Protein 8W1Z (pdb70)

Secondary structure (DSSP, 8-state):
-HHHHHHHHT-SSEEEEE-TTTSSEEEEEESSS-SS--SS--SS-SEEEEES----EE-TTSGGG-S---EEEEES-TT--EEEHHHHHT-TT--EEEEES-SS--EEES-TTTT-TT--EEEEESS---S-------TT-SS-EEEEE-TTS---EE-TT-EES-EEEEEE-TTS---EE-TTSEES-EEEEEE--SBTT--EE-TTTTTT-S-EEEEE--SB--SS---SS-TT-SEEE-TT-TT--SPPPGGG--S--EEE-SSTHHHHHHHGGGGTGGG--SHHHHHHHHHHHHHHTT---------TTTHHHHHHHT-EESS---SSS-SS-SS-SHHHHHHHHHHHHHHHHHHHHHHHHHHHH--SS--HHHHHHHHHHHHHHHHHHHHHHHHHHHHHHTT-HHHHHHHHHHSHHHHHHHHHHHHHHHHHHHHHHHHHHHHHHHHHHHHHT----HHHHHHHHHHHHHHHHHHHHGGGTTTS-STTSTT------SSSHHHHHHHHHHHHHHHHHHHHHHHHHHHHHHHHH----STTHHHHHHHHHHHHHHHHHHHHHHHHHHHTTT--TTTHHHHHHHHHHHHHHHHHHHHHHHH-/-HHHHHHHTT--S-EEE--TTTSS-EEEEESTT--SS-SS--S---EEEEES----B--THHHHT-TT--EEEEE--TT--EEEHHHHHH-TT--EEEEE--S---EEES-TTTT-S---EEEEES---SS----B--TT--S---EEEE-S----B--TT--B----SEEE--S----BB-TTTTTT-B-SEEE--S-TT---B-TTTTTT-SB-SEEE-TT---S---SSSGGG--EEE-TT-SS---PPPGGG-S--SEEE-SSHHHHHHHHGGGGTSTT--SHHHHHHHHHHHHHHHH--HHHHHHHHHHTS-BSS---TTS-SS-SS-SHHHHHHHHHHHHHHHHHHHHHHHHHHHH--SS--HHHHHHHHHHHHHHHHHHHHHHHHHHHHHTTTTTTSSHHIIIIISHHHHHHHHHHHHHHHHHHHHHHHHHHHHHHHHHHHHT----HHHHHHHHHHHHHHHHHHHHGGGTTTS-STT-TT-------SHHHHHHHHHHHHHHHHHHHHHHHHHHHHHHHHHHS---HHHHHHHHHHHHHHHHHHHHHTHHHHHHHH--HHHHHHHHHHHHHHHHHHHHH-

Foldseek 3Di:
DQVVVCVVVVPQAKDKDADPVVGAIAMEGEDAPAQAHDPPDDQLHAHYEYHQYNPQEADLQRQVSRQNYAEYEYELNQNHQEYEQNNVQSNQNHAEEYYANHARHADYDDAHCVNHLRYAEYYYALYAHAADYQHEDDPPRPHAHAYYEDYNYAYAEQDAARHEQHEYAEYEDAPYQYQEQEANSYANYEYNEYYQENHQNHAEYYLRSQPNYPYYAEYENYNYQYQEDHQHNQQHYQEYYAAHHLNPLDYPDPLSHDHHQEYEHHDALVQVVLLVCLPVNCPPPPVSVVVLVVNQCVCQVPQVDHDHRDDSSHSVSVVSNSRDYDSHDDPQRDPLFLQPDVVSLVVLVVVLVLLVVLLVLLVVVCVVLPDPDDDLCSVLLNLLLVLSNLLSVLSVLSNVCRVVCGRPCSNCQSCCLQHPNLLVSQLSLQLSLQSLLLSLLLVLVQLLQQLVVVVVPDHDDSVVSVVSNVVSNVVSNCLSVVCVDVLFDQSPGSSRHRPGDDPCSVVVSVVVVVVSLVVSLVSLQVSLVSVVVSCVVDPDDDSCCLVVVLSNVCNVVLNVLSVVVVVLVVVCPVVDPPVSVVVVVCSSSPRSVVSSSCSSVSSD/DVQVVCVVVVQQAKDWAQDPVVRFIAIEGEHAVQQDAHDPDDQRHAHYYYELYNDAEEDLVRCVSRLNYQEDEYYNNANYAEEEQVSVLSSQNYAYAYDEDHQHHAAYHDAHPENHLRHQEHHYENNQYLADHLYEYDPPHDHERAYYEDYQYAHQELDALRHYAARYAEYYPENYQHQEQDANSQAQHHYAEYEHEHHANDAYYDLRRQANYPAYQEYEHENYQYQEDHLHRQQQHAEYEHHPHPRHPPYPQPLSHQHYQEYEDHDQLNVVSLLVCLVVNVVPPDVVVVVLVVSLVVQVVVPVSSVSVNVVSVNRDYPSHDDPQADAQFQLPDVVLLVQLVVLLVLLVVLLVVLVVVCVVPPDPDDDVLVVLVVQLSVLLVLLSVLSVLLSVVRVVCRRNCSPPVQCCLQPPPLLVSQLSLQLSVQLNLVSLLLSLVQVLQCLVVVVVPDHDDPVVSVVVNVVSNVVSNVLSNVCNDVLFGLRRGSSSHGDDQPDPSVVVSVVVVVVVSVVSVVVSVVSVVVVVVCCVVDPDDPVVVVVSVLVSQLSVLLCVQAPCLVVDCPVHSVNSSSSSRSNSVSSSVSVVSVD

Nearest PDB structures (foldseek):
  7xw7-assembly1_R  TM=8.073E-01  e=2.225E-31  Homo sapiens
  7fij-assembly1_R  TM=8.145E-01  e=8.561E-27  Homo sapiens
  7xw6-assembly1_R  TM=5.813E-01  e=1.129E-30  Homo sapiens
  7t9n-assembly1_R  TM=5.956E-01  e=8.397E-30  Homo sapiens
  7t9i-assembly1_R  TM=5.155E-01  e=6.068E-31  Homo sapiens

Sequence (1192 aa):
HSCMALKAEDGEGCTCKQTKRYGQPECCCMGLIVSQLPTNLTADVGYLYLHNTSISVITPNFFDKFPSIRELEIDNSAHLEHIDGSSLSVLSKLRKLSVVKCPNLREISGKLLVNNTRIQNVILKNNGLATMPSLRMTDAHHVLLDRIDLSGNKIKFISDSKVRNVKARTVVLSENKLIEISGYAFTESQFLKLKLNNNPDLRSLSVDAFKNMAGLQTLDLSHTSIDTLPINGLKKLKTLILNDVPTLKSLPSVLSFTDLETAHFTYPHHCCLFKYVDDVTMNDNGKYQRNAKEIHKRICDKRIGAEPCQSIGEEVQKYYSNITCYPQPDALNPCENIVGYPFLRIAVWVVCLAAIVGNIIVWALLGIVYEKRMRMHYLYMINMSVADMVTGIYLAVLAIADAKMSDEYYRHAVWWQTGWGCRAAGFLAVFASELGIISMFLIAFEMSYNTRQSFRGRRLSPKVGVLLMIGGWLFAIIMAILPWFDVSSYSESSVCLPLRAATIFDKSYLIFGLSFNFLAFAAMALSYGFIVKMLKENETREEDRALITKMTVLVVTDLICWFPTLFFGFTATIGFPLLSLSSAKFVLVFFFPINAFANPFLYVHSCMALKAEDGEGCTCKQTKRYGQPECCCMGLIVSQLPTNLTADVGYLYLHNTSISVITPNFFDKFPSIRELEIDNSAHLEHIDGSSLSVLSKLRKLSVVKCPNLREISGKLLVNNTRIQNVILKNNGLATMPSLRMTDAHHVLLDRIDLSGNKIKFISDSKVRNVKARTVVLSENKLIEISGYAFTESQFLKLKLNNNPDLRSLSVDAFKNMAGLQTLDLSHTSIDTLPINGLKKLKTLILNDVPTLKSLPSVLSFTDLETAHFTYPHHCCLFKYVDDVTMNDNGKYQRNAKEIHKRICDKRSIGEEVQKYYSNITCYPQPDALNPCENIVGYPFLRIAVWVVCLAAIVGNIIVWALLGIVYEKRMRMHYLYMINMSVADMVTGIYLAVLAIADAKMSDEYYRHAVWWQTGWGCRAAGFLAVFASELGIISMFLIAFEMSYNTRQSFRGRRLSPKVGVLLMIGGWLFAIIMAILPWFDVSSYSESSVCLPLRAATIFDKSYLIFGLSFNFLAFAAMALSYGFIVKMLKENETREEDRALITKMTVLVVTDLICWFPTLFFGFTASSAKFVLVFFFPINAFANPFLYV

B-factor: mean 95.29, std 29.76, range [43.72, 162.35]

Organism: Caenorhabditis elegans (NCBI:txid6239)

Structure (mmCIF, N/CA/C/O backbone):
data_8W1Z
#
_entry.id   8W1Z
#
_cell.length_a   1.00
_cell.length_b   1.00
_cell.length_c   1.00
_cell.angle_alpha   90.00
_cell.angle_beta   90.00
_cell.angle_gamma   90.00
#
_symmetry.space_group_name_H-M   'P 1'
#
loop_
_entity.id
_entity.type
_entity.pdbx_description
1 polymer 'G-protein coupled receptors family 1 profile domain-containing protein'
2 non-polymer 2-acetamido-2-deoxy-beta-D-glucopyranose
3 non-polymer CHOLESTEROL
#
loop_
_atom_site.group_PDB
_atom_site.id
_atom_site.type_symbol
_atom_site.label_atom_id
_atom_site.label_alt_id
_atom_site.label_comp_id
_atom_site.label_asym_id
_atom_site.label_entity_id
_atom_site.label_seq_id
_atom_site.pdbx_PDB_ins_code
_atom_site.Cartn_x
_atom_site.Cartn_y
_atom_site.Cartn_z
_atom_site.occupancy
_atom_site.B_iso_or_equiv
_atom_site.auth_seq_id
_atom_site.auth_comp_id
_atom_site.auth_asym_id
_atom_site.auth_atom_id
_atom_site.pdbx_PDB_model_num
ATOM 1 N N . HIS A 1 19 ? 112.322 166.674 189.157 1.00 153.28 41 HIS A N 1
ATOM 2 C CA . HIS A 1 19 ? 111.153 167.425 188.706 1.00 125.14 41 HIS A CA 1
ATOM 3 C C . HIS A 1 19 ? 111.186 168.845 189.273 1.00 125.14 41 HIS A C 1
ATOM 4 O O . HIS A 1 19 ? 110.445 169.724 188.818 1.00 125.14 41 HIS A O 1
ATOM 11 N N . SER A 1 20 ? 112.051 169.059 190.272 1.00 126.15 42 SER A N 1
ATOM 12 C CA . SER A 1 20 ? 112.242 170.399 190.818 1.00 126.15 42 SER A CA 1
ATOM 13 C C . SER A 1 20 ? 112.755 171.362 189.758 1.00 126.15 42 SER A C 1
ATOM 14 O O . SER A 1 20 ? 112.322 172.521 189.707 1.00 126.15 42 SER A O 1
ATOM 17 N N . CYS A 1 21 ? 113.673 170.903 188.903 1.00 128.53 43 CYS A N 1
ATOM 18 C CA . CYS A 1 21 ? 114.138 171.743 187.805 1.00 128.53 43 CYS A CA 1
ATOM 19 C C . CYS A 1 21 ? 112.992 172.080 186.862 1.00 128.53 43 CYS A C 1
ATOM 20 O O . CYS A 1 21 ? 112.899 173.205 186.362 1.00 128.53 43 CYS A O 1
ATOM 23 N N . MET A 1 22 ? 112.113 171.110 186.606 1.00 127.59 44 MET A N 1
ATOM 24 C CA . MET A 1 22 ? 110.967 171.358 185.740 1.00 127.59 44 MET A CA 1
ATOM 25 C C . MET A 1 22 ? 110.048 172.410 186.339 1.00 127.59 44 MET A C 1
ATOM 26 O O . MET A 1 22 ? 109.562 173.298 185.629 1.00 127.59 44 MET A O 1
ATOM 31 N N . ALA A 1 23 ? 109.798 172.328 187.649 1.00 130.87 45 ALA A N 1
ATOM 32 C CA . ALA A 1 23 ? 108.954 173.324 188.301 1.00 130.87 45 ALA A CA 1
ATOM 33 C C . ALA A 1 23 ? 109.599 174.706 188.271 1.00 130.87 45 ALA A C 1
ATOM 34 O O . ALA A 1 23 ? 108.909 175.715 188.080 1.00 130.87 45 ALA A O 1
ATOM 36 N N . LEU A 1 24 ? 110.918 174.774 188.467 1.00 127.57 46 LEU A N 1
ATOM 37 C CA . LEU A 1 24 ? 111.617 176.055 188.382 1.00 127.57 46 LEU A CA 1
ATOM 38 C C . LEU A 1 24 ? 111.531 176.642 186.978 1.00 127.57 46 LEU A C 1
ATOM 39 O O . LEU A 1 24 ? 111.312 177.846 186.808 1.00 127.57 46 LEU A O 1
ATOM 44 N N . LYS A 1 25 ? 111.718 175.802 185.958 1.00 127.62 47 LYS A N 1
ATOM 45 C CA . LYS A 1 25 ? 111.655 176.275 184.579 1.00 127.62 47 LYS A CA 1
ATOM 46 C C . LYS A 1 25 ? 110.241 176.710 184.211 1.00 127.62 47 LYS A C 1
ATOM 47 O O . LYS A 1 25 ? 110.058 177.658 183.439 1.00 127.62 47 LYS A O 1
ATOM 53 N N . ALA A 1 26 ? 109.228 176.023 184.748 1.00 130.98 48 ALA A N 1
ATOM 54 C CA . ALA A 1 26 ? 107.851 176.475 184.574 1.00 130.98 48 ALA A CA 1
ATOM 55 C C . ALA A 1 26 ? 107.630 177.819 185.254 1.00 130.98 48 ALA A C 1
ATOM 56 O O . ALA A 1 26 ? 106.941 178.693 184.715 1.00 130.98 48 ALA A O 1
ATOM 58 N N . GLU A 1 27 ? 108.197 177.996 186.450 1.00 132.15 49 GLU A N 1
ATOM 59 C CA . GLU A 1 27 ? 108.212 179.309 187.082 1.00 132.15 49 GLU A CA 1
ATOM 60 C C . GLU A 1 27 ? 109.189 180.248 186.383 1.00 132.15 49 GLU A C 1
ATOM 61 O O . GLU A 1 27 ? 109.012 181.472 186.431 1.00 132.15 49 GLU A O 1
ATOM 67 N N . ASP A 1 28 ? 110.209 179.695 185.724 1.00 127.63 50 ASP A N 1
ATOM 68 C CA . ASP A 1 28 ? 111.262 180.457 185.054 1.00 127.63 50 ASP A CA 1
ATOM 69 C C . ASP A 1 28 ? 112.046 181.321 186.034 1.00 127.63 50 ASP A C 1
ATOM 70 O O . ASP A 1 28 ? 112.619 182.345 185.649 1.00 127.63 50 ASP A O 1
ATOM 75 N N . GLY A 1 29 ? 112.072 180.924 187.303 1.00 124.89 51 GLY A N 1
ATOM 76 C CA . GLY A 1 29 ? 112.789 181.660 188.324 1.00 124.89 51 GLY A CA 1
ATOM 77 C C . GLY A 1 29 ? 114.179 181.117 188.581 1.00 124.89 51 GLY A C 1
ATOM 78 O O . GLY A 1 29 ? 114.335 179.968 189.005 1.00 124.89 51 GLY A O 1
ATOM 79 N N . GLU A 1 30 ? 115.199 181.942 188.349 1.00 121.93 52 GLU A N 1
ATOM 80 C CA . GLU A 1 30 ? 116.590 181.516 188.489 1.00 121.93 52 GLU A CA 1
ATOM 81 C C . GLU A 1 30 ? 116.914 181.405 189.976 1.00 121.93 52 GLU A C 1
ATOM 82 O O . GLU A 1 30 ? 117.468 182.310 190.606 1.00 121.93 52 GLU A O 1
ATOM 88 N N . GLY A 1 31 ? 116.562 180.254 190.545 1.00 117.70 53 GLY A N 1
ATOM 89 C CA . GLY A 1 31 ? 116.738 180.009 191.964 1.00 117.70 53 GLY A CA 1
ATOM 90 C C . GLY A 1 31 ? 116.713 178.524 192.247 1.00 117.70 53 GLY A C 1
ATOM 91 O O . GLY A 1 31 ? 116.561 177.696 191.347 1.00 117.70 53 GLY A O 1
ATOM 92 N N . CYS A 1 32 ? 116.882 178.195 193.524 1.00 120.84 54 CYS A N 1
ATOM 93 C CA . CYS A 1 32 ? 116.878 176.815 193.987 1.00 120.84 54 CYS A CA 1
ATOM 94 C C . CYS A 1 32 ? 115.536 176.476 194.623 1.00 120.84 54 CYS A C 1
ATOM 95 O O . CYS A 1 32 ? 114.983 177.267 195.391 1.00 120.84 54 CYS A O 1
ATOM 98 N N . THR A 1 33 ? 115.020 175.292 194.300 1.00 120.49 55 THR A N 1
ATOM 99 C CA . THR A 1 33 ? 113.760 174.810 194.848 1.00 120.49 55 THR A CA 1
ATOM 100 C C . THR A 1 33 ? 113.917 173.344 195.227 1.00 120.49 55 THR A C 1
ATOM 101 O O . THR A 1 33 ? 114.629 172.590 194.559 1.00 120.49 55 THR A O 1
ATOM 105 N N . CYS A 1 34 ? 113.246 172.945 196.307 1.00 127.43 56 CYS A N 1
ATOM 106 C CA . CYS A 1 34 ? 113.374 171.599 196.844 1.00 127.43 56 CYS A CA 1
ATOM 107 C C . CYS A 1 34 ? 111.997 171.031 197.159 1.00 127.43 56 CYS A C 1
ATOM 108 O O . CYS A 1 34 ? 111.040 171.766 197.413 1.00 127.43 56 CYS A O 1
ATOM 111 N N . LYS A 1 35 ? 111.913 169.703 197.137 1.00 123.82 57 LYS A N 1
ATOM 112 C CA . LYS A 1 35 ? 110.720 168.992 197.571 1.00 123.82 57 LYS A CA 1
ATOM 113 C C . LYS A 1 35 ? 111.123 167.597 198.024 1.00 123.82 57 LYS A C 1
ATOM 114 O O . LYS A 1 35 ? 112.137 167.054 197.578 1.00 123.82 57 LYS A O 1
ATOM 120 N N . GLN A 1 36 ? 110.317 167.022 198.911 1.00 128.97 58 GLN A N 1
ATOM 121 C CA . GLN A 1 36 ? 110.587 165.707 199.475 1.00 128.97 58 GLN A CA 1
ATOM 122 C C . GLN A 1 36 ? 109.701 164.660 198.812 1.00 128.97 58 GLN A C 1
ATOM 123 O O . GLN A 1 36 ? 108.497 164.869 198.637 1.00 128.97 58 GLN A O 1
ATOM 129 N N . THR A 1 37 ? 110.306 163.534 198.444 1.00 127.04 59 THR A N 1
ATOM 130 C CA . THR A 1 37 ? 109.617 162.451 197.756 1.00 127.04 59 THR A CA 1
ATOM 131 C C . THR A 1 37 ? 109.481 161.259 198.693 1.00 127.04 59 THR A C 1
ATOM 132 O O . THR A 1 37 ? 110.460 160.841 199.320 1.00 127.04 59 THR A O 1
ATOM 136 N N . LYS A 1 38 ? 108.267 160.715 198.784 1.00 128.67 60 LYS A N 1
ATOM 137 C CA . LYS A 1 38 ? 108.022 159.561 199.638 1.00 128.67 60 LYS A CA 1
ATOM 138 C C . LYS A 1 38 ? 108.571 158.267 199.051 1.00 128.67 60 LYS A C 1
ATOM 139 O O . LYS A 1 38 ? 108.775 157.303 199.798 1.00 128.67 60 LYS A O 1
ATOM 145 N N . ARG A 1 39 ? 108.807 158.221 197.737 1.00 129.90 61 ARG A N 1
ATOM 146 C CA . ARG A 1 39 ? 109.337 157.009 197.120 1.00 129.90 61 ARG A CA 1
ATOM 147 C C . ARG A 1 39 ? 110.748 156.705 197.611 1.00 129.90 61 ARG A C 1
ATOM 148 O O . ARG A 1 39 ? 111.089 155.544 197.864 1.00 129.90 61 ARG A O 1
ATOM 156 N N . TYR A 1 40 ? 111.583 157.736 197.752 1.00 126.82 62 TYR A N 1
ATOM 157 C CA . TYR A 1 40 ? 112.960 157.562 198.188 1.00 126.82 62 TYR A CA 1
ATOM 158 C C . TYR A 1 40 ? 113.239 158.143 199.567 1.00 126.82 62 TYR A C 1
ATOM 159 O O . TYR A 1 40 ? 114.335 157.930 200.097 1.00 126.82 62 TYR A O 1
ATOM 168 N N . GLY A 1 41 ? 112.293 158.862 200.156 1.00 128.13 63 GLY A N 1
ATOM 169 C CA . GLY A 1 41 ? 112.505 159.464 201.472 1.00 128.13 63 GLY A CA 1
ATOM 170 C C . GLY A 1 41 ? 113.258 160.774 201.490 1.00 128.13 63 GLY A C 1
ATOM 171 O O . GLY A 1 41 ? 112.759 161.767 202.028 1.00 128.13 63 GLY A O 1
ATOM 172 N N . GLN A 1 42 ? 114.457 160.805 200.911 1.00 123.86 64 GLN A N 1
ATOM 173 C CA . GLN A 1 42 ? 115.240 162.025 200.882 1.00 123.86 64 GLN A CA 1
ATOM 174 C C . GLN A 1 42 ? 114.623 163.032 199.914 1.00 123.86 64 GLN A C 1
ATOM 175 O O . GLN A 1 42 ? 113.923 162.655 198.971 1.00 123.86 64 GLN A O 1
ATOM 181 N N . PRO A 1 43 ? 114.866 164.322 200.131 1.00 123.50 65 PRO A N 1
ATOM 182 C CA . PRO A 1 43 ? 114.335 165.346 199.228 1.00 123.50 65 PRO A CA 1
ATOM 183 C C . PRO A 1 43 ? 115.247 165.615 198.041 1.00 123.50 65 PRO A C 1
ATOM 184 O O . PRO A 1 43 ? 116.448 165.341 198.059 1.00 123.50 65 PRO A O 1
ATOM 188 N N . GLU A 1 44 ? 114.641 166.161 196.991 1.00 122.63 66 GLU A N 1
ATOM 189 C CA . GLU A 1 44 ? 115.336 166.511 195.759 1.00 122.63 66 GLU A CA 1
ATOM 190 C C . GLU A 1 44 ? 115.429 168.026 195.641 1.00 122.63 66 GLU A C 1
ATOM 191 O O . GLU A 1 44 ? 114.420 168.724 195.784 1.00 122.63 66 GLU A O 1
ATOM 197 N N . CYS A 1 45 ? 116.632 168.528 195.378 1.00 121.66 67 CYS A N 1
ATOM 198 C CA . CYS A 1 45 ? 116.875 169.955 195.219 1.00 121.66 67 CYS A CA 1
ATOM 199 C C . CYS A 1 45 ? 117.493 170.230 193.858 1.00 121.66 67 CYS A C 1
ATOM 200 O O . CYS A 1 45 ? 118.363 169.483 193.398 1.00 121.66 67 CYS A O 1
ATOM 203 N N . CYS A 1 46 ? 117.046 171.308 193.219 1.00 120.91 68 CYS A N 1
ATOM 204 C CA . CYS A 1 46 ? 117.585 171.733 191.936 1.00 120.91 68 CYS A CA 1
ATOM 205 C C . CYS A 1 46 ? 117.838 173.230 191.957 1.00 120.91 68 CYS A C 1
ATOM 206 O O . CYS A 1 46 ? 117.010 174.002 192.448 1.00 120.91 68 CYS A O 1
ATOM 209 N N . CYS A 1 47 ? 118.985 173.633 191.419 1.00 112.56 69 CYS A N 1
ATOM 210 C CA . CYS A 1 47 ? 119.360 175.033 191.293 1.00 112.56 69 CYS A CA 1
ATOM 211 C C . CYS A 1 47 ? 119.536 175.369 189.820 1.00 112.56 69 CYS A C 1
ATOM 212 O O . CYS A 1 47 ? 120.096 174.577 189.057 1.00 112.56 69 CYS A O 1
ATOM 215 N N . MET A 1 48 ? 119.060 176.547 189.423 1.00 118.62 70 MET A N 1
ATOM 216 C CA . MET A 1 48 ? 118.979 176.900 188.014 1.00 118.62 70 MET A CA 1
ATOM 217 C C . MET A 1 48 ? 119.236 178.389 187.830 1.00 118.62 70 MET A C 1
ATOM 218 O O . MET A 1 48 ? 119.033 179.189 188.747 1.00 118.62 70 MET A O 1
ATOM 223 N N . GLY A 1 49 ? 119.692 178.752 186.634 1.00 112.67 71 GLY A N 1
ATOM 224 C CA . GLY A 1 49 ? 119.802 180.138 186.233 1.00 112.67 71 GLY A CA 1
ATOM 225 C C . GLY A 1 49 ? 121.157 180.758 186.526 1.00 112.67 71 GLY A C 1
ATOM 226 O O . GLY A 1 49 ? 121.994 180.217 187.253 1.00 112.67 71 GLY A O 1
ATOM 227 N N . LEU A 1 50 ? 121.365 181.936 185.932 1.00 112.21 72 LEU A N 1
ATOM 228 C CA . LEU A 1 50 ? 122.624 182.658 186.072 1.00 112.21 72 LEU A CA 1
ATOM 229 C C . LEU A 1 50 ? 122.749 183.388 187.402 1.00 112.21 72 LEU A C 1
ATOM 230 O O . LEU A 1 50 ? 123.859 183.791 187.767 1.00 112.21 72 LEU A O 1
ATOM 235 N N . ILE A 1 51 ? 121.642 183.579 188.123 1.00 113.96 73 ILE A N 1
ATOM 236 C CA . ILE A 1 51 ? 121.679 184.348 189.363 1.00 113.96 73 ILE A CA 1
ATOM 237 C C . ILE A 1 51 ? 122.556 183.660 190.401 1.00 113.96 73 ILE A C 1
ATOM 238 O O . ILE A 1 51 ? 123.350 184.309 191.091 1.00 113.96 73 ILE A O 1
ATOM 243 N N . VAL A 1 52 ? 122.440 182.341 190.521 1.00 109.73 74 VAL A N 1
ATOM 244 C CA . VAL A 1 52 ? 123.116 181.598 191.579 1.00 109.73 74 VAL A CA 1
ATOM 245 C C . VAL A 1 52 ? 124.586 181.423 191.202 1.00 109.73 74 VAL A C 1
ATOM 246 O O . VAL A 1 52 ? 124.919 180.686 190.271 1.00 109.73 74 VAL A O 1
ATOM 250 N N . SER A 1 53 ? 125.469 182.128 191.914 1.00 97.84 75 SER A N 1
ATOM 251 C CA . SER A 1 53 ? 126.903 181.901 191.767 1.00 97.84 75 SER A CA 1
ATOM 252 C C . SER A 1 53 ? 127.387 180.772 192.666 1.00 97.84 75 SER A C 1
ATOM 253 O O . SER A 1 53 ? 128.292 180.022 192.283 1.00 97.84 75 SER A O 1
ATOM 256 N N . GLN A 1 54 ? 126.808 180.646 193.856 1.00 94.89 76 GLN A N 1
ATOM 257 C CA . GLN A 1 54 ? 127.038 179.513 194.738 1.00 94.89 76 GLN A CA 1
ATOM 258 C C . GLN A 1 54 ? 125.706 179.113 195.350 1.00 94.89 76 GLN A C 1
ATOM 259 O O . GLN A 1 54 ? 124.800 179.939 195.487 1.00 94.89 76 GLN A O 1
ATOM 265 N N . LEU A 1 55 ? 125.589 177.840 195.709 1.00 102.18 77 LEU A N 1
ATOM 266 C CA . LEU A 1 55 ? 124.345 177.356 196.285 1.00 102.18 77 LEU A CA 1
ATOM 267 C C . LEU A 1 55 ? 124.059 178.091 197.593 1.00 102.18 77 LEU A C 1
ATOM 268 O O . LEU A 1 55 ? 124.974 178.308 198.398 1.00 102.18 77 LEU A O 1
ATOM 273 N N . PRO A 1 56 ? 122.816 178.511 197.825 1.00 109.52 78 PRO A N 1
ATOM 274 C CA . PRO A 1 56 ? 122.514 179.297 199.026 1.00 109.52 78 PRO A CA 1
ATOM 275 C C . PRO A 1 56 ? 122.737 178.497 200.300 1.00 109.52 78 PRO A C 1
ATOM 276 O O . PRO A 1 56 ? 122.615 177.271 200.323 1.00 109.52 78 PRO A O 1
ATOM 280 N N . THR A 1 57 ? 123.079 179.219 201.370 1.00 115.43 79 THR A N 1
ATOM 281 C CA . THR A 1 57 ? 123.318 178.576 202.658 1.00 115.43 79 THR A CA 1
ATOM 282 C C . THR A 1 57 ? 122.042 177.956 203.214 1.00 115.43 79 THR A C 1
ATOM 283 O O . THR A 1 57 ? 122.077 176.869 203.802 1.00 115.43 79 THR A O 1
ATOM 287 N N . ASN A 1 58 ? 120.903 178.625 203.031 1.00 115.01 80 ASN A N 1
ATOM 288 C CA . ASN A 1 58 ? 119.625 178.129 203.540 1.00 115.01 80 ASN A CA 1
ATOM 289 C C . ASN A 1 58 ? 119.106 176.992 202.656 1.00 115.01 80 ASN A C 1
ATOM 290 O O . ASN A 1 58 ? 118.039 177.059 202.048 1.00 115.01 80 ASN A O 1
ATOM 295 N N . LEU A 1 59 ? 119.900 175.924 202.602 1.00 116.07 81 LEU A N 1
ATOM 296 C CA . LEU A 1 59 ? 119.595 174.746 201.807 1.00 116.07 81 LEU A CA 1
ATOM 297 C C . LEU A 1 59 ? 119.704 173.510 202.687 1.00 116.07 81 LEU A C 1
ATOM 298 O O . LEU A 1 59 ? 120.622 173.400 203.505 1.00 116.07 81 LEU A O 1
ATOM 303 N N . THR A 1 60 ? 118.762 172.585 202.517 1.00 114.34 82 THR A N 1
ATOM 304 C CA . THR A 1 60 ? 118.733 171.381 203.336 1.00 114.34 82 THR A CA 1
ATOM 305 C C . THR A 1 60 ? 119.992 170.548 203.125 1.00 114.34 82 THR A C 1
ATOM 306 O O . THR A 1 60 ? 120.562 170.515 202.032 1.00 114.34 82 THR A O 1
ATOM 310 N N . ALA A 1 61 ? 120.443 169.895 204.196 1.00 110.23 83 ALA A N 1
ATOM 311 C CA . ALA A 1 61 ? 121.649 169.080 204.146 1.00 110.23 83 ALA A CA 1
ATOM 312 C C . ALA A 1 61 ? 121.375 167.616 203.833 1.00 110.23 83 ALA A C 1
ATOM 313 O O . ALA A 1 61 ? 122.266 166.932 203.316 1.00 110.23 83 ALA A O 1
ATOM 315 N N . ASP A 1 62 ? 120.176 167.121 204.129 1.00 113.62 84 ASP A N 1
ATOM 316 C CA . ASP A 1 62 ? 119.825 165.724 203.897 1.00 113.62 84 ASP A CA 1
ATOM 317 C C . ASP A 1 62 ? 119.480 165.427 202.442 1.00 113.62 84 ASP A C 1
ATOM 318 O O . ASP A 1 62 ? 118.913 164.365 202.161 1.00 113.62 84 ASP A O 1
ATOM 323 N N . VAL A 1 63 ? 119.803 166.338 201.520 1.00 116.03 85 VAL A N 1
ATOM 324 C CA . VAL A 1 63 ? 119.455 166.145 200.119 1.00 116.03 85 VAL A CA 1
ATOM 325 C C . VAL A 1 63 ? 120.153 164.913 199.563 1.00 116.03 85 VAL A C 1
ATOM 326 O O . VAL A 1 63 ? 121.351 164.694 199.784 1.00 116.03 85 VAL A O 1
ATOM 330 N N . GLY A 1 64 ? 119.396 164.098 198.834 1.00 109.92 86 GLY A N 1
ATOM 331 C CA . GLY A 1 64 ? 119.957 162.958 198.137 1.00 109.92 86 GLY A CA 1
ATOM 332 C C . GLY A 1 64 ? 120.264 163.265 196.687 1.00 109.92 86 GLY A C 1
ATOM 333 O O . GLY A 1 64 ? 121.312 162.874 196.167 1.00 109.92 86 GLY A O 1
ATOM 334 N N . TYR A 1 65 ? 119.353 163.971 196.025 1.00 110.41 87 TYR A N 1
ATOM 335 C CA . TYR A 1 65 ? 119.467 164.286 194.607 1.00 110.41 87 TYR A CA 1
ATOM 336 C C . TYR A 1 65 ? 119.712 165.779 194.449 1.00 110.41 87 TYR A C 1
ATOM 337 O O . TYR A 1 65 ? 118.858 166.593 194.816 1.00 110.41 87 TYR A O 1
ATOM 346 N N . LEU A 1 66 ? 120.865 166.134 193.891 1.00 103.88 88 LEU A N 1
ATOM 347 C CA . LEU A 1 66 ? 121.235 167.522 193.656 1.00 103.88 88 LEU A CA 1
ATOM 348 C C . LEU A 1 66 ? 121.426 167.741 192.164 1.00 103.88 88 LEU A C 1
ATOM 349 O O . LEU A 1 66 ? 122.180 167.007 191.516 1.00 103.88 88 LEU A O 1
ATOM 354 N N . TYR A 1 67 ? 120.755 168.755 191.628 1.00 106.09 89 TYR A N 1
ATOM 355 C CA . TYR A 1 67 ? 120.790 169.059 190.206 1.00 106.09 89 TYR A CA 1
ATOM 356 C C . TYR A 1 67 ? 121.132 170.527 190.014 1.00 106.09 89 TYR A C 1
ATOM 357 O O . TYR A 1 67 ? 120.726 171.376 190.813 1.00 106.09 89 TYR A O 1
ATOM 366 N N . LEU A 1 68 ? 121.879 170.823 188.954 1.00 96.09 90 LEU A N 1
ATOM 367 C CA . LEU A 1 68 ? 122.308 172.186 188.663 1.00 96.09 90 LEU A CA 1
ATOM 368 C C . LEU A 1 68 ? 122.141 172.450 187.176 1.00 96.09 90 LEU A C 1
ATOM 369 O O . LEU A 1 68 ? 122.779 171.787 186.354 1.00 96.09 90 LEU A O 1
ATOM 374 N N . HIS A 1 69 ? 121.288 173.414 186.835 1.00 102.97 91 HIS A N 1
ATOM 375 C CA . HIS A 1 69 ? 121.066 173.824 185.452 1.00 102.97 91 HIS A CA 1
ATOM 376 C C . HIS A 1 69 ? 121.761 175.164 185.243 1.00 102.97 91 HIS A C 1
ATOM 377 O O . HIS A 1 69 ? 121.292 176.193 185.739 1.00 102.97 91 HIS A O 1
ATOM 384 N N . ASN A 1 70 ? 122.901 175.123 184.551 1.00 98.84 92 ASN A N 1
ATOM 385 C CA . ASN A 1 70 ? 123.772 176.248 184.203 1.00 98.84 92 ASN A CA 1
ATOM 386 C C . ASN A 1 70 ? 123.811 177.344 185.264 1.00 98.84 92 ASN A C 1
ATOM 387 O O . ASN A 1 70 ? 123.575 178.521 184.973 1.00 98.84 92 ASN A O 1
ATOM 392 N N . THR A 1 71 ? 124.130 176.955 186.496 1.00 95.82 93 THR A N 1
ATOM 393 C CA . THR A 1 71 ? 124.465 177.920 187.530 1.00 95.82 93 THR A CA 1
ATOM 394 C C . THR A 1 71 ? 125.769 178.635 187.180 1.00 95.82 93 THR A C 1
ATOM 395 O O . THR A 1 71 ? 126.494 178.252 186.259 1.00 95.82 93 THR A O 1
ATOM 399 N N . SER A 1 72 ? 126.064 179.695 187.934 1.00 87.57 94 SER A N 1
ATOM 400 C CA . SER A 1 72 ? 127.216 180.548 187.667 1.00 87.57 94 SER A CA 1
ATOM 401 C C . SER A 1 72 ? 128.472 180.098 188.405 1.00 87.57 94 SER A C 1
ATOM 402 O O . SER A 1 72 ? 129.342 180.927 188.702 1.00 87.57 94 SER A O 1
ATOM 405 N N . ILE A 1 73 ? 128.589 178.809 188.715 1.00 85.83 95 ILE A N 1
ATOM 406 C CA . ILE A 1 73 ? 129.765 178.295 189.411 1.00 85.83 95 ILE A CA 1
ATOM 407 C C . ILE A 1 73 ? 130.946 178.326 188.445 1.00 85.83 95 ILE A C 1
ATOM 408 O O . ILE A 1 73 ? 130.977 177.579 187.464 1.00 85.83 95 ILE A O 1
ATOM 413 N N . SER A 1 74 ? 131.920 179.194 188.718 1.00 84.53 96 SER A N 1
ATOM 414 C CA . SER A 1 74 ? 133.092 179.292 187.856 1.00 84.53 96 SER A CA 1
ATOM 415 C C . SER A 1 74 ? 134.044 178.120 188.062 1.00 84.53 96 SER A C 1
ATOM 416 O O . SER A 1 74 ? 134.617 177.607 187.094 1.00 84.53 96 SER A O 1
ATOM 419 N N . VAL A 1 75 ? 134.227 177.686 189.307 1.00 82.97 97 VAL A N 1
ATOM 420 C CA . VAL A 1 75 ? 135.159 176.607 189.617 1.00 82.97 97 VAL A CA 1
ATOM 421 C C . VAL A 1 75 ? 134.759 175.951 190.932 1.00 82.97 97 VAL A C 1
ATOM 422 O O . VAL A 1 75 ? 134.458 176.636 191.916 1.00 82.97 97 VAL A O 1
ATOM 426 N N . ILE A 1 76 ? 134.744 174.622 190.956 1.00 88.76 98 ILE A N 1
ATOM 427 C CA . ILE A 1 76 ? 134.400 173.877 192.162 1.00 88.76 98 ILE A CA 1
ATOM 428 C C . ILE A 1 76 ? 135.616 173.843 193.079 1.00 88.76 98 ILE A C 1
ATOM 429 O O . ILE A 1 76 ? 136.675 173.328 192.707 1.00 88.76 98 ILE A O 1
ATOM 434 N N . THR A 1 77 ? 135.466 174.398 194.279 1.00 95.38 99 THR A N 1
ATOM 435 C CA . THR A 1 77 ? 136.551 174.410 195.243 1.00 95.38 99 THR A CA 1
ATOM 436 C C . THR A 1 77 ? 136.768 173.011 195.817 1.00 95.38 99 THR A C 1
ATOM 437 O O . THR A 1 77 ? 135.854 172.183 195.824 1.00 95.38 99 THR A O 1
ATOM 441 N N . PRO A 1 78 ? 137.979 172.722 196.306 1.00 93.67 100 PRO A N 1
ATOM 442 C CA . PRO A 1 78 ? 138.234 171.408 196.921 1.00 93.67 100 PRO A CA 1
ATOM 443 C C . PRO A 1 78 ? 137.325 171.082 198.097 1.00 93.67 100 PRO A C 1
ATOM 444 O O . PRO A 1 78 ? 137.344 169.937 198.566 1.00 93.67 100 PRO A O 1
ATOM 448 N N . ASN A 1 79 ? 136.544 172.042 198.595 1.00 97.07 101 ASN A N 1
ATOM 449 C CA . ASN A 1 79 ? 135.643 171.817 199.719 1.00 97.07 101 ASN A CA 1
ATOM 450 C C . ASN A 1 79 ? 134.205 172.201 199.387 1.00 97.07 101 ASN A C 1
ATOM 451 O O . ASN A 1 79 ? 133.409 172.454 200.296 1.00 97.07 101 ASN A O 1
ATOM 456 N N . PHE A 1 80 ? 133.860 172.254 198.098 1.00 98.88 102 PHE A N 1
ATOM 457 C CA . PHE A 1 80 ? 132.564 172.788 197.688 1.00 98.88 102 PHE A CA 1
ATOM 458 C C . PHE A 1 80 ? 131.414 171.905 198.162 1.00 98.88 102 PHE A C 1
ATOM 459 O O . PHE A 1 80 ? 130.451 172.393 198.763 1.00 98.88 102 PHE A O 1
ATOM 467 N N . PHE A 1 81 ? 131.492 170.602 197.894 1.00 103.51 103 PHE A N 1
ATOM 468 C CA . PHE A 1 81 ? 130.387 169.700 198.191 1.00 103.51 103 PHE A CA 1
ATOM 469 C C . PHE A 1 81 ? 130.412 169.161 199.615 1.00 103.51 103 PHE A C 1
ATOM 470 O O . PHE A 1 81 ? 129.483 168.441 199.999 1.00 103.51 103 PHE A O 1
ATOM 478 N N . ASP A 1 82 ? 131.443 169.484 200.399 1.00 103.29 104 ASP A N 1
ATOM 479 C CA . ASP A 1 82 ? 131.585 168.910 201.732 1.00 103.29 104 ASP A CA 1
ATOM 480 C C . ASP A 1 82 ? 130.441 169.286 202.667 1.00 103.29 104 ASP A C 1
ATOM 481 O O . ASP A 1 82 ? 130.260 168.629 203.697 1.00 103.29 104 ASP A O 1
ATOM 486 N N . LYS A 1 83 ? 129.676 170.331 202.342 1.00 106.07 105 LYS A N 1
ATOM 487 C CA . LYS A 1 83 ? 128.596 170.760 203.225 1.00 106.07 105 LYS A CA 1
ATOM 488 C C . LYS A 1 83 ? 127.520 169.689 203.364 1.00 106.07 105 LYS A C 1
ATOM 489 O O . LYS A 1 83 ? 127.005 169.457 204.464 1.00 106.07 105 LYS A O 1
ATOM 495 N N . PHE A 1 84 ? 127.170 169.022 202.266 1.00 108.93 106 PHE A N 1
ATOM 496 C CA . PHE A 1 84 ? 126.087 168.044 202.285 1.00 108.93 106 PHE A CA 1
ATOM 497 C C . PHE A 1 84 ? 126.661 166.636 202.225 1.00 108.93 106 PHE A C 1
ATOM 498 O O . PHE A 1 84 ? 127.215 166.243 201.186 1.00 108.93 106 PHE A O 1
ATOM 506 N N . PRO A 1 85 ? 126.559 165.843 203.294 1.00 108.45 107 PRO A N 1
ATOM 507 C CA . PRO A 1 85 ? 127.130 164.490 203.267 1.00 108.45 107 PRO A CA 1
ATOM 508 C C . PRO A 1 85 ? 126.194 163.438 202.690 1.00 108.45 107 PRO A C 1
ATOM 509 O O . PRO A 1 85 ? 126.652 162.417 202.170 1.00 108.45 107 PRO A O 1
ATOM 513 N N . SER A 1 86 ? 124.884 163.672 202.769 1.00 111.74 108 SER A N 1
ATOM 514 C CA . SER A 1 86 ? 123.887 162.667 202.422 1.00 111.74 108 SER A CA 1
ATOM 515 C C . SER A 1 86 ? 123.554 162.643 200.932 1.00 111.74 108 SER A C 1
ATOM 516 O O . SER A 1 86 ? 122.515 162.091 200.549 1.00 111.74 108 SER A O 1
ATOM 519 N N . ILE A 1 87 ? 124.406 163.226 200.087 1.00 106.54 109 ILE A N 1
ATOM 520 C CA . ILE A 1 87 ? 124.138 163.265 198.655 1.00 106.54 109 ILE A CA 1
ATOM 521 C C . ILE A 1 87 ? 124.256 161.866 198.065 1.00 106.54 109 ILE A C 1
ATOM 522 O O . ILE A 1 87 ? 125.136 161.081 198.442 1.00 106.54 109 ILE A O 1
ATOM 527 N N . ARG A 1 88 ? 123.360 161.547 197.130 1.00 106.12 110 ARG A N 1
ATOM 528 C CA . ARG A 1 88 ? 123.360 160.252 196.463 1.00 106.12 110 ARG A CA 1
ATOM 529 C C . ARG A 1 88 ? 123.337 160.327 194.943 1.00 106.12 110 ARG A C 1
ATOM 530 O O . ARG A 1 88 ? 123.609 159.307 194.298 1.00 106.12 110 ARG A O 1
ATOM 538 N N . GLU A 1 89 ? 123.024 161.476 194.346 1.00 95.18 111 GLU A N 1
ATOM 539 C CA . GLU A 1 89 ? 122.997 161.605 192.896 1.00 95.18 111 GLU A CA 1
ATOM 540 C C . GLU A 1 89 ? 123.276 163.052 192.515 1.00 95.18 111 GLU A C 1
ATOM 541 O O . GLU A 1 89 ? 122.787 163.976 193.169 1.00 95.18 111 GLU A O 1
ATOM 547 N N . LEU A 1 90 ? 124.064 163.239 191.458 1.00 86.96 112 LEU A N 1
ATOM 548 C CA . LEU A 1 90 ? 124.463 164.562 191.005 1.00 86.96 112 LEU A CA 1
ATOM 549 C C . LEU A 1 90 ? 124.256 164.688 189.504 1.00 86.96 112 LEU A C 1
ATOM 550 O O . LEU A 1 90 ? 124.351 163.704 188.764 1.00 86.96 112 LEU A O 1
ATOM 555 N N . GLU A 1 91 ? 123.976 165.913 189.059 1.00 90.74 113 GLU A N 1
ATOM 556 C CA . GLU A 1 91 ? 123.874 166.209 187.636 1.00 90.74 113 GLU A CA 1
ATOM 557 C C . GLU A 1 91 ? 124.096 167.696 187.415 1.00 90.74 113 GLU A C 1
ATOM 558 O O . GLU A 1 91 ? 123.474 168.525 188.085 1.00 90.74 113 GLU A O 1
ATOM 564 N N . ILE A 1 92 ? 124.982 168.025 186.478 1.00 90.10 114 ILE A N 1
ATOM 565 C CA . ILE A 1 92 ? 125.291 169.402 186.112 1.00 90.10 114 ILE A CA 1
ATOM 566 C C . ILE A 1 92 ? 125.138 169.528 184.604 1.00 90.10 114 ILE A C 1
ATOM 567 O O . ILE A 1 92 ? 125.647 168.685 183.856 1.00 90.10 114 ILE A O 1
ATOM 572 N N . ASP A 1 93 ? 124.445 170.572 184.153 1.00 96.37 115 ASP A N 1
ATOM 573 C CA . ASP A 1 93 ? 124.138 170.704 182.737 1.00 96.37 115 ASP A CA 1
ATOM 574 C C . ASP A 1 93 ? 124.199 172.161 182.306 1.00 96.37 115 ASP A C 1
ATOM 575 O O . ASP A 1 93 ? 123.873 173.072 183.072 1.00 96.37 115 ASP A O 1
ATOM 580 N N . ASN A 1 94 ? 124.650 172.364 181.066 1.00 94.80 116 ASN A N 1
ATOM 581 C CA . ASN A 1 94 ? 124.601 173.647 180.371 1.00 94.80 116 ASN A CA 1
ATOM 582 C C . ASN A 1 94 ? 125.454 174.730 181.024 1.00 94.80 116 ASN A C 1
ATOM 583 O O . ASN A 1 94 ? 125.455 175.875 180.562 1.00 94.80 116 ASN A O 1
ATOM 588 N N . SER A 1 95 ? 126.193 174.389 182.075 1.00 88.02 117 SER A N 1
ATOM 589 C CA . SER A 1 95 ? 126.989 175.382 182.789 1.00 88.02 117 SER A CA 1
ATOM 590 C C . SER A 1 95 ? 128.133 175.854 181.901 1.00 88.02 117 SER A C 1
ATOM 591 O O . SER A 1 95 ? 129.149 175.165 181.762 1.00 88.02 117 SER A O 1
ATOM 594 N N . ALA A 1 96 ? 127.972 177.032 181.299 1.00 82.74 118 ALA A N 1
ATOM 595 C CA . ALA A 1 96 ? 128.990 177.588 180.418 1.00 82.74 118 ALA A CA 1
ATOM 596 C C . ALA A 1 96 ? 130.148 178.225 181.172 1.00 82.74 118 ALA A C 1
ATOM 597 O O . ALA A 1 96 ? 131.173 178.531 180.554 1.00 82.74 118 ALA A O 1
ATOM 599 N N . HIS A 1 97 ? 130.010 178.434 182.480 1.00 88.01 119 HIS A N 1
ATOM 600 C CA . HIS A 1 97 ? 131.047 179.085 183.269 1.00 88.01 119 HIS A CA 1
ATOM 601 C C . HIS A 1 97 ? 132.010 178.103 183.922 1.00 88.01 119 HIS A C 1
ATOM 602 O O . HIS A 1 97 ? 133.022 178.535 184.486 1.00 88.01 119 HIS A O 1
ATOM 609 N N . LEU A 1 98 ? 131.722 176.804 183.866 1.00 83.34 120 LEU A N 1
ATOM 610 C CA . LEU A 1 98 ? 132.578 175.804 184.492 1.00 83.34 120 LEU A CA 1
ATOM 611 C C . LEU A 1 98 ? 133.935 175.720 183.807 1.00 83.34 120 LEU A C 1
ATOM 612 O O . LEU A 1 98 ? 134.039 175.244 182.673 1.00 83.34 120 LEU A O 1
ATOM 617 N N . GLU A 1 99 ? 134.978 176.186 184.491 1.00 81.33 121 GLU A N 1
ATOM 618 C CA . GLU A 1 99 ? 136.337 176.118 183.973 1.00 81.33 121 GLU A CA 1
ATOM 619 C C . GLU A 1 99 ? 137.104 174.920 184.517 1.00 81.33 121 GLU A C 1
ATOM 620 O O . GLU A 1 99 ? 137.771 174.213 183.753 1.00 81.33 121 GLU A O 1
ATOM 626 N N . HIS A 1 100 ? 137.018 174.675 185.822 1.00 82.11 122 HIS A N 1
ATOM 627 C CA . HIS A 1 100 ? 137.771 173.604 186.456 1.00 82.11 122 HIS A CA 1
ATOM 628 C C . HIS A 1 100 ? 136.987 173.083 187.650 1.00 82.11 122 HIS A C 1
ATOM 629 O O . HIS A 1 100 ? 136.251 173.828 188.301 1.00 82.11 122 HIS A O 1
ATOM 636 N N . ILE A 1 101 ? 137.145 171.791 187.927 1.00 80.54 123 ILE A N 1
ATOM 637 C CA . ILE A 1 101 ? 136.499 171.141 189.061 1.00 80.54 123 ILE A CA 1
ATOM 638 C C . ILE A 1 101 ? 137.519 170.246 189.752 1.00 80.54 123 ILE A C 1
ATOM 639 O O . ILE A 1 101 ? 138.270 169.519 189.094 1.00 80.54 123 ILE A O 1
ATOM 644 N N . ASP A 1 102 ? 137.550 170.305 191.082 1.00 87.11 124 ASP A N 1
ATOM 645 C CA . ASP A 1 102 ? 138.413 169.442 191.881 1.00 87.11 124 ASP A CA 1
ATOM 646 C C . ASP A 1 102 ? 137.617 168.207 192.281 1.00 87.11 124 ASP A C 1
ATOM 647 O O . ASP A 1 102 ? 136.712 168.284 193.118 1.00 87.11 124 ASP A O 1
ATOM 652 N N . GLY A 1 103 ? 137.966 167.064 191.687 1.00 86.37 125 GLY A N 1
ATOM 653 C CA . GLY A 1 103 ? 137.171 165.862 191.869 1.00 86.37 125 GLY A CA 1
ATOM 654 C C . GLY A 1 103 ? 137.105 165.377 193.304 1.00 86.37 125 GLY A C 1
ATOM 655 O O . GLY A 1 103 ? 136.192 164.633 193.664 1.00 86.37 125 GLY A O 1
ATOM 656 N N . SER A 1 104 ? 138.071 165.776 194.135 1.00 90.45 126 SER A N 1
ATOM 657 C CA . SER A 1 104 ? 138.133 165.255 195.498 1.00 90.45 126 SER A CA 1
ATOM 658 C C . SER A 1 104 ? 136.881 165.609 196.293 1.00 90.45 126 SER A C 1
ATOM 659 O O . SER A 1 104 ? 136.318 164.755 196.989 1.00 90.45 126 SER A O 1
ATOM 662 N N . SER A 1 105 ? 136.426 166.862 196.196 1.00 98.49 127 SER A N 1
ATOM 663 C CA . SER A 1 105 ? 135.251 167.281 196.955 1.00 98.49 127 SER A CA 1
ATOM 664 C C . SER A 1 105 ? 134.019 166.491 196.540 1.00 98.49 127 SER A C 1
ATOM 665 O O . SER A 1 105 ? 133.203 166.104 197.386 1.00 98.49 127 SER A O 1
ATOM 668 N N . LEU A 1 106 ? 133.865 166.249 195.237 1.00 96.30 128 LEU A N 1
ATOM 669 C CA . LEU A 1 106 ? 132.780 165.403 194.758 1.00 96.30 128 LEU A CA 1
ATOM 670 C C . LEU A 1 106 ? 132.925 163.982 195.283 1.00 96.30 128 LEU A C 1
ATOM 671 O O . LEU A 1 106 ? 131.934 163.348 195.665 1.00 96.30 128 LEU A O 1
ATOM 676 N N . SER A 1 107 ? 134.155 163.469 195.312 1.00 96.94 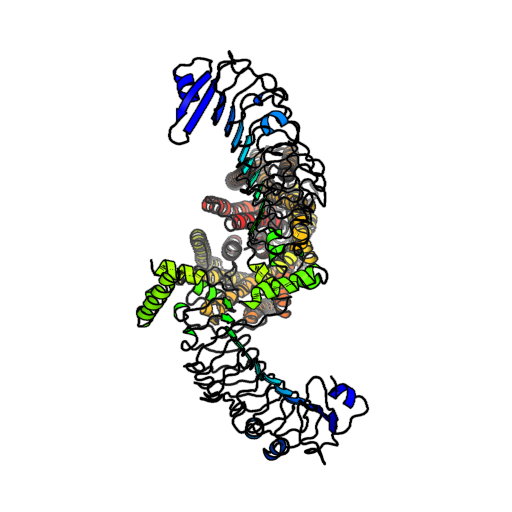129 SER A N 1
ATOM 677 C CA . SER A 1 107 ? 134.411 162.114 195.781 1.00 96.94 129 SER A CA 1
ATOM 678 C C . SER A 1 107 ? 134.146 161.951 197.272 1.00 96.94 129 SER A C 1
ATOM 679 O O . SER A 1 107 ? 133.920 160.824 197.725 1.00 96.94 129 SER A O 1
ATOM 682 N N . VAL A 1 108 ? 134.176 163.043 198.044 1.00 98.69 130 VAL A N 1
ATOM 683 C CA . VAL A 1 108 ? 133.853 162.959 199.467 1.00 98.69 130 VAL A CA 1
ATOM 684 C C . VAL A 1 108 ? 132.429 162.452 199.684 1.00 98.69 130 VAL A C 1
ATOM 685 O O . VAL A 1 108 ? 132.116 161.910 200.750 1.00 98.69 130 VAL A O 1
ATOM 689 N N . LEU A 1 109 ? 131.568 162.568 198.673 1.00 99.64 131 LEU A N 1
ATOM 690 C CA . LEU A 1 109 ? 130.191 162.101 198.772 1.00 99.64 131 LEU A CA 1
ATOM 691 C C . LEU A 1 109 ? 130.136 160.579 198.781 1.00 99.64 131 LEU A C 1
ATOM 692 O O . LEU A 1 109 ? 130.155 159.945 197.720 1.00 99.64 131 LEU A O 1
ATOM 697 N N . SER A 1 110 ? 130.073 159.990 199.978 1.00 97.08 132 SER A N 1
ATOM 698 C CA . SER A 1 110 ? 130.221 158.543 200.114 1.00 97.08 132 SER A CA 1
ATOM 699 C C . SER A 1 110 ? 129.124 157.783 199.377 1.00 97.08 132 SER A C 1
ATOM 700 O O . SER A 1 110 ? 129.396 156.765 198.729 1.00 97.08 132 SER A O 1
ATOM 703 N N . LYS A 1 111 ? 127.883 158.260 199.453 1.00 95.71 133 LYS A N 1
ATOM 704 C CA . LYS A 1 111 ? 126.736 157.517 198.947 1.00 95.71 133 LYS A CA 1
ATOM 705 C C . LYS A 1 111 ? 126.322 157.950 197.544 1.00 95.71 133 LYS A C 1
ATOM 706 O O . LYS A 1 111 ? 125.175 157.723 197.147 1.00 95.71 133 LYS A O 1
ATOM 712 N N . LEU A 1 112 ? 127.231 158.560 196.785 1.00 95.26 134 LEU A N 1
ATOM 713 C CA . LEU A 1 112 ? 126.918 159.038 195.441 1.00 95.26 134 LEU A CA 1
ATOM 714 C C . LEU A 1 112 ? 126.689 157.851 194.513 1.00 95.26 134 LEU A C 1
ATOM 715 O O . LEU A 1 112 ? 127.617 157.086 194.229 1.00 95.26 134 LEU A O 1
ATOM 720 N N . ARG A 1 113 ? 125.451 157.694 194.039 1.00 95.98 135 ARG A N 1
ATOM 721 C CA . ARG A 1 113 ? 125.113 156.572 193.168 1.00 95.98 135 ARG A CA 1
ATOM 722 C C . ARG A 1 113 ? 125.444 156.870 191.710 1.00 95.98 135 ARG A C 1
ATOM 723 O O . ARG A 1 113 ? 126.095 156.063 191.036 1.00 95.98 135 ARG A O 1
ATOM 731 N N . LYS A 1 114 ? 125.000 158.019 191.203 1.00 88.77 136 LYS A N 1
ATOM 732 C CA . LYS A 1 114 ? 125.160 158.374 189.801 1.00 88.77 136 LYS A CA 1
ATOM 733 C C . LYS A 1 114 ? 125.721 159.783 189.684 1.00 88.77 136 LYS A C 1
ATOM 734 O O . LYS A 1 114 ? 125.347 160.676 190.449 1.00 88.77 136 LYS A O 1
ATOM 740 N N . LEU A 1 115 ? 126.619 159.974 188.721 1.00 77.85 137 LEU A N 1
ATOM 741 C CA . LEU A 1 115 ? 127.222 161.270 188.448 1.00 77.85 137 LEU A CA 1
ATOM 742 C C . LEU A 1 115 ? 127.080 161.580 186.966 1.00 77.85 137 LEU A C 1
ATOM 743 O O . LEU A 1 115 ? 127.412 160.743 186.121 1.00 77.85 137 LEU A O 1
ATOM 748 N N . SER A 1 116 ? 126.588 162.778 186.652 1.00 81.45 138 SER A N 1
ATOM 749 C CA . SER A 1 116 ? 126.394 163.187 185.268 1.00 81.45 138 SER A CA 1
ATOM 750 C C . SER A 1 116 ? 126.789 164.645 185.096 1.00 81.45 138 SER A C 1
ATOM 751 O O . SER A 1 116 ? 126.421 165.496 185.909 1.00 81.45 138 SER A O 1
ATOM 754 N N . VAL A 1 117 ? 127.542 164.926 184.035 1.00 77.94 139 VAL A N 1
ATOM 755 C CA . VAL A 1 117 ? 127.930 166.283 183.664 1.00 77.94 139 VAL A CA 1
ATOM 756 C C . VAL A 1 117 ? 127.861 166.388 182.148 1.00 77.94 139 VAL A C 1
ATOM 757 O O . VAL A 1 117 ? 128.473 165.581 181.441 1.00 77.94 139 VAL A O 1
ATOM 761 N N . VAL A 1 118 ? 127.124 167.379 181.642 1.00 81.30 140 VAL A N 1
ATOM 762 C CA . VAL A 1 118 ? 126.909 167.522 180.208 1.00 81.30 140 VAL A CA 1
ATOM 763 C C . VAL A 1 118 ? 126.948 168.990 179.808 1.00 81.30 140 VAL A C 1
ATOM 764 O O . VAL A 1 118 ? 126.712 169.891 180.615 1.00 81.30 140 VAL A O 1
ATOM 768 N N . LYS A 1 119 ? 127.260 169.214 178.534 1.00 86.42 141 LYS A N 1
ATOM 769 C CA . LYS A 1 119 ? 127.170 170.501 177.851 1.00 86.42 141 LYS A CA 1
ATOM 770 C C . LYS A 1 119 ? 128.060 171.578 178.461 1.00 86.42 141 LYS A C 1
ATOM 771 O O . LYS A 1 119 ? 127.832 172.768 178.223 1.00 86.42 141 LYS A O 1
ATOM 777 N N . CYS A 1 120 ? 129.071 171.198 179.237 1.00 80.44 142 CYS A N 1
ATOM 778 C CA . CYS A 1 120 ? 130.032 172.157 179.767 1.00 80.44 142 CYS A CA 1
ATOM 779 C C . CYS A 1 120 ? 131.152 172.378 178.758 1.00 80.44 142 CYS A C 1
ATOM 780 O O . CYS A 1 120 ? 132.009 171.503 178.584 1.00 80.44 142 CYS A O 1
ATOM 783 N N . PRO A 1 121 ? 131.193 173.526 178.086 1.00 80.11 143 PRO A N 1
ATOM 784 C CA . PRO A 1 121 ? 132.167 173.704 177.002 1.00 80.11 143 PRO A CA 1
ATOM 785 C C . PRO A 1 121 ? 133.581 173.986 177.488 1.00 80.11 143 PRO A C 1
ATOM 786 O O . PRO A 1 121 ? 134.553 173.546 176.864 1.00 80.11 143 PRO A O 1
ATOM 790 N N . ASN A 1 122 ? 133.715 174.711 178.596 1.00 78.84 144 ASN A N 1
ATOM 791 C CA . ASN A 1 122 ? 135.012 175.160 179.081 1.00 78.84 144 ASN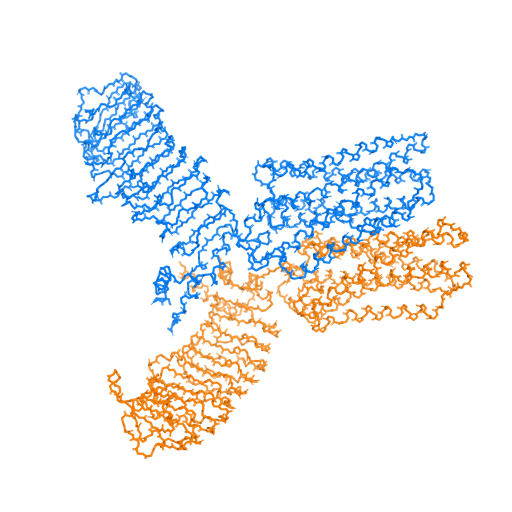 A CA 1
ATOM 792 C C . ASN A 1 122 ? 135.562 174.297 180.212 1.00 78.84 144 ASN A C 1
ATOM 793 O O . ASN A 1 122 ? 136.558 174.675 180.834 1.00 78.84 144 ASN A O 1
ATOM 798 N N . LEU A 1 123 ? 134.942 173.151 180.495 1.00 74.77 145 LEU A N 1
ATOM 799 C CA . LEU A 1 123 ? 135.386 172.273 181.579 1.00 74.77 145 LEU A CA 1
ATOM 800 C C . LEU A 1 123 ? 136.655 171.553 181.128 1.00 74.77 145 LEU A C 1
ATOM 801 O O . LEU A 1 123 ? 136.654 170.377 180.757 1.00 74.77 145 LEU A O 1
ATOM 806 N N . ARG A 1 124 ? 137.770 172.284 181.174 1.00 71.33 146 ARG A N 1
ATOM 807 C CA . ARG A 1 124 ? 138.996 171.829 180.530 1.00 71.33 146 ARG A CA 1
ATOM 808 C C . ARG A 1 124 ? 139.700 170.715 181.293 1.00 71.33 146 ARG A C 1
ATOM 809 O O . ARG A 1 124 ? 140.493 169.984 180.690 1.00 71.33 146 ARG A O 1
ATOM 817 N N . GLU A 1 125 ? 139.443 170.560 182.590 1.00 74.25 147 GLU A N 1
ATOM 818 C CA . GLU A 1 125 ? 140.178 169.575 183.370 1.00 74.25 147 GLU A CA 1
ATOM 819 C C . GLU A 1 125 ? 139.362 169.133 184.574 1.00 74.25 147 GLU A C 1
ATOM 820 O O . GLU A 1 125 ? 138.653 169.938 185.183 1.00 74.25 147 GLU A O 1
ATOM 826 N N . ILE A 1 126 ? 139.465 167.846 184.899 1.00 71.06 148 ILE A N 1
ATOM 827 C CA . ILE A 1 126 ? 138.975 167.286 186.152 1.00 71.06 148 ILE A CA 1
ATOM 828 C C . ILE A 1 126 ? 140.152 166.602 186.832 1.00 71.06 148 ILE A C 1
ATOM 829 O O . ILE A 1 126 ? 140.797 165.732 186.236 1.00 71.06 148 ILE A O 1
ATOM 834 N N . SER A 1 127 ? 140.431 166.993 188.071 1.00 75.40 149 SER A N 1
ATOM 835 C CA . SER A 1 127 ? 141.647 166.594 188.762 1.00 75.40 149 SER A CA 1
ATOM 836 C C . SER A 1 127 ? 141.349 165.592 189.870 1.00 75.40 149 SER A C 1
ATOM 837 O O . SER A 1 127 ? 140.222 165.499 190.364 1.00 75.40 149 SER A O 1
ATOM 840 N N . GLY A 1 128 ? 142.384 164.848 190.260 1.00 76.61 150 GLY A N 1
ATOM 841 C CA . GLY A 1 128 ? 142.290 163.924 191.370 1.00 76.61 150 GLY A CA 1
ATOM 842 C C . GLY A 1 128 ? 141.863 162.528 190.961 1.00 76.61 150 GLY A C 1
ATOM 843 O O . GLY A 1 128 ? 141.529 162.243 189.811 1.00 76.61 150 GLY A O 1
ATOM 844 N N . LYS A 1 129 ? 141.883 161.634 191.949 1.00 78.19 151 LYS A N 1
ATOM 845 C CA . LYS A 1 129 ? 141.504 160.234 191.758 1.00 78.19 151 LYS A CA 1
ATOM 846 C C . LYS A 1 129 ? 140.017 160.095 192.061 1.00 78.19 151 LYS A C 1
ATOM 847 O O . LYS A 1 129 ? 139.609 159.888 193.204 1.00 78.19 151 LYS A O 1
ATOM 853 N N . LEU A 1 130 ? 139.198 160.203 191.020 1.00 81.49 152 LEU A N 1
ATOM 854 C CA . LEU A 1 130 ? 137.754 160.184 191.195 1.00 81.49 152 LEU A CA 1
ATOM 855 C C . LEU A 1 130 ? 137.263 158.786 191.560 1.00 81.49 152 LEU A C 1
ATOM 856 O O . LEU A 1 130 ? 137.909 157.778 191.263 1.00 81.49 152 LEU A O 1
ATOM 861 N N . LEU A 1 131 ? 136.118 158.748 192.248 1.00 85.59 153 LEU A N 1
ATOM 862 C CA . LEU A 1 131 ? 135.415 157.529 192.644 1.00 85.59 153 LEU A CA 1
ATOM 863 C C . LEU A 1 131 ? 136.167 156.744 193.714 1.00 85.59 153 LEU A C 1
ATOM 864 O O . LEU A 1 131 ? 135.660 155.737 194.219 1.00 85.59 153 LEU A O 1
ATOM 869 N N . VAL A 1 132 ? 137.369 157.195 194.075 1.00 88.62 154 VAL A N 1
ATOM 870 C CA . VAL A 1 132 ? 138.046 156.649 195.244 1.00 88.62 154 VAL A CA 1
ATOM 871 C C . VAL A 1 132 ? 137.355 157.170 196.495 1.00 88.62 154 VAL A C 1
ATOM 872 O O . VAL A 1 132 ? 136.854 158.303 196.521 1.00 88.62 154 VAL A O 1
ATOM 876 N N . ASN A 1 133 ? 137.300 156.335 197.531 1.00 97.08 155 ASN A N 1
ATOM 877 C CA . ASN A 1 133 ? 136.562 156.594 198.765 1.00 97.08 155 ASN A CA 1
ATOM 878 C C . ASN A 1 133 ? 135.060 156.691 198.532 1.00 97.08 155 ASN A C 1
ATOM 879 O O . ASN A 1 133 ? 134.324 157.122 199.427 1.00 97.08 155 ASN A O 1
ATOM 884 N N . ASN A 1 134 ? 134.583 156.296 197.352 1.00 93.17 156 ASN A N 1
ATOM 885 C CA . ASN A 1 134 ? 133.164 156.335 196.999 1.00 93.17 156 ASN A CA 1
ATOM 886 C C . ASN A 1 134 ? 132.796 154.947 196.485 1.00 93.17 156 ASN A C 1
ATOM 887 O O . ASN A 1 134 ? 132.825 154.693 195.278 1.00 93.17 156 ASN A O 1
ATOM 892 N N . THR A 1 135 ? 132.447 154.053 197.405 1.00 93.29 157 THR A N 1
ATOM 893 C CA . THR A 1 135 ? 132.179 152.657 197.083 1.00 93.29 157 THR A CA 1
ATOM 894 C C . THR A 1 135 ? 130.749 152.410 196.618 1.00 93.29 157 THR A C 1
ATOM 895 O O . THR A 1 135 ? 130.348 151.246 196.508 1.00 93.29 157 THR A O 1
ATOM 899 N N . ARG A 1 136 ? 129.970 153.456 196.350 1.00 91.51 158 ARG A N 1
ATOM 900 C CA . ARG A 1 136 ? 128.574 153.291 195.975 1.00 91.51 158 ARG A CA 1
ATOM 901 C C . ARG A 1 136 ? 128.260 153.777 194.567 1.00 91.51 158 ARG A C 1
ATOM 902 O O . ARG A 1 136 ? 127.085 153.780 194.181 1.00 91.51 158 ARG A O 1
ATOM 910 N N . ILE A 1 137 ? 129.265 154.194 193.794 1.00 87.82 159 ILE A N 1
ATOM 911 C CA . ILE A 1 137 ? 129.008 154.691 192.448 1.00 87.82 159 ILE A CA 1
ATOM 912 C C . ILE A 1 137 ? 128.470 153.563 191.576 1.00 87.82 159 ILE A C 1
ATOM 913 O O . ILE A 1 137 ? 128.945 152.421 191.632 1.00 87.82 159 ILE A O 1
ATOM 918 N N . GLN A 1 138 ? 127.449 153.875 190.782 1.00 85.29 160 GLN A N 1
ATOM 919 C CA . GLN A 1 138 ? 126.817 152.900 189.899 1.00 85.29 160 GLN A CA 1
ATOM 920 C C . GLN A 1 138 ? 127.078 153.162 188.425 1.00 85.29 160 GLN A C 1
ATOM 921 O O . GLN A 1 138 ? 127.302 152.216 187.668 1.00 85.29 160 GLN A O 1
ATOM 927 N N . ASN A 1 139 ? 127.053 154.421 187.994 1.00 77.25 161 ASN A N 1
ATOM 928 C CA . ASN A 1 139 ? 127.375 154.757 186.615 1.00 77.25 161 ASN A CA 1
ATOM 929 C C . ASN A 1 139 ? 127.802 156.214 186.555 1.00 77.25 161 ASN A C 1
ATOM 930 O O . ASN A 1 139 ? 127.361 157.037 187.361 1.00 77.25 161 ASN A O 1
ATOM 935 N N . VAL A 1 140 ? 128.663 156.520 185.590 1.00 70.48 162 VAL A N 1
ATOM 936 C CA . VAL A 1 140 ? 129.194 157.863 185.394 1.00 70.48 162 VAL A CA 1
ATOM 937 C C . VAL A 1 140 ? 128.949 158.262 183.948 1.00 70.48 162 VAL A C 1
ATOM 938 O O . VAL A 1 140 ? 129.249 157.492 183.028 1.00 70.48 162 VAL A O 1
ATOM 942 N N . ILE A 1 141 ? 128.404 159.458 183.745 1.00 69.50 163 ILE A N 1
ATOM 943 C CA . ILE A 1 141 ? 128.173 159.998 182.412 1.00 69.50 163 ILE A CA 1
ATOM 944 C C . ILE A 1 141 ? 128.853 161.354 182.332 1.00 69.50 163 ILE A C 1
ATOM 945 O O . ILE A 1 141 ? 128.490 162.278 183.066 1.00 69.50 163 ILE A O 1
ATOM 950 N N . LEU A 1 142 ? 129.832 161.473 181.441 1.00 68.63 164 LEU A N 1
ATOM 951 C CA . LEU A 1 142 ? 130.561 162.724 181.224 1.00 68.63 164 LEU A CA 1
ATOM 952 C C . LEU A 1 142 ? 130.706 162.879 179.712 1.00 68.63 164 LEU A C 1
ATOM 953 O O . LEU A 1 142 ? 131.684 162.413 179.123 1.00 68.63 164 LEU A O 1
ATOM 958 N N . LYS A 1 143 ? 129.734 163.541 179.089 1.00 71.62 165 LYS A N 1
ATOM 959 C CA . LYS A 1 143 ? 129.685 163.647 177.639 1.00 71.62 165 LYS A CA 1
ATOM 960 C C . LYS A 1 143 ? 129.460 165.091 177.211 1.00 71.62 165 LYS A C 1
ATOM 961 O O . LYS A 1 143 ? 128.914 165.909 177.957 1.00 71.62 165 LYS A O 1
ATOM 967 N N . ASN A 1 144 ? 129.907 165.389 175.990 1.00 75.98 166 ASN A N 1
ATOM 968 C CA . ASN A 1 144 ? 129.741 166.703 175.369 1.00 75.98 166 ASN A CA 1
ATOM 969 C C . ASN A 1 144 ? 130.379 167.816 176.198 1.00 75.98 166 ASN A C 1
ATOM 970 O O . ASN A 1 144 ? 129.886 168.945 176.225 1.00 75.98 166 ASN A O 1
ATOM 975 N N . ASN A 1 145 ? 131.476 167.507 176.880 1.00 71.56 167 ASN A N 1
ATOM 976 C CA . ASN A 1 145 ? 132.212 168.477 177.673 1.00 71.56 167 ASN A CA 1
ATOM 977 C C . ASN A 1 145 ? 133.570 168.757 177.044 1.00 71.56 167 ASN A C 1
ATOM 978 O O . ASN A 1 145 ? 134.082 167.975 176.238 1.00 71.56 167 ASN A O 1
ATOM 983 N N . GLY A 1 146 ? 134.152 169.891 177.425 1.00 71.04 168 GLY A N 1
ATOM 984 C CA . GLY A 1 146 ? 135.448 170.287 176.911 1.00 71.04 168 GLY A CA 1
ATOM 985 C C . GLY A 1 146 ? 136.623 169.670 177.643 1.00 71.04 168 GLY A C 1
ATOM 986 O O . GLY A 1 146 ? 137.683 170.295 177.753 1.00 71.04 168 GLY A O 1
ATOM 987 N N . LEU A 1 147 ? 136.442 168.455 178.160 1.00 61.81 169 LEU A N 1
ATOM 988 C CA . LEU A 1 147 ? 137.498 167.774 178.900 1.00 61.81 169 LEU A CA 1
ATOM 989 C C . LEU A 1 147 ? 138.751 167.634 178.048 1.00 61.81 169 LEU A C 1
ATOM 990 O O . LEU A 1 147 ? 138.742 166.945 177.024 1.00 61.81 169 LEU A O 1
ATOM 995 N N . ALA A 1 148 ? 139.833 168.283 178.478 1.00 57.48 170 ALA A N 1
ATOM 996 C CA . ALA A 1 148 ? 141.084 168.293 177.733 1.00 57.48 170 ALA A CA 1
ATOM 997 C C . ALA A 1 148 ? 142.119 167.322 178.280 1.00 57.48 170 ALA A C 1
ATOM 998 O O . ALA A 1 148 ? 143.239 167.278 177.761 1.00 57.48 170 ALA A O 1
ATOM 1000 N N . THR A 1 149 ? 141.783 166.547 179.308 1.00 57.25 171 THR A N 1
ATOM 1001 C CA . THR A 1 149 ? 142.674 165.508 179.800 1.00 57.25 171 THR A CA 1
ATOM 1002 C C . THR A 1 149 ? 141.841 164.395 180.417 1.00 57.25 171 THR A C 1
ATOM 1003 O O . THR A 1 149 ? 140.710 164.609 180.861 1.00 57.25 171 THR A O 1
ATOM 1007 N N . MET A 1 150 ? 142.410 163.199 180.426 1.00 58.71 172 MET A N 1
ATOM 1008 C CA . MET A 1 150 ? 141.703 162.035 180.945 1.00 58.71 172 MET A CA 1
ATOM 1009 C C . MET A 1 150 ? 141.585 162.121 182.463 1.00 58.71 172 MET A C 1
ATOM 1010 O O . MET A 1 150 ? 142.588 162.363 183.143 1.00 58.71 172 MET A O 1
ATOM 1015 N N . PRO A 1 151 ? 140.391 161.942 183.026 1.00 66.06 173 PRO A N 1
ATOM 1016 C CA . PRO A 1 151 ? 140.276 161.853 184.487 1.00 66.06 173 PRO A CA 1
ATOM 1017 C C . PRO A 1 151 ? 141.039 160.652 185.028 1.00 66.06 173 PRO A C 1
ATOM 1018 O O . PRO A 1 151 ? 141.065 159.582 184.417 1.00 66.06 173 PRO A O 1
ATOM 1022 N N . SER A 1 152 ? 141.660 160.838 186.192 1.00 75.21 174 SER A N 1
ATOM 1023 C CA . SER A 1 152 ? 142.517 159.811 186.790 1.00 75.21 174 SER A CA 1
ATOM 1024 C C . SER A 1 152 ? 141.668 158.850 187.625 1.00 75.21 174 SER A C 1
ATOM 1025 O O . SER A 1 152 ? 141.706 158.827 188.856 1.00 75.21 174 SER A O 1
ATOM 1028 N N . LEU A 1 153 ? 140.890 158.037 186.917 1.00 71.42 175 LEU A N 1
ATOM 1029 C CA . LEU A 1 153 ? 139.997 157.086 187.566 1.00 71.42 175 LEU A CA 1
ATOM 1030 C C . LEU A 1 153 ? 140.794 155.959 188.215 1.00 71.42 175 LEU A C 1
ATOM 1031 O O . LEU A 1 153 ? 141.517 155.227 187.532 1.00 71.42 175 LEU A O 1
ATOM 1036 N N . ARG A 1 154 ? 140.650 155.813 189.526 1.00 80.00 176 ARG A N 1
ATOM 1037 C CA . ARG A 1 154 ? 141.171 154.676 190.276 1.00 80.00 176 ARG A CA 1
ATOM 1038 C C . ARG A 1 154 ? 139.993 153.917 190.885 1.00 80.00 176 ARG A C 1
ATOM 1039 O O . ARG A 1 154 ? 138.841 154.346 190.796 1.00 80.00 176 ARG A O 1
ATOM 1047 N N . MET A 1 155 ? 140.281 152.779 191.508 1.00 77.07 177 MET A N 1
ATOM 1048 C CA . MET A 1 155 ? 139.227 151.974 192.109 1.00 77.07 177 MET A CA 1
ATOM 1049 C C . MET A 1 155 ? 139.849 151.016 193.114 1.00 77.07 177 MET A C 1
ATOM 1050 O O . MET A 1 155 ? 141.068 150.835 193.162 1.00 77.07 177 MET A O 1
ATOM 1055 N N . THR A 1 156 ? 138.987 150.409 193.926 1.00 79.91 178 THR A N 1
ATOM 1056 C CA . THR A 1 156 ? 139.381 149.368 194.861 1.00 79.91 178 THR A CA 1
ATOM 1057 C C . THR A 1 156 ? 138.317 148.280 194.847 1.00 79.91 178 THR A C 1
ATOM 1058 O O . THR A 1 156 ? 137.173 148.510 194.449 1.00 79.91 178 THR A O 1
ATOM 1062 N N . ASP A 1 157 ? 138.710 147.082 195.281 1.00 85.85 179 ASP A N 1
ATOM 1063 C CA . ASP A 1 157 ? 137.867 145.886 195.191 1.00 85.85 179 ASP A CA 1
ATOM 1064 C C . ASP A 1 157 ? 136.675 145.893 196.151 1.00 85.85 179 ASP A C 1
ATOM 1065 O O . ASP A 1 157 ? 135.953 144.886 196.184 1.00 85.85 179 ASP A O 1
ATOM 1070 N N . ALA A 1 158 ? 136.431 146.953 196.924 1.00 87.75 180 ALA A N 1
ATOM 1071 C CA . ALA A 1 158 ? 135.343 146.921 197.895 1.00 87.75 180 ALA A CA 1
ATOM 1072 C C . ALA A 1 158 ? 133.975 147.010 197.230 1.00 87.75 180 ALA A C 1
ATOM 1073 O O . ALA A 1 158 ? 132.992 146.496 197.775 1.00 87.75 180 ALA A O 1
ATOM 1075 N N . HIS A 1 159 ? 133.892 147.655 196.065 1.00 91.66 181 HIS A N 1
ATOM 1076 C CA . HIS A 1 159 ? 132.619 147.969 195.422 1.00 91.66 181 HIS A CA 1
ATOM 1077 C C . HIS A 1 159 ? 131.745 146.738 195.218 1.00 91.66 181 HIS A C 1
ATOM 1078 O O . HIS A 1 159 ? 132.113 145.818 194.482 1.00 91.66 181 HIS A O 1
ATOM 1085 N N . HIS A 1 160 ? 130.580 146.720 195.871 1.00 97.34 182 HIS A N 1
ATOM 1086 C CA . HIS A 1 160 ? 129.689 145.569 195.781 1.00 97.34 182 HIS A CA 1
ATOM 1087 C C . HIS A 1 160 ? 129.010 145.478 194.421 1.00 97.34 182 HIS A C 1
ATOM 1088 O O . HIS A 1 160 ? 128.676 144.376 193.971 1.00 97.34 182 HIS A O 1
ATOM 1095 N N . VAL A 1 161 ? 128.798 146.609 193.756 1.00 94.26 183 VAL A N 1
ATOM 1096 C CA . VAL A 1 161 ? 128.118 146.651 192.467 1.00 94.26 183 VAL A CA 1
ATOM 1097 C C . VAL A 1 161 ? 129.055 147.285 191.450 1.00 94.26 183 VAL A C 1
ATOM 1098 O O . VAL A 1 161 ? 129.632 148.349 191.705 1.00 94.26 183 VAL A O 1
ATOM 1102 N N . LEU A 1 162 ? 129.211 146.627 190.305 1.00 83.86 184 LEU A N 1
ATOM 1103 C CA . LEU A 1 162 ? 130.078 147.135 189.256 1.00 83.86 184 LEU A CA 1
ATOM 1104 C C . LEU A 1 162 ? 129.424 148.315 188.544 1.00 83.86 184 LEU A C 1
ATOM 1105 O O . LEU A 1 162 ? 128.199 148.466 188.525 1.00 83.86 184 LEU A O 1
ATOM 1110 N N . LEU A 1 163 ? 130.267 149.162 187.959 1.00 76.49 185 LEU A N 1
ATOM 1111 C CA . LEU A 1 163 ? 129.776 150.315 187.220 1.00 76.49 185 LEU A CA 1
ATOM 1112 C C . LEU A 1 163 ? 128.970 149.862 186.010 1.00 76.49 185 LEU A C 1
ATOM 1113 O O . LEU A 1 163 ? 129.453 149.083 185.184 1.00 76.49 185 LEU A O 1
ATOM 1118 N N . ASP A 1 164 ? 127.730 150.344 185.914 1.00 78.81 186 ASP A N 1
ATOM 1119 C CA . ASP A 1 164 ? 126.898 149.998 184.765 1.00 78.81 186 ASP A CA 1
ATOM 1120 C C . ASP A 1 164 ? 127.445 150.610 183.481 1.00 78.81 186 ASP A C 1
ATOM 1121 O O . ASP A 1 164 ? 127.464 149.953 182.434 1.00 78.81 186 ASP A O 1
ATOM 1126 N N . ARG A 1 165 ? 127.894 151.861 183.541 1.00 69.23 187 ARG A N 1
ATOM 1127 C CA . ARG A 1 165 ? 128.439 152.532 182.371 1.00 69.23 187 ARG A CA 1
ATOM 1128 C C . ARG A 1 165 ? 129.270 153.722 182.826 1.00 69.23 187 ARG A C 1
ATOM 1129 O O . ARG A 1 165 ? 128.852 154.474 183.710 1.00 69.23 187 ARG A O 1
ATOM 1137 N N . ILE A 1 166 ? 130.440 153.887 182.215 1.00 61.72 188 ILE A N 1
ATOM 1138 C CA . ILE A 1 166 ? 131.295 155.049 182.437 1.00 61.72 188 ILE A CA 1
ATOM 1139 C C . ILE A 1 166 ? 131.639 155.603 181.062 1.00 61.72 188 ILE A C 1
ATOM 1140 O O . ILE A 1 166 ? 132.263 154.911 180.249 1.00 61.72 188 ILE A O 1
ATOM 1145 N N . ASP A 1 167 ? 131.223 156.836 180.794 1.00 64.40 189 ASP A N 1
ATOM 1146 C CA . ASP A 1 167 ? 131.255 157.405 179.455 1.00 64.40 189 ASP A CA 1
ATOM 1147 C C . ASP A 1 167 ? 132.057 158.695 179.453 1.00 64.40 189 ASP A C 1
ATOM 1148 O O . ASP A 1 167 ? 131.847 159.566 180.304 1.00 64.40 189 ASP A O 1
ATOM 1153 N N . LEU A 1 168 ? 132.976 158.811 178.495 1.00 59.29 190 LEU A N 1
ATOM 1154 C CA . LEU A 1 168 ? 133.721 160.040 178.259 1.00 59.29 190 LEU A CA 1
ATOM 1155 C C . LEU A 1 168 ? 133.616 160.484 176.806 1.00 59.29 190 LEU A C 1
ATOM 1156 O O . LEU A 1 168 ? 134.471 161.235 176.326 1.00 59.29 190 LEU A O 1
ATOM 1161 N N . SER A 1 169 ? 132.585 160.034 176.098 1.00 62.83 191 SER A N 1
ATOM 1162 C CA . SER A 1 169 ? 132.431 160.374 174.692 1.00 62.83 191 SER A CA 1
ATOM 1163 C C . SER A 1 169 ? 132.088 161.848 174.529 1.00 62.83 191 SER A C 1
ATOM 1164 O O . SER A 1 169 ? 131.428 162.454 175.374 1.00 62.83 191 SER A O 1
ATOM 1167 N N . GLY A 1 170 ? 132.543 162.424 173.420 1.00 63.36 192 GLY A N 1
ATOM 1168 C CA . GLY A 1 170 ? 132.316 163.824 173.144 1.00 63.36 192 GLY A CA 1
ATOM 1169 C C . GLY A 1 170 ? 133.276 164.779 173.815 1.00 63.36 192 GLY A C 1
ATOM 1170 O O . GLY A 1 170 ? 133.156 165.993 173.609 1.00 63.36 192 GLY A O 1
ATOM 1171 N N . ASN A 1 171 ? 134.225 164.281 174.600 1.00 61.41 193 ASN A N 1
ATOM 1172 C CA . ASN A 1 171 ? 135.226 165.131 175.227 1.00 61.41 193 ASN A CA 1
ATOM 1173 C C . ASN A 1 171 ? 136.346 165.416 174.228 1.00 61.41 193 ASN A C 1
ATOM 1174 O O . ASN A 1 171 ? 136.243 165.113 173.036 1.00 61.41 193 ASN A O 1
ATOM 1179 N N . LYS A 1 172 ? 137.439 166.012 174.705 1.00 63.52 194 LYS A N 1
ATOM 1180 C CA . LYS A 1 172 ? 138.565 166.378 173.852 1.00 63.52 194 LYS A CA 1
ATOM 1181 C C . LYS A 1 172 ? 139.873 165.746 174.320 1.00 63.52 194 LYS A C 1
ATOM 1182 O O . LYS A 1 172 ? 140.946 166.293 174.049 1.00 63.52 194 LYS A O 1
ATOM 1188 N N . ILE A 1 173 ? 139.809 164.610 175.021 1.00 56.91 195 ILE A N 1
ATOM 1189 C CA . ILE A 1 173 ? 141.023 164.000 175.548 1.00 56.91 195 ILE A CA 1
ATOM 1190 C C . ILE A 1 173 ? 141.938 163.590 174.399 1.00 56.91 195 ILE A C 1
ATOM 1191 O O . ILE A 1 173 ? 141.492 163.341 173.272 1.00 56.91 195 ILE A O 1
ATOM 1196 N N . LYS A 1 174 ? 143.237 163.539 174.682 1.00 54.29 196 LYS A N 1
ATOM 1197 C CA . LYS A 1 174 ? 144.205 163.259 173.630 1.00 54.29 196 LYS A CA 1
ATOM 1198 C C . LYS A 1 174 ? 145.222 162.206 174.051 1.00 54.29 196 LYS A C 1
ATOM 1199 O O . LYS A 1 174 ? 145.774 161.499 173.202 1.00 54.29 196 LYS A O 1
ATOM 1205 N N . PHE A 1 175 ? 145.474 162.084 175.350 1.00 56.15 197 PHE A N 1
ATOM 1206 C CA . PHE A 1 175 ? 146.436 161.120 175.858 1.00 56.15 197 PHE A CA 1
ATOM 1207 C C . PHE A 1 175 ? 145.811 160.295 176.973 1.00 56.15 197 PHE A C 1
ATOM 1208 O O . PHE A 1 175 ? 144.892 160.737 177.665 1.00 56.15 197 PHE A O 1
ATOM 1216 N N . ILE A 1 176 ? 146.327 159.080 177.131 1.00 62.06 198 ILE A N 1
ATOM 1217 C CA . ILE A 1 176 ? 146.015 158.223 178.274 1.00 62.06 198 ILE A CA 1
ATOM 1218 C C . ILE A 1 176 ? 147.358 157.705 178.786 1.00 62.06 198 ILE A C 1
ATOM 1219 O O . ILE A 1 176 ? 147.904 156.729 178.264 1.00 62.06 198 ILE A O 1
ATOM 1224 N N . SER A 1 177 ? 147.895 158.359 179.813 1.00 67.72 199 SER A N 1
ATOM 1225 C CA . SER A 1 177 ? 149.226 158.046 180.311 1.00 67.72 199 SER A CA 1
ATOM 1226 C C . SER A 1 177 ? 149.237 156.685 181.005 1.00 67.72 199 SER A C 1
ATOM 1227 O O . SER A 1 177 ? 148.229 155.975 181.073 1.00 67.72 199 SER A O 1
ATOM 1230 N N . ASP A 1 178 ? 150.409 156.316 181.515 1.00 71.94 200 ASP A N 1
ATOM 1231 C CA . ASP A 1 178 ? 150.579 155.029 182.177 1.00 71.94 200 ASP A CA 1
ATOM 1232 C C . ASP A 1 178 ? 149.656 154.908 183.384 1.00 71.94 200 ASP A C 1
ATOM 1233 O O . ASP A 1 178 ? 149.605 155.802 184.234 1.00 71.94 200 ASP A O 1
ATOM 1238 N N . SER A 1 179 ? 148.931 153.791 183.453 1.00 71.08 201 SER A N 1
ATOM 1239 C CA . SER A 1 179 ? 148.120 153.420 184.616 1.00 71.08 201 SER A CA 1
ATOM 1240 C C . SER A 1 179 ? 147.121 154.514 184.996 1.00 71.08 201 SER A C 1
ATOM 1241 O O . SER A 1 179 ? 146.961 154.864 186.167 1.00 71.08 201 SER A O 1
ATOM 1244 N N . LYS A 1 180 ? 146.437 155.058 183.988 1.00 69.00 202 LYS A N 1
ATOM 1245 C CA . LYS A 1 180 ? 145.441 156.091 184.260 1.00 69.00 202 LYS A CA 1
ATOM 1246 C C . LYS A 1 180 ? 144.172 155.505 184.867 1.00 69.00 202 LYS A C 1
ATOM 1247 O O . LYS A 1 180 ? 143.600 156.084 185.798 1.00 69.00 202 LYS A O 1
ATOM 1253 N N . VAL A 1 181 ? 143.711 154.369 184.355 1.00 65.00 203 VAL A N 1
ATOM 1254 C CA . VAL A 1 181 ? 142.430 153.787 184.743 1.00 65.00 203 VAL A CA 1
ATOM 1255 C C . VAL A 1 181 ? 142.727 152.420 185.347 1.00 65.00 203 VAL A C 1
ATOM 1256 O O . VAL A 1 181 ? 142.965 151.448 184.620 1.00 65.00 203 VAL A O 1
ATOM 1260 N N . ARG A 1 182 ? 142.722 152.338 186.676 1.00 70.76 204 ARG A N 1
ATOM 1261 C CA . ARG A 1 182 ? 143.125 151.137 187.395 1.00 70.76 204 ARG A CA 1
ATOM 1262 C C . ARG A 1 182 ? 141.958 150.558 188.185 1.00 70.76 204 ARG A C 1
ATOM 1263 O O . ARG A 1 182 ? 141.235 151.294 188.864 1.00 70.76 204 ARG A O 1
ATOM 1271 N N . ASN A 1 183 ? 141.776 149.242 188.077 1.00 70.93 205 ASN A N 1
ATOM 1272 C CA . ASN A 1 183 ? 140.903 148.427 188.920 1.00 70.93 205 ASN A CA 1
ATOM 1273 C C . ASN A 1 183 ? 139.420 148.738 188.762 1.00 70.93 205 ASN A C 1
ATOM 1274 O O . ASN A 1 183 ? 138.613 148.286 189.583 1.00 70.93 205 ASN A O 1
ATOM 1279 N N . VAL A 1 184 ? 139.027 149.489 187.734 1.00 68.07 206 VAL A N 1
ATOM 1280 C CA . VAL A 1 184 ? 137.612 149.758 187.511 1.00 68.07 206 VAL A CA 1
ATOM 1281 C C . VAL A 1 184 ? 136.923 148.493 187.015 1.00 68.07 206 VAL A C 1
ATOM 1282 O O . VAL A 1 184 ? 137.407 147.819 186.097 1.00 68.07 206 VAL A O 1
ATOM 1286 N N . LYS A 1 185 ? 135.793 148.156 187.630 1.00 70.69 207 LYS A N 1
ATOM 1287 C CA . LYS A 1 185 ? 134.977 147.016 187.225 1.00 70.69 207 LYS A CA 1
ATOM 1288 C C . LYS A 1 185 ? 133.683 147.553 186.626 1.00 70.69 207 LYS A C 1
ATOM 1289 O O . LYS A 1 185 ? 132.847 148.112 187.344 1.00 70.69 207 LYS A O 1
ATOM 1295 N N . ALA A 1 186 ? 133.515 147.379 185.318 1.00 68.03 208 ALA A N 1
ATOM 1296 C CA . ALA A 1 186 ? 132.397 147.988 184.616 1.00 68.03 208 ALA A CA 1
ATOM 1297 C C . ALA A 1 186 ? 132.056 147.171 183.380 1.00 68.03 208 ALA A C 1
ATOM 1298 O O . ALA A 1 186 ? 132.868 146.388 182.882 1.00 68.03 208 ALA A O 1
ATOM 1300 N N . ARG A 1 187 ? 130.830 147.362 182.892 1.00 69.18 209 ARG A N 1
ATOM 1301 C CA . ARG A 1 187 ? 130.408 146.714 181.655 1.00 69.18 209 ARG A CA 1
ATOM 1302 C C . ARG A 1 187 ? 130.844 147.519 180.436 1.00 69.18 209 ARG A C 1
ATOM 1303 O O . ARG A 1 187 ? 131.611 147.035 179.598 1.00 69.18 209 ARG A O 1
ATOM 1311 N N . THR A 1 188 ? 130.369 148.756 180.327 1.00 61.65 210 THR A N 1
ATOM 1312 C CA . THR A 1 188 ? 130.611 149.593 179.161 1.00 61.65 210 THR A CA 1
ATOM 1313 C C . THR A 1 188 ? 131.541 150.737 179.533 1.00 61.65 210 THR A C 1
ATOM 1314 O O . THR A 1 188 ? 131.287 151.460 180.501 1.00 61.65 210 THR A O 1
ATOM 1318 N N . VAL A 1 189 ? 132.614 150.894 178.765 1.00 52.29 211 VAL A N 1
ATOM 1319 C CA . VAL A 1 189 ? 133.496 152.051 178.849 1.00 52.29 211 VAL A CA 1
ATOM 1320 C C . VAL A 1 189 ? 133.624 152.623 177.446 1.00 52.29 211 VAL A C 1
ATOM 1321 O O . VAL A 1 189 ? 133.876 151.881 176.491 1.00 52.29 211 VAL A O 1
ATOM 1325 N N . VAL A 1 190 ? 133.441 153.935 177.318 1.00 51.02 212 VAL A N 1
ATOM 1326 C CA . VAL A 1 190 ? 133.361 154.591 176.019 1.00 51.02 212 VAL A CA 1
ATOM 1327 C C . VAL A 1 190 ? 134.353 155.742 175.984 1.00 51.02 212 VAL A C 1
ATOM 1328 O O . VAL A 1 190 ? 134.366 156.584 176.888 1.00 51.02 212 VAL A O 1
ATOM 1332 N N . LEU A 1 191 ? 135.176 155.781 174.935 1.00 50.31 213 LEU A N 1
ATOM 1333 C CA . LEU A 1 191 ? 136.092 156.890 174.698 1.00 50.31 213 LEU A CA 1
ATOM 1334 C C . LEU A 1 191 ? 135.964 157.416 173.274 1.00 50.31 213 LEU A C 1
ATOM 1335 O O . LEU A 1 191 ? 136.912 158.006 172.747 1.00 50.31 213 LEU A O 1
ATOM 1340 N N . SER A 1 192 ? 134.808 157.221 172.650 1.00 54.28 214 SER A N 1
ATOM 1341 C CA . SER A 1 192 ? 134.599 157.621 171.269 1.00 54.28 214 SER A CA 1
ATOM 1342 C C . SER A 1 192 ? 134.545 159.141 171.137 1.00 54.28 214 SER A C 1
ATOM 1343 O O . SER A 1 192 ? 134.373 159.876 172.112 1.00 54.28 214 SER A O 1
ATOM 1346 N N . GLU A 1 193 ? 134.722 159.604 169.900 1.00 57.80 215 GLU A N 1
ATOM 1347 C CA . GLU A 1 193 ? 134.649 160.997 169.463 1.00 57.80 215 GLU A CA 1
ATOM 1348 C C . GLU A 1 193 ? 135.784 161.859 169.998 1.00 57.80 215 GLU A C 1
ATOM 1349 O O . GLU A 1 193 ? 135.890 163.026 169.609 1.00 57.80 215 GLU A O 1
ATOM 1355 N N . ASN A 1 194 ? 136.640 161.329 170.860 1.00 58.06 216 ASN A N 1
ATOM 1356 C CA . ASN A 1 194 ? 137.752 162.105 171.377 1.00 58.06 216 ASN A CA 1
ATOM 1357 C C . ASN A 1 194 ? 138.875 162.181 170.349 1.00 58.06 216 ASN A C 1
ATOM 1358 O O . ASN A 1 194 ? 138.941 161.399 169.397 1.00 58.06 216 ASN A O 1
ATOM 1363 N N . LYS A 1 195 ? 139.760 163.151 170.546 1.00 59.00 217 LYS A N 1
ATOM 1364 C CA . LYS A 1 195 ? 140.906 163.353 169.659 1.00 59.00 217 LYS A CA 1
ATOM 1365 C C . LYS A 1 195 ? 142.156 162.675 170.219 1.00 59.00 217 LYS A C 1
ATOM 1366 O O . LYS A 1 195 ? 143.168 163.315 170.511 1.00 59.00 217 LYS A O 1
ATOM 1372 N N . LEU A 1 196 ? 142.079 161.355 170.368 1.00 47.06 218 LEU A N 1
ATOM 1373 C CA . LEU A 1 196 ? 143.222 160.597 170.856 1.00 47.06 218 LEU A CA 1
ATOM 1374 C C . LEU A 1 196 ? 144.359 160.633 169.845 1.00 47.06 218 LEU A C 1
ATOM 1375 O O . LEU A 1 196 ? 144.135 160.620 168.633 1.00 47.06 218 LEU A O 1
ATOM 1380 N N . ILE A 1 197 ? 145.590 160.688 170.353 1.00 50.82 219 ILE A N 1
ATOM 1381 C CA . ILE A 1 197 ? 146.769 160.690 169.496 1.00 50.82 219 ILE A CA 1
ATOM 1382 C C . ILE A 1 197 ? 147.683 159.538 169.894 1.00 50.82 219 ILE A C 1
ATOM 1383 O O . ILE A 1 197 ? 148.452 159.027 169.071 1.00 50.82 219 ILE A O 1
ATOM 1388 N N . GLU A 1 198 ? 147.592 159.104 171.149 1.00 54.79 220 GLU A N 1
ATOM 1389 C CA . GLU A 1 198 ? 148.403 157.993 171.622 1.00 54.79 220 GLU A CA 1
ATOM 1390 C C . GLU A 1 198 ? 147.771 157.406 172.873 1.00 54.79 220 GLU A C 1
ATOM 1391 O O . GLU A 1 198 ? 147.259 158.141 173.720 1.00 54.79 220 GLU A O 1
ATOM 1397 N N . ILE A 1 199 ? 147.806 156.081 172.976 1.00 56.48 221 ILE A N 1
ATOM 1398 C CA . ILE A 1 199 ? 147.496 155.369 174.208 1.00 56.48 221 ILE A CA 1
ATOM 1399 C C . ILE A 1 199 ? 148.766 154.652 174.643 1.00 56.48 221 ILE A C 1
ATOM 1400 O O . ILE A 1 199 ? 149.274 153.782 173.923 1.00 56.48 221 ILE A O 1
ATOM 1405 N N . SER A 1 200 ? 149.283 155.019 175.812 1.00 60.16 222 SER A N 1
ATOM 1406 C CA . SER A 1 200 ? 150.577 154.530 176.260 1.00 60.16 222 SER A CA 1
ATOM 1407 C C . SER A 1 200 ? 150.444 153.137 176.872 1.00 60.16 222 SER A C 1
ATOM 1408 O O . SER A 1 200 ? 149.346 152.602 177.043 1.00 60.16 222 SER A O 1
ATOM 1411 N N . GLY A 1 201 ? 151.587 152.542 177.201 1.00 64.41 223 GLY A N 1
ATOM 1412 C CA . GLY A 1 201 ? 151.577 151.214 177.785 1.00 64.41 223 GLY A CA 1
ATOM 1413 C C . GLY A 1 201 ? 150.929 151.202 179.154 1.00 64.41 223 GLY A C 1
ATOM 1414 O O . GLY A 1 201 ? 151.008 152.168 179.916 1.00 64.41 223 GLY A O 1
ATOM 1415 N N . TYR A 1 202 ? 150.275 150.081 179.464 1.00 65.42 224 TYR A N 1
ATOM 1416 C CA . TYR A 1 202 ? 149.581 149.889 180.737 1.00 65.42 224 TYR A CA 1
ATOM 1417 C C . TYR A 1 202 ? 148.545 150.979 180.992 1.00 65.42 224 TYR A C 1
ATOM 1418 O O . TYR A 1 202 ? 148.341 151.392 182.135 1.00 65.42 224 TYR A O 1
ATOM 1427 N N . ALA A 1 203 ? 147.890 151.462 179.933 1.00 61.07 225 ALA A N 1
ATOM 1428 C CA . ALA A 1 203 ? 146.894 152.516 180.105 1.00 61.07 225 ALA A CA 1
ATOM 1429 C C . ALA A 1 203 ? 145.782 152.068 181.042 1.00 61.07 225 ALA A C 1
ATOM 1430 O O . ALA A 1 203 ? 145.357 152.824 181.923 1.00 61.07 225 ALA A O 1
ATOM 1432 N N . PHE A 1 204 ? 145.303 150.846 180.869 1.00 59.00 226 PHE A N 1
ATOM 1433 C CA . PHE A 1 204 ? 144.417 150.211 181.827 1.00 59.00 226 PHE A CA 1
ATOM 1434 C C . PHE A 1 204 ? 145.207 149.200 182.649 1.00 59.00 226 PHE A C 1
ATOM 1435 O O . PHE A 1 204 ? 146.324 148.814 182.298 1.00 59.00 226 PHE A O 1
ATOM 1443 N N . THR A 1 205 ? 144.619 148.783 183.768 1.00 68.05 227 THR A N 1
ATOM 1444 C CA . THR A 1 205 ? 145.253 147.820 184.658 1.00 68.05 227 THR A CA 1
ATOM 1445 C C . THR A 1 205 ? 144.203 147.280 185.614 1.00 68.05 227 THR A C 1
ATOM 1446 O O . THR A 1 205 ? 143.399 148.046 186.150 1.00 68.05 227 THR A O 1
ATOM 1450 N N . GLU A 1 206 ? 144.198 145.957 185.794 1.00 74.60 228 GLU A N 1
ATOM 1451 C CA . GLU A 1 206 ? 143.364 145.279 186.783 1.00 74.60 228 GLU A CA 1
ATOM 1452 C C . GLU A 1 206 ? 141.872 145.429 186.503 1.00 74.60 228 GLU A C 1
ATOM 1453 O O . GLU A 1 206 ? 141.042 144.951 187.282 1.00 74.60 228 GLU A O 1
ATOM 1459 N N . SER A 1 207 ? 141.520 146.082 185.403 1.00 63.59 229 SER A N 1
ATOM 1460 C CA . SER A 1 207 ? 140.129 146.361 185.090 1.00 63.59 229 SER A CA 1
ATOM 1461 C C . SER A 1 207 ? 139.496 145.211 184.314 1.00 63.59 229 SER A C 1
ATOM 1462 O O . SER A 1 207 ? 140.177 144.415 183.664 1.00 63.59 229 SER A O 1
ATOM 1465 N N . GLN A 1 208 ? 138.170 145.137 184.390 1.00 63.92 230 GLN A N 1
ATOM 1466 C CA . GLN A 1 208 ? 137.386 144.199 183.597 1.00 63.92 230 GLN A CA 1
ATOM 1467 C C . GLN A 1 208 ? 136.298 144.970 182.868 1.00 63.92 230 GLN A C 1
ATOM 1468 O O . GLN A 1 208 ? 135.507 145.676 183.500 1.00 63.92 230 GLN A O 1
ATOM 1474 N N . PHE A 1 209 ? 136.255 144.828 181.545 1.00 57.88 231 PHE A N 1
ATOM 1475 C CA . PHE A 1 209 ? 135.294 145.534 180.713 1.00 57.88 231 PHE A CA 1
ATOM 1476 C C . PHE A 1 209 ? 134.517 144.543 179.861 1.00 57.88 231 PHE A C 1
ATOM 1477 O O . PHE A 1 209 ? 135.101 143.636 179.260 1.00 57.88 231 PHE A O 1
ATOM 1485 N N . LEU A 1 210 ? 133.195 144.719 179.809 1.00 58.71 232 LEU A N 1
ATOM 1486 C CA . LEU A 1 210 ? 132.390 143.957 178.861 1.00 58.71 232 LEU A CA 1
ATOM 1487 C C . LEU A 1 210 ? 132.526 144.508 177.446 1.00 58.71 232 LEU A C 1
ATOM 1488 O O . LEU A 1 210 ? 132.546 143.740 176.478 1.00 58.71 232 LEU A O 1
ATOM 1493 N N . LYS A 1 211 ? 132.614 145.831 177.306 1.00 57.64 233 LYS A N 1
ATOM 1494 C CA . LYS A 1 211 ? 132.701 146.459 175.990 1.00 57.64 233 LYS A CA 1
ATOM 1495 C C . LYS A 1 211 ? 133.460 147.771 176.123 1.00 57.64 233 LYS A C 1
ATOM 1496 O O . LYS A 1 211 ? 132.970 148.714 176.750 1.00 57.64 233 LYS A O 1
ATOM 1502 N N . LEU A 1 212 ? 134.650 147.828 175.539 1.00 48.31 234 LEU A N 1
ATOM 1503 C CA . LEU A 1 212 ? 135.460 149.037 175.514 1.00 48.31 234 LEU A CA 1
ATOM 1504 C C . LEU A 1 212 ? 135.349 149.662 174.131 1.00 48.31 234 LEU A C 1
ATOM 1505 O O . LEU A 1 212 ? 135.624 149.001 173.124 1.00 48.31 234 LEU A O 1
ATOM 1510 N N . LYS A 1 213 ? 134.948 150.928 174.081 1.00 46.73 235 LYS A N 1
ATOM 1511 C CA . LYS A 1 213 ? 134.694 151.626 172.828 1.00 46.73 235 LYS A CA 1
ATOM 1512 C C . LYS A 1 213 ? 135.830 152.597 172.544 1.00 46.73 235 LYS A C 1
ATOM 1513 O O . LYS A 1 213 ? 136.195 153.403 173.405 1.00 46.73 235 LYS A O 1
ATOM 1519 N N . LEU A 1 214 ? 136.387 152.510 171.343 1.00 48.38 236 LEU A N 1
ATOM 1520 C CA . LEU A 1 214 ? 137.437 153.412 170.887 1.00 48.38 236 LEU A CA 1
ATOM 1521 C C . LEU A 1 214 ? 137.187 153.786 169.431 1.00 48.38 236 LEU A C 1
ATOM 1522 O O . LEU A 1 214 ? 138.078 153.715 168.583 1.00 48.38 236 LEU A O 1
ATOM 1527 N N . ASN A 1 215 ? 135.958 154.189 169.125 1.00 48.25 237 ASN A N 1
ATOM 1528 C CA . ASN A 1 215 ? 135.539 154.424 167.753 1.00 48.25 237 ASN A CA 1
ATOM 1529 C C . ASN A 1 215 ? 135.421 155.914 167.462 1.00 48.25 237 ASN A C 1
ATOM 1530 O O . ASN A 1 215 ? 135.388 156.748 168.368 1.00 48.25 237 ASN A O 1
ATOM 1535 N N . ASN A 1 216 ? 135.361 156.234 166.169 1.00 53.74 238 ASN A N 1
ATOM 1536 C CA . ASN A 1 216 ? 135.289 157.613 165.688 1.00 53.74 238 ASN A CA 1
ATOM 1537 C C . ASN A 1 216 ? 136.410 158.462 166.282 1.00 53.74 238 ASN A C 1
ATOM 1538 O O . ASN A 1 216 ? 136.181 159.515 166.881 1.00 53.74 238 ASN A O 1
ATOM 1543 N N . ASN A 1 217 ? 137.641 157.986 166.115 1.00 46.92 239 ASN A N 1
ATOM 1544 C CA . ASN A 1 217 ? 138.835 158.664 166.615 1.00 46.92 239 ASN A CA 1
ATOM 1545 C C . ASN A 1 217 ? 139.833 158.781 165.472 1.00 46.92 239 ASN A C 1
ATOM 1546 O O . ASN A 1 217 ? 140.780 157.990 165.375 1.00 46.92 239 ASN A O 1
ATOM 1551 N N . PRO A 1 218 ? 139.647 159.762 164.585 1.00 49.91 240 PRO A N 1
ATOM 1552 C CA . PRO A 1 218 ? 140.479 159.819 163.371 1.00 49.91 240 PRO A CA 1
ATOM 1553 C C . PRO A 1 218 ? 141.969 159.936 163.638 1.00 49.91 240 PRO A C 1
ATOM 1554 O O . PRO A 1 218 ? 142.771 159.372 162.884 1.00 49.91 240 PRO A O 1
ATOM 1558 N N . ASP A 1 219 ? 142.369 160.643 164.692 1.00 52.65 241 ASP A N 1
ATOM 1559 C CA . ASP A 1 219 ? 143.771 160.983 164.901 1.00 52.65 241 ASP A CA 1
ATOM 1560 C C . ASP A 1 219 ? 144.551 159.927 165.676 1.00 52.65 241 ASP A C 1
ATOM 1561 O O . ASP A 1 219 ? 145.736 160.138 165.950 1.00 52.65 241 ASP A O 1
ATOM 1566 N N . LEU A 1 220 ? 143.930 158.808 166.038 1.00 47.77 242 LEU A N 1
ATOM 1567 C CA . LEU A 1 220 ? 144.617 157.765 166.794 1.00 47.77 242 LEU A CA 1
ATOM 1568 C C . LEU A 1 220 ? 145.510 156.971 165.849 1.00 47.77 242 LEU A C 1
ATOM 1569 O O . LEU A 1 220 ? 145.021 156.146 165.071 1.00 47.77 242 LEU A O 1
ATOM 1574 N N . ARG A 1 221 ? 146.820 157.214 165.911 1.00 52.11 243 ARG A N 1
ATOM 1575 C CA . ARG A 1 221 ? 147.776 156.541 165.037 1.00 52.11 243 ARG A CA 1
ATOM 1576 C C . ARG A 1 221 ? 148.512 155.402 165.738 1.00 52.11 243 ARG A C 1
ATOM 1577 O O . ARG A 1 221 ? 148.481 154.260 165.270 1.00 52.11 243 ARG A O 1
ATOM 1585 N N . SER A 1 222 ? 149.177 155.691 166.853 1.00 55.64 244 SER A N 1
ATOM 1586 C CA . SER A 1 222 ? 150.093 154.750 167.487 1.00 55.64 244 SER A CA 1
ATOM 1587 C C . SER A 1 222 ? 149.527 154.269 168.816 1.00 55.64 244 SER A C 1
ATOM 1588 O O . SER A 1 222 ? 149.212 155.080 169.693 1.00 55.64 244 SER A O 1
ATOM 1591 N N . LEU A 1 223 ? 149.402 152.952 168.956 1.00 53.99 245 LEU A N 1
ATOM 1592 C CA . LEU A 1 223 ? 149.080 152.306 170.221 1.00 53.99 245 LEU A CA 1
ATOM 1593 C C . LEU A 1 223 ? 150.314 151.572 170.725 1.00 53.99 245 LEU A C 1
ATOM 1594 O O . LEU A 1 223 ? 151.004 150.906 169.946 1.00 53.99 245 LEU A O 1
ATOM 1599 N N . SER A 1 224 ? 150.597 151.705 172.018 1.00 58.58 246 SER A N 1
ATOM 1600 C CA . SER A 1 224 ? 151.715 150.980 172.605 1.00 58.58 246 SER A CA 1
ATOM 1601 C C . SER A 1 224 ? 151.477 149.479 172.506 1.00 58.58 246 SER A C 1
ATOM 1602 O O . SER A 1 224 ? 150.343 149.005 172.612 1.00 58.58 246 SER A O 1
ATOM 1605 N N . VAL A 1 225 ? 152.561 148.730 172.288 1.00 57.25 247 VAL A N 1
ATOM 1606 C CA . VAL A 1 225 ? 152.459 147.294 172.058 1.00 57.25 247 VAL A CA 1
ATOM 1607 C C . VAL A 1 225 ? 151.825 146.574 173.238 1.00 57.25 247 VAL A C 1
ATOM 1608 O O . VAL A 1 225 ? 151.208 145.518 173.061 1.00 57.25 247 VAL A O 1
ATOM 1612 N N . ASP A 1 226 ? 151.951 147.123 174.443 1.00 59.10 248 ASP A N 1
ATOM 1613 C CA . ASP A 1 226 ? 151.367 146.533 175.640 1.00 59.10 248 ASP A CA 1
ATOM 1614 C C . ASP A 1 226 ? 150.326 147.456 176.263 1.00 59.10 248 ASP A C 1
ATOM 1615 O O . ASP A 1 226 ? 150.157 147.479 177.483 1.00 59.10 248 ASP A O 1
ATOM 1620 N N . ALA A 1 227 ? 149.622 148.225 175.426 1.00 60.10 249 ALA A N 1
ATOM 1621 C CA . ALA A 1 227 ? 148.643 149.180 175.936 1.00 60.10 249 ALA A CA 1
ATOM 1622 C C . ALA A 1 227 ? 147.523 148.491 176.702 1.00 60.10 249 ALA A C 1
ATOM 1623 O O . ALA A 1 227 ? 147.053 149.015 177.718 1.00 60.10 249 ALA A O 1
ATOM 1625 N N . PHE A 1 228 ? 147.085 147.321 176.242 1.00 62.24 250 PHE A N 1
ATOM 1626 C CA . PHE A 1 228 ? 146.033 146.570 176.909 1.00 62.24 250 PHE A CA 1
ATOM 1627 C C . PHE A 1 228 ? 146.578 145.404 177.721 1.00 62.24 250 PHE A C 1
ATOM 1628 O O . PHE A 1 228 ? 145.804 144.539 178.144 1.00 62.24 250 PHE A O 1
ATOM 1636 N N . LYS A 1 229 ? 147.888 145.352 177.940 1.00 66.23 251 LYS A N 1
ATOM 1637 C CA . LYS A 1 229 ? 148.456 144.300 178.765 1.00 66.23 251 LYS A CA 1
ATOM 1638 C C . LYS A 1 229 ? 148.073 144.516 180.226 1.00 66.23 251 LYS A C 1
ATOM 1639 O O . LYS A 1 229 ? 147.664 145.606 180.636 1.00 66.23 251 LYS A O 1
ATOM 1645 N N . ASN A 1 230 ? 148.185 143.443 181.008 1.00 62.91 252 ASN A N 1
ATOM 1646 C CA . ASN A 1 230 ? 147.878 143.412 182.435 1.00 62.91 252 ASN A CA 1
ATOM 1647 C C . ASN A 1 230 ? 146.404 143.665 182.725 1.00 62.91 252 ASN A C 1
ATOM 1648 O O . ASN A 1 230 ? 146.039 143.892 183.885 1.00 62.91 252 ASN A O 1
ATOM 1653 N N . MET A 1 231 ? 145.543 143.635 181.712 1.00 61.05 253 MET A N 1
ATOM 1654 C CA . MET A 1 231 ? 144.116 143.772 181.956 1.00 61.05 253 MET A CA 1
ATOM 1655 C C . MET A 1 231 ? 143.556 142.494 182.567 1.00 61.05 253 MET A C 1
ATOM 1656 O O . MET A 1 231 ? 144.104 141.403 182.393 1.00 61.05 253 MET A O 1
ATOM 1661 N N . ALA A 1 232 ? 142.453 142.639 183.295 1.00 59.93 254 ALA A N 1
ATOM 1662 C CA . ALA A 1 232 ? 141.817 141.520 183.974 1.00 59.93 254 ALA A CA 1
ATOM 1663 C C . ALA A 1 232 ? 140.641 140.951 183.194 1.00 59.93 254 ALA A C 1
ATOM 1664 O O . ALA A 1 232 ? 139.937 140.076 183.706 1.00 59.93 254 ALA A O 1
ATOM 1666 N N . GLY A 1 233 ? 140.412 141.422 181.972 1.00 61.03 255 GLY A N 1
ATOM 1667 C CA . GLY A 1 233 ? 139.322 140.914 181.163 1.00 61.03 255 GLY A CA 1
ATOM 1668 C C . GLY A 1 233 ? 138.756 141.939 180.202 1.00 61.03 255 GLY A C 1
ATOM 1669 O O . GLY A 1 233 ? 138.539 143.097 180.572 1.00 61.03 255 GLY A O 1
ATOM 1670 N N . LEU A 1 234 ? 138.515 141.522 178.959 1.00 52.75 256 LEU A N 1
ATOM 1671 C CA . LEU A 1 234 ? 137.973 142.416 177.936 1.00 52.75 256 LEU A CA 1
ATOM 1672 C C . LEU A 1 234 ? 137.142 141.556 176.988 1.00 52.75 256 LEU A C 1
ATOM 1673 O O . LEU A 1 234 ? 137.699 140.804 176.183 1.00 52.75 256 LEU A O 1
ATOM 1678 N N . GLN A 1 235 ? 135.817 141.660 177.097 1.00 52.87 257 GLN A N 1
ATOM 1679 C CA . GLN A 1 235 ? 134.943 140.768 176.343 1.00 52.87 257 GLN A CA 1
ATOM 1680 C C . GLN A 1 235 ? 134.812 141.200 174.886 1.00 52.87 257 GLN A C 1
ATOM 1681 O O . GLN A 1 235 ? 134.977 140.382 173.974 1.00 52.87 257 GLN A O 1
ATOM 1687 N N . THR A 1 236 ? 134.516 142.476 174.642 1.00 52.68 258 THR A N 1
ATOM 1688 C CA . THR A 1 236 ? 134.317 142.978 173.290 1.00 52.68 258 THR A CA 1
ATOM 1689 C C . THR A 1 236 ? 135.046 144.303 173.125 1.00 52.68 258 THR A C 1
ATOM 1690 O O . THR A 1 236 ? 135.123 145.107 174.058 1.00 52.68 258 THR A O 1
ATOM 1694 N N . LEU A 1 237 ? 135.574 144.528 171.923 1.00 45.92 259 LEU A N 1
ATOM 1695 C CA . LEU A 1 237 ? 136.399 145.693 171.649 1.00 45.92 259 LEU A CA 1
ATOM 1696 C C . LEU A 1 237 ? 136.176 146.145 170.214 1.00 45.92 259 LEU A C 1
ATOM 1697 O O . LEU A 1 237 ? 136.114 145.317 169.302 1.00 45.92 259 LEU A O 1
ATOM 1702 N N . ASP A 1 238 ? 136.051 147.457 170.019 1.00 47.55 260 ASP A N 1
ATOM 1703 C CA . ASP A 1 238 ? 135.855 148.017 168.690 1.00 47.55 260 ASP A CA 1
ATOM 1704 C C . ASP A 1 238 ? 136.744 149.234 168.497 1.00 47.55 260 ASP A C 1
ATOM 1705 O O . ASP A 1 238 ? 136.832 150.097 169.373 1.00 47.55 260 ASP A O 1
ATOM 1710 N N . LEU A 1 239 ? 137.399 149.291 167.337 1.00 46.82 261 LEU A N 1
ATOM 1711 C CA . LEU A 1 239 ? 138.309 150.372 166.979 1.00 46.82 261 LEU A CA 1
ATOM 1712 C C . LEU A 1 239 ? 137.909 151.044 165.671 1.00 46.82 261 LEU A C 1
ATOM 1713 O O . LEU A 1 239 ? 138.774 151.565 164.962 1.00 46.82 261 LEU A O 1
ATOM 1718 N N . SER A 1 240 ? 136.624 151.026 165.327 1.00 48.89 262 SER A N 1
ATOM 1719 C CA . SER A 1 240 ? 136.191 151.536 164.033 1.00 48.89 262 SER A CA 1
ATOM 1720 C C . SER A 1 240 ? 136.543 153.010 163.883 1.00 48.89 262 SER A C 1
ATOM 1721 O O . SER A 1 240 ? 136.562 153.764 164.857 1.00 48.89 262 SER A O 1
ATOM 1724 N N . HIS A 1 241 ? 136.848 153.410 162.648 1.00 52.94 263 HIS A N 1
ATOM 1725 C CA . HIS A 1 241 ? 137.239 154.779 162.322 1.00 52.94 263 HIS A CA 1
ATOM 1726 C C . HIS A 1 241 ? 138.476 155.198 163.119 1.00 52.94 263 HIS A C 1
ATOM 1727 O O . HIS A 1 241 ? 138.445 156.110 163.947 1.00 52.94 263 HIS A O 1
ATOM 1734 N N . THR A 1 242 ? 139.576 154.501 162.848 1.00 46.82 264 THR A N 1
ATOM 1735 C CA . THR A 1 242 ? 140.841 154.721 163.527 1.00 46.82 264 THR A CA 1
ATOM 1736 C C . THR A 1 242 ? 141.978 154.523 162.535 1.00 46.82 264 THR A C 1
ATOM 1737 O O . THR A 1 242 ? 141.829 153.821 161.533 1.00 46.82 264 THR A O 1
ATOM 1741 N N . SER A 1 243 ? 143.116 155.156 162.817 1.00 48.16 265 SER A N 1
ATOM 1742 C CA . SER A 1 243 ? 144.332 154.977 162.036 1.00 48.16 265 SER A CA 1
ATOM 1743 C C . SER A 1 243 ? 145.325 154.043 162.723 1.00 48.16 265 SER A C 1
ATOM 1744 O O . SER A 1 243 ? 146.539 154.250 162.625 1.00 48.16 265 SER A O 1
ATOM 1747 N N . ILE A 1 244 ? 144.828 153.022 163.425 1.00 49.59 266 ILE A N 1
ATOM 1748 C CA . ILE A 1 244 ? 145.709 152.105 164.137 1.00 49.59 266 ILE A CA 1
ATOM 1749 C C . ILE A 1 244 ? 146.552 151.323 163.140 1.00 49.59 266 ILE A C 1
ATOM 1750 O O . ILE A 1 244 ? 146.031 150.724 162.191 1.00 49.59 266 ILE A O 1
ATOM 1755 N N . ASP A 1 245 ? 147.869 151.331 163.351 1.00 55.48 267 ASP A N 1
ATOM 1756 C CA . ASP A 1 245 ? 148.783 150.676 162.421 1.00 55.48 267 ASP A CA 1
ATOM 1757 C C . ASP A 1 245 ? 148.819 149.168 162.646 1.00 55.48 267 ASP A C 1
ATOM 1758 O O . ASP A 1 245 ? 148.571 148.385 161.722 1.00 55.48 267 ASP A O 1
ATOM 1763 N N . THR A 1 246 ? 149.138 148.742 163.867 1.00 52.64 268 THR A N 1
ATOM 1764 C CA . THR A 1 246 ? 149.188 147.326 164.207 1.00 52.64 268 THR A CA 1
ATOM 1765 C C . THR A 1 246 ? 148.486 147.108 165.537 1.00 52.64 268 THR A C 1
ATOM 1766 O O . THR A 1 246 ? 148.807 147.772 166.526 1.00 52.64 268 THR A O 1
ATOM 1770 N N . LEU A 1 247 ? 147.540 146.178 165.555 1.00 51.17 269 LEU A N 1
ATOM 1771 C CA . LEU A 1 247 ? 146.802 145.888 166.773 1.00 51.17 269 LEU A CA 1
ATOM 1772 C C . LEU A 1 247 ? 147.729 145.260 167.814 1.00 51.17 269 LEU A C 1
ATOM 1773 O O . LEU A 1 247 ? 148.566 144.419 167.473 1.00 51.17 269 LEU A O 1
ATOM 1778 N N . PRO A 1 248 ? 147.613 145.655 169.084 1.00 57.59 270 PRO A N 1
ATOM 1779 C CA . PRO A 1 248 ? 148.448 145.042 170.125 1.00 57.59 270 PRO A CA 1
ATOM 1780 C C . PRO A 1 248 ? 148.189 143.549 170.243 1.00 57.59 270 PRO A C 1
ATOM 1781 O O . PRO A 1 248 ? 147.073 143.069 170.035 1.00 57.59 270 PRO A O 1
ATOM 1785 N N . ILE A 1 249 ? 149.242 142.813 170.583 1.00 56.23 271 ILE A N 1
ATOM 1786 C CA . ILE A 1 249 ? 149.164 141.357 170.613 1.00 56.23 271 ILE A CA 1
ATOM 1787 C C . ILE A 1 249 ? 148.675 140.843 171.963 1.00 56.23 271 ILE A C 1
ATOM 1788 O O . ILE A 1 249 ? 147.878 139.903 172.020 1.00 56.23 271 ILE A O 1
ATOM 1793 N N . ASN A 1 250 ? 149.117 141.450 173.062 1.00 61.17 272 ASN A N 1
ATOM 1794 C CA . ASN A 1 250 ? 148.841 140.937 174.396 1.00 61.17 272 ASN A CA 1
ATOM 1795 C C . ASN A 1 250 ? 147.550 141.523 174.961 1.00 61.17 272 ASN A C 1
ATOM 1796 O O . ASN A 1 250 ? 147.061 142.566 174.520 1.00 61.17 272 ASN A O 1
ATOM 1801 N N . GLY A 1 251 ? 147.005 140.831 175.960 1.00 53.62 273 GLY A N 1
ATOM 1802 C CA . GLY A 1 251 ? 145.817 141.283 176.655 1.00 53.62 273 GLY A CA 1
ATOM 1803 C C . GLY A 1 251 ? 144.519 140.985 175.934 1.00 53.62 273 GLY A C 1
ATOM 1804 O O . GLY A 1 251 ? 143.491 140.744 176.572 1.00 53.62 273 GLY A O 1
ATOM 1805 N N . LEU A 1 252 ? 144.552 140.999 174.606 1.00 57.13 274 LEU A N 1
ATOM 1806 C CA . LEU A 1 252 ? 143.367 140.755 173.795 1.00 57.13 274 LEU A CA 1
ATOM 1807 C C . LEU A 1 252 ? 143.111 139.273 173.553 1.00 57.13 274 LEU A C 1
ATOM 1808 O O . LEU A 1 252 ? 142.375 138.928 172.623 1.00 57.13 274 LEU A O 1
ATOM 1813 N N . LYS A 1 253 ? 143.702 138.397 174.364 1.00 52.50 275 LYS A N 1
ATOM 1814 C CA . LYS A 1 253 ? 143.639 136.953 174.175 1.00 52.50 275 LYS A CA 1
ATOM 1815 C C . LYS A 1 253 ? 142.327 136.339 174.646 1.00 52.50 275 LYS A C 1
ATOM 1816 O O . LYS A 1 253 ? 142.228 135.110 174.713 1.00 52.50 275 LYS A O 1
ATOM 1822 N N . LYS A 1 254 ? 141.323 137.149 174.975 1.00 52.27 276 LYS A N 1
ATOM 1823 C CA . LYS A 1 254 ? 140.066 136.635 175.494 1.00 52.27 276 LYS A CA 1
ATOM 1824 C C . LYS A 1 254 ? 138.836 137.240 174.834 1.00 52.27 276 LYS A C 1
ATOM 1825 O O . LYS A 1 254 ? 137.717 136.893 175.227 1.00 52.27 276 LYS A O 1
ATOM 1831 N N . LEU A 1 255 ? 139.006 138.133 173.862 1.00 51.84 277 LEU A N 1
ATOM 1832 C CA . LEU A 1 255 ? 137.875 138.843 173.279 1.00 51.84 277 LEU A CA 1
ATOM 1833 C C . LEU A 1 255 ? 136.851 137.871 172.711 1.00 51.84 277 LEU A C 1
ATOM 1834 O O . LEU A 1 255 ? 137.198 136.914 172.017 1.00 51.84 277 LEU A O 1
ATOM 1839 N N . LYS A 1 256 ? 135.579 138.114 173.025 1.00 56.03 278 LYS A N 1
ATOM 1840 C CA . LYS A 1 256 ? 134.506 137.366 172.384 1.00 56.03 278 LYS A CA 1
ATOM 1841 C C . LYS A 1 256 ? 134.226 137.875 170.977 1.00 56.03 278 LYS A C 1
ATOM 1842 O O . LYS A 1 256 ? 133.889 137.083 170.091 1.00 56.03 278 LYS A O 1
ATOM 1848 N N . THR A 1 257 ? 134.347 139.185 170.758 1.00 53.25 279 THR A N 1
ATOM 1849 C CA . THR A 1 257 ? 134.187 139.783 169.440 1.00 53.25 279 THR A CA 1
ATOM 1850 C C . THR A 1 257 ? 135.266 140.835 169.236 1.00 53.25 279 THR A C 1
ATOM 1851 O O . THR A 1 257 ? 135.713 141.478 170.189 1.00 53.25 279 THR A O 1
ATOM 1855 N N . LEU A 1 258 ? 135.677 141.006 167.984 1.00 45.18 280 LEU A N 1
ATOM 1856 C CA . LEU A 1 258 ? 136.629 142.036 167.600 1.00 45.18 280 LEU A CA 1
ATOM 1857 C C . LEU A 1 258 ? 136.062 142.811 166.423 1.00 45.18 280 LEU A C 1
ATOM 1858 O O . LEU A 1 258 ? 135.479 142.224 165.508 1.00 45.18 280 LEU A O 1
ATOM 1863 N N . ILE A 1 259 ? 136.223 144.132 166.455 1.00 43.73 281 ILE A N 1
ATOM 1864 C CA . ILE A 1 259 ? 135.643 145.018 165.451 1.00 43.73 281 ILE A CA 1
ATOM 1865 C C . ILE A 1 259 ? 136.736 145.962 164.974 1.00 43.73 281 ILE A C 1
ATOM 1866 O O . ILE A 1 259 ? 137.214 146.803 165.743 1.00 43.73 281 ILE A O 1
ATOM 1871 N N . LEU A 1 260 ? 137.131 145.824 163.715 1.00 44.05 282 LEU A N 1
ATOM 1872 C CA . LEU A 1 260 ? 138.163 146.637 163.082 1.00 44.05 282 LEU A CA 1
ATOM 1873 C C . LEU A 1 260 ? 137.626 147.235 161.791 1.00 44.05 282 LEU A C 1
ATOM 1874 O O . LEU A 1 260 ? 138.229 147.138 160.721 1.00 44.05 282 LEU A O 1
ATOM 1879 N N . ASN A 1 261 ? 136.444 147.834 161.881 1.00 44.48 283 ASN A N 1
ATOM 1880 C CA . ASN A 1 261 ? 135.750 148.347 160.710 1.00 44.48 283 ASN A CA 1
ATOM 1881 C C . ASN A 1 261 ? 136.364 149.667 160.262 1.00 44.48 283 ASN A C 1
ATOM 1882 O O . ASN A 1 261 ? 136.627 150.550 161.084 1.00 44.48 283 ASN A O 1
ATOM 1887 N N . ASP A 1 262 ? 136.595 149.794 158.956 1.00 48.49 284 ASP A N 1
ATOM 1888 C CA . ASP A 1 262 ? 137.019 151.053 158.343 1.00 48.49 284 ASP A CA 1
ATOM 1889 C C . ASP A 1 262 ? 138.318 151.572 158.961 1.00 48.49 284 ASP A C 1
ATOM 1890 O O . ASP A 1 262 ? 138.411 152.720 159.400 1.00 48.49 284 ASP A O 1
ATOM 1895 N N . VAL A 1 263 ? 139.328 150.711 158.998 1.00 44.12 285 VAL A N 1
ATOM 1896 C CA . VAL A 1 263 ? 140.656 151.108 159.458 1.00 44.12 285 VAL A CA 1
ATOM 1897 C C . VAL A 1 263 ? 141.672 150.757 158.376 1.00 44.12 285 VAL A C 1
ATOM 1898 O O . VAL A 1 263 ? 142.450 149.805 158.534 1.00 44.12 285 VAL A O 1
ATOM 1902 N N . PRO A 1 264 ? 141.717 151.504 157.271 1.00 44.76 286 PRO A N 1
ATOM 1903 C CA . PRO A 1 264 ? 142.583 151.103 156.151 1.00 44.76 286 PRO A CA 1
ATOM 1904 C C . PRO A 1 264 ? 144.060 151.036 156.499 1.00 44.76 286 PRO A C 1
ATOM 1905 O O . PRO A 1 264 ? 144.809 150.346 155.798 1.00 44.76 286 PRO A O 1
ATOM 1909 N N . THR A 1 265 ? 144.507 151.718 157.556 1.00 46.75 287 THR A N 1
ATOM 1910 C CA . THR A 1 265 ? 145.910 151.630 157.946 1.00 46.75 287 THR A CA 1
ATOM 1911 C C . THR A 1 265 ? 146.264 150.257 158.509 1.00 46.75 287 THR A C 1
ATOM 1912 O O . THR A 1 265 ? 147.440 149.880 158.503 1.00 46.75 287 THR A O 1
ATOM 1916 N N . LEU A 1 266 ? 145.273 149.495 158.975 1.00 43.72 288 LEU A N 1
ATOM 1917 C CA . LEU A 1 266 ? 145.502 148.171 159.555 1.00 43.72 288 LEU A CA 1
ATOM 1918 C C . LEU A 1 266 ? 145.741 147.158 158.434 1.00 43.72 288 LEU A C 1
ATOM 1919 O O . LEU A 1 266 ? 144.931 146.271 158.155 1.00 43.72 288 LEU A O 1
ATOM 1924 N N . LYS A 1 267 ? 146.895 147.306 157.780 1.00 45.95 289 LYS A N 1
ATOM 1925 C CA . LYS A 1 267 ? 147.218 146.458 156.637 1.00 45.95 289 LYS A CA 1
ATOM 1926 C C . LYS A 1 267 ? 147.401 145.005 157.060 1.00 45.95 289 LYS A C 1
ATOM 1927 O O . LYS A 1 267 ? 146.672 144.116 156.607 1.00 45.95 289 LYS A O 1
ATOM 1933 N N . SER A 1 268 ? 148.369 144.745 157.933 1.00 49.86 290 SER A N 1
ATOM 1934 C CA . SER A 1 268 ? 148.712 143.391 158.348 1.00 49.86 290 SER A CA 1
ATOM 1935 C C . SER A 1 268 ? 148.298 143.194 159.799 1.00 49.86 290 SER A C 1
ATOM 1936 O O . SER A 1 268 ? 148.769 143.911 160.687 1.00 49.86 290 SER A O 1
ATOM 1939 N N . LEU A 1 269 ? 147.427 142.227 160.030 1.00 52.45 291 LEU A N 1
ATOM 1940 C CA . LEU A 1 269 ? 146.934 141.906 161.355 1.00 52.45 291 LEU A CA 1
ATOM 1941 C C . LEU A 1 269 ? 147.976 141.102 162.131 1.00 52.45 291 LEU A C 1
ATOM 1942 O O . LEU A 1 269 ? 148.794 140.397 161.535 1.00 52.45 291 LEU A O 1
ATOM 1947 N N . PRO A 1 270 ? 147.981 141.203 163.460 1.00 58.52 292 PRO A N 1
ATOM 1948 C CA . PRO A 1 270 ? 148.760 140.257 164.266 1.00 58.52 292 PRO A CA 1
ATOM 1949 C C . PRO A 1 270 ? 148.239 138.839 164.097 1.00 58.52 292 PRO A C 1
ATOM 1950 O O . PRO A 1 270 ? 147.138 138.605 163.594 1.00 58.52 292 PRO A O 1
ATOM 1954 N N . SER A 1 271 ? 149.064 137.884 164.527 1.00 59.06 293 SER A N 1
ATOM 1955 C CA . SER A 1 271 ? 148.819 136.473 164.246 1.00 59.06 293 SER A CA 1
ATOM 1956 C C . SER A 1 271 ? 147.439 136.036 164.719 1.00 59.06 293 SER A C 1
ATOM 1957 O O . SER A 1 271 ? 147.038 136.307 165.854 1.00 59.06 293 SER A O 1
ATOM 1960 N N . VAL A 1 272 ? 146.716 135.350 163.831 1.00 57.77 294 VAL A N 1
ATOM 1961 C CA . VAL A 1 272 ? 145.395 134.828 164.153 1.00 57.77 294 VAL A CA 1
ATOM 1962 C C . VAL A 1 272 ? 145.472 133.787 165.256 1.00 57.77 294 VAL A C 1
ATOM 1963 O O . VAL A 1 272 ? 144.478 133.536 165.945 1.00 57.77 294 VAL A O 1
ATOM 1967 N N . LEU A 1 273 ? 146.645 133.179 165.443 1.00 68.39 295 LEU A N 1
ATOM 1968 C CA . LEU A 1 273 ? 146.806 132.135 166.449 1.00 68.39 295 LEU A CA 1
ATOM 1969 C C . LEU A 1 273 ? 146.478 132.641 167.848 1.00 68.39 295 LEU A C 1
ATOM 1970 O O . LEU A 1 273 ? 145.940 131.896 168.671 1.00 68.39 295 LEU A O 1
ATOM 1975 N N . SER A 1 274 ? 146.789 133.907 168.137 1.00 59.82 296 SER A N 1
ATOM 1976 C CA . SER A 1 274 ? 146.747 134.381 169.518 1.00 59.82 296 SER A CA 1
ATOM 1977 C C . SER A 1 274 ? 145.339 134.319 170.103 1.00 59.82 296 SER A C 1
ATOM 1978 O O . SER A 1 274 ? 145.165 133.964 171.273 1.00 59.82 296 SER A O 1
ATOM 1981 N N . PHE A 1 275 ? 144.325 134.656 169.314 1.00 62.02 297 PHE A N 1
ATOM 1982 C CA . PHE A 1 275 ? 142.965 134.670 169.831 1.00 62.02 297 PHE A CA 1
ATOM 1983 C C . PHE A 1 275 ? 142.502 133.255 170.173 1.00 62.02 297 PHE A C 1
ATOM 1984 O O . PHE A 1 275 ? 142.948 132.266 169.586 1.00 62.02 297 PHE A O 1
ATOM 1992 N N . THR A 1 276 ? 141.603 133.164 171.146 1.00 62.12 298 THR A N 1
ATOM 1993 C CA . THR A 1 276 ? 141.217 131.849 171.650 1.00 62.12 298 THR A CA 1
ATOM 1994 C C . THR A 1 276 ? 139.714 131.609 171.678 1.00 62.12 298 THR A C 1
ATOM 1995 O O . THR A 1 276 ? 139.270 130.510 171.335 1.00 62.12 298 THR A O 1
ATOM 1999 N N . ASP A 1 277 ? 138.916 132.605 172.052 1.00 65.85 299 ASP A N 1
ATOM 2000 C CA . ASP A 1 277 ? 137.489 132.389 172.241 1.00 65.85 299 ASP A CA 1
ATOM 2001 C C . ASP A 1 277 ? 136.613 133.321 171.418 1.00 65.85 299 ASP A C 1
ATOM 2002 O O . ASP A 1 277 ? 135.398 133.360 171.644 1.00 65.85 299 ASP A O 1
ATOM 2007 N N . LEU A 1 278 ? 137.181 134.072 170.479 1.00 57.82 300 LEU A N 1
ATOM 2008 C CA . LEU A 1 278 ? 136.385 135.000 169.689 1.00 57.82 300 LEU A CA 1
ATOM 2009 C C . LEU A 1 278 ? 135.411 134.247 168.793 1.00 57.82 300 LEU A C 1
ATOM 2010 O O . LEU A 1 278 ? 135.719 133.171 168.274 1.00 57.82 300 LEU A O 1
ATOM 2015 N N . GLU A 1 279 ? 134.217 134.812 168.632 1.00 59.56 301 GLU A N 1
ATOM 2016 C CA . GLU A 1 279 ? 133.174 134.218 167.809 1.00 59.56 301 GLU A CA 1
ATOM 2017 C C . GLU A 1 279 ? 132.775 135.072 166.618 1.00 59.56 301 GLU A C 1
ATOM 2018 O O . GLU A 1 279 ? 132.371 134.524 165.591 1.00 59.56 301 GLU A O 1
ATOM 2024 N N . THR A 1 280 ? 132.877 136.394 166.730 1.00 58.61 302 THR A N 1
ATOM 2025 C CA . THR A 1 280 ? 132.495 137.300 165.659 1.00 58.61 302 THR A CA 1
ATOM 2026 C C . THR A 1 280 ? 133.604 138.319 165.456 1.00 58.61 302 THR A C 1
ATOM 2027 O O . THR A 1 280 ? 134.166 138.834 166.425 1.00 58.61 302 THR A O 1
ATOM 2031 N N . ALA A 1 281 ? 133.919 138.603 164.197 1.00 49.31 303 ALA A N 1
ATOM 2032 C CA . ALA A 1 281 ? 134.982 139.547 163.879 1.00 49.31 303 ALA A CA 1
ATOM 2033 C C . ALA A 1 281 ? 134.615 140.297 162.612 1.00 49.31 303 ALA A C 1
ATOM 2034 O O . ALA A 1 281 ? 134.359 139.677 161.578 1.00 49.31 303 ALA A O 1
ATOM 2036 N N . HIS A 1 282 ? 134.585 141.622 162.692 1.00 49.97 304 HIS A N 1
ATOM 2037 C CA . HIS A 1 282 ? 134.374 142.471 161.527 1.00 49.97 304 HIS A CA 1
ATOM 2038 C C . HIS A 1 282 ? 135.701 143.118 161.159 1.00 49.97 304 HIS A C 1
ATOM 2039 O O . HIS A 1 282 ? 136.293 143.835 161.973 1.00 49.97 304 HIS A O 1
ATOM 2046 N N . PHE A 1 283 ? 136.167 142.864 159.944 1.00 48.00 305 PHE A N 1
ATOM 2047 C CA . PHE A 1 283 ? 137.380 143.475 159.427 1.00 48.00 305 PHE A CA 1
ATOM 2048 C C . PHE A 1 283 ? 137.030 144.458 158.320 1.00 48.00 305 PHE A C 1
ATOM 2049 O O . PHE A 1 283 ? 135.908 144.487 157.809 1.00 48.00 305 PHE A O 1
ATOM 2057 N N . THR A 1 284 ? 138.013 145.278 157.956 1.00 47.26 306 THR A N 1
ATOM 2058 C CA . THR A 1 284 ? 137.818 146.235 156.874 1.00 47.26 306 THR A CA 1
ATOM 2059 C C . THR A 1 284 ? 138.031 145.573 155.518 1.00 47.26 306 THR A C 1
ATOM 2060 O O . THR A 1 284 ? 137.121 145.532 154.683 1.00 47.26 306 THR A O 1
ATOM 2064 N N . TYR A 1 285 ? 139.228 145.052 155.284 1.00 49.62 307 TYR A N 1
ATOM 2065 C CA . TYR A 1 285 ? 139.496 144.329 154.055 1.00 49.62 307 TYR A CA 1
ATOM 2066 C C . TYR A 1 285 ? 138.914 142.918 154.132 1.00 49.62 307 TYR A C 1
ATOM 2067 O O . TYR A 1 285 ? 138.880 142.310 155.205 1.00 49.62 307 TYR A O 1
ATOM 2076 N N . PRO A 1 286 ? 138.445 142.377 153.006 1.00 52.25 308 PRO A N 1
ATOM 2077 C CA . PRO A 1 286 ? 137.743 141.086 153.061 1.00 52.25 308 PRO A CA 1
ATOM 2078 C C . PRO A 1 286 ? 138.657 139.900 153.299 1.00 52.25 308 PRO A C 1
ATOM 2079 O O . PRO A 1 286 ? 138.211 138.900 153.874 1.00 52.25 308 PRO A O 1
ATOM 2083 N N . HIS A 1 287 ? 139.918 139.974 152.874 1.00 52.02 309 HIS A N 1
ATOM 2084 C CA . HIS A 1 287 ? 140.782 138.801 152.891 1.00 52.02 309 HIS A CA 1
ATOM 2085 C C . HIS A 1 287 ? 141.120 138.326 154.297 1.00 52.02 309 HIS A C 1
ATOM 2086 O O . HIS A 1 287 ? 141.530 137.173 154.463 1.00 52.02 309 HIS A O 1
ATOM 2093 N N . HIS A 1 288 ? 140.977 139.179 155.312 1.00 49.36 310 HIS A N 1
ATOM 2094 C CA . HIS A 1 288 ? 141.206 138.726 156.680 1.00 49.36 310 HIS A CA 1
ATOM 2095 C C . HIS A 1 288 ? 140.192 137.667 157.096 1.00 49.36 310 HIS A C 1
ATOM 2096 O O . HIS A 1 288 ? 140.505 136.788 157.911 1.00 49.36 310 HIS A O 1
ATOM 2103 N N . CYS A 1 289 ? 138.979 137.725 156.545 1.00 56.64 311 CYS A N 1
ATOM 2104 C CA . CYS A 1 289 ? 137.995 136.679 156.798 1.00 56.64 311 CYS A CA 1
ATOM 2105 C C . CYS A 1 289 ? 138.525 135.317 156.363 1.00 56.64 311 CYS A C 1
ATOM 2106 O O . CYS A 1 289 ? 138.453 134.336 157.114 1.00 56.64 311 CYS A O 1
ATOM 2109 N N . CYS A 1 290 ? 139.081 135.241 155.151 1.00 61.22 312 CYS A N 1
ATOM 2110 C CA . CYS A 1 290 ? 139.672 133.989 154.693 1.00 61.22 312 CYS A CA 1
ATOM 2111 C C . CYS A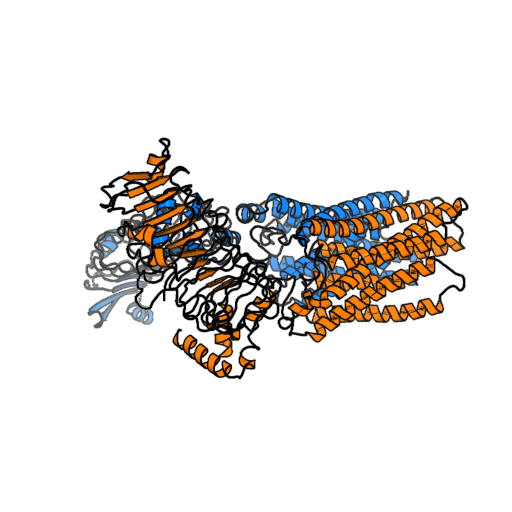 1 290 ? 140.930 133.644 155.477 1.00 61.22 312 CYS A C 1
ATOM 2112 O O . CYS A 1 290 ? 141.197 132.463 155.724 1.00 61.22 312 CYS A O 1
ATOM 2115 N N . LEU A 1 291 ? 141.712 134.653 155.869 1.00 53.71 313 LEU A N 1
ATOM 2116 C CA . LEU A 1 291 ? 142.879 134.404 156.710 1.00 53.71 313 LEU A CA 1
ATOM 2117 C C . LEU A 1 291 ? 142.478 133.691 157.991 1.00 53.71 313 LEU A C 1
ATOM 2118 O O . LEU A 1 291 ? 143.211 132.834 158.496 1.00 53.71 313 LEU A O 1
ATOM 2123 N N . PHE A 1 292 ? 141.314 134.041 158.533 1.00 58.13 314 PHE A N 1
ATOM 2124 C CA . PHE A 1 292 ? 140.777 133.301 159.668 1.00 58.13 314 PHE A CA 1
ATOM 2125 C C . PHE A 1 292 ? 140.295 131.919 159.244 1.00 58.13 314 PHE A C 1
ATOM 2126 O O . PHE A 1 292 ? 140.537 130.930 159.943 1.00 58.13 314 PHE A O 1
ATOM 2134 N N . LYS A 1 293 ? 139.604 131.833 158.106 1.00 67.73 315 LYS A N 1
ATOM 2135 C CA . LYS A 1 293 ? 139.006 130.565 157.696 1.00 67.73 315 LYS A CA 1
ATOM 2136 C C . LYS A 1 293 ? 140.056 129.582 157.186 1.00 67.73 315 LYS A C 1
ATOM 2137 O O . LYS A 1 293 ? 140.026 128.395 157.530 1.00 67.73 315 LYS A O 1
ATOM 2143 N N . TYR A 1 294 ? 140.991 130.053 156.360 1.00 70.04 316 TYR A N 1
ATOM 2144 C CA . TYR A 1 294 ? 142.004 129.189 155.760 1.00 70.04 316 TYR A CA 1
ATOM 2145 C C . TYR A 1 294 ? 143.120 128.809 156.724 1.00 70.04 316 TYR A C 1
ATOM 2146 O O . TYR A 1 294 ? 144.129 128.249 156.284 1.00 70.04 316 TYR A O 1
ATOM 2155 N N . VAL A 1 295 ? 142.965 129.099 158.016 1.00 80.43 317 VAL A N 1
ATOM 2156 C CA . VAL A 1 295 ? 143.951 128.750 159.029 1.00 80.43 317 VAL A CA 1
ATOM 2157 C C . VAL A 1 295 ? 144.135 127.244 159.188 1.00 80.43 317 VAL A C 1
ATOM 2158 O O . VAL A 1 295 ? 145.026 126.814 159.927 1.00 80.43 317 VAL A O 1
ATOM 2162 N N . ASP A 1 296 ? 143.324 126.438 158.497 1.00 89.02 318 ASP A N 1
ATOM 2163 C CA . ASP A 1 296 ? 143.284 124.981 158.620 1.00 89.02 318 ASP A CA 1
ATOM 2164 C C . ASP A 1 296 ? 144.661 124.332 158.733 1.00 89.02 318 ASP A C 1
ATOM 2165 O O . ASP A 1 296 ? 144.844 123.384 159.503 1.00 89.02 318 ASP A O 1
ATOM 2170 N N . ASP A 1 297 ? 145.635 124.820 157.970 1.00 90.07 319 ASP A N 1
ATOM 2171 C CA . ASP A 1 297 ? 146.988 124.280 158.019 1.00 90.07 319 ASP A CA 1
ATOM 2172 C C . ASP A 1 297 ? 147.949 125.122 158.853 1.00 90.07 319 ASP A C 1
ATOM 2173 O O . ASP A 1 297 ? 149.094 124.705 159.054 1.00 90.07 319 ASP A O 1
ATOM 2178 N N . VAL A 1 298 ? 147.519 126.287 159.341 1.00 85.97 320 VAL A N 1
ATOM 2179 C CA . VAL A 1 298 ? 148.445 127.191 160.017 1.00 85.97 320 VAL A CA 1
ATOM 2180 C C . VAL A 1 298 ? 148.467 126.944 161.525 1.00 85.97 320 VAL A C 1
ATOM 2181 O O . VAL A 1 298 ? 149.500 127.129 162.178 1.00 85.97 320 VAL A O 1
ATOM 2185 N N . THR A 1 299 ? 147.339 126.519 162.102 1.00 89.46 321 THR A N 1
ATOM 2186 C CA . THR A 1 299 ? 147.200 126.520 163.557 1.00 89.46 321 THR A CA 1
ATOM 2187 C C . THR A 1 299 ? 148.158 125.550 164.240 1.00 89.46 321 THR A C 1
ATOM 2188 O O . THR A 1 299 ? 148.676 125.856 165.322 1.00 89.46 321 THR A O 1
ATOM 2192 N N . MET A 1 300 ? 148.401 124.382 163.643 1.00 90.50 322 MET A N 1
ATOM 2193 C CA . MET A 1 300 ? 149.264 123.402 164.293 1.00 90.50 322 MET A CA 1
ATOM 2194 C C . MET A 1 300 ? 150.736 123.800 164.285 1.00 90.50 322 MET A C 1
ATOM 2195 O O . MET A 1 300 ? 151.539 123.143 164.956 1.00 90.50 322 MET A O 1
ATOM 2200 N N . ASN A 1 301 ? 151.105 124.855 163.556 1.00 89.89 323 ASN A N 1
ATOM 2201 C CA . ASN A 1 301 ? 152.509 125.187 163.339 1.00 89.89 323 ASN A CA 1
ATOM 2202 C C . ASN A 1 301 ? 153.120 126.032 164.452 1.00 89.89 323 ASN A C 1
ATOM 2203 O O . ASN A 1 301 ? 154.343 126.211 164.463 1.00 89.89 323 ASN A O 1
ATOM 2208 N N . ASP A 1 302 ? 152.310 126.573 165.368 1.00 88.19 324 ASP A N 1
ATOM 2209 C CA . ASP A 1 302 ? 152.853 127.426 166.425 1.00 88.19 324 ASP A CA 1
ATOM 2210 C C . ASP A 1 302 ? 153.857 126.671 167.290 1.00 88.19 324 ASP A C 1
ATOM 2211 O O . ASP A 1 302 ? 154.997 127.117 167.470 1.00 88.19 324 ASP A O 1
ATOM 2216 N N . ASN A 1 303 ? 153.452 125.519 167.828 1.00 88.70 325 ASN A N 1
ATOM 2217 C CA . ASN A 1 303 ? 154.312 124.654 168.643 1.00 88.70 325 ASN A CA 1
ATOM 2218 C C . ASN A 1 303 ? 154.960 125.398 169.815 1.00 88.70 325 ASN A C 1
ATOM 2219 O O . ASN A 1 303 ? 156.057 125.038 170.252 1.00 88.70 325 ASN A O 1
ATOM 2224 N N . GLY A 1 304 ? 154.304 126.436 170.335 1.00 91.66 326 GLY A N 1
ATOM 2225 C CA . GLY A 1 304 ? 154.846 127.197 171.447 1.00 91.66 326 GLY A CA 1
ATOM 2226 C C . GLY A 1 304 ? 153.948 127.226 172.669 1.00 91.66 326 GLY A C 1
ATOM 2227 O O . GLY A 1 304 ? 153.430 126.188 173.090 1.00 91.66 326 GLY A O 1
ATOM 2228 N N . LYS A 1 305 ? 153.772 128.412 173.261 1.00 94.42 327 LYS A N 1
ATOM 2229 C CA . LYS A 1 305 ? 152.826 128.554 174.366 1.00 94.42 327 LYS A CA 1
ATOM 2230 C C . LYS A 1 305 ? 151.391 128.370 173.885 1.00 94.42 327 LYS A C 1
ATOM 2231 O O . LYS A 1 305 ? 150.578 127.726 174.563 1.00 94.42 327 LYS A O 1
ATOM 2237 N N . TYR A 1 306 ? 151.056 128.922 172.717 1.00 87.05 328 TYR A N 1
ATOM 2238 C CA . TYR A 1 306 ? 149.730 128.658 172.180 1.00 87.05 328 TYR A CA 1
ATOM 2239 C C . TYR A 1 306 ? 149.580 127.223 171.697 1.00 87.05 328 TYR A C 1
ATOM 2240 O O . TYR A 1 306 ? 148.455 126.792 171.463 1.00 87.05 328 TYR A O 1
ATOM 2249 N N . GLN A 1 307 ? 150.663 126.454 171.579 1.00 92.60 329 GLN A N 1
ATOM 2250 C CA . GLN A 1 307 ? 150.485 125.016 171.419 1.00 92.60 329 GLN A CA 1
ATOM 2251 C C . GLN A 1 307 ? 149.836 124.422 172.663 1.00 92.60 329 GLN A C 1
ATOM 2252 O O . GLN A 1 307 ? 148.903 123.620 172.560 1.00 92.60 329 GLN A O 1
ATOM 2258 N N . ARG A 1 308 ? 150.289 124.839 173.848 1.00 101.71 330 ARG A N 1
ATOM 2259 C CA . ARG A 1 308 ? 149.627 124.436 175.085 1.00 101.71 330 ARG A CA 1
ATOM 2260 C C . ARG A 1 308 ? 148.211 124.996 175.161 1.00 101.71 330 ARG A C 1
ATOM 2261 O O . ARG A 1 308 ? 147.283 124.301 175.592 1.00 101.71 330 ARG A O 1
ATOM 2269 N N . ASN A 1 309 ? 148.026 126.250 174.744 1.00 96.98 331 ASN A N 1
ATOM 2270 C CA . ASN A 1 309 ? 146.690 126.838 174.753 1.00 96.98 331 ASN A CA 1
ATOM 2271 C C . ASN A 1 309 ? 145.738 126.059 173.847 1.00 96.98 331 ASN A C 1
ATOM 2272 O O . ASN A 1 309 ? 144.581 125.826 174.204 1.00 96.98 331 ASN A O 1
ATOM 2277 N N . ALA A 1 310 ? 146.210 125.644 172.671 1.00 92.05 332 ALA A N 1
ATOM 2278 C CA . ALA A 1 310 ? 145.411 124.814 171.775 1.00 92.05 332 ALA A CA 1
ATOM 2279 C C . ALA A 1 310 ? 145.129 123.450 172.389 1.00 92.05 332 ALA A C 1
ATOM 2280 O O . ALA A 1 310 ? 144.017 122.923 172.282 1.00 92.05 332 ALA A O 1
ATOM 2282 N N . LYS A 1 311 ? 146.148 122.838 172.996 1.00 97.12 333 LYS A N 1
ATOM 2283 C CA . LYS A 1 311 ? 145.950 121.568 173.683 1.00 97.12 333 LYS A CA 1
ATOM 2284 C C . LYS A 1 311 ? 144.841 121.683 174.717 1.00 97.12 333 LYS A C 1
ATOM 2285 O O . LYS A 1 311 ? 144.032 120.763 174.884 1.00 97.12 333 LYS A O 1
ATOM 2291 N N . GLU A 1 312 ? 144.779 122.822 175.407 1.00 101.62 334 GLU A N 1
ATOM 2292 C CA . GLU A 1 312 ? 143.740 123.039 176.406 1.00 101.62 334 GLU A CA 1
ATOM 2293 C C . GLU A 1 312 ? 142.380 123.313 175.776 1.00 101.62 334 GLU A C 1
ATOM 2294 O O . GLU A 1 312 ? 141.360 122.833 176.284 1.00 101.62 334 GLU A O 1
ATOM 2300 N N . ILE A 1 313 ? 142.339 124.083 174.686 1.00 97.82 335 ILE A N 1
ATOM 2301 C CA . ILE A 1 313 ? 141.047 124.437 174.107 1.00 97.82 335 ILE A CA 1
ATOM 2302 C C . ILE A 1 313 ? 140.406 123.240 173.422 1.00 97.82 335 ILE A C 1
ATOM 2303 O O . ILE A 1 313 ? 139.175 123.116 173.408 1.00 97.82 335 ILE A O 1
ATOM 2308 N N . HIS A 1 314 ? 141.209 122.339 172.851 1.00 99.70 336 HIS A N 1
ATOM 2309 C CA . HIS A 1 314 ? 140.633 121.196 172.150 1.00 99.70 336 HIS A CA 1
ATOM 2310 C C . HIS A 1 314 ? 139.835 120.316 173.104 1.00 99.70 336 HIS A C 1
ATOM 2311 O O . HIS A 1 314 ? 138.737 119.858 172.761 1.00 99.70 336 HIS A O 1
ATOM 2318 N N . LYS A 1 315 ? 140.368 120.077 174.307 1.00 98.83 337 LYS A N 1
ATOM 2319 C CA . LYS A 1 315 ? 139.626 119.303 175.294 1.00 98.83 337 LYS A CA 1
ATOM 2320 C C . LYS A 1 315 ? 138.361 120.037 175.711 1.00 98.83 337 LYS A C 1
ATOM 2321 O O . LYS A 1 315 ? 137.305 119.417 175.854 1.00 98.83 337 LYS A O 1
ATOM 2327 N N . ARG A 1 316 ? 138.440 121.367 175.840 1.00 99.12 338 ARG A N 1
ATOM 2328 C CA . ARG A 1 316 ? 137.293 122.162 176.270 1.00 99.12 338 ARG A CA 1
ATOM 2329 C C . ARG A 1 316 ? 136.060 121.907 175.410 1.00 99.12 338 ARG A C 1
ATOM 2330 O O . ARG A 1 316 ? 134.930 121.956 175.911 1.00 99.12 338 ARG A O 1
ATOM 2338 N N . ILE A 1 317 ? 136.249 121.613 174.127 1.00 102.19 339 ILE A N 1
ATOM 2339 C CA . ILE A 1 317 ? 135.128 121.287 173.254 1.00 102.19 339 ILE A CA 1
ATOM 2340 C C . ILE A 1 317 ? 134.901 119.782 173.231 1.00 102.19 339 ILE A C 1
ATOM 2341 O O . ILE A 1 317 ? 133.778 119.308 173.438 1.00 102.19 339 ILE A O 1
ATOM 2346 N N . CYS A 1 318 ? 135.967 119.018 172.983 1.00 107.86 340 CYS A N 1
ATOM 2347 C CA . CYS A 1 318 ? 135.825 117.603 172.668 1.00 107.86 340 CYS A CA 1
ATOM 2348 C C . CYS A 1 318 ? 135.450 116.743 173.870 1.00 107.86 340 CYS A C 1
ATOM 2349 O O . CYS A 1 318 ? 135.035 115.596 173.675 1.00 107.86 340 CYS A O 1
ATOM 2352 N N . ASP A 1 319 ? 135.570 117.256 175.096 1.00 105.72 341 ASP A N 1
ATOM 2353 C CA . ASP A 1 319 ? 135.193 116.481 176.272 1.00 105.72 341 ASP A CA 1
ATOM 2354 C C . ASP A 1 319 ? 133.688 116.316 176.408 1.00 105.72 341 ASP A C 1
ATOM 2355 O O . ASP A 1 319 ? 133.241 115.420 177.132 1.00 105.72 341 ASP A O 1
ATOM 2360 N N . LYS A 1 320 ? 132.903 117.156 175.734 1.00 104.79 342 LYS A N 1
ATOM 2361 C CA . LYS A 1 320 ? 131.452 117.104 175.811 1.00 104.79 342 LYS A CA 1
ATOM 2362 C C . LYS A 1 320 ? 130.766 117.032 174.456 1.00 104.79 342 LYS A C 1
ATOM 2363 O O . LYS A 1 320 ? 129.540 116.880 174.419 1.00 104.79 342 LYS A O 1
ATOM 2369 N N . ARG A 1 321 ? 131.498 117.154 173.353 1.00 109.32 343 ARG A N 1
ATOM 2370 C CA . ARG A 1 321 ? 130.901 117.063 172.028 1.00 109.32 343 ARG A CA 1
ATOM 2371 C C . ARG A 1 321 ? 130.660 115.609 171.649 1.00 109.32 343 ARG A C 1
ATOM 2372 O O . ARG A 1 321 ? 129.545 115.232 171.297 1.00 109.32 343 ARG A O 1
ATOM 2380 N N . ILE A 1 370 ? 123.417 106.984 171.859 1.00 120.72 392 ILE A N 1
ATOM 2381 C CA . ILE A 1 370 ? 123.824 106.253 170.670 1.00 120.72 392 ILE A CA 1
ATOM 2382 C C . ILE A 1 370 ? 125.347 106.272 170.552 1.00 120.72 392 ILE A C 1
ATOM 2383 O O . ILE A 1 370 ? 125.960 105.272 170.185 1.00 120.72 392 ILE A O 1
ATOM 2388 N N . GLY A 1 371 ? 125.960 107.407 170.883 1.00 118.93 393 GLY A N 1
ATOM 2389 C CA . GLY A 1 371 ? 127.406 107.514 170.829 1.00 118.93 393 GLY A CA 1
ATOM 2390 C C . GLY A 1 371 ? 127.900 108.884 170.411 1.00 118.93 393 GLY A C 1
ATOM 2391 O O . GLY A 1 371 ? 127.105 109.733 169.995 1.00 118.93 393 GLY A O 1
ATOM 2392 N N . ALA A 1 372 ? 129.208 109.115 170.514 1.00 116.31 394 ALA A N 1
ATOM 2393 C CA . ALA A 1 372 ? 129.782 110.410 170.180 1.00 116.31 394 ALA A CA 1
ATOM 2394 C C . ALA A 1 372 ? 131.188 110.211 169.633 1.00 116.31 394 ALA A C 1
ATOM 2395 O O . ALA A 1 372 ? 131.882 109.258 169.996 1.00 116.31 394 ALA A O 1
ATOM 2397 N N . GLU A 1 373 ? 131.600 111.127 168.757 1.00 115.50 395 GLU A N 1
ATOM 2398 C CA . GLU A 1 373 ? 132.908 111.027 168.132 1.00 115.50 395 GLU A CA 1
ATOM 2399 C C . GLU A 1 373 ? 134.018 111.242 169.157 1.00 115.50 395 GLU A C 1
ATOM 2400 O O . GLU A 1 373 ? 133.866 112.026 170.098 1.00 115.50 395 GLU A O 1
ATOM 2406 N N . PRO A 1 374 ? 135.148 110.560 168.995 1.00 115.26 396 PRO A N 1
ATOM 2407 C CA . PRO A 1 374 ? 136.291 110.819 169.869 1.00 115.26 396 PRO A CA 1
ATOM 2408 C C . PRO A 1 374 ? 136.987 112.112 169.482 1.00 115.26 396 PRO A C 1
ATOM 2409 O O . PRO A 1 374 ? 136.732 112.709 168.432 1.00 115.26 396 PRO A O 1
ATOM 2413 N N . CYS A 1 375 ? 137.873 112.549 170.372 1.00 113.92 397 CYS A N 1
ATOM 2414 C CA . CYS A 1 375 ? 138.596 113.796 170.186 1.00 113.92 397 CYS A CA 1
ATOM 2415 C C . CYS A 1 375 ? 139.585 113.682 169.034 1.00 113.92 397 CYS A C 1
ATOM 2416 O O . CYS A 1 375 ? 140.620 113.024 169.170 1.00 113.92 397 CYS A O 1
ATOM 2419 N N . GLN A 1 376 ? 139.272 114.293 167.892 1.00 106.85 398 GLN A N 1
ATOM 2420 C CA . GLN A 1 376 ? 140.248 114.375 166.815 1.00 106.85 398 GLN A CA 1
ATOM 2421 C C . GLN A 1 376 ? 141.405 115.271 167.246 1.00 106.85 398 GLN A C 1
ATOM 2422 O O . GLN A 1 376 ? 141.283 116.082 168.167 1.00 106.85 398 GLN A O 1
ATOM 2428 N N . SER A 1 377 ? 142.540 115.118 166.567 1.00 97.41 399 SER A N 1
ATOM 2429 C CA . SER A 1 377 ? 143.783 115.693 167.063 1.00 97.41 399 SER A CA 1
ATOM 2430 C C . SER A 1 377 ? 143.705 117.218 167.113 1.00 97.41 399 SER A C 1
ATOM 2431 O O . SER A 1 377 ? 142.863 117.858 166.474 1.00 97.41 399 SER A O 1
ATOM 2434 N N . ILE A 1 378 ? 144.617 117.799 167.894 1.00 90.81 400 ILE A N 1
ATOM 2435 C CA . ILE A 1 378 ? 144.619 119.230 168.147 1.00 90.81 400 ILE A CA 1
ATOM 2436 C C . ILE A 1 378 ? 144.814 120.058 166.886 1.00 90.81 400 ILE A C 1
ATOM 2437 O O . ILE A 1 378 ? 144.672 121.281 166.937 1.00 90.81 400 ILE A O 1
ATOM 2442 N N . GLY A 1 379 ? 145.150 119.427 165.759 1.00 89.46 401 GLY A N 1
ATOM 2443 C CA . GLY A 1 379 ? 145.286 120.122 164.495 1.00 89.46 401 GLY A CA 1
ATOM 2444 C C . GLY A 1 379 ? 144.056 120.142 163.615 1.00 89.46 401 GLY A C 1
ATOM 2445 O O . GLY A 1 379 ? 144.027 120.886 162.632 1.00 89.46 401 GLY A O 1
ATOM 2446 N N . GLU A 1 380 ? 143.044 119.331 163.924 1.00 92.84 402 GLU A N 1
ATOM 2447 C CA . GLU A 1 380 ? 141.790 119.323 163.182 1.00 92.84 402 GLU A CA 1
ATOM 2448 C C . GLU A 1 380 ? 140.630 119.894 163.981 1.00 92.84 402 GLU A C 1
ATOM 2449 O O . GLU A 1 380 ? 139.831 120.665 163.438 1.00 92.84 402 GLU A O 1
ATOM 2455 N N . GLU A 1 381 ? 140.506 119.517 165.257 1.00 93.83 403 GLU A N 1
ATOM 2456 C CA . GLU A 1 381 ? 139.428 120.064 166.072 1.00 93.83 403 GLU A CA 1
ATOM 2457 C C . GLU A 1 381 ? 139.583 121.567 166.259 1.00 93.83 403 GLU A C 1
ATOM 2458 O O . GLU A 1 381 ? 138.583 122.288 166.360 1.00 93.83 403 GLU A O 1
ATOM 2464 N N . VAL A 1 382 ? 140.820 122.064 166.285 1.00 83.44 404 VAL A N 1
ATOM 2465 C CA . VAL A 1 382 ? 141.031 123.502 166.415 1.00 83.44 404 VAL A CA 1
ATOM 2466 C C . VAL A 1 382 ? 140.515 124.239 165.181 1.00 83.44 404 VAL A C 1
ATOM 2467 O O . VAL A 1 382 ? 139.893 125.297 165.302 1.00 83.44 404 VAL A O 1
ATOM 2471 N N . GLN A 1 383 ? 140.715 123.684 163.984 1.00 81.09 405 GLN A N 1
ATOM 2472 C CA . GLN A 1 383 ? 140.185 124.321 162.782 1.00 81.09 405 GLN A CA 1
ATOM 2473 C C . GLN A 1 383 ? 138.678 124.138 162.693 1.00 81.09 405 GLN A C 1
ATOM 2474 O O . GLN A 1 383 ? 137.970 125.015 162.186 1.00 81.09 405 GLN A O 1
ATOM 2480 N N . LYS A 1 384 ? 138.177 123.003 163.186 1.00 79.38 406 LYS A N 1
ATOM 2481 C CA . LYS A 1 384 ? 136.737 122.798 163.257 1.00 79.38 406 LYS A CA 1
ATOM 2482 C C . LYS A 1 384 ? 136.075 123.864 164.121 1.00 79.38 406 LYS A C 1
ATOM 2483 O O . LYS A 1 384 ? 135.006 124.382 163.775 1.00 79.38 406 LYS A O 1
ATOM 2489 N N . TYR A 1 385 ? 136.701 124.207 165.250 1.00 75.59 407 TYR A N 1
ATOM 2490 C CA . TYR A 1 385 ? 136.194 125.286 166.095 1.00 75.59 407 TYR A CA 1
ATOM 2491 C C . TYR A 1 385 ? 136.379 126.647 165.429 1.00 75.59 407 TYR A C 1
ATOM 2492 O O . TYR A 1 385 ? 135.494 127.509 165.497 1.00 75.59 407 TYR A O 1
ATOM 2501 N N . TYR A 1 386 ? 137.537 126.866 164.799 1.00 69.98 408 TYR A N 1
ATOM 2502 C CA . TYR A 1 386 ? 137.815 128.154 164.172 1.00 69.98 408 TYR A CA 1
ATOM 2503 C C . TYR A 1 386 ? 136.875 128.439 163.009 1.00 69.98 408 TYR A C 1
ATOM 2504 O O . TYR A 1 386 ? 136.656 129.605 162.662 1.00 69.98 408 TYR A O 1
ATOM 2513 N N . SER A 1 387 ? 136.332 127.395 162.380 1.00 70.34 409 SER A N 1
ATOM 2514 C CA . SER A 1 387 ? 135.396 127.618 161.285 1.00 70.34 409 SER A CA 1
ATOM 2515 C C . SER A 1 387 ? 134.144 128.347 161.755 1.00 70.34 409 SER A C 1
ATOM 2516 O O . SER A 1 387 ? 133.542 129.103 160.986 1.00 70.34 409 SER A O 1
ATOM 2519 N N . ASN A 1 388 ? 133.735 128.136 163.008 1.00 69.53 410 ASN A N 1
ATOM 2520 C CA . ASN A 1 388 ? 132.553 128.814 163.527 1.00 69.53 410 ASN A CA 1
ATOM 2521 C C . ASN A 1 388 ? 132.750 130.319 163.652 1.00 69.53 410 ASN A C 1
ATOM 2522 O O . ASN A 1 388 ? 131.761 131.054 163.740 1.00 69.53 410 ASN A O 1
ATOM 2527 N N . ILE A 1 389 ? 133.996 130.793 163.671 1.00 66.50 411 ILE A N 1
ATOM 2528 C CA . ILE A 1 389 ? 134.274 132.220 163.794 1.00 66.50 411 ILE A CA 1
ATOM 2529 C C . ILE A 1 389 ? 133.741 132.936 162.563 1.00 66.50 411 ILE A C 1
ATOM 2530 O O . ILE A 1 389 ? 134.273 132.777 161.459 1.00 66.50 411 ILE A O 1
ATOM 2535 N N . THR A 1 390 ? 132.692 133.730 162.745 1.00 60.54 412 THR A N 1
ATOM 2536 C CA . THR A 1 390 ? 132.067 134.426 161.632 1.00 60.54 412 THR A CA 1
ATOM 2537 C C . THR A 1 390 ? 132.757 135.759 161.375 1.00 60.54 412 THR A C 1
ATOM 2538 O O . THR A 1 390 ? 132.998 136.538 162.301 1.00 60.54 412 THR A O 1
ATOM 2542 N N . CYS A 1 391 ? 133.074 136.021 160.109 1.00 55.63 413 CYS A N 1
ATOM 2543 C CA . CYS A 1 391 ? 133.634 137.298 159.694 1.00 55.63 413 CYS A CA 1
ATOM 2544 C C . CYS A 1 391 ? 132.762 137.913 158.610 1.00 55.63 413 CYS A C 1
ATOM 2545 O O . CYS A 1 391 ? 132.335 137.227 157.678 1.00 55.63 413 CYS A O 1
ATOM 2548 N N . TYR A 1 392 ? 132.510 139.212 158.740 1.00 58.14 414 TYR A N 1
ATOM 2549 C CA . TYR A 1 392 ? 131.511 139.907 157.936 1.00 58.14 414 TYR A CA 1
ATOM 2550 C C . TYR A 1 392 ? 131.980 140.220 156.516 1.00 58.14 414 TYR A C 1
ATOM 2551 O O . TYR A 1 392 ? 131.222 139.985 155.567 1.00 58.14 414 TYR A O 1
ATOM 2560 N N . PRO A 1 393 ? 133.199 140.749 156.305 1.00 51.58 415 PRO A N 1
ATOM 2561 C CA . PRO A 1 393 ? 133.596 140.980 154.897 1.00 51.58 415 PRO A CA 1
ATOM 2562 C C . PRO A 1 393 ? 133.932 139.673 154.186 1.00 51.58 415 PRO A C 1
ATOM 2563 O O . PRO A 1 393 ? 135.081 139.377 153.845 1.00 51.58 415 PRO A O 1
ATOM 2567 N N . GLN A 1 394 ? 132.896 138.866 153.960 1.00 49.44 416 GLN A N 1
ATOM 2568 C CA . GLN A 1 394 ? 133.080 137.536 153.403 1.00 49.44 416 GLN A CA 1
ATOM 2569 C C . GLN A 1 394 ? 133.651 137.615 151.989 1.00 49.44 416 GLN A C 1
ATOM 2570 O O . GLN A 1 394 ? 133.298 138.507 151.213 1.00 49.44 416 GLN A O 1
ATOM 2576 N N . PRO A 1 395 ? 134.536 136.692 151.631 1.00 52.79 417 PRO A N 1
ATOM 2577 C CA . PRO A 1 395 ? 135.079 136.678 150.272 1.00 52.79 417 PRO A CA 1
ATOM 2578 C C . PRO A 1 395 ? 134.019 136.297 149.254 1.00 52.79 417 PRO A C 1
ATOM 2579 O O . PRO A 1 395 ? 133.039 135.613 149.562 1.00 52.79 417 PRO A O 1
ATOM 2583 N N . ASP A 1 396 ? 134.230 136.748 148.021 1.00 56.47 418 ASP A N 1
ATOM 2584 C CA . ASP A 1 396 ? 133.328 136.460 146.919 1.00 56.47 418 ASP A CA 1
ATOM 2585 C C . ASP A 1 396 ? 134.158 136.175 145.675 1.00 56.47 418 ASP A C 1
ATOM 2586 O O . ASP A 1 396 ? 135.391 136.140 145.722 1.00 56.47 418 ASP A O 1
ATOM 2591 N N . ALA A 1 397 ? 133.472 135.961 144.550 1.00 56.21 419 ALA A N 1
ATOM 2592 C CA . ALA A 1 397 ? 134.174 135.748 143.291 1.00 56.21 419 ALA A CA 1
ATOM 2593 C C . ALA A 1 397 ? 134.999 136.959 142.885 1.00 56.21 419 ALA A C 1
ATOM 2594 O O . ALA A 1 397 ? 135.982 136.808 142.152 1.00 56.21 419 ALA A O 1
ATOM 2596 N N . LEU A 1 398 ? 134.629 138.151 143.349 1.00 60.80 420 LEU A N 1
ATOM 2597 C CA . LEU A 1 398 ? 135.379 139.360 143.042 1.00 60.80 420 LEU A CA 1
ATOM 2598 C C . LEU A 1 398 ? 136.589 139.550 143.947 1.00 60.80 420 LEU A C 1
ATOM 2599 O O . LEU A 1 398 ? 137.552 140.207 143.538 1.00 60.80 420 LEU A O 1
ATOM 2604 N N . ASN A 1 399 ? 136.563 138.995 145.158 1.00 55.59 421 ASN A N 1
ATOM 2605 C CA . ASN A 1 399 ? 137.714 138.973 146.061 1.00 55.59 421 ASN A CA 1
ATOM 2606 C C . ASN A 1 399 ? 137.907 137.533 146.518 1.00 55.59 421 ASN A C 1
ATOM 2607 O O . ASN A 1 399 ? 137.525 137.167 147.638 1.00 55.59 421 ASN A O 1
ATOM 2612 N N . PRO A 1 400 ? 138.485 136.686 145.673 1.00 54.47 422 PRO A N 1
ATOM 2613 C CA . PRO A 1 400 ? 138.609 135.266 146.000 1.00 54.47 422 PRO A CA 1
ATOM 2614 C C . PRO A 1 400 ? 139.864 134.950 146.802 1.00 54.47 422 PRO A C 1
ATOM 2615 O O . PRO A 1 400 ? 140.825 135.720 146.847 1.00 54.47 422 PRO A O 1
ATOM 2619 N N . CYS A 1 401 ? 139.828 133.786 147.443 1.00 54.90 423 CYS A N 1
ATOM 2620 C CA . CYS A 1 401 ? 140.951 133.280 148.215 1.00 54.90 423 CYS A CA 1
ATOM 2621 C C . CYS A 1 401 ? 141.722 132.234 147.419 1.00 54.90 423 CYS A C 1
ATOM 2622 O O . CYS A 1 401 ? 141.161 131.527 146.577 1.00 54.90 423 CYS A O 1
ATOM 2625 N N . GLU A 1 402 ? 143.032 132.184 147.659 1.00 57.10 424 GLU A N 1
ATOM 2626 C CA . GLU A 1 402 ? 143.915 131.131 147.163 1.00 57.10 424 GLU A CA 1
ATOM 2627 C C . GLU A 1 402 ? 144.144 131.226 145.658 1.00 57.10 424 GLU A C 1
ATOM 2628 O O . GLU A 1 402 ? 145.018 130.541 145.117 1.00 57.10 424 GLU A O 1
ATOM 2634 N N . ASN A 1 403 ? 143.403 132.097 144.976 1.00 56.65 425 ASN A N 1
ATOM 2635 C CA . ASN A 1 403 ? 143.500 132.218 143.529 1.00 56.65 425 ASN A CA 1
ATOM 2636 C C . ASN A 1 403 ? 143.098 133.626 143.121 1.00 56.65 425 ASN A C 1
ATOM 2637 O O . ASN A 1 403 ? 142.283 134.270 143.786 1.00 56.65 425 ASN A O 1
ATOM 2642 N N . ILE A 1 404 ? 143.682 134.102 142.025 1.00 53.05 426 ILE A N 1
ATOM 2643 C CA . ILE A 1 404 ? 143.320 135.400 141.468 1.00 53.05 426 ILE A CA 1
ATOM 2644 C C . ILE A 1 404 ? 142.313 135.190 140.347 1.00 53.05 426 ILE A C 1
ATOM 2645 O O . ILE A 1 404 ? 141.222 135.769 140.364 1.00 53.05 426 ILE A O 1
ATOM 2650 N N . VAL A 1 405 ? 142.665 134.355 139.370 1.00 55.01 427 VAL A N 1
ATOM 2651 C CA . VAL A 1 405 ? 141.747 134.058 138.276 1.00 55.01 427 VAL A CA 1
ATOM 2652 C C . VAL A 1 405 ? 140.850 132.862 138.591 1.00 55.01 427 VAL A C 1
ATOM 2653 O O . VAL A 1 405 ? 139.704 132.818 138.134 1.00 55.01 427 VAL A O 1
ATOM 2657 N N . GLY A 1 406 ? 141.336 131.895 139.351 1.00 56.63 428 GLY A N 1
ATOM 2658 C CA . GLY A 1 406 ? 140.500 130.775 139.786 1.00 56.63 428 GLY A CA 1
ATOM 2659 C C . GLY A 1 406 ? 140.545 129.609 138.797 1.00 56.63 428 GLY A C 1
ATOM 2660 O O . GLY A 1 406 ? 141.530 128.882 138.744 1.00 56.63 428 GLY A O 1
ATOM 2661 N N . TYR A 1 407 ? 139.469 129.449 138.030 1.00 56.13 429 TYR A N 1
ATOM 2662 C CA . TYR A 1 407 ? 139.279 128.275 137.191 1.00 56.13 429 TYR A CA 1
ATOM 2663 C C . TYR A 1 407 ? 140.449 128.108 136.222 1.00 56.13 429 TYR A C 1
ATOM 2664 O O . TYR A 1 407 ? 140.886 129.093 135.610 1.00 56.13 429 TYR A O 1
ATOM 2673 N N . PRO A 1 408 ? 140.991 126.894 136.072 1.00 55.07 430 PRO A N 1
ATOM 2674 C CA . PRO A 1 408 ? 142.165 126.711 135.200 1.00 55.07 430 PRO A CA 1
ATOM 2675 C C . PRO A 1 408 ? 141.915 127.074 133.750 1.00 55.07 430 PRO A C 1
ATOM 2676 O O . PRO A 1 408 ? 142.839 127.544 133.069 1.00 55.07 430 PRO A O 1
ATOM 2680 N N . PHE A 1 409 ? 140.696 126.859 133.251 1.00 59.69 431 PHE A N 1
ATOM 2681 C CA . PHE A 1 409 ? 140.370 127.281 131.895 1.00 59.69 431 PHE A CA 1
ATOM 2682 C C . PHE A 1 409 ? 140.612 128.771 131.733 1.00 59.69 431 PHE A C 1
ATOM 2683 O O . PHE A 1 409 ? 141.213 129.211 130.749 1.00 59.69 431 PHE A O 1
ATOM 2691 N N . LEU A 1 410 ? 140.157 129.564 132.703 1.00 56.72 432 LEU A N 1
ATOM 2692 C CA . LEU A 1 410 ? 140.392 131.000 132.650 1.00 56.72 432 LEU A CA 1
ATOM 2693 C C . LEU A 1 410 ? 141.874 131.326 132.728 1.00 56.72 432 LEU A C 1
ATOM 2694 O O . LEU A 1 410 ? 142.330 132.268 132.080 1.00 56.72 432 LEU A O 1
ATOM 2699 N N . ARG A 1 411 ? 142.643 130.558 133.500 1.00 61.20 433 ARG A N 1
ATOM 2700 C CA . ARG A 1 411 ? 144.076 130.820 133.612 1.00 61.20 433 ARG A CA 1
ATOM 2701 C C . ARG A 1 411 ? 144.779 130.625 132.272 1.00 61.20 433 ARG A C 1
ATOM 2702 O O . ARG A 1 411 ? 145.492 131.519 131.787 1.00 61.20 433 ARG A O 1
ATOM 2710 N N . ILE A 1 412 ? 144.571 129.465 131.645 1.00 63.12 434 ILE A N 1
ATOM 2711 C CA . ILE A 1 412 ? 145.215 129.204 130.362 1.00 63.12 434 ILE A CA 1
ATOM 2712 C C . ILE A 1 412 ? 144.674 130.145 129.293 1.00 63.12 434 ILE A C 1
ATOM 2713 O O . ILE A 1 412 ? 145.413 130.585 128.402 1.00 63.12 434 ILE A O 1
ATOM 2718 N N . ALA A 1 413 ? 143.384 130.480 129.370 1.00 60.75 435 ALA A N 1
ATOM 2719 C CA . ALA A 1 413 ? 142.799 131.412 128.417 1.00 60.75 435 ALA A CA 1
ATOM 2720 C C . ALA A 1 413 ? 143.422 132.793 128.545 1.00 60.75 435 ALA A C 1
ATOM 2721 O O . ALA A 1 413 ? 143.702 133.446 127.537 1.00 60.75 435 ALA A O 1
ATOM 2723 N N . VAL A 1 414 ? 143.647 133.256 129.775 1.00 61.27 436 VAL A N 1
ATOM 2724 C CA . VAL A 1 414 ? 144.281 134.553 129.982 1.00 61.27 436 VAL A CA 1
ATOM 2725 C C . VAL A 1 414 ? 145.702 134.542 129.438 1.00 61.27 436 VAL A C 1
ATOM 2726 O O . VAL A 1 414 ? 146.134 135.491 128.773 1.00 61.27 436 VAL A O 1
ATOM 2730 N N . TRP A 1 415 ? 146.447 133.466 129.697 1.00 61.42 437 TRP A N 1
ATOM 2731 C CA . TRP A 1 415 ? 147.807 133.384 129.166 1.00 61.42 437 TRP A CA 1
ATOM 2732 C C . TRP A 1 415 ? 147.810 133.463 127.642 1.00 61.42 437 TRP A C 1
ATOM 2733 O O . TRP A 1 415 ? 148.523 134.287 127.043 1.00 61.42 437 TRP A O 1
ATOM 2744 N N . VAL A 1 416 ? 147.006 132.615 126.995 1.00 64.55 438 VAL A N 1
ATOM 2745 C CA . VAL A 1 416 ? 147.018 132.562 125.538 1.00 64.55 438 VAL A CA 1
ATOM 2746 C C . VAL A 1 416 ? 146.482 133.860 124.949 1.00 64.55 438 VAL A C 1
ATOM 2747 O O . VAL A 1 416 ? 146.958 134.318 123.909 1.00 64.55 438 VAL A O 1
ATOM 2751 N N . VAL A 1 417 ? 145.505 134.489 125.607 1.00 59.72 439 VAL A N 1
ATOM 2752 C CA . VAL A 1 417 ? 144.942 135.722 125.073 1.00 59.72 439 VAL A CA 1
ATOM 2753 C C . VAL A 1 417 ? 145.919 136.878 125.227 1.00 59.72 439 VAL A C 1
ATOM 2754 O O . VAL A 1 417 ? 145.956 137.773 124.382 1.00 59.72 439 VAL A O 1
ATOM 2758 N N . CYS A 1 418 ? 146.730 136.885 126.287 1.00 61.65 440 CYS A N 1
ATOM 2759 C CA . CYS A 1 418 ? 147.767 137.904 126.401 1.00 61.65 440 CYS A CA 1
ATOM 2760 C C . CYS A 1 418 ? 148.807 137.734 125.305 1.00 61.65 440 CYS A C 1
ATOM 2761 O O . CYS A 1 418 ? 149.187 138.701 124.626 1.00 61.65 440 CYS A O 1
ATOM 2764 N N . LEU A 1 419 ? 149.274 136.497 125.113 1.00 67.41 441 LEU A N 1
ATOM 2765 C CA . LEU A 1 419 ? 150.229 136.243 124.039 1.00 67.41 441 LEU A CA 1
ATOM 2766 C C . LEU A 1 419 ? 149.634 136.611 122.683 1.00 67.41 441 LEU A C 1
ATOM 2767 O O . LEU A 1 419 ? 150.322 137.175 121.826 1.00 67.41 441 LEU A O 1
ATOM 2772 N N . ALA A 1 420 ? 148.344 136.333 122.487 1.00 70.97 442 ALA A N 1
ATOM 2773 C CA . ALA A 1 420 ? 147.695 136.621 121.215 1.00 70.97 442 ALA A CA 1
ATOM 2774 C C . ALA A 1 420 ? 147.463 138.110 121.014 1.00 70.97 442 ALA A C 1
ATOM 2775 O O . ALA A 1 420 ? 147.511 138.586 119.882 1.00 70.97 442 ALA A O 1
ATOM 2777 N N . ALA A 1 421 ? 147.194 138.859 122.083 1.00 68.78 443 ALA A N 1
ATOM 2778 C CA . ALA A 1 421 ? 147.098 140.307 121.953 1.00 68.78 443 ALA A CA 1
ATOM 2779 C C . ALA A 1 421 ? 148.442 140.904 121.564 1.00 68.78 443 ALA A C 1
ATOM 2780 O O . ALA A 1 421 ? 148.508 141.801 120.714 1.00 68.78 443 ALA A O 1
ATOM 2782 N N . ILE A 1 422 ? 149.526 140.409 122.165 1.00 72.97 444 ILE A N 1
ATOM 2783 C CA . ILE A 1 422 ? 150.850 140.873 121.759 1.00 72.97 444 ILE A CA 1
ATOM 2784 C C . ILE A 1 422 ? 151.117 140.505 120.302 1.00 72.97 444 ILE A C 1
ATOM 2785 O O . ILE A 1 422 ? 151.651 141.312 119.529 1.00 72.97 444 ILE A O 1
ATOM 2790 N N . VAL A 1 423 ? 150.736 139.290 119.901 1.00 77.56 445 VAL A N 1
ATOM 2791 C CA . VAL A 1 423 ? 150.931 138.865 118.517 1.00 77.56 445 VAL A CA 1
ATOM 2792 C C . VAL A 1 423 ? 150.103 139.726 117.569 1.00 77.56 445 VAL A C 1
ATOM 2793 O O . VAL A 1 423 ? 150.548 140.065 116.469 1.00 77.56 445 VAL A O 1
ATOM 2797 N N . GLY A 1 424 ? 148.893 140.098 117.981 1.00 83.32 446 GLY A N 1
ATOM 2798 C CA . GLY A 1 424 ? 148.066 140.959 117.154 1.00 83.32 446 GLY A CA 1
ATOM 2799 C C . GLY A 1 424 ? 148.646 142.350 117.003 1.00 83.32 446 GLY A C 1
ATOM 2800 O O . GLY A 1 424 ? 148.577 142.945 115.927 1.00 83.32 446 GLY A O 1
ATOM 2801 N N . ASN A 1 425 ? 149.212 142.895 118.080 1.00 84.62 447 ASN A N 1
ATOM 2802 C CA . ASN A 1 425 ? 149.900 144.177 117.967 1.00 84.62 447 ASN A CA 1
ATOM 2803 C C . ASN A 1 425 ? 151.096 144.072 117.026 1.00 84.62 447 ASN A C 1
ATOM 2804 O O . ASN A 1 425 ? 151.357 144.984 116.228 1.00 84.62 447 ASN A O 1
ATOM 2809 N N . ILE A 1 426 ? 151.830 142.959 117.101 1.00 85.68 448 ILE A N 1
ATOM 2810 C CA . ILE A 1 426 ? 152.937 142.732 116.174 1.00 85.68 448 ILE A CA 1
ATOM 2811 C C . ILE A 1 426 ? 152.426 142.684 114.738 1.00 85.68 448 ILE A C 1
ATOM 2812 O O . ILE A 1 426 ? 153.053 143.223 113.816 1.00 85.68 448 ILE A O 1
ATOM 2817 N N . ILE A 1 427 ? 151.285 142.028 114.530 1.00 88.37 449 ILE A N 1
ATOM 2818 C CA . ILE A 1 427 ? 150.684 141.956 113.201 1.00 88.37 449 ILE A CA 1
ATOM 2819 C C . ILE A 1 427 ? 150.292 143.346 112.717 1.00 88.37 449 ILE A C 1
ATOM 2820 O O . ILE A 1 427 ? 150.492 143.689 111.545 1.00 88.37 449 ILE A O 1
ATOM 2825 N N . VAL A 1 428 ? 149.725 144.165 113.608 1.00 90.77 450 VAL A N 1
ATOM 2826 C CA . VAL A 1 428 ? 149.426 145.554 113.261 1.00 90.77 450 VAL A CA 1
ATOM 2827 C C . VAL A 1 428 ? 150.683 146.236 112.749 1.00 90.77 450 VAL A C 1
ATOM 2828 O O . VAL A 1 428 ? 150.703 146.814 111.659 1.00 90.77 450 VAL A O 1
ATOM 2832 N N . TRP A 1 429 ? 151.755 146.162 113.538 1.00 94.98 451 TRP A N 1
ATOM 2833 C CA . TRP A 1 429 ? 152.985 146.859 113.178 1.00 94.98 451 TRP A CA 1
ATOM 2834 C C . TRP A 1 429 ? 153.484 146.406 111.812 1.00 94.98 451 TRP A C 1
ATOM 2835 O O . TRP A 1 429 ? 153.708 147.227 110.910 1.00 94.98 451 TRP A O 1
ATOM 2846 N N . ALA A 1 430 ? 153.604 145.091 111.625 1.00 96.62 452 ALA A N 1
ATOM 2847 C CA . ALA A 1 430 ? 154.188 144.560 110.398 1.00 96.62 452 ALA A CA 1
ATOM 2848 C C . ALA A 1 430 ? 153.325 144.879 109.183 1.00 96.62 452 ALA A C 1
ATOM 2849 O O . ALA A 1 430 ? 153.825 145.376 108.168 1.00 96.62 452 ALA A O 1
ATOM 2851 N N . LEU A 1 431 ? 152.022 144.605 109.264 1.00 96.15 453 LEU A N 1
ATOM 2852 C CA . LEU A 1 431 ? 151.177 144.774 108.091 1.00 96.15 453 LEU A CA 1
ATOM 2853 C C . LEU A 1 431 ? 150.928 146.241 107.777 1.00 96.15 453 LEU A C 1
ATOM 2854 O O . LEU A 1 431 ? 150.793 146.600 106.602 1.00 96.15 453 LEU A O 1
ATOM 2859 N N . LEU A 1 432 ? 150.867 147.108 108.792 1.00 97.97 454 LEU A N 1
ATOM 2860 C CA . LEU A 1 432 ? 150.780 148.536 108.519 1.00 97.97 454 LEU A CA 1
ATOM 2861 C C . LEU A 1 432 ? 152.056 149.044 107.865 1.00 97.97 454 LEU A C 1
ATOM 2862 O O . LEU A 1 432 ? 151.999 149.884 106.961 1.00 97.97 454 LEU A O 1
ATOM 2867 N N . GLY A 1 433 ? 153.219 148.552 108.306 1.00 103.56 455 GLY A N 1
ATOM 2868 C CA . GLY A 1 433 ? 154.452 148.902 107.624 1.00 103.56 455 GLY A CA 1
ATOM 2869 C C . GLY A 1 433 ? 154.493 148.404 106.193 1.00 103.56 455 GLY A C 1
ATOM 2870 O O . GLY A 1 433 ? 155.050 149.068 105.315 1.00 103.56 455 GLY A O 1
ATOM 2871 N N . ILE A 1 434 ? 153.910 147.232 105.939 1.00 102.96 456 ILE A N 1
ATOM 2872 C CA . ILE A 1 434 ? 153.864 146.700 104.579 1.00 102.96 456 ILE A CA 1
ATOM 2873 C C . ILE A 1 434 ? 152.961 147.558 103.699 1.00 102.96 456 ILE A C 1
ATOM 2874 O O . ILE A 1 434 ? 153.333 147.937 102.581 1.00 102.96 456 ILE A O 1
ATOM 2879 N N . VAL A 1 435 ? 151.761 147.882 104.190 1.00 101.14 457 VAL A N 1
ATOM 2880 C CA . VAL A 1 435 ? 150.815 148.680 103.410 1.00 101.14 457 VAL A CA 1
ATOM 2881 C C . VAL A 1 435 ? 151.089 150.173 103.480 1.00 101.14 457 VAL A C 1
ATOM 2882 O O . VAL A 1 435 ? 150.400 150.947 102.803 1.00 101.14 457 VAL A O 1
ATOM 2886 N N . TYR A 1 436 ? 152.055 150.599 104.293 1.00 110.87 458 TYR A N 1
ATOM 2887 C CA . TYR A 1 436 ? 152.357 152.016 104.477 1.00 110.87 458 TYR A CA 1
ATOM 2888 C C . TYR A 1 436 ? 152.592 152.722 103.148 1.00 110.87 458 TYR A C 1
ATOM 2889 O O . TYR A 1 436 ? 153.403 152.280 102.330 1.00 110.87 458 TYR A O 1
ATOM 2898 N N . GLU A 1 437 ? 151.873 153.821 102.940 1.00 118.32 459 GLU A N 1
ATOM 2899 C CA . GLU A 1 437 ? 152.053 154.666 101.769 1.00 118.32 459 GLU A CA 1
ATOM 2900 C C . GLU A 1 437 ? 153.128 155.713 102.035 1.00 118.32 459 GLU A C 1
ATOM 2901 O O . GLU A 1 437 ? 153.325 156.155 103.169 1.00 118.32 459 GLU A O 1
ATOM 2907 N N . LYS A 1 438 ? 153.826 156.108 100.966 1.00 121.65 460 LYS A N 1
ATOM 2908 C CA . LYS A 1 438 ? 154.923 157.061 101.109 1.00 121.65 460 LYS A CA 1
ATOM 2909 C C . LYS A 1 438 ? 154.426 158.415 101.602 1.00 121.65 460 LYS A C 1
ATOM 2910 O O . LYS A 1 438 ? 155.073 159.054 102.440 1.00 121.65 460 LYS A O 1
ATOM 2916 N N . ARG A 1 439 ? 153.284 158.870 101.094 1.00 123.04 461 ARG A N 1
ATOM 2917 C CA . ARG A 1 439 ? 152.729 160.147 101.522 1.00 123.04 461 ARG A CA 1
ATOM 2918 C C . ARG A 1 439 ? 152.201 160.053 102.949 1.00 123.04 461 ARG A C 1
ATOM 2919 O O . ARG A 1 439 ? 151.606 159.047 103.345 1.00 123.04 461 ARG A O 1
ATOM 2927 N N . MET A 1 440 ? 152.431 161.111 103.726 1.00 119.72 462 MET A N 1
ATOM 2928 C CA . MET A 1 440 ? 151.929 161.162 105.093 1.00 119.72 462 MET A CA 1
ATOM 2929 C C . MET A 1 440 ? 150.406 161.137 105.104 1.00 119.72 462 MET A C 1
ATOM 2930 O O . MET A 1 440 ? 149.754 161.883 104.367 1.00 119.72 462 MET A O 1
ATOM 2935 N N . ARG A 1 441 ? 149.840 160.274 105.943 1.00 115.14 463 ARG A N 1
ATOM 2936 C CA . ARG A 1 441 ? 148.399 160.089 106.032 1.00 115.14 463 ARG A CA 1
ATOM 2937 C C . ARG A 1 441 ? 147.921 160.369 107.450 1.00 115.14 463 ARG A C 1
ATOM 2938 O O . ARG A 1 441 ? 148.592 160.019 108.427 1.00 115.14 463 ARG A O 1
ATOM 2946 N N . MET A 1 442 ? 146.756 161.013 107.550 1.00 109.31 464 MET A N 1
ATOM 2947 C CA . MET A 1 442 ? 146.230 161.418 108.850 1.00 109.31 464 MET A CA 1
ATOM 2948 C C . MET A 1 442 ? 145.822 160.219 109.700 1.00 109.31 464 MET A C 1
ATOM 2949 O O . MET A 1 442 ? 146.046 160.212 110.917 1.00 109.31 464 MET A O 1
ATOM 2954 N N . HIS A 1 443 ? 145.229 159.193 109.087 1.00 106.82 465 HIS A N 1
ATOM 2955 C CA . HIS A 1 443 ? 144.619 158.113 109.855 1.00 106.82 465 HIS A CA 1
ATOM 2956 C C . HIS A 1 443 ? 145.584 156.990 110.216 1.00 106.82 465 HIS A C 1
ATOM 2957 O O . HIS A 1 443 ? 145.222 156.121 111.022 1.00 106.82 465 HIS A O 1
ATOM 2964 N N . TYR A 1 444 ? 146.796 156.983 109.659 1.00 107.43 466 TYR A N 1
ATOM 2965 C CA . TYR A 1 444 ? 147.787 156.002 110.089 1.00 107.43 466 TYR A CA 1
ATOM 2966 C C . TYR A 1 444 ? 148.109 156.172 111.566 1.00 107.43 466 TYR A C 1
ATOM 2967 O O . TYR A 1 444 ? 148.236 155.185 112.302 1.00 107.43 466 TYR A O 1
ATOM 2976 N N . LEU A 1 445 ? 148.236 157.420 112.018 1.00 98.46 467 LEU A N 1
ATOM 2977 C CA . LEU A 1 445 ? 148.482 157.678 113.431 1.00 98.46 467 LEU A CA 1
ATOM 2978 C C . LEU A 1 445 ? 147.326 157.181 114.289 1.00 98.46 467 LEU A C 1
ATOM 2979 O O . LEU A 1 445 ? 147.540 156.661 115.389 1.00 98.46 467 LEU A O 1
ATOM 2984 N N . TYR A 1 446 ? 146.093 157.327 113.801 1.00 98.19 468 TYR A N 1
ATOM 2985 C CA . TYR A 1 446 ? 144.942 156.851 114.561 1.00 98.19 468 TYR A CA 1
ATOM 2986 C C . TYR A 1 446 ? 144.946 155.332 114.673 1.00 98.19 468 TYR A C 1
ATOM 2987 O O . TYR A 1 446 ? 144.654 154.777 115.742 1.00 98.19 468 TYR A O 1
ATOM 2996 N N . MET A 1 447 ? 145.271 154.641 113.579 1.00 102.16 469 MET A N 1
ATOM 2997 C CA . MET A 1 447 ? 145.362 153.187 113.644 1.00 102.16 469 MET A CA 1
ATOM 2998 C C . MET A 1 447 ? 146.477 152.753 114.589 1.00 102.16 469 MET A C 1
ATOM 2999 O O . MET A 1 447 ? 146.325 151.781 115.342 1.00 102.16 469 MET A O 1
ATOM 3004 N N . ILE A 1 448 ? 147.600 153.474 114.577 1.00 94.35 470 ILE A N 1
ATOM 3005 C CA . ILE A 1 448 ? 148.691 153.169 115.500 1.00 94.35 470 ILE A CA 1
ATOM 3006 C C . ILE A 1 448 ? 148.241 153.360 116.944 1.00 94.35 470 ILE A C 1
ATOM 3007 O O . ILE A 1 448 ? 148.575 152.558 117.823 1.00 94.35 470 ILE A O 1
ATOM 3012 N N . ASN A 1 449 ? 147.481 154.422 117.215 1.00 85.32 471 ASN A N 1
ATOM 3013 C CA . ASN A 1 449 ? 146.999 154.650 118.575 1.00 85.32 471 ASN A CA 1
ATOM 3014 C C . ASN A 1 449 ? 146.030 153.556 119.013 1.00 85.32 471 ASN A C 1
ATOM 3015 O O . ASN A 1 449 ? 146.028 153.146 120.182 1.00 85.32 471 ASN A O 1
ATOM 3020 N N . MET A 1 450 ? 145.187 153.076 118.097 1.00 85.17 472 MET A N 1
ATOM 3021 C CA . MET A 1 450 ? 144.303 151.967 118.449 1.00 85.17 472 MET A CA 1
ATOM 3022 C C . MET A 1 450 ? 145.106 150.704 118.741 1.00 85.17 472 MET A C 1
ATOM 3023 O O . MET A 1 450 ? 144.777 149.937 119.660 1.00 85.17 472 MET A O 1
ATOM 3028 N N . SER A 1 451 ? 146.173 150.475 117.973 1.00 85.61 473 SER A N 1
ATOM 3029 C CA . SER A 1 451 ? 147.085 149.380 118.288 1.00 85.61 473 SER A CA 1
ATOM 3030 C C . SER A 1 451 ? 147.721 149.568 119.661 1.00 85.61 473 SER A C 1
ATOM 3031 O O . SER A 1 451 ? 147.963 148.594 120.382 1.00 85.61 473 SER A O 1
ATOM 3034 N N . VAL A 1 452 ? 148.017 150.817 120.029 1.00 78.75 474 VAL A N 1
ATOM 3035 C CA . VAL A 1 452 ? 148.551 151.102 121.360 1.00 78.75 474 VAL A CA 1
ATOM 3036 C C . VAL A 1 452 ? 147.541 150.716 122.430 1.00 78.75 474 VAL A C 1
ATOM 3037 O O . VAL A 1 452 ? 147.900 150.160 123.473 1.00 78.75 474 VAL A O 1
ATOM 3041 N N . ALA A 1 453 ? 146.266 151.017 122.194 1.00 70.56 475 ALA A N 1
ATOM 3042 C CA . ALA A 1 453 ? 145.230 150.619 123.144 1.00 70.56 475 ALA A CA 1
ATOM 3043 C C . ALA A 1 453 ? 145.177 149.103 123.292 1.00 70.56 475 ALA A C 1
ATOM 3044 O O . ALA A 1 453 ? 145.075 148.576 124.411 1.00 70.56 475 ALA A O 1
ATOM 3046 N N . ASP A 1 454 ? 145.263 148.385 122.171 1.00 78.85 476 ASP A N 1
ATOM 3047 C CA . ASP A 1 454 ? 145.307 146.926 122.232 1.00 78.85 476 ASP A CA 1
ATOM 3048 C C . ASP A 1 454 ? 146.519 146.442 123.022 1.00 78.85 476 ASP A C 1
ATOM 3049 O O . ASP A 1 454 ? 146.419 145.501 123.821 1.00 78.85 476 ASP A O 1
ATOM 3054 N N . MET A 1 455 ? 147.673 147.074 122.806 1.00 74.51 477 MET A N 1
ATOM 3055 C CA . MET A 1 455 ? 148.888 146.692 123.518 1.00 74.51 477 MET A CA 1
ATOM 3056 C C . MET A 1 455 ? 148.745 146.917 125.019 1.00 74.51 477 MET A C 1
ATOM 3057 O O . MET A 1 455 ? 149.214 146.105 125.825 1.00 74.51 477 MET A O 1
ATOM 3062 N N . VAL A 1 456 ? 148.112 148.025 125.414 1.00 62.45 478 VAL A N 1
ATOM 3063 C CA . VAL A 1 456 ? 147.896 148.292 126.835 1.00 62.45 478 VAL A CA 1
ATOM 3064 C C . VAL A 1 456 ? 146.974 147.242 127.440 1.00 62.45 478 VAL A C 1
ATOM 3065 O O . VAL A 1 456 ? 147.188 146.779 128.569 1.00 62.45 478 VAL A O 1
ATOM 3069 N N . THR A 1 457 ? 145.930 146.851 126.704 1.00 60.12 479 THR A N 1
ATOM 3070 C CA . THR A 1 457 ? 145.065 145.778 127.188 1.00 60.12 479 THR A CA 1
ATOM 3071 C C . THR A 1 457 ? 145.852 144.488 127.379 1.00 60.12 479 THR A C 1
ATOM 3072 O O . THR A 1 457 ? 145.678 143.776 128.382 1.00 60.12 479 THR A O 1
ATOM 3076 N N . GLY A 1 458 ? 146.724 144.175 126.421 1.00 60.10 480 GLY A N 1
ATOM 3077 C CA . GLY A 1 458 ? 147.559 142.993 126.551 1.00 60.10 480 GLY A CA 1
ATOM 3078 C C . GLY A 1 458 ? 148.470 143.054 127.762 1.00 60.10 480 GLY A C 1
ATOM 3079 O O . GLY A 1 458 ? 148.662 142.055 128.455 1.00 60.10 480 GLY A O 1
ATOM 3080 N N . ILE A 1 459 ? 149.044 144.227 128.029 1.00 54.28 481 ILE A N 1
ATOM 3081 C CA . ILE A 1 459 ? 149.925 144.380 129.185 1.00 54.28 481 ILE A CA 1
ATOM 3082 C C . ILE A 1 459 ? 149.145 144.198 130.481 1.00 54.28 481 ILE A C 1
ATOM 3083 O O . ILE A 1 459 ? 149.643 143.603 131.444 1.00 54.28 481 ILE A O 1
ATOM 3088 N N . TYR A 1 460 ? 147.918 144.719 130.535 1.00 46.18 482 TYR A N 1
ATOM 3089 C CA . TYR A 1 460 ? 147.087 144.532 131.723 1.00 46.18 482 TYR A CA 1
ATOM 3090 C C . TYR A 1 460 ? 146.807 143.054 131.968 1.00 46.18 482 TYR A C 1
ATOM 3091 O O . TYR A 1 460 ? 146.940 142.556 133.098 1.00 46.18 482 TYR A O 1
ATOM 3100 N N . LEU A 1 461 ? 146.413 142.335 130.915 1.00 50.09 483 LEU A N 1
ATOM 3101 C CA . LEU A 1 461 ? 146.183 140.902 131.070 1.00 50.09 483 LEU A CA 1
ATOM 3102 C C . LEU A 1 461 ? 147.466 140.168 131.443 1.00 50.09 483 LEU A C 1
ATOM 3103 O O . LEU A 1 461 ? 147.425 139.193 132.200 1.00 50.09 483 LEU A O 1
ATOM 3108 N N . ALA A 1 462 ? 148.612 140.631 130.940 1.00 50.52 484 ALA A N 1
ATOM 3109 C CA . ALA A 1 462 ? 149.888 140.037 131.325 1.00 50.52 484 ALA A CA 1
ATOM 3110 C C . ALA A 1 462 ? 150.148 140.221 132.813 1.00 50.52 484 ALA A C 1
ATOM 3111 O O . ALA A 1 462 ? 150.619 139.302 133.491 1.00 50.52 484 ALA A O 1
ATOM 3113 N N . VAL A 1 463 ? 149.869 141.419 133.330 1.00 50.35 485 VAL A N 1
ATOM 3114 C CA . VAL A 1 463 ? 150.073 141.681 134.752 1.00 50.35 485 VAL A CA 1
ATOM 3115 C C . VAL A 1 463 ? 149.193 140.765 135.586 1.00 50.35 485 VAL A C 1
ATOM 3116 O O . VAL A 1 463 ? 149.650 140.161 136.565 1.00 50.35 485 VAL A O 1
ATOM 3120 N N . LEU A 1 464 ? 147.923 140.627 135.199 1.00 50.17 486 LEU A N 1
ATOM 3121 C CA . LEU A 1 464 ? 147.036 139.732 135.937 1.00 50.17 486 LEU A CA 1
ATOM 3122 C C . LEU A 1 464 ? 147.528 138.289 135.878 1.00 50.17 486 LEU A C 1
ATOM 3123 O O . LEU A 1 464 ? 147.521 137.577 136.892 1.00 50.17 486 LEU A O 1
ATOM 3128 N N . ALA A 1 465 ? 147.973 137.844 134.700 1.00 53.71 487 ALA A N 1
ATOM 3129 C CA . ALA A 1 465 ? 148.427 136.466 134.551 1.00 53.71 487 ALA A CA 1
ATOM 3130 C C . ALA A 1 465 ? 149.668 136.191 135.389 1.00 53.71 487 ALA A C 1
ATOM 3131 O O . ALA A 1 465 ? 149.755 135.155 136.058 1.00 53.71 487 ALA A O 1
ATOM 3133 N N . ILE A 1 466 ? 150.642 137.103 135.368 1.00 52.42 488 ILE A N 1
ATOM 3134 C CA . ILE A 1 466 ? 151.866 136.869 136.128 1.00 52.42 488 ILE A CA 1
ATOM 3135 C C . ILE A 1 466 ? 151.589 136.957 137.622 1.00 52.42 488 ILE A C 1
ATOM 3136 O O . ILE A 1 466 ? 152.186 136.223 138.419 1.00 52.42 488 ILE A O 1
ATOM 3141 N N . ALA A 1 467 ? 150.683 137.849 138.030 1.00 56.42 489 ALA A N 1
ATOM 3142 C CA . ALA A 1 467 ? 150.297 137.904 139.433 1.00 56.42 489 ALA A CA 1
ATOM 3143 C C . ALA A 1 467 ? 149.669 136.592 139.878 1.00 56.42 489 ALA A C 1
ATOM 3144 O O . ALA A 1 467 ? 149.975 136.087 140.963 1.00 56.42 489 ALA A O 1
ATOM 3146 N N . ASP A 1 468 ? 148.789 136.018 139.053 1.00 58.10 490 ASP A N 1
ATOM 3147 C CA . ASP A 1 468 ? 148.195 134.738 139.426 1.00 58.10 490 ASP A CA 1
ATOM 3148 C C . ASP A 1 468 ? 149.229 133.621 139.427 1.00 58.10 490 ASP A C 1
ATOM 3149 O O . ASP A 1 468 ? 149.149 132.704 140.252 1.00 58.10 490 ASP A O 1
ATOM 3154 N N . ALA A 1 469 ? 150.195 133.673 138.511 1.00 57.02 491 ALA A N 1
ATOM 3155 C CA . ALA A 1 469 ? 151.246 132.661 138.495 1.00 57.02 491 ALA A CA 1
ATOM 3156 C C . ALA A 1 469 ? 152.096 132.723 139.758 1.00 57.02 491 ALA A C 1
ATOM 3157 O O . ALA A 1 469 ? 152.445 131.684 140.333 1.00 57.02 491 ALA A O 1
ATOM 3159 N N . LYS A 1 470 ? 152.439 133.931 140.207 1.00 53.29 492 LYS A N 1
ATOM 3160 C CA . LYS A 1 470 ? 153.342 134.075 141.345 1.00 53.29 492 LYS A CA 1
ATOM 3161 C C . LYS A 1 470 ? 152.635 133.797 142.666 1.00 53.29 492 LYS A C 1
ATOM 3162 O O . LYS A 1 470 ? 153.161 133.079 143.523 1.00 53.29 492 LYS A O 1
ATOM 3168 N N . MET A 1 471 ? 151.440 134.355 142.842 1.00 56.77 493 MET A N 1
ATOM 3169 C CA . MET A 1 471 ? 150.757 134.369 144.128 1.00 56.77 493 MET A CA 1
ATOM 3170 C C . MET A 1 471 ? 149.888 133.144 144.373 1.00 56.77 493 MET A C 1
ATOM 3171 O O . MET A 1 471 ? 149.127 133.141 145.346 1.00 56.77 493 MET A O 1
ATOM 3176 N N . SER A 1 472 ? 149.948 132.136 143.503 1.00 56.92 494 SER A N 1
ATOM 3177 C CA . SER A 1 472 ? 149.088 130.965 143.628 1.00 56.92 494 SER A CA 1
ATOM 3178 C C . SER A 1 472 ? 149.230 130.308 144.996 1.00 56.92 494 SER A C 1
ATOM 3179 O O . SER A 1 472 ? 150.327 130.225 145.553 1.00 56.92 494 SER A O 1
ATOM 3182 N N . ASP A 1 473 ? 148.090 129.889 145.550 1.00 60.49 495 ASP A N 1
ATOM 3183 C CA . ASP A 1 473 ? 147.996 129.042 146.738 1.00 60.49 495 ASP A CA 1
ATOM 3184 C C . ASP A 1 473 ? 148.360 129.770 148.027 1.00 60.49 495 ASP A C 1
ATOM 3185 O O . ASP A 1 473 ? 148.192 129.219 149.119 1.00 60.49 495 ASP A O 1
ATOM 3190 N N . GLU A 1 474 ? 148.853 131.003 147.919 1.00 63.75 496 GLU A N 1
ATOM 3191 C CA . GLU A 1 474 ? 149.166 131.823 149.083 1.00 63.75 496 GLU A CA 1
ATOM 3192 C C . GLU A 1 474 ? 148.592 133.229 148.966 1.00 63.75 496 GLU A C 1
ATOM 3193 O O . GLU A 1 474 ? 149.095 134.149 149.622 1.00 63.75 496 GLU A O 1
ATOM 3199 N N . TYR A 1 475 ? 147.563 133.420 148.136 1.00 57.40 497 TYR A N 1
ATOM 3200 C CA . TYR A 1 475 ? 147.084 134.766 147.835 1.00 57.40 497 TYR A CA 1
ATOM 3201 C C . TYR A 1 475 ? 146.558 135.474 149.077 1.00 57.40 497 TYR A C 1
ATOM 3202 O O . TYR A 1 475 ? 146.872 136.648 149.305 1.00 57.40 497 TYR A O 1
ATOM 3211 N N . TYR A 1 476 ? 145.770 134.774 149.900 1.00 60.50 498 TYR A N 1
ATOM 3212 C CA . TYR A 1 476 ? 145.087 135.432 151.011 1.00 60.50 498 TYR A CA 1
ATOM 3213 C C . TYR A 1 476 ? 146.060 136.126 151.952 1.00 60.50 498 TYR A C 1
ATOM 3214 O O . TYR A 1 476 ? 145.720 137.156 152.545 1.00 60.50 498 TYR A O 1
ATOM 3223 N N . ARG A 1 477 ? 147.265 135.581 152.113 1.00 61.00 499 ARG A N 1
ATOM 3224 C CA . ARG A 1 477 ? 148.279 136.269 152.902 1.00 61.00 499 ARG A CA 1
ATOM 3225 C C . ARG A 1 477 ? 148.722 137.558 152.218 1.00 61.00 499 ARG A C 1
ATOM 3226 O O . ARG A 1 477 ? 148.767 138.624 152.843 1.00 61.00 499 ARG A O 1
ATOM 3234 N N . HIS A 1 478 ? 149.056 137.477 150.931 1.00 56.27 500 HIS A N 1
ATOM 3235 C CA . HIS A 1 478 ? 149.585 138.620 150.200 1.00 56.27 500 HIS A CA 1
ATOM 3236 C C . HIS A 1 478 ? 148.501 139.507 149.605 1.00 56.27 500 HIS A C 1
ATOM 3237 O O . HIS A 1 478 ? 148.833 140.515 148.973 1.00 56.27 500 HIS A O 1
ATOM 3244 N N . ALA A 1 479 ? 147.227 139.151 149.773 1.00 53.84 501 ALA A N 1
ATOM 3245 C CA . ALA A 1 479 ? 146.160 139.806 149.022 1.00 53.84 501 ALA A CA 1
ATOM 3246 C C . ALA A 1 479 ? 146.072 141.294 149.335 1.00 53.84 501 ALA A C 1
ATOM 3247 O O . ALA A 1 479 ? 145.943 142.121 148.426 1.00 53.84 501 ALA A O 1
ATOM 3249 N N . VAL A 1 480 ? 146.123 141.656 150.617 1.00 48.02 502 VAL A N 1
ATOM 3250 C CA . VAL A 1 480 ? 145.889 143.048 150.988 1.00 48.02 502 VAL A CA 1
ATOM 3251 C C . VAL A 1 480 ? 147.015 143.936 150.475 1.00 48.02 502 VAL A C 1
ATOM 3252 O O . VAL A 1 480 ? 146.772 145.043 149.976 1.00 48.02 502 VAL A O 1
ATOM 3256 N N . TRP A 1 481 ? 148.257 143.454 150.557 1.00 50.71 503 TRP A N 1
ATOM 3257 C CA . TRP A 1 481 ? 149.387 144.223 150.054 1.00 50.71 503 TRP A CA 1
ATOM 3258 C C . TRP A 1 481 ? 149.249 144.492 148.564 1.00 50.71 503 TRP A C 1
ATOM 3259 O O . TRP A 1 481 ? 149.512 145.606 148.100 1.00 50.71 503 TRP A O 1
ATOM 3270 N N . TRP A 1 482 ? 148.848 143.481 147.796 1.00 49.02 504 TRP A N 1
ATOM 3271 C CA . TRP A 1 482 ? 148.666 143.681 146.364 1.00 49.02 504 TRP A CA 1
ATOM 3272 C C . TRP A 1 482 ? 147.475 144.585 146.085 1.00 49.02 504 TRP A C 1
ATOM 3273 O O . TRP A 1 482 ? 147.560 145.502 145.260 1.00 49.02 504 TRP A O 1
ATOM 3284 N N . GLN A 1 483 ? 146.359 144.348 146.773 1.00 49.99 505 GLN A N 1
ATOM 3285 C CA . GLN A 1 483 ? 145.120 145.045 146.444 1.00 49.99 505 GLN A CA 1
ATOM 3286 C C . GLN A 1 483 ? 145.225 146.536 146.738 1.00 49.99 505 GLN A C 1
ATOM 3287 O O . GLN A 1 483 ? 144.850 147.369 145.906 1.00 49.99 505 GLN A O 1
ATOM 3293 N N . THR A 1 484 ? 145.731 146.898 147.917 1.00 47.54 506 THR A N 1
ATOM 3294 C CA . THR A 1 484 ? 145.895 148.312 148.229 1.00 47.54 506 THR A CA 1
ATOM 3295 C C . THR A 1 484 ? 147.202 148.882 147.700 1.00 47.54 506 THR A C 1
ATOM 3296 O O . THR A 1 484 ? 147.371 150.105 147.697 1.00 47.54 506 THR A O 1
ATOM 3300 N N . GLY A 1 485 ? 148.118 148.032 147.253 1.00 46.17 507 GLY A N 1
ATOM 3301 C CA . GLY A 1 485 ? 149.450 148.472 146.899 1.00 46.17 507 GLY A CA 1
ATOM 3302 C C . GLY A 1 485 ? 149.504 149.270 145.612 1.00 46.17 507 GLY A C 1
ATOM 3303 O O . GLY A 1 485 ? 148.518 149.455 144.898 1.00 46.17 507 GLY A O 1
ATOM 3304 N N . TRP A 1 486 ? 150.711 149.765 145.326 1.00 47.31 508 TRP A N 1
ATOM 3305 C CA . TRP A 1 486 ? 150.932 150.556 144.122 1.00 47.31 508 TRP A CA 1
ATOM 3306 C C . TRP A 1 486 ? 150.690 149.742 142.858 1.00 47.31 508 TRP A C 1
ATOM 3307 O O . TRP A 1 486 ? 150.337 150.306 141.815 1.00 47.31 508 TRP A O 1
ATOM 3318 N N . GLY A 1 487 ? 150.878 148.423 142.927 1.00 47.61 509 GLY A N 1
ATOM 3319 C CA . GLY A 1 487 ? 150.711 147.596 141.741 1.00 47.61 509 GLY A CA 1
ATOM 3320 C C . GLY A 1 487 ? 149.280 147.555 141.239 1.00 47.61 509 GLY A C 1
ATOM 3321 O O . GLY A 1 487 ? 149.032 147.644 140.033 1.00 47.61 509 GLY A O 1
ATOM 3322 N N . CYS A 1 488 ? 148.319 147.407 142.153 1.00 49.23 510 CYS A N 1
ATOM 3323 C CA . CYS A 1 488 ? 146.921 147.340 141.744 1.00 49.23 510 CYS A CA 1
ATOM 3324 C C . CYS A 1 488 ? 146.456 148.656 141.146 1.00 49.23 510 CYS A C 1
ATOM 3325 O O . CYS A 1 488 ? 145.653 148.661 140.203 1.00 49.23 510 CYS A O 1
ATOM 3328 N N . ARG A 1 489 ? 146.947 149.776 141.674 1.00 46.87 511 ARG A N 1
ATOM 3329 C CA . ARG A 1 489 ? 146.614 151.066 141.086 1.00 46.87 511 ARG A CA 1
ATOM 3330 C C . ARG A 1 489 ? 147.152 151.166 139.665 1.00 46.87 511 ARG A C 1
ATOM 3331 O O . ARG A 1 489 ? 146.470 151.681 138.772 1.00 46.87 511 ARG A O 1
ATOM 3339 N N . ALA A 1 490 ? 148.363 150.656 139.432 1.00 45.81 512 ALA A N 1
ATOM 3340 C CA . ALA A 1 490 ? 148.909 150.644 138.081 1.00 45.81 512 ALA A CA 1
ATOM 3341 C C . ALA A 1 490 ? 148.080 149.764 137.156 1.00 45.81 512 ALA A C 1
ATOM 3342 O O . ALA A 1 490 ? 147.826 150.131 136.003 1.00 45.81 512 ALA A O 1
ATOM 3344 N N . ALA A 1 491 ? 147.661 148.593 137.637 1.00 46.39 513 ALA A N 1
ATOM 3345 C CA . ALA A 1 491 ? 146.857 147.700 136.807 1.00 46.39 513 ALA A CA 1
ATOM 3346 C C . ALA A 1 491 ? 145.529 148.346 136.430 1.00 46.39 513 ALA A C 1
ATOM 3347 O O . ALA A 1 491 ? 145.099 148.290 135.269 1.00 46.39 513 ALA A O 1
ATOM 3349 N N . GLY A 1 492 ? 144.859 148.961 137.406 1.00 52.50 514 GLY A N 1
ATOM 3350 C CA . GLY A 1 492 ? 143.609 149.641 137.112 1.00 52.50 514 GLY A CA 1
ATOM 3351 C C . GLY A 1 492 ? 143.798 150.812 136.170 1.00 52.50 514 GLY A C 1
ATOM 3352 O O . GLY A 1 492 ? 142.965 151.058 135.289 1.00 52.50 514 GLY A O 1
ATOM 3353 N N . PHE A 1 493 ? 144.899 151.550 136.341 1.00 51.70 515 PHE A N 1
ATOM 3354 C CA . PHE A 1 493 ? 145.237 152.614 135.406 1.00 51.70 515 PHE A CA 1
ATOM 3355 C C . PHE A 1 493 ? 145.357 152.069 133.993 1.00 51.70 515 PHE A C 1
ATOM 3356 O O . PHE A 1 493 ? 144.759 152.610 133.057 1.00 51.70 515 PHE A O 1
ATOM 3364 N N . LEU A 1 494 ? 146.118 150.987 133.824 1.00 47.84 516 LEU A N 1
ATOM 3365 C CA . LEU A 1 494 ? 146.284 150.393 132.502 1.00 47.84 516 LEU A CA 1
ATOM 3366 C C . LEU A 1 494 ? 144.940 150.016 131.900 1.00 47.84 516 LEU A C 1
ATOM 3367 O O . LEU A 1 494 ? 144.639 150.367 130.753 1.00 47.84 516 LEU A O 1
ATOM 3372 N N . ALA A 1 495 ? 144.107 149.315 132.669 1.00 48.89 517 ALA A N 1
ATOM 3373 C CA . ALA A 1 495 ? 142.850 148.811 132.125 1.00 48.89 517 ALA A CA 1
ATOM 3374 C C . ALA A 1 495 ? 141.922 149.950 131.718 1.00 48.89 517 ALA A C 1
ATOM 3375 O O . ALA A 1 495 ? 141.425 149.990 130.582 1.00 48.89 517 ALA A O 1
ATOM 3377 N N . VAL A 1 496 ? 141.681 150.894 132.630 1.00 51.09 518 VAL A N 1
ATOM 3378 C CA . VAL A 1 496 ? 140.717 151.947 132.330 1.00 51.09 518 VAL A CA 1
ATOM 3379 C C . VAL A 1 496 ? 141.265 152.892 131.269 1.00 51.09 518 VAL A C 1
ATOM 3380 O O . VAL A 1 496 ? 140.503 153.410 130.439 1.00 51.09 518 VAL A O 1
ATOM 3384 N N . PHE A 1 497 ? 142.582 153.123 131.253 1.00 55.87 519 PHE A N 1
ATOM 3385 C CA . PHE A 1 497 ? 143.162 153.967 130.220 1.00 55.87 519 PHE A CA 1
ATOM 3386 C C . PHE A 1 497 ? 143.042 153.321 128.854 1.00 55.87 519 PHE A C 1
ATOM 3387 O O . PHE A 1 497 ? 142.741 154.003 127.872 1.00 55.87 519 PHE A O 1
ATOM 3395 N N . ALA A 1 498 ? 143.276 152.010 128.765 1.00 61.45 520 ALA A N 1
ATOM 3396 C CA . ALA A 1 498 ? 143.070 151.318 127.500 1.00 61.45 520 ALA A CA 1
ATOM 3397 C C . ALA A 1 498 ? 141.625 151.451 127.043 1.00 61.45 520 ALA A C 1
ATOM 3398 O O . ALA A 1 498 ? 141.357 151.757 125.875 1.00 61.45 520 ALA A O 1
ATOM 3400 N N . SER A 1 499 ? 140.676 151.245 127.960 1.00 72.06 521 SER A N 1
ATOM 3401 C CA . SER A 1 499 ? 139.268 151.318 127.580 1.00 72.06 521 SER A CA 1
ATOM 3402 C C . SER A 1 499 ? 138.909 152.701 127.044 1.00 72.06 521 SER A C 1
ATOM 3403 O O . SER A 1 499 ? 138.344 152.831 125.947 1.00 72.06 521 SER A O 1
ATOM 3406 N N . GLU A 1 500 ? 139.246 153.751 127.796 1.00 72.01 522 GLU A N 1
ATOM 3407 C CA . GLU A 1 500 ? 138.887 155.096 127.359 1.00 72.01 522 GLU A CA 1
ATOM 3408 C C . GLU A 1 500 ? 139.648 155.507 126.107 1.00 72.01 522 GLU A C 1
ATOM 3409 O O . GLU A 1 500 ? 139.090 156.204 125.250 1.00 72.01 522 GLU A O 1
ATOM 3415 N N . LEU A 1 501 ? 140.912 155.094 125.979 1.00 70.01 523 LEU A N 1
ATOM 3416 C CA . LEU A 1 501 ? 141.675 155.404 124.778 1.00 70.01 523 LEU A CA 1
ATOM 3417 C C . LEU A 1 501 ? 141.039 154.768 123.557 1.00 70.01 523 LEU A C 1
ATOM 3418 O O . LEU A 1 501 ? 140.927 155.406 122.508 1.00 70.01 523 LEU A O 1
ATOM 3423 N N . GLY A 1 502 ? 140.589 153.520 123.681 1.00 81.90 524 GLY A N 1
ATOM 3424 C CA . GLY A 1 502 ? 139.903 152.885 122.570 1.00 81.90 524 GLY A CA 1
ATOM 3425 C C . GLY A 1 502 ? 138.603 153.578 122.212 1.00 81.90 524 GLY A C 1
ATOM 3426 O O . GLY A 1 502 ? 138.303 153.782 121.033 1.00 81.90 524 GLY A O 1
ATOM 3427 N N . ILE A 1 503 ? 137.813 153.951 123.222 1.00 81.95 525 ILE A N 1
ATOM 3428 C CA . ILE A 1 503 ? 136.542 154.619 122.944 1.00 81.95 525 ILE A CA 1
ATOM 3429 C C . ILE A 1 503 ? 136.783 155.934 122.212 1.00 81.95 525 ILE A C 1
ATOM 3430 O O . ILE A 1 503 ? 136.183 156.208 121.159 1.00 81.95 525 ILE A O 1
ATOM 3435 N N . ILE A 1 504 ? 137.680 156.762 122.753 1.00 86.24 526 ILE A N 1
ATOM 3436 C CA . ILE A 1 504 ? 137.922 158.068 122.157 1.00 86.24 526 ILE A CA 1
ATOM 3437 C C . ILE A 1 504 ? 138.596 157.922 120.802 1.00 86.24 526 ILE A C 1
ATOM 3438 O O . ILE A 1 504 ? 138.375 158.742 119.908 1.00 86.24 526 ILE A O 1
ATOM 3443 N N . SER A 1 505 ? 139.390 156.867 120.603 1.00 91.08 527 SER A N 1
ATOM 3444 C CA . SER A 1 505 ? 140.034 156.664 119.313 1.00 91.08 527 SER A CA 1
ATOM 3445 C C . SER A 1 505 ? 139.023 156.260 118.251 1.00 91.08 527 SER A C 1
ATOM 3446 O O . SER A 1 505 ? 139.091 156.736 117.112 1.00 91.08 527 SER A O 1
ATOM 3449 N N . MET A 1 506 ? 138.080 155.383 118.600 1.00 97.13 528 MET A N 1
ATOM 3450 C CA . MET A 1 506 ? 137.019 155.040 117.660 1.00 97.13 528 MET A CA 1
ATOM 3451 C C . MET A 1 506 ? 136.210 156.274 117.289 1.00 97.13 528 MET A C 1
ATOM 3452 O O . MET A 1 506 ? 135.957 156.535 116.105 1.00 97.13 528 MET A O 1
ATOM 3457 N N . PHE A 1 507 ? 135.806 157.058 118.293 1.00 96.83 529 PHE A N 1
ATOM 3458 C CA . PHE A 1 507 ? 135.037 158.264 118.003 1.00 96.83 529 PHE A CA 1
ATOM 3459 C C . PHE A 1 507 ? 135.833 159.231 117.135 1.00 96.83 529 PHE A C 1
ATOM 3460 O O . PHE A 1 507 ? 135.294 159.818 116.189 1.00 96.83 529 PHE A O 1
ATOM 3468 N N . LEU A 1 508 ? 137.120 159.401 117.438 1.00 98.06 530 LEU A N 1
ATOM 3469 C CA . LEU A 1 508 ? 137.950 160.340 116.697 1.00 98.06 530 LEU A CA 1
ATOM 3470 C C . LEU A 1 508 ? 138.133 159.901 115.253 1.00 98.06 530 LEU A C 1
ATOM 3471 O O . LEU A 1 508 ? 138.048 160.722 114.336 1.00 98.06 530 LEU A O 1
ATOM 3476 N N . ILE A 1 509 ? 138.400 158.613 115.025 1.00 101.68 531 ILE A N 1
ATOM 3477 C CA . ILE A 1 509 ? 138.606 158.156 113.655 1.00 101.68 531 ILE A CA 1
ATOM 3478 C C . ILE A 1 509 ? 137.305 158.250 112.867 1.00 101.68 531 ILE A C 1
ATOM 3479 O O . ILE A 1 509 ? 137.305 158.645 111.693 1.00 101.68 531 ILE A O 1
ATOM 3484 N N . ALA A 1 510 ? 136.173 157.951 113.510 1.00 106.78 532 ALA A N 1
ATOM 3485 C CA . ALA A 1 510 ? 134.888 158.100 112.839 1.00 106.78 532 ALA A CA 1
ATOM 3486 C C . ALA A 1 510 ? 134.645 159.550 112.438 1.00 106.78 532 ALA A C 1
ATOM 3487 O O . ALA A 1 510 ? 134.285 159.838 111.291 1.00 106.78 532 ALA A O 1
ATOM 3489 N N . PHE A 1 511 ? 134.855 160.484 113.372 1.00 110.34 533 PHE A N 1
ATOM 3490 C CA . PHE A 1 511 ? 134.601 161.891 113.079 1.00 110.34 533 PHE A CA 1
ATOM 3491 C C . PHE A 1 511 ? 135.566 162.428 112.029 1.00 110.34 533 PHE A C 1
ATOM 3492 O O . PHE A 1 511 ? 135.165 163.200 111.151 1.00 110.34 533 PHE A O 1
ATOM 3500 N N . GLU A 1 512 ? 136.842 162.049 112.113 1.00 111.08 534 GLU A N 1
ATOM 3501 C CA . GLU A 1 512 ? 137.821 162.512 111.137 1.00 111.08 534 GLU A CA 1
ATOM 3502 C C . GLU A 1 512 ? 137.469 162.025 109.739 1.00 111.08 534 GLU A C 1
ATOM 3503 O O . GLU A 1 512 ? 137.477 162.805 108.779 1.00 111.08 534 GLU A O 1
ATOM 3509 N N . MET A 1 513 ? 137.142 160.735 109.605 1.00 115.39 535 MET A N 1
ATOM 3510 C CA . MET A 1 513 ? 136.746 160.222 108.300 1.00 115.39 535 MET A CA 1
ATOM 3511 C C . MET A 1 513 ? 135.484 160.913 107.802 1.00 115.39 535 MET A C 1
ATOM 3512 O O . MET A 1 513 ? 135.399 161.287 106.626 1.00 115.39 535 MET A O 1
ATOM 3517 N N . SER A 1 514 ? 134.505 161.116 108.688 1.00 117.46 536 SER A N 1
ATOM 3518 C CA . SER A 1 514 ? 133.257 161.754 108.284 1.00 117.46 536 SER A CA 1
ATOM 3519 C C . SER A 1 514 ? 133.506 163.157 107.750 1.00 117.46 536 SER A C 1
ATOM 3520 O O . SER A 1 514 ? 133.044 163.510 106.661 1.00 117.46 536 SER A O 1
ATOM 3523 N N . TYR A 1 515 ? 134.247 163.970 108.506 1.00 118.23 537 TYR A N 1
ATOM 3524 C CA . TYR A 1 515 ? 134.467 165.353 108.100 1.00 118.23 537 TYR A CA 1
ATOM 3525 C C . TYR A 1 515 ? 135.323 165.432 106.844 1.00 118.23 537 TYR A C 1
ATOM 3526 O O . TYR A 1 515 ? 135.032 166.226 105.941 1.00 118.23 537 TYR A O 1
ATOM 3535 N N . ASN A 1 516 ? 136.376 164.613 106.758 1.00 118.34 538 ASN A N 1
ATOM 3536 C CA . ASN A 1 516 ? 137.226 164.627 105.573 1.00 118.34 538 ASN A CA 1
ATOM 3537 C C . ASN A 1 516 ? 136.438 164.236 104.330 1.00 118.34 538 ASN A C 1
ATOM 3538 O O . ASN A 1 516 ? 136.534 164.896 103.289 1.00 118.34 538 ASN A O 1
ATOM 3543 N N . THR A 1 517 ? 135.635 163.173 104.425 1.00 122.07 539 THR A N 1
ATOM 3544 C CA . THR A 1 517 ? 134.852 162.727 103.277 1.00 122.07 539 THR A CA 1
ATOM 3545 C C . THR A 1 517 ? 133.801 163.761 102.892 1.00 122.07 539 THR A C 1
ATOM 3546 O O . THR A 1 517 ? 133.608 164.051 101.706 1.00 122.07 539 THR A O 1
ATOM 3550 N N . ARG A 1 518 ? 133.107 164.327 103.884 1.00 122.24 540 ARG A N 1
ATOM 3551 C CA . ARG A 1 518 ? 132.041 165.280 103.597 1.00 122.24 540 ARG A CA 1
ATOM 3552 C C . ARG A 1 518 ? 132.588 166.551 102.960 1.00 122.24 540 ARG A C 1
ATOM 3553 O O . ARG A 1 518 ? 132.053 167.035 101.956 1.00 122.24 540 ARG A O 1
ATOM 3561 N N . GLN A 1 519 ? 133.661 167.107 103.527 1.00 124.27 541 GLN A N 1
ATOM 3562 C CA . GLN A 1 519 ? 134.195 168.356 102.997 1.00 124.27 541 GLN A CA 1
ATOM 3563 C C . GLN A 1 519 ? 134.958 168.140 101.696 1.00 124.27 541 GLN A C 1
ATOM 3564 O O . GLN A 1 519 ? 135.005 169.045 100.854 1.00 124.27 541 GLN A O 1
ATOM 3570 N N . SER A 1 520 ? 135.559 166.961 101.510 1.00 125.74 542 SER A N 1
ATOM 3571 C CA . SER A 1 520 ? 136.328 166.706 100.296 1.00 125.74 542 SER A CA 1
ATOM 3572 C C . SER A 1 520 ? 135.441 166.750 99.059 1.00 125.74 542 SER A C 1
ATOM 3573 O O . SER A 1 520 ? 135.847 167.268 98.012 1.00 125.74 542 SER A O 1
ATOM 3576 N N . PHE A 1 521 ? 134.225 166.209 99.158 1.00 130.61 543 PHE A N 1
ATOM 3577 C CA . PHE A 1 521 ? 133.296 166.278 98.035 1.00 130.61 543 PHE A CA 1
ATOM 3578 C C . PHE A 1 521 ? 132.834 167.710 97.793 1.00 130.61 543 PHE A C 1
ATOM 3579 O O . PHE A 1 521 ? 132.636 168.120 96.643 1.00 130.61 543 PHE A O 1
ATOM 3587 N N . ARG A 1 522 ? 132.656 168.485 98.866 1.00 126.95 544 ARG A N 1
ATOM 3588 C CA . ARG A 1 522 ? 132.293 169.890 98.714 1.00 126.95 544 ARG A CA 1
ATOM 3589 C C . ARG A 1 522 ? 133.471 170.730 98.235 1.00 126.95 544 ARG A C 1
ATOM 3590 O O . ARG A 1 522 ? 133.268 171.780 97.616 1.00 126.95 544 ARG A O 1
ATOM 3598 N N . GLY A 1 523 ? 134.697 170.291 98.506 1.00 127.67 545 GLY A N 1
ATOM 3599 C CA . GLY A 1 523 ? 135.884 171.014 98.104 1.00 127.67 545 GLY A CA 1
ATOM 3600 C C . GLY A 1 523 ? 136.733 171.568 99.230 1.00 127.67 545 GLY A C 1
ATOM 3601 O O . GLY A 1 523 ? 137.693 172.297 98.953 1.00 127.67 545 GLY A O 1
ATOM 3602 N N . ARG A 1 524 ? 136.417 171.252 100.480 1.00 126.79 546 ARG A N 1
ATOM 3603 C CA . ARG A 1 524 ? 137.180 171.695 101.638 1.00 126.79 546 ARG A CA 1
ATOM 3604 C C . ARG A 1 524 ? 137.712 170.469 102.382 1.00 126.79 546 ARG A C 1
ATOM 3605 O O . ARG A 1 524 ? 137.616 169.338 101.902 1.00 126.79 546 ARG A O 1
ATOM 3613 N N . ARG A 1 525 ? 138.295 170.701 103.555 1.00 121.29 547 ARG A N 1
ATOM 3614 C CA . ARG A 1 525 ? 138.804 169.599 104.359 1.00 121.29 547 ARG A CA 1
ATOM 3615 C C . ARG A 1 525 ? 139.015 170.070 105.790 1.00 121.29 547 ARG A C 1
ATOM 3616 O O . ARG A 1 525 ? 139.400 171.217 106.029 1.00 121.29 547 ARG A O 1
ATOM 3624 N N . LEU A 1 526 ? 138.754 169.170 106.735 1.00 114.53 548 LEU A N 1
ATOM 3625 C CA . LEU A 1 526 ? 139.142 169.410 108.116 1.00 114.53 548 LEU A CA 1
ATOM 3626 C C . LEU A 1 526 ? 140.657 169.322 108.240 1.00 114.53 548 LEU A C 1
ATOM 3627 O O . LEU A 1 526 ? 141.291 168.432 107.668 1.00 114.53 548 LEU A O 1
ATOM 3632 N N . SER A 1 527 ? 141.236 170.254 108.986 1.00 106.52 549 SER A N 1
ATOM 3633 C CA . SER A 1 527 ? 142.686 170.348 109.054 1.00 106.52 549 SER A CA 1
ATOM 3634 C C . SER A 1 527 ? 143.271 169.085 109.678 1.00 106.52 549 SER A C 1
ATOM 3635 O O . SER A 1 527 ? 142.775 168.625 110.715 1.00 106.52 549 SER A O 1
ATOM 3638 N N . PRO A 1 528 ? 144.295 168.481 109.070 1.00 107.46 550 PRO A N 1
ATOM 3639 C CA . PRO A 1 528 ? 144.966 167.348 109.727 1.00 107.46 550 PRO A CA 1
ATOM 3640 C C . PRO A 1 528 ? 145.623 167.726 111.041 1.00 107.46 550 PRO A C 1
ATOM 3641 O O . PRO A 1 528 ? 145.710 166.887 111.947 1.00 107.46 550 PRO A O 1
ATOM 3645 N N . LYS A 1 529 ? 146.098 168.967 111.171 1.00 104.99 551 LYS A N 1
ATOM 3646 C CA . LYS A 1 529 ? 146.613 169.424 112.457 1.00 104.99 551 LYS A CA 1
ATOM 3647 C C . LYS A 1 529 ? 145.501 169.489 113.494 1.00 104.99 551 LYS A C 1
ATOM 3648 O O . LYS A 1 529 ? 145.726 169.202 114.675 1.00 104.99 551 LYS A O 1
ATOM 3654 N N . VAL A 1 530 ? 144.288 169.850 113.069 1.00 99.76 552 VAL A N 1
ATOM 3655 C CA . VAL A 1 530 ? 143.133 169.755 113.956 1.00 99.76 552 VAL A CA 1
ATOM 3656 C C . VAL A 1 530 ? 142.887 168.303 114.344 1.00 99.76 552 VAL A C 1
ATOM 3657 O O . VAL A 1 530 ? 142.497 168.005 115.478 1.00 99.76 552 VAL A O 1
ATOM 3661 N N . GLY A 1 531 ? 143.123 167.375 113.415 1.00 102.20 553 GLY A N 1
ATOM 3662 C CA . GLY A 1 531 ? 142.998 165.964 113.749 1.00 102.20 553 GLY A CA 1
ATOM 3663 C C . GLY A 1 531 ? 143.999 165.523 114.802 1.00 102.20 553 GLY A C 1
ATOM 3664 O O . GLY A 1 531 ? 143.660 164.789 115.733 1.00 102.20 553 GLY A O 1
ATOM 3665 N N . VAL A 1 532 ? 145.251 165.963 114.663 1.00 97.94 554 VAL A N 1
ATOM 3666 C CA . VAL A 1 532 ? 146.269 165.642 115.663 1.00 97.94 554 VAL A CA 1
ATOM 3667 C C . VAL A 1 532 ? 145.910 166.267 117.005 1.00 97.94 554 VAL A C 1
ATOM 3668 O O . VAL A 1 532 ? 146.117 165.664 118.066 1.00 97.94 554 VAL A O 1
ATOM 3672 N N . LEU A 1 533 ? 145.387 167.495 116.981 1.00 95.50 555 LEU A N 1
ATOM 3673 C CA . LEU A 1 533 ? 144.952 168.140 118.214 1.00 95.50 555 LEU A CA 1
ATOM 3674 C C . LEU A 1 533 ? 143.821 167.358 118.870 1.00 95.50 555 LEU A C 1
ATOM 3675 O O . LEU A 1 533 ? 143.788 167.211 120.096 1.00 95.50 555 LEU A O 1
ATOM 3680 N N . LEU A 1 534 ? 142.889 166.843 118.069 1.00 92.97 556 LEU A N 1
ATOM 3681 C CA . LEU A 1 534 ? 141.822 166.011 118.616 1.00 92.97 556 LEU A CA 1
ATOM 3682 C C . LEU A 1 534 ? 142.384 164.722 119.200 1.00 92.97 556 LEU A C 1
ATOM 3683 O O . LEU A 1 534 ? 141.911 164.244 120.238 1.00 92.97 556 LEU A O 1
ATOM 3688 N N . MET A 1 535 ? 143.398 164.148 118.549 1.00 93.35 557 MET A N 1
ATOM 3689 C CA . MET A 1 535 ? 144.020 162.934 119.068 1.00 93.35 557 MET A CA 1
ATOM 3690 C C . MET A 1 535 ? 144.675 163.188 120.419 1.00 93.35 557 MET A C 1
ATOM 3691 O O . MET A 1 535 ? 144.515 162.400 121.357 1.00 93.35 557 MET A O 1
ATOM 3696 N N . ILE A 1 536 ? 145.427 164.284 120.537 1.00 88.79 558 ILE A N 1
ATOM 3697 C CA . ILE A 1 536 ? 146.085 164.562 121.811 1.00 88.79 558 ILE A CA 1
ATOM 3698 C C . ILE A 1 536 ? 145.057 164.955 122.866 1.00 88.79 558 ILE A C 1
ATOM 3699 O O . ILE A 1 536 ? 145.237 164.662 124.054 1.00 88.79 558 ILE A O 1
ATOM 3704 N N . GLY A 1 537 ? 143.956 165.590 122.460 1.00 83.95 559 GLY A N 1
ATOM 3705 C CA . GLY A 1 537 ? 142.892 165.874 123.406 1.00 83.95 559 GLY A CA 1
ATOM 3706 C C . GLY A 1 537 ? 142.248 164.612 123.942 1.00 83.95 559 GLY A C 1
ATOM 3707 O O . GLY A 1 537 ? 141.986 164.498 125.141 1.00 83.95 559 GLY A O 1
ATOM 3708 N N . GLY A 1 538 ? 141.999 163.641 123.065 1.00 78.38 560 GLY A N 1
ATOM 3709 C CA . GLY A 1 538 ? 141.474 162.365 123.522 1.00 78.38 560 GLY A CA 1
ATOM 3710 C C . GLY A 1 538 ? 142.464 161.603 124.381 1.00 78.38 560 GLY A C 1
ATOM 3711 O O . GLY A 1 538 ? 142.079 160.921 125.336 1.00 78.38 560 GLY A O 1
ATOM 3712 N N . TRP A 1 539 ? 143.753 161.701 124.052 1.00 80.85 561 TRP A N 1
ATOM 3713 C CA . TRP A 1 539 ? 144.775 161.054 124.865 1.00 80.85 561 TRP A CA 1
ATOM 3714 C C . TRP A 1 539 ? 144.822 161.659 126.262 1.00 80.85 561 TRP A C 1
ATOM 3715 O O . TRP A 1 539 ? 144.920 160.933 127.257 1.00 80.85 561 TRP A O 1
ATOM 3726 N N . LEU A 1 540 ? 144.733 162.988 126.353 1.00 74.63 562 LEU A N 1
ATOM 3727 C CA . LEU A 1 540 ? 144.666 163.643 127.655 1.00 74.63 562 LEU A CA 1
ATOM 3728 C C . LEU A 1 540 ? 143.378 163.286 128.385 1.00 74.63 562 LEU A C 1
ATOM 3729 O O . LEU A 1 540 ? 143.373 163.154 129.611 1.00 74.63 562 LEU A O 1
ATOM 3734 N N . PHE A 1 541 ? 142.277 163.132 127.648 1.00 66.62 563 PHE A N 1
ATOM 3735 C CA . PHE A 1 541 ? 141.026 162.697 128.259 1.00 66.62 563 PHE A CA 1
ATOM 3736 C C . PHE A 1 541 ? 141.183 161.331 128.906 1.00 66.62 563 PHE A C 1
ATOM 3737 O O . PHE A 1 541 ? 140.801 161.131 130.063 1.00 66.62 563 PHE A O 1
ATOM 3745 N N . ALA A 1 542 ? 141.759 160.378 128.173 1.00 65.64 564 ALA A N 1
ATOM 3746 C CA . ALA A 1 542 ? 141.970 159.044 128.724 1.00 65.64 564 ALA A CA 1
ATOM 3747 C C . ALA A 1 542 ? 142.931 159.080 129.907 1.00 65.64 564 ALA A C 1
ATOM 3748 O O . ALA A 1 542 ? 142.699 158.419 130.927 1.00 65.64 564 ALA A O 1
ATOM 3750 N N . ILE A 1 543 ? 144.009 159.858 129.795 1.00 60.95 565 ILE A N 1
ATOM 3751 C CA . ILE A 1 543 ? 144.999 159.918 130.865 1.00 60.95 565 ILE A CA 1
ATOM 3752 C C . ILE A 1 543 ? 144.384 160.499 132.131 1.00 60.95 565 ILE A C 1
ATOM 3753 O O . ILE A 1 543 ? 144.610 159.996 133.235 1.00 60.95 565 ILE A O 1
ATOM 3758 N N . ILE A 1 544 ? 143.608 161.577 131.996 1.00 61.32 566 ILE A N 1
ATOM 3759 C CA . ILE A 1 544 ? 143.014 162.202 133.172 1.00 61.32 566 ILE A CA 1
ATOM 3760 C C . ILE A 1 544 ? 141.873 161.353 133.718 1.00 61.32 566 ILE A C 1
ATOM 3761 O O . ILE A 1 544 ? 141.569 161.409 134.915 1.00 61.32 566 ILE A O 1
ATOM 3766 N N . MET A 1 545 ? 141.222 160.557 132.864 1.00 57.37 567 MET A N 1
ATOM 3767 C CA . MET A 1 545 ? 140.202 159.638 133.349 1.00 57.37 567 MET A CA 1
ATOM 3768 C C . MET A 1 545 ? 140.822 158.477 134.108 1.00 57.37 567 MET A C 1
ATOM 3769 O O . MET A 1 545 ? 140.184 157.903 134.996 1.00 57.37 567 MET A O 1
ATOM 3774 N N . ALA A 1 546 ? 142.055 158.113 133.764 1.00 55.08 568 ALA A N 1
ATOM 3775 C CA . ALA A 1 546 ? 142.726 156.996 134.414 1.00 55.08 568 ALA A CA 1
ATOM 3776 C C . ALA A 1 546 ? 143.529 157.406 135.640 1.00 55.08 568 ALA A C 1
ATOM 3777 O O . ALA A 1 546 ? 143.672 156.607 136.572 1.00 55.08 568 ALA A O 1
ATOM 3779 N N . ILE A 1 547 ? 144.057 158.629 135.661 1.00 55.95 569 ILE A N 1
ATOM 3780 C CA . ILE A 1 547 ? 144.935 159.053 136.745 1.00 55.95 569 ILE A CA 1
ATOM 3781 C C . ILE A 1 547 ? 144.133 159.559 137.938 1.00 55.95 569 ILE A C 1
ATOM 3782 O O . ILE A 1 547 ? 144.608 159.498 139.077 1.00 55.95 569 ILE A O 1
ATOM 3787 N N . LEU A 1 548 ? 142.929 160.080 137.705 1.00 53.67 570 LEU A N 1
ATOM 3788 C CA . LEU A 1 548 ? 142.091 160.536 138.812 1.00 53.67 570 LEU A CA 1
ATOM 3789 C C . LEU A 1 548 ? 141.732 159.418 139.784 1.00 53.67 570 LEU A C 1
ATOM 3790 O O . LEU A 1 548 ? 141.842 159.637 141.002 1.00 53.67 570 LEU A O 1
ATOM 3795 N N . PRO A 1 549 ? 141.309 158.226 139.345 1.00 53.38 571 PRO A N 1
ATOM 3796 C CA . PRO A 1 549 ? 140.977 157.168 140.313 1.00 53.38 571 PRO A CA 1
ATOM 3797 C C . PRO A 1 549 ? 142.142 156.731 141.182 1.00 53.38 571 PRO A C 1
ATOM 3798 O O . PRO A 1 549 ? 141.910 156.026 142.170 1.00 53.38 571 PRO A O 1
ATOM 3802 N N . TRP A 1 550 ? 143.380 157.089 140.832 1.00 50.08 572 TRP A N 1
ATOM 3803 C CA . TRP A 1 550 ? 144.485 156.925 141.770 1.00 50.08 572 TRP A CA 1
ATOM 3804 C C . TRP A 1 550 ? 144.150 157.581 143.102 1.00 50.08 572 TRP A C 1
ATOM 3805 O O . TRP A 1 550 ? 144.332 156.987 144.170 1.00 50.08 572 TRP A O 1
ATOM 3816 N N . PHE A 1 551 ? 143.658 158.814 143.049 1.00 53.20 573 PHE A N 1
ATOM 3817 C CA . PHE A 1 551 ? 143.175 159.499 144.235 1.00 53.20 573 PHE A CA 1
ATOM 3818 C C . PHE A 1 551 ? 141.798 158.968 144.624 1.00 53.20 573 PHE A C 1
ATOM 3819 O O . PHE A 1 551 ? 141.243 158.064 143.993 1.00 53.20 573 PHE A O 1
ATOM 3827 N N . ASP A 1 552 ? 141.236 159.553 145.676 1.00 58.32 574 ASP A N 1
ATOM 3828 C CA . ASP A 1 552 ? 140.052 159.001 146.317 1.00 58.32 574 ASP A CA 1
ATOM 3829 C C . ASP A 1 552 ? 138.755 159.335 145.586 1.00 58.32 574 ASP A C 1
ATOM 3830 O O . ASP A 1 552 ? 137.680 159.196 146.181 1.00 58.32 574 ASP A O 1
ATOM 3835 N N . VAL A 1 553 ? 138.809 159.771 144.326 1.00 57.70 575 VAL A N 1
ATOM 3836 C CA . VAL A 1 553 ? 137.568 159.962 143.582 1.00 57.70 575 VAL A CA 1
ATOM 3837 C C . VAL A 1 553 ? 136.890 158.619 143.334 1.00 57.70 575 VAL A C 1
ATOM 3838 O O . VAL A 1 553 ? 135.659 158.515 143.384 1.00 57.70 575 VAL A O 1
ATOM 3842 N N . SER A 1 554 ? 137.676 157.574 143.077 1.00 56.44 576 SER A N 1
ATOM 3843 C CA . SER A 1 554 ? 137.166 156.206 143.000 1.00 56.44 576 SER A CA 1
ATOM 3844 C C . SER A 1 554 ? 138.357 155.267 143.091 1.00 56.44 576 SER A C 1
ATOM 3845 O O . SER A 1 554 ? 139.254 155.330 142.246 1.00 56.44 576 SER A O 1
ATOM 3848 N N . SER A 1 555 ? 138.367 154.402 144.101 1.00 55.86 577 SER A N 1
ATOM 3849 C CA . SER A 1 555 ? 139.529 153.568 144.369 1.00 55.86 577 SER A CA 1
ATOM 3850 C C . SER A 1 555 ? 139.501 152.286 143.546 1.00 55.86 577 SER A C 1
ATOM 3851 O O . SER A 1 555 ? 138.439 151.759 143.205 1.00 55.86 577 SER A O 1
ATOM 3854 N N . TYR A 1 556 ? 140.692 151.781 143.235 1.00 46.68 578 TYR A N 1
ATOM 3855 C CA . TYR A 1 556 ? 140.851 150.513 142.537 1.00 46.68 578 TYR A CA 1
ATOM 3856 C C . TYR A 1 556 ? 140.905 149.320 143.480 1.00 46.68 578 TYR A C 1
ATOM 3857 O O . TYR A 1 556 ? 140.953 148.179 143.009 1.00 46.68 578 TYR A O 1
ATOM 3866 N N . SER A 1 557 ? 140.892 149.552 144.792 1.00 49.85 579 SER A N 1
ATOM 3867 C CA . SER A 1 557 ? 141.124 148.491 145.764 1.00 49.85 579 SER A CA 1
ATOM 3868 C C . SER A 1 557 ? 139.903 147.619 146.018 1.00 49.85 579 SER A C 1
ATOM 3869 O O . SER A 1 557 ? 139.988 146.703 146.842 1.00 49.85 579 SER A O 1
ATOM 3872 N N . GLU A 1 558 ? 138.781 147.873 145.358 1.00 53.28 580 GLU A N 1
ATOM 3873 C CA . GLU A 1 558 ? 137.547 147.166 145.673 1.00 53.28 580 GLU A CA 1
ATOM 3874 C C . GLU A 1 558 ? 137.376 145.871 144.890 1.00 53.28 580 GLU A C 1
ATOM 3875 O O . GLU A 1 558 ? 136.351 145.201 145.052 1.00 53.28 580 GLU A O 1
ATOM 3881 N N . SER A 1 559 ? 138.343 145.501 144.052 1.00 58.37 581 SER A N 1
ATOM 3882 C CA . SER A 1 559 ? 138.281 144.264 143.287 1.00 58.37 581 SER A CA 1
ATOM 3883 C C . SER A 1 559 ? 139.660 143.623 143.243 1.00 58.37 581 SER A C 1
ATOM 3884 O O . SER A 1 559 ? 140.682 144.308 143.330 1.00 58.37 581 SER A O 1
ATOM 3887 N N . SER A 1 560 ? 139.677 142.295 143.110 1.00 60.63 582 SER A N 1
ATOM 3888 C CA . SER A 1 560 ? 140.939 141.564 143.090 1.00 60.63 582 SER A CA 1
ATOM 3889 C C . SER A 1 560 ? 141.668 141.691 141.763 1.00 60.63 582 SER A C 1
ATOM 3890 O O . SER A 1 560 ? 142.864 141.394 141.700 1.00 60.63 582 SER A O 1
ATOM 3893 N N . VAL A 1 561 ? 140.980 142.112 140.704 1.00 60.28 583 VAL A N 1
ATOM 3894 C CA . VAL A 1 561 ? 141.592 142.308 139.398 1.00 60.28 583 VAL A CA 1
ATOM 3895 C C . VAL A 1 561 ? 141.818 143.782 139.103 1.00 60.28 583 VAL A C 1
ATOM 3896 O O . VAL A 1 561 ? 142.128 144.141 137.962 1.00 60.28 583 VAL A O 1
ATOM 3900 N N . CYS A 1 562 ? 141.649 144.647 140.104 1.00 54.91 584 CYS A N 1
ATOM 3901 C CA . CYS A 1 562 ? 141.963 146.073 140.011 1.00 54.91 584 CYS A CA 1
ATOM 3902 C C . CYS A 1 562 ? 141.058 146.800 139.015 1.00 54.91 584 CYS A C 1
ATOM 3903 O O . CYS A 1 562 ? 141.508 147.670 138.270 1.00 54.91 584 CYS A O 1
ATOM 3906 N N . LEU A 1 563 ? 139.777 146.447 138.999 1.00 56.30 585 LEU A N 1
ATOM 3907 C CA . LEU A 1 563 ? 138.884 147.285 138.213 1.00 56.30 585 LEU A CA 1
ATOM 3908 C C . LEU A 1 563 ? 138.092 148.220 139.121 1.00 56.30 585 LEU A C 1
ATOM 3909 O O . LEU A 1 563 ? 137.838 147.896 140.286 1.00 56.30 585 LEU A O 1
ATOM 3914 N N . PRO A 1 564 ? 137.686 149.395 138.625 1.00 48.77 586 PRO A N 1
ATOM 3915 C CA . PRO A 1 564 ? 137.061 150.409 139.494 1.00 48.77 586 PRO A CA 1
ATOM 3916 C C . PRO A 1 564 ? 135.586 150.138 139.773 1.00 48.77 586 PRO A C 1
ATOM 3917 O O . PRO A 1 564 ? 134.700 150.900 139.383 1.00 48.77 586 PRO A O 1
ATOM 3921 N N . LEU A 1 565 ? 135.311 149.035 140.467 1.00 56.52 587 LEU A N 1
ATOM 3922 C CA . LEU A 1 565 ? 133.962 148.754 140.953 1.00 56.52 587 LEU A CA 1
ATOM 3923 C C . LEU A 1 565 ? 133.728 149.447 142.299 1.00 56.52 587 LEU A C 1
ATOM 3924 O O . LEU A 1 565 ? 133.354 148.834 143.298 1.00 56.52 587 LEU A O 1
ATOM 3929 N N . ARG A 1 566 ? 133.953 150.759 142.306 1.00 60.67 588 ARG A N 1
ATOM 3930 C CA . ARG A 1 566 ? 133.848 151.574 143.510 1.00 60.67 588 ARG A CA 1
ATOM 3931 C C . ARG A 1 566 ? 132.715 152.578 143.357 1.00 60.67 588 ARG A C 1
ATOM 3932 O O . ARG A 1 566 ? 132.695 153.355 142.397 1.00 60.67 588 ARG A O 1
ATOM 3940 N N . ALA A 1 567 ? 131.770 152.552 144.301 1.00 66.16 589 ALA A N 1
ATOM 3941 C CA . ALA A 1 567 ? 130.763 153.608 144.401 1.00 66.16 589 ALA A CA 1
ATOM 3942 C C . ALA A 1 567 ? 130.290 153.651 145.854 1.00 66.16 589 ALA A C 1
ATOM 3943 O O . ALA A 1 567 ? 129.418 152.869 146.244 1.00 66.16 589 ALA A O 1
ATOM 3945 N N . ALA A 1 568 ? 130.859 154.560 146.630 1.00 65.09 590 ALA A N 1
ATOM 3946 C CA . ALA A 1 568 ? 130.478 154.748 148.026 1.00 65.09 590 ALA A CA 1
ATOM 3947 C C . ALA A 1 568 ? 130.263 156.205 148.406 1.00 65.09 590 ALA A C 1
ATOM 3948 O O . ALA A 1 568 ? 129.359 156.501 149.190 1.00 65.09 590 ALA A O 1
ATOM 3950 N N . THR A 1 569 ? 131.071 157.119 147.871 1.00 65.62 591 THR A N 1
ATOM 3951 C CA . THR A 1 569 ? 131.079 158.513 148.296 1.00 65.62 591 THR A CA 1
ATOM 3952 C C . THR A 1 569 ? 130.118 159.394 147.509 1.00 65.62 591 THR A C 1
ATOM 3953 O O . THR A 1 569 ? 130.105 160.609 147.737 1.00 65.62 591 THR A O 1
ATOM 3957 N N . ILE A 1 570 ? 129.353 158.823 146.573 1.00 68.39 592 ILE A N 1
ATOM 3958 C CA . ILE A 1 570 ? 128.409 159.537 145.711 1.00 68.39 592 ILE A CA 1
ATOM 3959 C C . ILE A 1 570 ? 129.161 160.391 144.694 1.00 68.39 592 ILE A C 1
ATOM 3960 O O . ILE A 1 570 ? 128.708 160.559 143.556 1.00 68.39 592 ILE A O 1
ATOM 3965 N N . PHE A 1 571 ? 130.311 160.942 145.087 1.00 68.97 593 PHE A N 1
ATOM 3966 C CA . PHE A 1 571 ? 131.192 161.563 144.103 1.00 68.97 593 PHE A CA 1
ATOM 3967 C C . PHE A 1 571 ? 131.779 160.516 143.164 1.00 68.97 593 PHE A C 1
ATOM 3968 O O . PHE A 1 571 ? 131.924 160.760 141.960 1.00 68.97 593 PHE A O 1
ATOM 3976 N N . ASP A 1 572 ? 132.127 159.343 143.698 1.00 65.77 594 ASP A N 1
ATOM 3977 C CA . ASP A 1 572 ? 132.482 158.223 142.834 1.00 65.77 594 ASP A CA 1
ATOM 3978 C C . ASP A 1 572 ? 131.311 157.837 141.943 1.00 65.77 594 ASP A C 1
ATOM 3979 O O . ASP A 1 572 ? 131.502 157.425 140.792 1.00 65.77 594 ASP A O 1
ATOM 3984 N N . LYS A 1 573 ? 130.087 157.958 142.462 1.00 67.58 595 LYS A N 1
ATOM 3985 C CA . LYS A 1 573 ? 128.915 157.788 141.614 1.00 67.58 595 LYS A CA 1
ATOM 3986 C C . LYS A 1 573 ? 128.897 158.827 140.503 1.00 67.58 595 LYS A C 1
ATOM 3987 O O . LYS A 1 573 ? 128.497 158.528 139.375 1.00 67.58 595 LYS A O 1
ATOM 3993 N N . SER A 1 574 ? 129.340 160.053 140.796 1.00 68.76 596 SER A N 1
ATOM 3994 C CA . SER A 1 574 ? 129.429 161.066 139.749 1.00 68.76 596 SER A CA 1
ATOM 3995 C C . SER A 1 574 ? 130.461 160.678 138.698 1.00 68.76 596 SER A C 1
ATOM 3996 O O . SER A 1 574 ? 130.240 160.877 137.499 1.00 68.76 596 SER A O 1
ATOM 3999 N N . TYR A 1 575 ? 131.593 160.116 139.127 1.00 61.69 597 TYR A N 1
ATOM 4000 C CA . TYR A 1 575 ? 132.604 159.658 138.177 1.00 61.69 597 TYR A CA 1
ATOM 4001 C C . TYR A 1 575 ? 132.054 158.554 137.279 1.00 61.69 597 TYR A C 1
ATOM 4002 O O . TYR A 1 575 ? 132.238 158.574 136.054 1.00 61.69 597 TYR A O 1
ATOM 4011 N N . LEU A 1 576 ? 131.370 157.579 137.878 1.00 69.08 598 LEU A N 1
ATOM 4012 C CA . LEU A 1 576 ? 130.810 156.486 137.093 1.00 69.08 598 LEU A CA 1
ATOM 4013 C C . LEU A 1 576 ? 129.698 156.971 136.169 1.00 69.08 598 LEU A C 1
ATOM 4014 O O . LEU A 1 576 ? 129.561 156.465 135.049 1.00 69.08 598 LEU A O 1
ATOM 4019 N N . ILE A 1 577 ? 128.907 157.951 136.610 1.00 73.59 599 ILE A N 1
ATOM 4020 C CA . ILE A 1 577 ? 127.878 158.526 135.751 1.00 73.59 599 ILE A CA 1
ATOM 4021 C C . ILE A 1 577 ? 128.515 159.265 134.584 1.00 73.59 599 ILE A C 1
ATOM 4022 O O . ILE A 1 577 ? 128.017 159.211 133.456 1.00 73.59 599 ILE A O 1
ATOM 4027 N N . PHE A 1 578 ? 129.627 159.961 134.831 1.00 69.49 600 PHE A N 1
ATOM 4028 C CA . PHE A 1 578 ? 130.346 160.605 133.738 1.00 69.49 600 PHE A CA 1
ATOM 4029 C C . PHE A 1 578 ? 130.843 159.576 132.732 1.00 69.49 600 PHE A C 1
ATOM 4030 O O . PHE A 1 578 ? 130.729 159.777 131.518 1.00 69.49 600 PHE A O 1
ATOM 4038 N N . GLY A 1 579 ? 131.378 158.457 133.221 1.00 77.04 601 GLY A N 1
ATOM 4039 C CA . GLY A 1 579 ? 131.820 157.406 132.314 1.00 77.04 601 GLY A CA 1
ATOM 4040 C C . GLY A 1 579 ? 130.683 156.825 131.491 1.00 77.04 601 GLY A C 1
ATOM 4041 O O . GLY A 1 579 ? 130.805 156.641 130.276 1.00 77.04 601 GLY A O 1
ATOM 4042 N N . LEU A 1 580 ? 129.560 156.526 132.145 1.00 82.65 602 LEU A N 1
ATOM 4043 C CA . LEU A 1 580 ? 128.412 155.967 131.434 1.00 82.65 602 LEU A CA 1
ATOM 4044 C C . LEU A 1 580 ? 127.852 156.957 130.419 1.00 82.65 602 LEU A C 1
ATOM 4045 O O . LEU A 1 580 ? 127.475 156.573 129.304 1.00 82.65 602 LEU A O 1
ATOM 4050 N N . SER A 1 581 ? 127.779 158.237 130.792 1.00 83.84 603 SER A N 1
ATOM 4051 C CA . SER A 1 581 ? 127.306 159.258 129.866 1.00 83.84 603 SER A CA 1
ATOM 4052 C C . SER A 1 581 ? 128.244 159.393 128.677 1.00 83.84 603 SER A C 1
ATOM 4053 O O . SER A 1 581 ? 127.795 159.602 127.546 1.00 83.84 603 SER A O 1
ATOM 4056 N N . PHE A 1 582 ? 129.554 159.273 128.910 1.00 79.60 604 PHE A N 1
ATOM 4057 C CA . PHE A 1 582 ? 130.493 159.328 127.796 1.00 79.60 604 PHE A CA 1
ATOM 4058 C C . PHE A 1 582 ? 130.335 158.119 126.884 1.00 79.60 604 PHE A C 1
ATOM 4059 O O . PHE A 1 582 ? 130.460 158.242 125.663 1.00 79.60 604 PHE A O 1
ATOM 4067 N N . ASN A 1 583 ? 130.059 156.944 127.454 1.00 89.07 605 ASN A N 1
ATOM 4068 C CA . ASN A 1 583 ? 129.799 155.770 126.620 1.00 89.07 605 ASN A CA 1
ATOM 4069 C C . ASN A 1 583 ? 128.541 155.957 125.776 1.00 89.07 605 ASN A C 1
ATOM 4070 O O . ASN A 1 583 ? 128.522 155.619 124.584 1.00 89.07 605 ASN A O 1
ATOM 4075 N N . PHE A 1 584 ? 127.482 156.503 126.378 1.00 98.36 606 PHE A N 1
ATOM 4076 C CA . PHE A 1 584 ? 126.257 156.768 125.628 1.00 98.36 606 PHE A CA 1
ATOM 4077 C C . PHE A 1 584 ? 126.493 157.792 124.523 1.00 98.36 606 PHE A C 1
ATOM 4078 O O . PHE A 1 584 ? 126.005 157.628 123.397 1.00 98.36 606 PHE A O 1
ATOM 4086 N N . LEU A 1 585 ? 127.229 158.863 124.832 1.00 93.09 607 LEU A N 1
ATOM 4087 C CA . LEU A 1 585 ? 127.536 159.875 123.828 1.00 93.09 607 LEU A CA 1
ATOM 4088 C C . LEU A 1 585 ? 128.383 159.296 122.706 1.00 93.09 607 LEU A C 1
ATOM 4089 O O . LEU A 1 585 ? 128.183 159.631 121.536 1.00 93.09 607 LEU A O 1
ATOM 4094 N N . ALA A 1 586 ? 129.339 158.428 123.042 1.00 99.84 608 ALA A N 1
ATOM 4095 C CA . ALA A 1 586 ? 130.141 157.777 122.015 1.00 99.84 608 ALA A CA 1
ATOM 4096 C C . ALA A 1 586 ? 129.278 156.913 121.108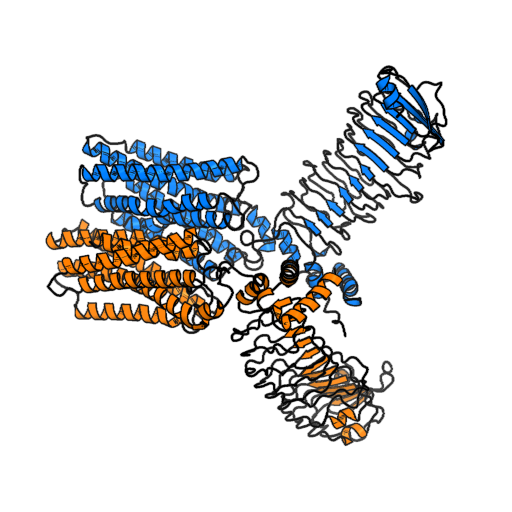 1.00 99.84 608 ALA A C 1
ATOM 4097 O O . ALA A 1 586 ? 129.432 156.945 119.883 1.00 99.84 608 ALA A O 1
ATOM 4099 N N . PHE A 1 587 ? 128.359 156.138 121.688 1.00 111.76 609 PHE A N 1
ATOM 4100 C CA . PHE A 1 587 ? 127.479 155.302 120.873 1.00 111.76 609 PHE A CA 1
ATOM 4101 C C . PHE A 1 587 ? 126.606 156.150 119.953 1.00 111.76 609 PHE A C 1
ATOM 4102 O O . PHE A 1 587 ? 126.481 155.866 118.754 1.00 111.76 609 PHE A O 1
ATOM 4110 N N . ALA A 1 588 ? 125.988 157.200 120.499 1.00 110.66 610 ALA A N 1
ATOM 4111 C CA . ALA A 1 588 ? 125.127 158.050 119.682 1.00 110.66 610 ALA A CA 1
ATOM 4112 C C . ALA A 1 588 ? 125.921 158.746 118.584 1.00 110.66 610 ALA A C 1
ATOM 4113 O O . ALA A 1 588 ? 125.478 158.812 117.428 1.00 110.66 610 ALA A O 1
ATOM 4115 N N . ALA A 1 589 ? 127.101 159.268 118.927 1.00 113.14 611 ALA A N 1
ATOM 4116 C CA . ALA A 1 589 ? 127.932 159.952 117.948 1.00 113.14 611 ALA A CA 1
ATOM 4117 C C . ALA A 1 589 ? 128.385 159.001 116.854 1.00 113.14 611 ALA A C 1
ATOM 4118 O O . ALA A 1 589 ? 128.398 159.369 115.677 1.00 113.14 611 ALA A O 1
ATOM 4120 N N . MET A 1 590 ? 128.764 157.772 117.216 1.00 113.75 612 MET A N 1
ATOM 4121 C CA . MET A 1 590 ? 129.189 156.829 116.191 1.00 113.75 612 MET A CA 1
ATOM 4122 C C . MET A 1 590 ? 128.026 156.466 115.277 1.00 113.75 612 MET A C 1
ATOM 4123 O O . MET A 1 590 ? 128.188 156.443 114.054 1.00 113.75 612 MET A O 1
ATOM 4128 N N . ALA A 1 591 ? 126.832 156.249 115.836 1.00 118.11 613 ALA A N 1
ATOM 4129 C CA . ALA A 1 591 ? 125.681 155.931 114.994 1.00 118.11 613 ALA A CA 1
ATOM 4130 C C . ALA A 1 591 ? 125.384 157.064 114.014 1.00 118.11 613 ALA A C 1
ATOM 4131 O O . ALA A 1 591 ? 125.237 156.837 112.804 1.00 118.11 613 ALA A O 1
ATOM 4133 N N . LEU A 1 592 ? 125.334 158.301 114.514 1.00 119.63 614 LEU A N 1
ATOM 4134 C CA . LEU A 1 592 ? 124.976 159.429 113.656 1.00 119.63 614 LEU A CA 1
ATOM 4135 C C . LEU A 1 592 ? 126.064 159.718 112.626 1.00 119.63 614 LEU A C 1
ATOM 4136 O O . LEU A 1 592 ? 125.771 159.941 111.443 1.00 119.63 614 LEU A O 1
ATOM 4141 N N . SER A 1 593 ? 127.330 159.726 113.055 1.00 120.52 615 SER A N 1
ATOM 4142 C CA . SER A 1 593 ? 128.426 160.003 112.136 1.00 120.52 615 SER A CA 1
ATOM 4143 C C . SER A 1 593 ? 128.544 158.917 111.079 1.00 120.52 615 SER A C 1
ATOM 4144 O O . SER A 1 593 ? 128.859 159.201 109.920 1.00 120.52 615 SER A O 1
ATOM 4147 N N . TYR A 1 594 ? 128.296 157.662 111.457 1.00 125.91 616 TYR A N 1
ATOM 4148 C CA . TYR A 1 594 ? 128.333 156.578 110.486 1.00 125.91 616 TYR A CA 1
ATOM 4149 C C . TYR A 1 594 ? 127.188 156.690 109.487 1.00 125.91 616 TYR A C 1
ATOM 4150 O O . TYR A 1 594 ? 127.372 156.418 108.294 1.00 125.91 616 TYR A O 1
ATOM 4159 N N . GLY A 1 595 ? 125.999 157.088 109.946 1.00 128.37 617 GLY A N 1
ATOM 4160 C CA . GLY A 1 595 ? 124.918 157.349 109.007 1.00 128.37 617 GLY A CA 1
ATOM 4161 C C . GLY A 1 595 ? 125.255 158.465 108.034 1.00 128.37 617 GLY A C 1
ATOM 4162 O O . GLY A 1 595 ? 124.968 158.372 106.835 1.00 128.37 617 GLY A O 1
ATOM 4163 N N . PHE A 1 596 ? 125.880 159.532 108.536 1.00 131.25 618 PHE A N 1
ATOM 4164 C CA . PHE A 1 596 ? 126.296 160.621 107.657 1.00 131.25 618 PHE A CA 1
ATOM 4165 C C . PHE A 1 596 ? 127.366 160.159 106.673 1.00 131.25 618 PHE A C 1
ATOM 4166 O O . PHE A 1 596 ? 127.376 160.584 105.512 1.00 131.25 618 PHE A O 1
ATOM 4174 N N . ILE A 1 597 ? 128.281 159.297 107.125 1.00 129.14 619 ILE A N 1
ATOM 4175 C CA . ILE A 1 597 ? 129.284 158.721 106.232 1.00 129.14 619 ILE A CA 1
ATOM 4176 C C . ILE A 1 597 ? 128.613 157.919 105.127 1.00 129.14 619 ILE A C 1
ATOM 4177 O O . ILE A 1 597 ? 129.007 157.995 103.958 1.00 129.14 619 ILE A O 1
ATOM 4182 N N . VAL A 1 598 ? 127.600 157.125 105.483 1.00 133.07 620 VAL A N 1
ATOM 4183 C CA . VAL A 1 598 ? 126.871 156.349 104.482 1.00 133.07 620 VAL A CA 1
ATOM 4184 C C . VAL A 1 598 ? 126.209 157.277 103.471 1.00 133.07 620 VAL A C 1
ATOM 4185 O O . VAL A 1 598 ? 126.239 157.026 102.259 1.00 133.07 620 VAL A O 1
ATOM 4189 N N . LYS A 1 599 ? 125.608 158.369 103.951 1.00 135.91 621 LYS A N 1
ATOM 4190 C CA . LYS A 1 599 ? 124.989 159.333 103.043 1.00 135.91 621 LYS A CA 1
ATOM 4191 C C . LYS A 1 599 ? 126.018 159.939 102.092 1.00 135.91 621 LYS A C 1
ATOM 4192 O O . LYS A 1 599 ? 125.782 160.045 100.880 1.00 135.91 621 LYS A O 1
ATOM 4198 N N . MET A 1 600 ? 127.177 160.335 102.625 1.00 134.21 622 MET A N 1
ATOM 4199 C CA . MET A 1 600 ? 128.207 160.942 101.785 1.00 134.21 622 MET A CA 1
ATOM 4200 C C . MET A 1 600 ? 128.754 159.946 100.769 1.00 134.21 622 MET A C 1
ATOM 4201 O O . MET A 1 600 ? 129.041 160.313 99.623 1.00 134.21 622 MET A O 1
ATOM 4206 N N . LEU A 1 601 ? 128.916 158.683 101.172 1.00 135.32 623 LEU A N 1
ATOM 4207 C CA . LEU A 1 601 ? 129.338 157.652 100.230 1.00 135.32 623 LEU A CA 1
ATOM 4208 C C . LEU A 1 601 ? 128.289 157.424 99.151 1.00 135.32 623 LEU A C 1
ATOM 4209 O O . LEU A 1 601 ? 128.636 157.117 98.005 1.00 135.32 623 LEU A O 1
ATOM 4214 N N . LYS A 1 602 ? 127.007 157.552 99.501 1.00 136.41 624 LYS A N 1
ATOM 4215 C CA . LYS A 1 602 ? 125.966 157.543 98.479 1.00 136.41 624 LYS A CA 1
ATOM 4216 C C . LYS A 1 602 ? 126.112 158.724 97.530 1.00 136.41 624 LYS A C 1
ATOM 4217 O O . LYS A 1 602 ? 125.813 158.603 96.336 1.00 136.41 624 LYS A O 1
ATOM 4223 N N . GLU A 1 603 ? 126.565 159.874 98.039 1.00 140.54 625 GLU A N 1
ATOM 4224 C CA . GLU A 1 603 ? 126.742 161.036 97.171 1.00 140.54 625 GLU A CA 1
ATOM 4225 C C . GLU A 1 603 ? 127.918 160.854 96.215 1.00 140.54 625 GLU A C 1
ATOM 4226 O O . GLU A 1 603 ? 127.789 161.115 95.013 1.00 140.54 625 GLU A O 1
ATOM 4232 N N . ASN A 1 604 ? 129.067 160.406 96.721 1.00 139.31 626 ASN A N 1
ATOM 4233 C CA . ASN A 1 604 ? 130.264 160.273 95.898 1.00 139.31 626 ASN A CA 1
ATOM 4234 C C . ASN A 1 604 ? 131.094 159.095 96.390 1.00 139.31 626 ASN A C 1
ATOM 4235 O O . ASN A 1 604 ? 130.946 158.636 97.526 1.00 139.31 626 ASN A O 1
ATOM 4240 N N . GLU A 1 605 ? 131.985 158.620 95.522 1.00 137.27 627 GLU A N 1
ATOM 4241 C CA . GLU A 1 605 ? 132.822 157.460 95.789 1.00 137.27 627 GLU A CA 1
ATOM 4242 C C . GLU A 1 605 ? 134.244 157.887 96.139 1.00 137.27 627 GLU A C 1
ATOM 4243 O O . GLU A 1 605 ? 134.669 159.011 95.861 1.00 137.27 627 GLU A O 1
ATOM 4249 N N . THR A 1 606 ? 134.978 156.962 96.756 1.00 132.10 628 THR A N 1
ATOM 4250 C CA . THR A 1 606 ? 136.330 157.194 97.239 1.00 132.10 628 THR A CA 1
ATOM 4251 C C . THR A 1 606 ? 137.355 156.582 96.282 1.00 132.10 628 THR A C 1
ATOM 4252 O O . THR A 1 606 ? 137.021 156.107 95.192 1.00 132.10 628 THR A O 1
ATOM 4256 N N . ARG A 1 607 ? 138.623 156.596 96.693 1.00 127.69 629 ARG A N 1
ATOM 4257 C CA . ARG A 1 607 ? 139.724 156.089 95.883 1.00 127.69 629 ARG A CA 1
ATOM 4258 C C . ARG A 1 607 ? 139.749 154.560 95.947 1.00 127.69 629 ARG A C 1
ATOM 4259 O O . ARG A 1 607 ? 138.783 153.920 96.369 1.00 127.69 629 ARG A O 1
ATOM 4267 N N . GLU A 1 608 ? 140.857 153.949 95.519 1.00 127.65 630 GLU A N 1
ATOM 4268 C CA . GLU A 1 608 ? 140.922 152.498 95.375 1.00 127.65 630 GLU A CA 1
ATOM 4269 C C . GLU A 1 608 ? 141.905 151.829 96.322 1.00 127.65 630 GLU A C 1
ATOM 4270 O O . GLU A 1 608 ? 141.518 150.905 97.049 1.00 127.65 630 GLU A O 1
ATOM 4276 N N . GLU A 1 609 ? 143.175 152.247 96.332 1.00 127.16 631 GLU A N 1
ATOM 4277 C CA . GLU A 1 609 ? 144.163 151.521 97.127 1.00 127.16 631 GLU A CA 1
ATOM 4278 C C . GLU A 1 609 ? 143.913 151.699 98.620 1.00 127.16 631 GLU A C 1
ATOM 4279 O O . GLU A 1 609 ? 144.172 150.785 99.411 1.00 127.16 631 GLU A O 1
ATOM 4285 N N . ASP A 1 610 ? 143.412 152.863 99.025 1.00 127.10 632 ASP A N 1
ATOM 4286 C CA . ASP A 1 610 ? 143.018 153.092 100.408 1.00 127.10 632 ASP A CA 1
ATOM 4287 C C . ASP A 1 610 ? 141.544 152.798 100.652 1.00 127.10 632 ASP A C 1
ATOM 4288 O O . ASP A 1 610 ? 141.066 152.993 101.774 1.00 127.10 632 ASP A O 1
ATOM 4293 N N . ARG A 1 611 ? 140.815 152.338 99.631 1.00 130.22 633 ARG A N 1
ATOM 4294 C CA . ARG A 1 611 ? 139.424 151.947 99.825 1.00 130.22 633 ARG A CA 1
ATOM 4295 C C . ARG A 1 611 ? 139.296 150.760 100.768 1.00 130.22 633 ARG A C 1
ATOM 4296 O O . ARG A 1 611 ? 138.202 150.504 101.280 1.00 130.22 633 ARG A O 1
ATOM 4304 N N . ALA A 1 612 ? 140.385 150.024 101.003 1.00 126.76 634 ALA A N 1
ATOM 4305 C CA . ALA A 1 612 ? 140.375 149.025 102.064 1.00 126.76 634 ALA A CA 1
ATOM 4306 C C . ALA A 1 612 ? 140.073 149.671 103.407 1.00 126.76 634 ALA A C 1
ATOM 4307 O O . ALA A 1 612 ? 139.279 149.147 104.193 1.00 126.76 634 ALA A O 1
ATOM 4309 N N . LEU A 1 613 ? 140.686 150.826 103.680 1.00 128.06 635 LEU A N 1
ATOM 4310 C CA . LEU A 1 613 ? 140.385 151.549 104.912 1.00 128.06 635 LEU A CA 1
ATOM 4311 C C . LEU A 1 613 ? 138.945 152.053 104.923 1.00 128.06 635 LEU A C 1
ATOM 4312 O O . LEU A 1 613 ? 138.312 152.115 105.982 1.00 128.06 635 LEU A O 1
ATOM 4317 N N . ILE A 1 614 ? 138.408 152.418 103.757 1.00 130.70 636 ILE A N 1
ATOM 4318 C CA . ILE A 1 614 ? 137.005 152.824 103.683 1.00 130.70 636 ILE A CA 1
ATOM 4319 C C . ILE A 1 614 ? 136.096 151.654 104.039 1.00 130.70 636 ILE A C 1
ATOM 4320 O O . ILE A 1 614 ? 135.107 151.808 104.769 1.00 130.70 636 ILE A O 1
ATOM 4325 N N . THR A 1 615 ? 136.415 150.466 103.525 1.00 136.12 637 THR A N 1
ATOM 4326 C CA . THR A 1 615 ? 135.653 149.275 103.882 1.00 136.12 637 THR A CA 1
ATOM 4327 C C . THR A 1 615 ? 135.792 148.965 105.367 1.00 136.12 637 THR A C 1
ATOM 4328 O O . THR A 1 615 ? 134.835 148.515 106.003 1.00 136.12 637 THR A O 1
ATOM 4332 N N . LYS A 1 616 ? 136.975 149.199 105.935 1.00 127.90 638 LYS A N 1
ATOM 4333 C CA . LYS A 1 616 ? 137.157 149.012 107.371 1.00 127.90 638 LYS A CA 1
ATOM 4334 C C . LYS A 1 616 ? 136.299 149.989 108.164 1.00 127.90 638 LYS A C 1
ATOM 4335 O O . LYS A 1 616 ? 135.750 149.637 109.212 1.00 127.90 638 LYS A O 1
ATOM 4341 N N . MET A 1 617 ? 136.172 151.224 107.676 1.00 131.40 639 MET A N 1
ATOM 4342 C CA . MET A 1 617 ? 135.258 152.178 108.297 1.00 131.40 639 MET A CA 1
ATOM 4343 C C . MET A 1 617 ? 133.815 151.691 108.215 1.00 131.40 639 MET A C 1
ATOM 4344 O O . MET A 1 617 ? 133.049 151.834 109.172 1.00 131.40 639 MET A O 1
ATOM 4349 N N . THR A 1 618 ? 133.425 151.123 107.072 1.00 133.32 640 THR A N 1
ATOM 4350 C CA . THR A 1 618 ? 132.074 150.576 106.939 1.00 133.32 640 THR A CA 1
ATOM 4351 C C . THR A 1 618 ? 131.845 149.419 107.912 1.00 133.32 640 THR A C 1
ATOM 4352 O O . THR A 1 618 ? 130.772 149.299 108.522 1.00 133.32 640 THR A O 1
ATOM 4356 N N . VAL A 1 619 ? 132.845 148.550 108.067 1.00 134.63 641 VAL A N 1
ATOM 4357 C CA . VAL A 1 619 ? 132.713 147.459 109.024 1.00 134.63 641 VAL A CA 1
ATOM 4358 C C . VAL A 1 619 ? 132.683 148.001 110.444 1.00 134.63 641 VAL A C 1
ATOM 4359 O O . VAL A 1 619 ? 132.062 147.405 111.325 1.00 134.63 641 VAL A O 1
ATOM 4363 N N . LEU A 1 620 ? 133.359 149.123 110.699 1.00 131.03 642 LEU A N 1
ATOM 4364 C CA . LEU A 1 620 ? 133.172 149.806 111.973 1.00 131.03 642 LEU A CA 1
ATOM 4365 C C . LEU A 1 620 ? 131.726 150.254 112.134 1.00 131.03 642 LEU A C 1
ATOM 4366 O O . LEU A 1 620 ? 131.120 150.049 113.191 1.00 131.03 642 LEU A O 1
ATOM 4371 N N . VAL A 1 621 ? 131.144 150.812 111.067 1.00 129.14 643 VAL A N 1
ATOM 4372 C CA . VAL A 1 621 ? 129.743 151.236 111.090 1.00 129.14 643 VAL A CA 1
ATOM 4373 C C . VAL A 1 621 ? 128.860 150.082 111.533 1.00 129.14 643 VAL A C 1
ATOM 4374 O O . VAL A 1 621 ? 127.958 150.239 112.365 1.00 129.14 643 VAL A O 1
ATOM 4378 N N . VAL A 1 622 ? 129.116 148.902 110.979 1.00 132.77 644 VAL A N 1
ATOM 4379 C CA . VAL A 1 622 ? 128.311 147.731 111.319 1.00 132.77 644 VAL A CA 1
ATOM 4380 C C . VAL A 1 622 ? 128.599 147.278 112.751 1.00 132.77 644 VAL A C 1
ATOM 4381 O O . VAL A 1 622 ? 127.711 147.271 113.615 1.00 132.77 644 VAL A O 1
ATOM 4385 N N . THR A 1 623 ? 129.859 146.934 113.028 1.00 135.17 645 THR A N 1
ATOM 4386 C CA . THR A 1 623 ? 130.201 146.178 114.228 1.00 135.17 645 THR A CA 1
ATOM 4387 C C . THR A 1 623 ? 130.130 147.031 115.489 1.00 135.17 645 THR A C 1
ATOM 4388 O O . THR A 1 623 ? 129.730 146.534 116.546 1.00 135.17 645 THR A O 1
ATOM 4392 N N . ASP A 1 624 ? 130.550 148.298 115.423 1.00 133.44 646 ASP A N 1
ATOM 4393 C CA . ASP A 1 624 ? 130.485 149.145 116.607 1.00 133.44 646 ASP A CA 1
ATOM 4394 C C . ASP A 1 624 ? 129.046 149.306 117.080 1.00 133.44 646 ASP A C 1
ATOM 4395 O O . ASP A 1 624 ? 128.757 149.190 118.276 1.00 133.44 646 ASP A O 1
ATOM 4400 N N . LEU A 1 625 ? 128.126 149.564 116.149 1.00 132.71 647 LEU A N 1
ATOM 4401 C CA . LEU A 1 625 ? 126.716 149.638 116.515 1.00 132.71 647 LEU A CA 1
ATOM 4402 C C . LEU A 1 625 ? 126.216 148.294 117.030 1.00 132.71 647 LEU A C 1
ATOM 4403 O O . LEU A 1 625 ? 125.514 148.234 118.049 1.00 132.71 647 LEU A O 1
ATOM 4408 N N . ILE A 1 626 ? 126.593 147.202 116.353 1.00 137.44 648 ILE A N 1
ATOM 4409 C CA . ILE A 1 626 ? 126.147 145.871 116.762 1.00 137.44 648 ILE A CA 1
ATOM 4410 C C . ILE A 1 626 ? 126.554 145.587 118.202 1.00 137.44 648 ILE A C 1
ATOM 4411 O O . ILE A 1 626 ? 125.777 145.035 118.988 1.00 137.44 648 ILE A O 1
ATOM 4416 N N . CYS A 1 627 ? 127.782 145.956 118.566 1.00 135.78 649 CYS A N 1
ATOM 4417 C CA . CYS A 1 627 ? 128.301 145.599 119.881 1.00 135.78 649 CYS A CA 1
ATOM 4418 C C . CYS A 1 627 ? 127.838 146.567 120.963 1.00 135.78 649 CYS A C 1
ATOM 4419 O O . CYS A 1 627 ? 127.516 146.141 122.076 1.00 135.78 649 CYS A O 1
ATOM 4422 N N . TRP A 1 628 ? 127.800 147.868 120.674 1.00 133.92 650 TRP A N 1
ATOM 4423 C CA . TRP A 1 628 ? 127.409 148.824 121.700 1.00 133.92 650 TRP A CA 1
ATOM 4424 C C . TRP A 1 628 ? 125.901 148.906 121.890 1.00 133.92 650 TRP A C 1
ATOM 4425 O O . TRP A 1 628 ? 125.451 149.486 122.884 1.00 133.92 650 TRP A O 1
ATOM 4436 N N . PHE A 1 629 ? 125.111 148.349 120.969 1.00 141.68 651 PHE A N 1
ATOM 4437 C CA . PHE A 1 629 ? 123.668 148.284 121.193 1.00 141.68 651 PHE A CA 1
ATOM 4438 C C . PHE A 1 629 ? 123.305 147.474 122.434 1.00 141.68 651 PHE A C 1
ATOM 4439 O O . PHE A 1 629 ? 122.529 147.978 123.264 1.00 141.68 651 PHE A O 1
ATOM 4447 N N . PRO A 1 630 ? 123.807 146.246 122.638 1.00 147.29 652 PRO A N 1
ATOM 4448 C CA . PRO A 1 630 ? 123.471 145.527 123.877 1.00 147.29 652 PRO A CA 1
ATOM 4449 C C . PRO A 1 630 ? 124.180 146.052 125.113 1.00 147.29 652 PRO A C 1
ATOM 4450 O O . PRO A 1 630 ? 123.744 145.733 126.223 1.00 147.29 652 PRO A O 1
ATOM 4454 N N . THR A 1 631 ? 125.260 146.824 124.970 1.00 144.52 653 THR A N 1
ATOM 4455 C CA . THR A 1 631 ? 125.953 147.349 126.145 1.00 144.52 653 THR A CA 1
ATOM 4456 C C . THR A 1 631 ? 125.034 148.244 126.969 1.00 144.52 653 THR A C 1
ATOM 4457 O O . THR A 1 631 ? 124.859 148.040 128.179 1.00 144.52 653 THR A O 1
ATOM 4461 N N . LEU A 1 632 ? 124.417 149.233 126.320 1.00 148.99 654 LEU A N 1
ATOM 4462 C CA . LEU A 1 632 ? 123.509 150.125 127.029 1.00 148.99 654 LEU A CA 1
ATOM 4463 C C . LEU A 1 632 ? 122.244 149.400 127.467 1.00 148.99 654 LEU A C 1
ATOM 4464 O O . LEU A 1 632 ? 121.684 149.723 128.519 1.00 148.99 654 LEU A O 1
ATOM 4469 N N . PHE A 1 633 ? 121.783 148.420 126.686 1.00 152.03 655 PHE A N 1
ATOM 4470 C CA . PHE A 1 633 ? 120.621 147.640 127.099 1.00 152.03 655 PHE A CA 1
ATOM 4471 C C . PHE A 1 633 ? 120.902 146.871 128.384 1.00 152.03 655 PHE A C 1
ATOM 4472 O O . PHE A 1 633 ? 120.060 146.829 129.288 1.00 152.03 655 PHE A O 1
ATOM 4480 N N . PHE A 1 634 ? 122.085 146.260 128.486 1.00 150.79 656 PHE A N 1
ATOM 4481 C CA . PHE A 1 634 ? 122.445 145.541 129.703 1.00 150.79 656 PHE A CA 1
ATOM 4482 C C . PHE A 1 634 ? 122.620 146.502 130.871 1.00 150.79 656 PHE A C 1
ATOM 4483 O O . PHE A 1 634 ? 122.217 146.195 132.000 1.00 150.79 656 PHE A O 1
ATOM 4491 N N . GLY A 1 635 ? 123.216 147.670 130.618 1.00 152.81 657 GLY A N 1
ATOM 4492 C CA . GLY A 1 635 ? 123.316 148.673 131.667 1.00 152.81 657 GLY A CA 1
ATOM 4493 C C . GLY A 1 635 ? 121.959 149.107 132.188 1.00 152.81 657 GLY A C 1
ATOM 4494 O O . GLY A 1 635 ? 121.768 149.270 133.396 1.00 152.81 657 GLY A O 1
ATOM 4495 N N . PHE A 1 636 ? 120.996 149.301 131.282 1.00 153.64 658 PHE A N 1
ATOM 4496 C CA . PHE A 1 636 ? 119.652 149.700 131.689 1.00 153.64 658 PHE A CA 1
ATOM 4497 C C . PHE A 1 636 ? 118.932 148.576 132.426 1.00 153.64 658 PHE A C 1
ATOM 4498 O O . PHE A 1 636 ? 118.219 148.828 133.403 1.00 153.64 658 PHE A O 1
ATOM 4506 N N . THR A 1 637 ? 119.096 147.331 131.972 1.00 153.14 659 THR A N 1
ATOM 4507 C CA . THR A 1 637 ? 118.493 146.208 132.681 1.00 153.14 659 THR A CA 1
ATOM 4508 C C . THR A 1 637 ? 119.141 145.976 134.039 1.00 153.14 659 THR A C 1
ATOM 4509 O O . THR A 1 637 ? 118.524 145.352 134.909 1.00 153.14 659 THR A O 1
ATOM 4513 N N . ALA A 1 638 ? 120.368 146.462 134.239 1.00 153.53 660 ALA A N 1
ATOM 4514 C CA . ALA A 1 638 ? 121.050 146.376 135.524 1.00 153.53 660 ALA A CA 1
ATOM 4515 C C . ALA A 1 638 ? 120.810 147.602 136.399 1.00 153.53 660 ALA A C 1
ATOM 4516 O O . ALA A 1 638 ? 121.666 147.945 137.226 1.00 153.53 660 ALA A O 1
ATOM 4518 N N . THR A 1 639 ? 119.666 148.276 136.233 1.00 155.55 661 THR A N 1
ATOM 4519 C CA . THR A 1 639 ? 119.377 149.469 137.026 1.00 155.55 661 THR A CA 1
ATOM 4520 C C . THR A 1 639 ? 119.338 149.167 138.519 1.00 155.55 661 THR A C 1
ATOM 4521 O O . THR A 1 639 ? 119.573 150.063 139.338 1.00 155.55 661 THR A O 1
ATOM 4525 N N . ILE A 1 640 ? 119.034 147.921 138.892 1.00 157.58 662 ILE A N 1
ATOM 4526 C CA . ILE A 1 640 ? 119.059 147.546 140.303 1.00 157.58 662 ILE A CA 1
ATOM 4527 C C . ILE A 1 640 ? 120.481 147.604 140.847 1.00 157.58 662 ILE A C 1
ATOM 4528 O O . ILE A 1 640 ? 120.697 147.991 142.003 1.00 157.58 662 ILE A O 1
ATOM 4533 N N . GLY A 1 641 ? 121.468 147.246 140.033 1.00 154.77 663 GLY A N 1
ATOM 4534 C CA . GLY A 1 641 ? 122.854 147.274 140.467 1.00 154.77 663 GLY A CA 1
ATOM 4535 C C . GLY A 1 641 ? 123.205 146.246 141.521 1.00 154.77 663 GLY A C 1
ATOM 4536 O O . GLY A 1 641 ? 123.968 146.551 142.447 1.00 154.77 663 GLY A O 1
ATOM 4537 N N . PHE A 1 642 ? 122.665 145.039 141.406 1.00 151.75 664 PHE A N 1
ATOM 4538 C CA . PHE A 1 642 ? 122.962 143.976 142.356 1.00 151.75 664 PHE A CA 1
ATOM 4539 C C . PHE A 1 642 ? 124.447 143.630 142.323 1.00 151.75 664 PHE A C 1
ATOM 4540 O O . PHE A 1 642 ? 124.983 143.333 141.244 1.00 151.75 664 PHE A O 1
ATOM 4548 N N . PRO A 1 643 ? 125.145 143.663 143.458 1.00 148.52 665 PRO A N 1
ATOM 4549 C CA . PRO A 1 643 ? 126.578 143.348 143.456 1.00 148.52 665 PRO A CA 1
ATOM 4550 C C . PRO A 1 643 ? 126.842 141.899 143.071 1.00 148.52 665 PRO A C 1
ATOM 4551 O O . PRO A 1 643 ? 125.996 141.021 143.253 1.00 148.52 665 PRO A O 1
ATOM 4555 N N . LEU A 1 644 ? 128.027 141.676 142.495 1.00 137.71 666 LEU A N 1
ATOM 4556 C CA . LEU A 1 644 ? 128.556 140.361 142.132 1.00 137.71 666 LEU A CA 1
ATOM 4557 C C . LEU A 1 644 ? 127.823 139.767 140.932 1.00 137.71 666 LEU A C 1
ATOM 4558 O O . LEU A 1 644 ? 128.252 138.750 140.378 1.00 137.71 666 LEU A O 1
ATOM 4563 N N . LEU A 1 645 ? 126.729 140.399 140.511 1.00 144.28 667 LEU A N 1
ATOM 4564 C CA . LEU A 1 645 ? 126.033 140.013 139.288 1.00 144.28 667 LEU A CA 1
ATOM 4565 C C . LEU A 1 645 ? 126.061 141.134 138.258 1.00 144.28 667 LEU A C 1
ATOM 4566 O O . LEU A 1 645 ? 126.487 140.909 137.120 1.00 144.28 667 LEU A O 1
ATOM 4571 N N . SER A 1 646 ? 125.618 142.339 138.624 1.00 144.25 668 SER A N 1
ATOM 4572 C CA . SER A 1 646 ? 125.735 143.474 137.716 1.00 144.25 668 SER A CA 1
ATOM 4573 C C . SER A 1 646 ? 127.178 143.947 137.599 1.00 144.25 668 SER A C 1
ATOM 4574 O O . SER A 1 646 ? 127.593 144.407 136.529 1.00 144.25 668 SER A O 1
ATOM 4577 N N . LEU A 1 647 ? 127.950 143.849 138.684 1.00 130.03 669 LEU A N 1
ATOM 4578 C CA . LEU A 1 647 ? 129.364 144.203 138.619 1.00 130.03 669 LEU A CA 1
ATOM 4579 C C . LEU A 1 647 ? 130.114 143.274 137.674 1.00 130.03 669 LEU A C 1
ATOM 4580 O O . LEU A 1 647 ? 130.979 143.718 136.907 1.00 130.03 669 LEU A O 1
ATOM 4585 N N . SER A 1 648 ? 129.795 141.979 137.714 1.00 130.90 670 SER A N 1
ATOM 4586 C CA . SER A 1 648 ? 130.385 141.047 136.761 1.00 130.90 670 SER A CA 1
ATOM 4587 C C . SER A 1 648 ? 129.990 141.407 135.335 1.00 130.90 670 SER A C 1
ATOM 4588 O O . SER A 1 648 ? 130.810 141.317 134.415 1.00 130.90 670 SER A O 1
ATOM 4591 N N . SER A 1 649 ? 128.736 141.820 135.136 1.00 129.51 671 SER A N 1
ATOM 4592 C CA . SER A 1 649 ? 128.298 142.248 133.811 1.00 129.51 671 SER A CA 1
ATOM 4593 C C . SER A 1 649 ? 129.078 143.469 133.340 1.00 129.51 671 SER A C 1
ATOM 4594 O O . SER A 1 649 ? 129.465 143.552 132.169 1.00 129.51 671 SER A O 1
ATOM 4597 N N . ALA A 1 650 ? 129.317 144.430 134.237 1.00 128.69 672 ALA A N 1
ATOM 4598 C CA . ALA A 1 650 ? 130.098 145.608 133.868 1.00 128.69 672 ALA A CA 1
ATOM 4599 C C . ALA A 1 650 ? 131.534 145.233 133.521 1.00 128.69 672 ALA A C 1
ATOM 4600 O O . ALA A 1 650 ? 132.105 145.757 132.555 1.00 128.69 672 ALA A O 1
ATOM 4602 N N . LYS A 1 651 ? 132.136 144.332 134.303 1.00 119.43 673 LYS A N 1
ATOM 4603 C CA . LYS A 1 651 ? 133.487 143.871 133.994 1.00 119.43 673 LYS A CA 1
ATOM 4604 C C . LYS A 1 651 ? 133.537 143.188 132.634 1.00 119.43 673 LYS A C 1
ATOM 4605 O O . LYS A 1 651 ? 134.458 143.427 131.842 1.00 119.43 673 LYS A O 1
ATOM 4611 N N . PHE A 1 652 ? 132.552 142.336 132.346 1.00 121.68 674 PHE A N 1
ATOM 4612 C CA . PHE A 1 652 ? 132.513 141.648 131.061 1.00 121.68 674 PHE A CA 1
ATOM 4613 C C . PHE A 1 652 ? 132.316 142.632 129.915 1.00 121.68 674 PHE A C 1
ATOM 4614 O O . PHE A 1 652 ? 132.914 142.476 128.846 1.00 121.68 674 PHE A O 1
ATOM 4622 N N . VAL A 1 653 ? 131.489 143.659 130.121 1.00 124.97 675 VAL A N 1
ATOM 4623 C CA . VAL A 1 653 ? 131.287 144.679 129.094 1.00 124.97 675 VAL A CA 1
ATOM 4624 C C . VAL A 1 653 ? 132.592 145.416 128.812 1.00 124.97 675 VAL A C 1
ATOM 4625 O O . VAL A 1 653 ? 132.982 145.613 127.651 1.00 124.97 675 VAL A O 1
ATOM 4629 N N . LEU A 1 654 ? 133.286 145.833 129.875 1.00 125.79 676 LEU A N 1
ATOM 4630 C CA . LEU A 1 654 ? 134.543 146.555 129.702 1.00 125.79 676 LEU A CA 1
ATOM 4631 C C . LEU A 1 654 ? 135.589 145.689 129.013 1.00 125.79 676 LEU A C 1
ATOM 4632 O O . LEU A 1 654 ? 136.345 146.175 128.165 1.00 125.79 676 LEU A O 1
ATOM 4637 N N . VAL A 1 655 ? 135.657 144.405 129.373 1.00 123.09 677 VAL A N 1
ATOM 4638 C CA . VAL A 1 655 ? 136.666 143.520 128.795 1.00 123.09 677 VAL A CA 1
ATOM 4639 C C . VAL A 1 655 ? 136.251 142.943 127.449 1.00 123.09 677 VAL A C 1
ATOM 4640 O O . VAL A 1 655 ? 137.062 142.271 126.799 1.00 123.09 677 VAL A O 1
ATOM 4644 N N . PHE A 1 656 ? 135.008 143.161 127.019 1.00 121.91 678 PHE A N 1
ATOM 4645 C CA . PHE A 1 656 ? 134.588 142.745 125.684 1.00 121.91 678 PHE A CA 1
ATOM 4646 C C . PHE A 1 656 ? 134.657 143.883 124.669 1.00 121.91 678 PHE A C 1
ATOM 4647 O O . PHE A 1 656 ? 135.402 143.802 123.689 1.00 121.91 678 PHE A O 1
ATOM 4655 N N . PHE A 1 657 ? 133.898 144.956 124.905 1.00 121.16 679 PHE A N 1
ATOM 4656 C CA . PHE A 1 657 ? 133.471 145.793 123.786 1.00 121.16 679 PHE A CA 1
ATOM 4657 C C . PHE A 1 657 ? 134.567 146.729 123.278 1.00 121.16 679 PHE A C 1
ATOM 4658 O O . PHE A 1 657 ? 134.718 146.893 122.063 1.00 121.16 679 PHE A O 1
ATOM 4666 N N . PHE A 1 658 ? 135.327 147.367 124.166 1.00 103.58 680 PHE A N 1
ATOM 4667 C CA . PHE A 1 658 ? 136.521 148.061 123.686 1.00 103.58 680 PHE A CA 1
ATOM 4668 C C . PHE A 1 658 ? 137.542 147.048 123.164 1.00 103.58 680 PHE A C 1
ATOM 4669 O O . PHE A 1 658 ? 138.136 147.264 122.094 1.00 103.58 680 PHE A O 1
ATOM 4677 N N . PRO A 1 659 ? 137.789 145.942 123.877 1.00 115.48 681 PRO A N 1
ATOM 4678 C CA . PRO A 1 659 ? 138.688 144.924 123.323 1.00 115.48 681 PRO A CA 1
ATOM 4679 C C . PRO A 1 659 ? 138.227 144.349 122.000 1.00 115.48 681 PRO A C 1
ATOM 4680 O O . PRO A 1 659 ? 139.059 143.788 121.285 1.00 115.48 681 PRO A O 1
ATOM 4684 N N . ILE A 1 660 ? 136.948 144.483 121.636 1.00 114.37 682 ILE A N 1
ATOM 4685 C CA . ILE A 1 660 ? 136.518 144.092 120.292 1.00 114.37 682 ILE A CA 1
ATOM 4686 C C . ILE A 1 660 ? 137.380 144.784 119.246 1.00 114.37 682 ILE A C 1
ATOM 4687 O O . ILE A 1 660 ? 138.121 144.139 118.493 1.00 114.37 682 ILE A O 1
ATOM 4692 N N . ASN A 1 661 ? 137.313 146.116 119.206 1.00 110.41 683 ASN A N 1
ATOM 4693 C CA . ASN A 1 661 ? 138.113 146.866 118.245 1.00 110.41 683 ASN A CA 1
ATOM 4694 C C . ASN A 1 661 ? 139.600 146.721 118.536 1.00 110.41 683 ASN A C 1
ATOM 4695 O O . ASN A 1 661 ? 140.412 146.628 117.605 1.00 110.41 683 ASN A O 1
ATOM 4700 N N . ALA A 1 662 ? 139.975 146.686 119.820 1.00 110.51 684 ALA A N 1
ATOM 4701 C CA . ALA A 1 662 ? 141.388 146.577 120.171 1.00 110.51 684 ALA A CA 1
ATOM 4702 C C . ALA A 1 662 ? 142.019 145.335 119.547 1.00 110.51 684 ALA A C 1
ATOM 4703 O O . ALA A 1 662 ? 143.054 145.419 118.876 1.00 110.51 684 ALA A O 1
ATOM 4705 N N . PHE A 1 663 ? 141.395 144.173 119.743 1.00 109.97 685 PHE A N 1
ATOM 4706 C CA . PHE A 1 663 ? 141.920 142.933 119.186 1.00 109.97 685 PHE A CA 1
ATOM 4707 C C . PHE A 1 663 ? 141.711 142.870 117.680 1.00 109.97 685 PHE A C 1
ATOM 4708 O O . PHE A 1 663 ? 142.524 142.278 116.964 1.00 109.97 685 PHE A O 1
ATOM 4716 N N . ALA A 1 664 ? 140.625 143.464 117.178 1.00 109.22 686 ALA A N 1
ATOM 4717 C CA . ALA A 1 664 ? 140.392 143.456 115.741 1.00 109.22 686 ALA A CA 1
ATOM 4718 C C . ALA A 1 664 ? 141.477 144.214 114.990 1.00 109.22 686 ALA A C 1
ATOM 4719 O O . ALA A 1 664 ? 141.776 143.875 113.840 1.00 109.22 686 ALA A O 1
ATOM 4721 N N . ASN A 1 665 ? 142.081 145.223 115.631 1.00 111.48 687 ASN A N 1
ATOM 4722 C CA . ASN A 1 665 ? 143.026 146.141 114.974 1.00 111.48 687 ASN A CA 1
ATOM 4723 C C . ASN A 1 665 ? 143.946 145.507 113.948 1.00 111.48 687 ASN A C 1
ATOM 4724 O O . ASN A 1 665 ? 144.029 146.043 112.827 1.00 111.48 687 ASN A O 1
ATOM 4729 N N . PRO A 1 666 ? 144.648 144.397 114.203 1.00 109.41 688 PRO A N 1
ATOM 4730 C CA . PRO A 1 666 ? 145.421 143.780 113.114 1.00 109.41 688 PRO A CA 1
ATOM 4731 C C . PRO A 1 666 ? 144.545 143.311 111.968 1.00 109.41 688 PRO A C 1
ATOM 4732 O O . PRO A 1 666 ? 144.746 143.716 110.814 1.00 109.41 688 PRO A O 1
ATOM 4736 N N . PHE A 1 667 ? 143.549 142.482 112.269 1.00 108.07 689 PHE A N 1
ATOM 4737 C CA . PHE A 1 667 ? 142.713 141.919 111.221 1.00 108.07 689 PHE A CA 1
ATOM 4738 C C . PHE A 1 667 ? 141.699 142.930 110.711 1.00 108.07 689 PHE A C 1
ATOM 4739 O O . PHE A 1 667 ? 141.231 142.814 109.573 1.00 108.07 689 PHE A O 1
ATOM 4747 N N . LEU A 1 668 ? 141.352 143.922 111.532 1.00 110.93 690 LEU A N 1
ATOM 4748 C CA . LEU A 1 668 ? 140.548 145.036 111.044 1.00 110.93 690 LEU A CA 1
ATOM 4749 C C . LEU A 1 668 ? 141.325 145.864 110.028 1.00 110.93 690 LEU A C 1
ATOM 4750 O O . LEU A 1 668 ? 140.847 146.108 108.916 1.00 110.93 690 LEU A O 1
ATOM 4755 N N . TYR A 1 669 ? 142.548 146.266 110.375 1.00 115.14 691 TYR A N 1
ATOM 4756 C CA . TYR A 1 669 ? 143.320 147.169 109.533 1.00 115.14 691 TYR A CA 1
ATOM 4757 C C . TYR A 1 669 ? 143.998 146.469 108.363 1.00 115.14 691 TYR A C 1
ATOM 4758 O O . TYR A 1 669 ? 144.506 147.152 107.467 1.00 115.14 691 TYR A O 1
ATOM 4767 N N . VAL A 1 670 ? 144.035 145.140 108.345 1.00 113.72 692 VAL A N 1
ATOM 4768 C CA . VAL A 1 670 ? 144.507 144.447 107.151 1.00 113.72 692 VAL A CA 1
ATOM 4769 C C . VAL A 1 670 ? 143.320 144.085 106.268 1.00 113.72 692 VAL A C 1
ATOM 4770 O O . VAL A 1 670 ? 143.159 144.629 105.176 1.00 113.72 692 VAL A O 1
ATOM 4774 N N . HIS B 1 19 ? 156.960 98.136 173.192 1.00 136.41 41 HIS B N 1
ATOM 4775 C CA . HIS B 1 19 ? 158.335 98.617 173.269 1.00 136.41 41 HIS B CA 1
ATOM 4776 C C . HIS B 1 19 ? 159.261 97.573 173.886 1.00 136.41 41 HIS B C 1
ATOM 4777 O O . HIS B 1 19 ? 160.353 97.325 173.377 1.00 136.41 41 HIS B O 1
ATOM 4784 N N . SER B 1 20 ? 158.819 96.973 174.994 1.00 125.64 42 SER B N 1
ATOM 4785 C CA . SER B 1 20 ? 159.648 95.992 175.689 1.00 125.64 42 SER B CA 1
ATOM 4786 C C . SER B 1 20 ? 159.916 94.772 174.817 1.00 125.64 42 SER B C 1
ATOM 4787 O O . SER B 1 20 ? 161.036 94.245 174.800 1.00 125.64 42 SER B O 1
ATOM 4790 N N . CYS B 1 21 ? 158.898 94.300 174.094 1.00 126.03 43 CYS B N 1
ATOM 4791 C CA . CYS B 1 21 ? 159.089 93.154 173.212 1.00 126.03 43 CYS B CA 1
ATOM 4792 C C . CYS B 1 21 ? 160.104 93.462 172.120 1.00 126.03 43 CYS B C 1
ATOM 4793 O O . CYS B 1 21 ? 160.965 92.631 171.811 1.00 126.03 43 CYS B O 1
ATOM 4796 N N . MET B 1 22 ? 160.023 94.654 171.525 1.00 127.73 44 MET B N 1
ATOM 4797 C CA . MET B 1 22 ? 160.991 95.028 170.500 1.00 127.73 44 MET B CA 1
ATOM 4798 C C . MET B 1 22 ? 162.389 95.167 171.087 1.00 127.73 44 MET B C 1
ATOM 4799 O O . MET B 1 22 ? 163.378 94.795 170.445 1.00 127.73 44 MET B O 1
ATOM 4804 N N . ALA B 1 23 ? 162.490 95.704 172.306 1.00 130.60 45 ALA B N 1
ATOM 4805 C CA . ALA B 1 23 ? 163.793 95.829 172.951 1.00 130.60 45 ALA B CA 1
ATOM 4806 C C . ALA B 1 23 ? 164.415 94.462 173.204 1.00 130.60 45 ALA B C 1
ATOM 4807 O O . ALA B 1 23 ? 165.618 94.269 172.994 1.00 130.60 45 ALA B O 1
ATOM 4809 N N . LEU B 1 24 ? 163.610 93.499 173.657 1.00 127.99 46 LEU B N 1
ATOM 4810 C CA . LEU B 1 24 ? 164.122 92.147 173.859 1.00 127.99 46 LEU B CA 1
ATOM 4811 C C . LEU B 1 24 ? 164.462 91.474 172.535 1.00 127.99 46 LEU B C 1
ATOM 4812 O O . LEU B 1 24 ? 165.421 90.697 172.463 1.00 127.99 46 LEU B O 1
ATOM 4817 N N . LYS B 1 25 ? 163.688 91.755 171.484 1.00 126.08 47 LYS B N 1
ATOM 4818 C CA . LYS B 1 25 ? 163.964 91.189 170.168 1.00 126.08 47 LYS B CA 1
ATOM 4819 C C . LYS B 1 25 ? 165.259 91.734 169.580 1.00 126.08 47 LYS B C 1
ATOM 4820 O O . LYS B 1 25 ? 165.974 91.007 168.879 1.00 126.08 47 LYS B O 1
ATOM 4826 N N . ALA B 1 26 ? 165.575 93.002 169.857 1.00 127.80 48 ALA B N 1
ATOM 4827 C CA . ALA B 1 26 ? 166.750 93.635 169.264 1.00 127.80 48 ALA B CA 1
ATOM 4828 C C . ALA B 1 26 ? 168.034 92.884 169.593 1.00 127.80 48 ALA B C 1
ATOM 4829 O O . ALA B 1 26 ? 169.000 92.948 168.825 1.00 127.80 48 ALA B O 1
ATOM 4831 N N . GLU B 1 27 ? 168.068 92.168 170.716 1.00 132.79 49 GLU B N 1
ATOM 4832 C CA . GLU B 1 27 ? 169.238 91.370 171.062 1.00 132.79 49 GLU B CA 1
ATOM 4833 C C . GLU B 1 27 ? 169.197 90.017 170.363 1.00 132.79 49 GLU B C 1
ATOM 4834 O O . GLU B 1 27 ? 169.358 88.977 171.010 1.00 132.79 49 GLU B O 1
ATOM 4840 N N . ASP B 1 28 ? 168.995 90.026 169.044 1.00 131.81 50 ASP B N 1
ATOM 4841 C CA . ASP B 1 28 ? 168.897 88.806 168.244 1.00 131.81 50 ASP B CA 1
ATOM 4842 C C . ASP B 1 28 ? 167.848 87.857 168.823 1.00 131.81 50 ASP B C 1
ATOM 4843 O O . ASP B 1 28 ? 168.074 86.656 168.982 1.00 131.81 50 ASP B O 1
ATOM 4848 N N . GLY B 1 29 ? 166.680 88.413 169.137 1.00 130.57 51 GLY B N 1
ATOM 4849 C CA . GLY B 1 29 ? 165.640 87.657 169.807 1.00 130.57 51 GLY B CA 1
ATOM 4850 C C . GLY B 1 29 ? 164.949 86.624 168.939 1.00 130.57 51 GLY B C 1
ATOM 4851 O O . GLY B 1 29 ? 163.725 86.657 168.783 1.00 130.57 51 GLY B O 1
ATOM 4852 N N . GLU B 1 30 ? 165.723 85.694 168.376 1.00 126.56 52 GLU B N 1
ATOM 4853 C CA . GLU B 1 30 ? 165.178 84.598 167.574 1.00 126.56 52 GLU B CA 1
ATOM 4854 C C . GLU B 1 30 ? 164.623 83.521 168.508 1.00 126.56 52 GLU B C 1
ATOM 4855 O O . GLU B 1 30 ? 165.106 82.389 168.573 1.00 126.56 52 GLU B O 1
ATOM 4861 N N . GLY B 1 31 ? 163.590 83.901 169.250 1.00 126.80 53 GLY B N 1
ATOM 4862 C CA . GLY B 1 31 ? 162.966 82.980 170.182 1.00 126.80 53 GLY B CA 1
ATOM 4863 C C . GLY B 1 31 ? 161.861 83.670 170.950 1.00 126.80 53 GLY B C 1
ATOM 4864 O O . GLY B 1 31 ? 161.713 84.897 170.911 1.00 126.80 53 GLY B O 1
ATOM 4865 N N . CYS B 1 32 ? 161.082 82.856 171.656 1.00 127.02 54 CYS B N 1
ATOM 4866 C CA . CYS B 1 32 ? 160.034 83.360 172.529 1.00 127.02 54 CYS B CA 1
ATOM 4867 C C . CYS B 1 32 ? 160.628 83.771 173.869 1.00 127.02 54 CYS B C 1
ATOM 4868 O O . CYS B 1 32 ? 161.502 83.088 174.410 1.00 127.02 54 CYS B O 1
ATOM 4871 N N . THR B 1 33 ? 160.148 84.892 174.399 1.00 122.63 55 THR B N 1
ATOM 4872 C CA . THR B 1 33 ? 160.648 85.411 175.662 1.00 122.63 55 THR B CA 1
ATOM 4873 C C . THR B 1 33 ? 159.496 86.061 176.416 1.00 122.63 55 THR B C 1
ATOM 4874 O O . THR B 1 33 ? 158.548 86.568 175.811 1.00 122.63 55 THR B O 1
ATOM 4878 N N . CYS B 1 34 ? 159.586 86.034 177.744 1.00 127.58 56 CYS B N 1
ATOM 4879 C CA . CYS B 1 34 ? 158.583 86.631 178.611 1.00 127.58 56 CYS B CA 1
ATOM 4880 C C . CYS B 1 34 ? 159.265 87.512 179.647 1.00 127.58 56 CYS B C 1
ATOM 4881 O O . CYS B 1 34 ? 160.391 87.241 180.071 1.00 127.58 56 CYS B O 1
ATOM 4884 N N . LYS B 1 35 ? 158.570 88.574 180.050 1.00 126.44 57 LYS B N 1
ATOM 4885 C CA . LYS B 1 35 ? 159.071 89.483 181.073 1.00 126.44 57 LYS B CA 1
ATOM 4886 C C . LYS B 1 35 ? 157.920 89.908 181.970 1.00 126.44 57 LYS B C 1
ATOM 4887 O O . LYS B 1 35 ? 156.841 90.249 181.477 1.00 126.44 57 LYS B O 1
ATOM 4893 N N . GLN B 1 36 ? 158.152 89.883 183.283 1.00 130.98 58 GLN B N 1
ATOM 4894 C CA . GLN B 1 36 ? 157.126 90.236 184.265 1.00 130.98 58 GLN B CA 1
ATOM 4895 C C . GLN B 1 36 ? 157.209 91.732 184.543 1.00 130.98 58 GLN B C 1
ATOM 4896 O O . GLN B 1 36 ? 157.953 92.186 185.413 1.00 130.98 58 GLN B O 1
ATOM 4902 N N . THR B 1 37 ? 156.434 92.507 183.790 1.00 125.86 59 THR B N 1
ATOM 4903 C CA . THR B 1 37 ? 156.398 93.950 183.988 1.00 125.86 59 THR B CA 1
ATOM 4904 C C . THR B 1 37 ? 155.646 94.289 185.270 1.00 125.86 59 THR B C 1
ATOM 4905 O O . THR B 1 37 ? 154.548 93.780 185.512 1.00 125.86 59 THR B O 1
ATOM 4909 N N . LYS B 1 38 ? 156.243 95.154 186.095 1.00 125.92 60 LYS B N 1
ATOM 4910 C CA . LYS B 1 38 ? 155.589 95.564 187.333 1.00 125.92 60 LYS B CA 1
ATOM 4911 C C . LYS B 1 38 ? 154.436 96.526 187.074 1.00 125.92 60 LYS B C 1
ATOM 4912 O O . LYS B 1 38 ? 153.492 96.585 187.870 1.00 125.92 60 LYS B O 1
ATOM 4918 N N . ARG B 1 39 ? 154.499 97.291 185.982 1.00 131.87 61 ARG B N 1
ATOM 4919 C CA . ARG B 1 39 ? 153.434 98.243 185.680 1.00 131.87 61 ARG B CA 1
ATOM 4920 C C . ARG B 1 39 ? 152.109 97.535 185.428 1.00 131.87 61 ARG B C 1
ATOM 4921 O O . ARG B 1 39 ? 151.060 97.970 185.918 1.00 131.87 61 ARG B O 1
ATOM 4929 N N . TYR B 1 40 ? 152.136 96.441 184.669 1.00 135.96 62 TYR B N 1
ATOM 4930 C CA . TYR B 1 40 ? 150.925 95.709 184.321 1.00 135.96 62 TYR B CA 1
ATOM 4931 C C . TYR B 1 40 ? 150.606 94.578 185.290 1.00 135.96 62 TYR B C 1
ATOM 4932 O O . TYR B 1 40 ? 149.506 94.020 185.222 1.00 135.96 62 TYR B O 1
ATOM 4941 N N . GLY B 1 41 ? 151.530 94.228 186.181 1.00 135.07 63 GLY B N 1
ATOM 4942 C CA . GLY B 1 41 ? 151.321 93.120 187.091 1.00 135.07 63 GLY B CA 1
ATOM 4943 C C . GLY B 1 41 ? 151.557 91.773 186.439 1.00 135.07 63 GLY B C 1
ATOM 4944 O O . GLY B 1 41 ? 152.482 91.047 186.815 1.00 135.07 63 GLY B O 1
ATOM 4945 N N . GLN B 1 42 ? 150.724 91.427 185.460 1.00 133.42 64 GLN B N 1
ATOM 4946 C CA . GLN B 1 42 ? 150.915 90.184 184.734 1.00 133.42 64 GLN B CA 1
ATOM 4947 C C . GLN B 1 42 ? 152.097 90.309 183.773 1.00 133.42 64 GLN B C 1
ATOM 4948 O O . GLN B 1 42 ? 152.336 91.378 183.205 1.00 133.42 64 GLN B O 1
ATOM 4954 N N . PRO B 1 43 ? 152.851 89.232 183.577 1.00 133.19 65 PRO B N 1
ATOM 4955 C CA . PRO B 1 43 ? 154.018 89.299 182.693 1.00 133.19 65 PRO B CA 1
ATOM 4956 C C . PRO B 1 43 ? 153.625 89.472 181.234 1.00 133.19 65 PRO B C 1
ATOM 4957 O O . PRO B 1 43 ? 152.525 89.119 180.802 1.00 133.19 65 PRO B O 1
ATOM 4961 N N . GLU B 1 44 ? 154.558 90.036 180.474 1.00 128.85 66 GLU B N 1
ATOM 4962 C CA . GLU B 1 44 ? 154.420 90.216 179.037 1.00 128.85 66 GLU B CA 1
ATOM 4963 C C . GLU B 1 44 ? 155.302 89.208 178.313 1.00 128.85 66 GLU B C 1
ATOM 4964 O O . GLU B 1 44 ? 156.471 89.030 178.666 1.00 128.85 66 GLU B O 1
ATOM 4970 N N . CYS B 1 45 ? 154.742 88.555 177.296 1.00 129.18 67 CYS B N 1
ATOM 4971 C CA . CYS B 1 45 ? 155.456 87.543 176.532 1.00 129.18 67 CYS B CA 1
ATOM 4972 C C . CYS B 1 45 ? 155.558 87.957 175.070 1.00 129.18 67 CYS B C 1
ATOM 4973 O O . CYS B 1 45 ? 154.645 88.577 174.515 1.00 129.18 67 CYS B O 1
ATOM 4976 N N . CYS B 1 46 ? 156.682 87.600 174.453 1.00 125.61 68 CYS B N 1
ATOM 4977 C CA . CYS B 1 46 ? 156.954 87.928 173.063 1.00 125.61 68 CYS B CA 1
ATOM 4978 C C . CYS B 1 46 ? 157.525 86.704 172.365 1.00 125.61 68 CYS B C 1
ATOM 4979 O O . CYS B 1 46 ? 158.217 85.889 172.980 1.00 125.61 68 CYS B O 1
ATOM 4982 N N . CYS B 1 47 ? 157.226 86.578 171.075 1.00 121.46 69 CYS B N 1
ATOM 4983 C CA . CYS B 1 47 ? 157.803 85.541 170.232 1.00 121.46 69 CYS B CA 1
ATOM 4984 C C . CYS B 1 47 ? 158.274 86.165 168.928 1.00 121.46 69 CYS B C 1
ATOM 4985 O O . CYS B 1 47 ? 157.629 87.074 168.398 1.00 121.46 69 CYS B O 1
ATOM 4988 N N . MET B 1 48 ? 159.399 85.672 168.414 1.00 118.28 70 MET B N 1
ATOM 4989 C CA . MET B 1 48 ? 159.999 86.239 167.217 1.00 118.28 70 MET B CA 1
ATOM 4990 C C . MET B 1 48 ? 160.873 85.188 166.545 1.00 118.28 70 MET B C 1
ATOM 4991 O O . MET B 1 48 ? 161.445 84.319 167.208 1.00 118.28 70 MET B O 1
ATOM 4996 N N . GLY B 1 49 ? 160.964 85.274 165.226 1.00 119.71 71 GLY B N 1
ATOM 4997 C CA . GLY B 1 49 ? 161.861 84.422 164.462 1.00 119.71 71 GLY B CA 1
ATOM 4998 C C . GLY B 1 49 ? 161.163 83.216 163.868 1.00 119.71 71 GLY B C 1
ATOM 4999 O O . GLY B 1 49 ? 160.182 82.696 164.398 1.00 119.71 71 GLY B O 1
ATOM 5000 N N . LEU B 1 50 ? 161.693 82.762 162.729 1.00 119.55 72 LEU B N 1
ATOM 5001 C CA . LEU B 1 50 ? 161.139 81.592 162.058 1.00 119.55 72 LEU B CA 1
ATOM 5002 C C . LEU B 1 50 ? 161.345 80.313 162.858 1.00 119.55 72 LEU B C 1
ATOM 5003 O O . LEU B 1 50 ? 160.655 79.321 162.600 1.00 119.55 72 LEU B O 1
ATOM 5008 N N . ILE B 1 51 ? 162.275 80.311 163.818 1.00 119.93 73 ILE B N 1
ATOM 5009 C CA . ILE B 1 51 ? 162.484 79.135 164.654 1.00 119.93 73 ILE B CA 1
ATOM 5010 C C . ILE B 1 51 ? 161.241 78.807 165.466 1.00 119.93 73 ILE B C 1
ATOM 5011 O O . ILE B 1 51 ? 161.050 77.651 165.864 1.00 119.93 73 ILE B O 1
ATOM 5016 N N . VAL B 1 52 ? 160.388 79.791 165.722 1.00 118.32 74 VAL B N 1
ATOM 5017 C CA . VAL B 1 52 ? 159.120 79.551 166.426 1.00 118.32 74 VAL B CA 1
ATOM 5018 C C . VAL B 1 52 ? 158.110 79.181 165.342 1.00 118.32 74 VAL B C 1
ATOM 5019 O O . VAL B 1 52 ? 157.328 80.000 164.853 1.00 118.32 74 VAL B O 1
ATOM 5023 N N . SER B 1 53 ? 158.139 77.910 164.957 1.00 119.23 75 SER B N 1
ATOM 5024 C CA . SER B 1 53 ? 157.257 77.383 163.928 1.00 119.23 75 SER B CA 1
ATOM 5025 C C . SER B 1 53 ? 155.931 76.888 164.488 1.00 119.23 75 SER B C 1
ATOM 5026 O O . SER B 1 53 ? 155.073 76.447 163.715 1.00 119.23 75 SER B O 1
ATOM 5029 N N . GLN B 1 54 ? 155.748 76.943 165.802 1.00 128.00 76 GLN B N 1
ATOM 5030 C CA . GLN B 1 54 ? 154.551 76.422 166.449 1.00 128.00 76 GLN B CA 1
ATOM 5031 C C . GLN B 1 54 ? 154.406 77.118 167.798 1.00 128.00 76 GLN B C 1
ATOM 5032 O O . GLN B 1 54 ? 155.041 78.145 168.056 1.00 128.00 76 GLN B O 1
ATOM 5038 N N . LEU B 1 55 ? 153.559 76.557 168.661 1.00 131.69 77 LEU B N 1
ATOM 5039 C CA . LEU B 1 55 ? 153.385 77.086 170.003 1.00 131.69 77 LEU B CA 1
ATOM 5040 C C . LEU B 1 55 ? 154.694 76.984 170.786 1.00 131.69 77 LEU B C 1
ATOM 5041 O O . LEU B 1 55 ? 155.557 76.161 170.467 1.00 131.69 77 LEU B O 1
ATOM 5046 N N . PRO B 1 56 ? 154.870 77.823 171.810 1.00 133.40 78 PRO B N 1
ATOM 5047 C CA . PRO B 1 56 ? 156.134 77.818 172.558 1.00 133.40 78 PRO B CA 1
ATOM 5048 C C . PRO B 1 56 ? 156.414 76.470 173.206 1.00 133.40 78 PRO B C 1
ATOM 5049 O O . PRO B 1 56 ? 155.502 75.715 173.549 1.00 133.40 78 PRO B O 1
ATOM 5053 N N . THR B 1 57 ? 157.708 76.175 173.361 1.00 136.54 79 THR B N 1
ATOM 5054 C CA . THR B 1 57 ? 158.139 74.854 173.811 1.00 136.54 79 THR B CA 1
ATOM 5055 C C . THR B 1 57 ? 157.660 74.562 175.228 1.00 136.54 79 THR B C 1
ATOM 5056 O O . THR B 1 57 ? 156.851 73.654 175.450 1.00 136.54 79 THR B O 1
ATOM 5060 N N . ASN B 1 58 ? 158.144 75.330 176.207 1.00 128.53 80 ASN B N 1
ATOM 5061 C CA . ASN B 1 58 ? 157.738 75.132 177.590 1.00 128.53 80 ASN B CA 1
ATOM 5062 C C . ASN B 1 58 ? 156.968 76.304 178.178 1.00 128.53 80 ASN B C 1
ATOM 5063 O O . ASN B 1 58 ? 156.295 76.119 179.198 1.00 128.53 80 ASN B O 1
ATOM 5068 N N . LEU B 1 59 ? 157.054 77.492 177.574 1.00 128.93 81 LEU B N 1
ATOM 5069 C CA . LEU B 1 59 ? 156.113 78.597 177.759 1.00 128.93 81 LEU B CA 1
ATOM 5070 C C . LEU B 1 59 ? 155.890 79.014 179.209 1.00 128.93 81 LEU B C 1
ATOM 5071 O O . LEU B 1 59 ? 156.599 78.574 180.120 1.00 128.93 81 LEU B O 1
ATOM 5076 N N . THR B 1 60 ? 154.920 79.906 179.414 1.00 127.81 82 THR B N 1
ATOM 5077 C CA . THR B 1 60 ? 154.458 80.306 180.734 1.00 127.81 82 THR B CA 1
ATOM 5078 C C . THR B 1 60 ? 152.940 80.392 180.706 1.00 127.81 82 THR B C 1
ATOM 5079 O O . THR B 1 60 ? 152.341 80.704 179.674 1.00 127.81 82 THR B O 1
ATOM 5083 N N . ALA B 1 61 ? 152.320 80.113 181.851 1.00 127.46 83 ALA B N 1
ATOM 5084 C CA . ALA B 1 61 ? 150.867 80.052 181.939 1.00 127.46 83 ALA B CA 1
ATOM 5085 C C . ALA B 1 61 ? 150.223 81.377 182.323 1.00 127.46 83 ALA B C 1
ATOM 5086 O O . ALA B 1 61 ? 148.991 81.467 182.332 1.00 127.46 83 ALA B O 1
ATOM 5088 N N . ASP B 1 62 ? 151.015 82.401 182.641 1.00 136.06 84 ASP B N 1
ATOM 5089 C CA . ASP B 1 62 ? 150.500 83.679 183.117 1.00 136.06 84 ASP B CA 1
ATOM 5090 C C . ASP B 1 62 ? 150.683 84.797 182.094 1.00 136.06 84 ASP B C 1
ATOM 5091 O O . ASP B 1 62 ? 150.871 85.957 182.465 1.00 136.06 84 ASP B O 1
ATOM 5096 N N . VAL B 1 63 ? 150.632 84.461 180.804 1.00 133.28 85 VAL B N 1
ATOM 5097 C CA . VAL B 1 63 ? 150.840 85.454 179.753 1.00 133.28 85 VAL B CA 1
ATOM 5098 C C . VAL B 1 63 ? 149.782 86.544 179.866 1.00 133.28 85 VAL B C 1
ATOM 5099 O O . VAL B 1 63 ? 148.581 86.281 179.735 1.00 133.28 85 VAL B O 1
ATOM 5103 N N . GLY B 1 64 ? 150.225 87.775 180.117 1.00 132.45 86 GLY B N 1
ATOM 5104 C CA . GLY B 1 64 ? 149.322 88.909 180.168 1.00 132.45 86 GLY B CA 1
ATOM 5105 C C . GLY B 1 64 ? 149.236 89.648 178.848 1.00 132.45 86 GLY B C 1
ATOM 5106 O O . GLY B 1 64 ? 148.146 89.841 178.301 1.00 132.45 86 GLY B O 1
ATOM 5107 N N . TYR B 1 65 ? 150.387 90.066 178.329 1.00 128.12 87 TYR B N 1
ATOM 5108 C CA . TYR B 1 65 ? 150.494 90.675 177.012 1.00 128.12 87 TYR B CA 1
ATOM 5109 C C . TYR B 1 65 ? 151.186 89.701 176.069 1.00 128.12 87 TYR B C 1
ATOM 5110 O O . TYR B 1 65 ? 152.171 89.056 176.444 1.00 128.12 87 TYR B O 1
ATOM 5119 N N . LEU B 1 66 ? 150.671 89.595 174.848 1.00 117.77 88 LEU B N 1
ATOM 5120 C CA . LEU B 1 66 ? 151.197 88.659 173.865 1.00 117.77 88 LEU B CA 1
ATOM 5121 C C . LEU B 1 66 ? 151.553 89.409 172.593 1.00 117.77 88 LEU B C 1
ATOM 5122 O O . LEU B 1 66 ? 150.754 90.208 172.095 1.00 117.77 88 LEU B O 1
ATOM 5127 N N . TYR B 1 67 ? 152.751 89.152 172.074 1.00 116.51 89 TYR B N 1
ATOM 5128 C CA . TYR B 1 67 ? 153.210 89.753 170.830 1.00 116.51 89 TYR B CA 1
ATOM 5129 C C . TYR B 1 67 ? 153.925 88.696 170.006 1.00 116.51 89 TYR B C 1
ATOM 5130 O O . TYR B 1 67 ? 154.772 87.967 170.530 1.00 116.51 89 TYR B O 1
ATOM 5139 N N . LEU B 1 68 ? 153.578 88.608 168.724 1.00 104.41 90 LEU B N 1
ATOM 5140 C CA . LEU B 1 68 ? 154.219 87.685 167.795 1.00 104.41 90 LEU B CA 1
ATOM 5141 C C . LEU B 1 68 ? 154.591 88.452 166.537 1.00 104.41 90 LEU B C 1
ATOM 5142 O O . LEU B 1 68 ? 153.709 88.934 165.820 1.00 104.41 90 LEU B O 1
ATOM 5147 N N . HIS B 1 69 ? 155.888 88.566 166.271 1.00 112.16 91 HIS B N 1
ATOM 5148 C CA . HIS B 1 69 ? 156.390 89.277 165.104 1.00 112.16 91 HIS B CA 1
ATOM 5149 C C . HIS B 1 69 ? 157.130 88.306 164.196 1.00 112.16 91 HIS B C 1
ATOM 5150 O O . HIS B 1 69 ? 157.937 87.498 164.668 1.00 112.16 91 HIS B O 1
ATOM 5157 N N . ASN B 1 70 ? 156.851 88.396 162.892 1.00 106.77 92 ASN B N 1
ATOM 5158 C CA . ASN B 1 70 ? 157.528 87.584 161.878 1.00 106.77 92 ASN B CA 1
ATOM 5159 C C . ASN B 1 70 ? 157.496 86.101 162.252 1.00 106.77 92 ASN B C 1
ATOM 5160 O O . ASN B 1 70 ? 158.467 85.363 162.071 1.00 106.77 92 ASN B O 1
ATOM 5165 N N . THR B 1 71 ? 156.359 85.664 162.783 1.00 106.00 93 THR B N 1
ATOM 5166 C CA . THR B 1 71 ? 156.211 84.302 163.274 1.00 106.00 93 THR B CA 1
ATOM 5167 C C . THR B 1 71 ? 155.934 83.338 162.128 1.00 106.00 93 THR B C 1
ATOM 5168 O O . THR B 1 71 ? 155.225 83.670 161.174 1.00 106.00 93 THR B O 1
ATOM 5172 N N . SER B 1 72 ? 156.500 82.133 162.229 1.00 105.75 94 SER B N 1
ATOM 5173 C CA . SER B 1 72 ? 156.335 81.097 161.217 1.00 105.75 94 SER B CA 1
ATOM 5174 C C . SER B 1 72 ? 155.159 80.170 161.508 1.00 105.75 94 SER B C 1
ATOM 5175 O O . SER B 1 72 ? 155.179 79.003 161.090 1.00 105.75 94 SER B O 1
ATOM 5178 N N . ILE B 1 73 ? 154.139 80.653 162.223 1.00 102.72 95 ILE B N 1
ATOM 5179 C CA . ILE B 1 73 ? 152.970 79.829 162.504 1.00 102.72 95 ILE B CA 1
ATOM 5180 C C . ILE B 1 73 ? 152.285 79.446 161.200 1.00 102.72 95 ILE B C 1
ATOM 5181 O O . ILE B 1 73 ? 152.193 80.246 160.261 1.00 102.72 95 ILE B O 1
ATOM 5186 N N . SER B 1 74 ? 151.822 78.198 161.128 1.00 100.08 96 SER B N 1
ATOM 5187 C CA . SER B 1 74 ? 151.193 77.683 159.919 1.00 100.08 96 SER B CA 1
ATOM 5188 C C . SER B 1 74 ? 149.672 77.763 159.980 1.00 100.08 96 SER B C 1
ATOM 5189 O O . SER B 1 74 ? 149.042 78.324 159.078 1.00 100.08 96 SER B O 1
ATOM 5192 N N . VAL B 1 75 ? 149.069 77.206 161.031 1.00 97.02 97 VAL B N 1
ATOM 5193 C CA . VAL B 1 75 ? 147.620 77.198 161.192 1.00 97.02 97 VAL B CA 1
ATOM 5194 C C . VAL B 1 75 ? 147.296 77.448 162.656 1.00 97.02 97 VAL B C 1
ATOM 5195 O O . VAL B 1 75 ? 148.130 77.254 163.543 1.00 97.02 97 VAL B O 1
ATOM 5199 N N . ILE B 1 76 ? 146.064 77.883 162.906 1.00 102.84 98 ILE B N 1
ATOM 5200 C CA . ILE B 1 76 ? 145.583 78.183 164.248 1.00 102.84 98 ILE B CA 1
ATOM 5201 C C . ILE B 1 76 ? 144.442 77.230 164.571 1.00 102.84 98 ILE B C 1
ATOM 5202 O O . ILE B 1 76 ? 143.520 77.059 163.766 1.00 102.84 98 ILE B O 1
ATOM 5207 N N . THR B 1 77 ? 144.511 76.616 165.750 1.00 105.36 99 THR B N 1
ATOM 5208 C CA . THR B 1 77 ? 143.540 75.661 166.244 1.00 105.36 99 THR B CA 1
ATOM 5209 C C . THR B 1 77 ? 143.183 76.120 167.652 1.00 105.36 99 THR B C 1
ATOM 5210 O O . THR B 1 77 ? 144.059 76.622 168.371 1.00 105.36 99 THR B O 1
ATOM 5214 N N . PRO B 1 78 ? 141.920 75.984 168.069 1.00 106.38 100 PRO B N 1
ATOM 5215 C CA . PRO B 1 78 ? 141.528 76.496 169.394 1.00 106.38 100 PRO B CA 1
ATOM 5216 C C . PRO B 1 78 ? 142.407 76.010 170.535 1.00 106.38 100 PRO B C 1
ATOM 5217 O O . PRO B 1 78 ? 142.523 76.705 171.552 1.00 106.38 100 PRO B O 1
ATOM 5221 N N . ASN B 1 79 ? 143.037 74.842 170.396 1.00 116.33 101 ASN B N 1
ATOM 5222 C CA . ASN B 1 79 ? 143.972 74.375 171.413 1.00 116.33 101 ASN B CA 1
ATOM 5223 C C . ASN B 1 79 ? 145.167 75.307 171.580 1.00 116.33 101 ASN B C 1
ATOM 5224 O O . ASN B 1 79 ? 145.823 75.270 172.626 1.00 116.33 101 ASN B O 1
ATOM 5229 N N . PHE B 1 80 ? 145.469 76.130 170.572 1.00 116.26 102 PHE B N 1
ATOM 5230 C CA . PHE B 1 80 ? 146.626 77.019 170.652 1.00 116.26 102 PHE B CA 1
ATOM 5231 C C . PHE B 1 80 ? 146.491 77.999 171.811 1.00 116.26 102 PHE B C 1
ATOM 5232 O O . PHE B 1 80 ? 147.438 78.206 172.578 1.00 116.26 102 PHE B O 1
ATOM 5240 N N . PHE B 1 81 ? 145.316 78.615 171.954 1.00 122.61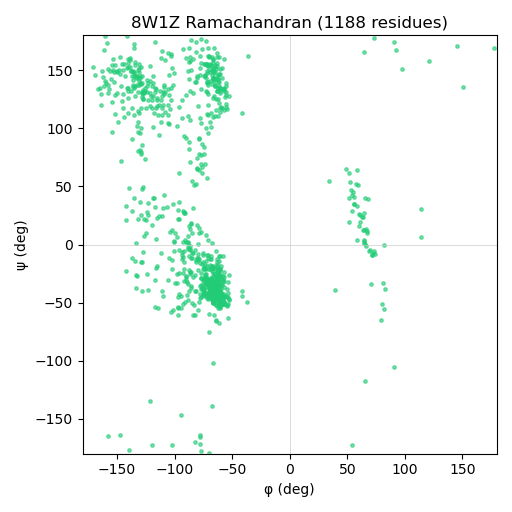 103 PHE B N 1
ATOM 5241 C CA . PHE B 1 81 ? 145.130 79.623 172.991 1.00 122.61 103 PHE B CA 1
ATOM 5242 C C . PHE B 1 81 ? 144.642 79.029 174.306 1.00 122.61 103 PHE B C 1
ATOM 5243 O O . PHE B 1 81 ? 144.891 79.609 175.369 1.00 122.61 103 PHE B O 1
ATOM 5251 N N . ASP B 1 82 ? 143.943 77.892 174.262 1.00 125.94 104 ASP B N 1
ATOM 5252 C CA . ASP B 1 82 ? 143.432 77.282 175.486 1.00 125.94 104 ASP B CA 1
ATOM 5253 C C . ASP B 1 82 ? 144.549 76.852 176.430 1.00 125.94 104 ASP B C 1
ATOM 5254 O O . ASP B 1 82 ? 144.296 76.660 177.625 1.00 125.94 104 ASP B O 1
ATOM 5259 N N . LYS B 1 83 ? 145.774 76.691 175.921 1.00 118.40 105 LYS B N 1
ATOM 5260 C CA . LYS B 1 83 ? 146.895 76.307 176.775 1.00 118.40 105 LYS B CA 1
ATOM 5261 C C . LYS B 1 83 ? 147.177 77.369 177.832 1.00 118.40 105 LYS B C 1
ATOM 5262 O O . LYS B 1 83 ? 147.492 77.042 178.982 1.00 118.40 105 LYS B O 1
ATOM 5268 N N . PHE B 1 84 ? 147.065 78.643 177.464 1.00 119.28 106 PHE B N 1
ATOM 5269 C CA . PHE B 1 84 ? 147.331 79.757 178.376 1.00 119.28 106 PHE B CA 1
ATOM 5270 C C . PHE B 1 84 ? 146.166 80.731 178.314 1.00 119.28 106 PHE B C 1
ATOM 5271 O O . PHE B 1 84 ? 146.223 81.758 177.627 1.00 119.28 106 PHE B O 1
ATOM 5279 N N . PRO B 1 85 ? 145.079 80.440 179.035 1.00 112.46 107 PRO B N 1
ATOM 5280 C CA . PRO B 1 85 ? 143.870 81.273 178.937 1.00 112.46 107 PRO B CA 1
ATOM 5281 C C . PRO B 1 85 ? 143.996 82.630 179.615 1.00 112.46 107 PRO B C 1
ATOM 5282 O O . PRO B 1 85 ? 143.003 83.353 179.742 1.00 112.46 107 PRO B O 1
ATOM 5286 N N . SER B 1 86 ? 145.199 82.986 180.063 1.00 117.10 108 SER B N 1
ATOM 5287 C CA . SER B 1 86 ? 145.405 84.248 180.762 1.00 117.10 108 SER B CA 1
ATOM 5288 C C . SER B 1 86 ? 145.670 85.422 179.829 1.00 117.10 108 SER B C 1
ATOM 5289 O O . SER B 1 86 ? 145.768 86.556 180.311 1.00 117.10 108 SER B O 1
ATOM 5292 N N . ILE B 1 87 ? 145.792 85.184 178.521 1.00 124.93 109 ILE B N 1
ATOM 5293 C CA . ILE B 1 87 ? 146.188 86.239 177.591 1.00 124.93 109 ILE B CA 1
ATOM 5294 C C . ILE B 1 87 ? 145.154 87.354 177.607 1.00 124.93 109 ILE B C 1
ATOM 5295 O O . ILE B 1 87 ? 143.971 87.131 177.319 1.00 124.93 109 ILE B O 1
ATOM 5300 N N . ARG B 1 88 ? 145.600 88.568 177.928 1.00 118.99 110 ARG B N 1
ATOM 5301 C CA . ARG B 1 88 ? 144.720 89.727 177.977 1.00 118.99 110 ARG B CA 1
ATOM 5302 C C . ARG B 1 88 ? 144.775 90.578 176.717 1.00 118.99 110 ARG B C 1
ATOM 5303 O O . ARG B 1 88 ? 143.760 91.174 176.343 1.00 118.99 110 ARG B O 1
ATOM 5311 N N . GLU B 1 89 ? 145.932 90.659 176.063 1.00 117.90 111 GLU B N 1
ATOM 5312 C CA . GLU B 1 89 ? 146.093 91.434 174.841 1.00 117.90 111 GLU B CA 1
ATOM 5313 C C . GLU B 1 89 ? 146.825 90.593 173.805 1.00 117.90 111 GLU B C 1
ATOM 5314 O O . GLU B 1 89 ? 147.708 89.799 174.140 1.00 117.90 111 GLU B O 1
ATOM 5320 N N . LEU B 1 90 ? 146.453 90.773 172.538 1.00 104.68 112 LEU B N 1
ATOM 5321 C CA . LEU B 1 90 ? 147.024 90.001 171.443 1.00 104.68 112 LEU B CA 1
ATOM 5322 C C . LEU B 1 90 ? 147.440 90.924 170.310 1.00 104.68 112 LEU B C 1
ATOM 5323 O O . LEU B 1 90 ? 146.764 91.917 170.024 1.00 104.68 112 LEU B O 1
ATOM 5328 N N . GLU B 1 91 ? 148.555 90.588 169.666 1.00 101.81 113 GLU B N 1
ATOM 5329 C CA . GLU B 1 91 ? 149.002 91.297 168.475 1.00 101.81 113 GLU B CA 1
ATOM 5330 C C . GLU B 1 91 ? 149.854 90.358 167.636 1.00 101.81 113 GLU B C 1
ATOM 5331 O O . GLU B 1 91 ? 150.861 89.833 168.120 1.00 101.81 113 GLU B O 1
ATOM 5337 N N . ILE B 1 92 ? 149.449 90.155 166.385 1.00 88.86 114 ILE B N 1
ATOM 5338 C CA . ILE B 1 92 ? 150.154 89.289 165.449 1.00 88.86 114 ILE B CA 1
ATOM 5339 C C . ILE B 1 92 ? 150.576 90.131 164.256 1.00 88.86 114 ILE B C 1
ATOM 5340 O O . ILE B 1 92 ? 149.747 90.824 163.655 1.00 88.86 114 ILE B O 1
ATOM 5345 N N . ASP B 1 93 ? 151.860 90.067 163.911 1.00 92.55 115 ASP B N 1
ATOM 5346 C CA . ASP B 1 93 ? 152.420 90.916 162.871 1.00 92.55 115 ASP B CA 1
ATOM 5347 C C . ASP B 1 93 ? 153.334 90.102 161.969 1.00 92.55 115 ASP B C 1
ATOM 5348 O O . ASP B 1 93 ? 154.063 89.224 162.438 1.00 92.55 115 ASP B O 1
ATOM 5353 N N . ASN B 1 94 ? 153.286 90.408 160.671 1.00 95.32 116 ASN B N 1
ATOM 5354 C CA . ASN B 1 94 ? 154.162 89.799 159.668 1.00 95.32 116 ASN B CA 1
ATOM 5355 C C . ASN B 1 94 ? 154.093 88.274 159.698 1.00 95.32 116 ASN B C 1
ATOM 5356 O O . ASN B 1 94 ? 155.108 87.582 159.598 1.00 95.32 116 ASN B O 1
ATOM 5361 N N . SER B 1 95 ? 152.880 87.741 159.829 1.00 98.02 117 SER B N 1
ATOM 5362 C CA . SER B 1 95 ? 152.682 86.300 159.742 1.00 98.02 117 SER B CA 1
ATOM 5363 C C . SER B 1 95 ? 152.692 85.859 158.283 1.00 98.02 117 SER B C 1
ATOM 5364 O O . SER B 1 95 ? 151.633 85.623 157.692 1.00 98.02 117 SER B O 1
ATOM 5367 N N . ALA B 1 96 ? 153.888 85.759 157.694 1.00 101.68 118 ALA B N 1
ATOM 5368 C CA . ALA B 1 96 ? 154.005 85.541 156.255 1.00 101.68 118 ALA B CA 1
ATOM 5369 C C . ALA B 1 96 ? 153.401 84.214 155.813 1.00 101.68 118 ALA B C 1
ATOM 5370 O O . ALA B 1 96 ? 152.709 84.160 154.790 1.00 101.68 118 ALA B O 1
ATOM 5372 N N . HIS B 1 97 ? 153.640 83.141 156.562 1.00 107.03 119 HIS B N 1
ATOM 5373 C CA . HIS B 1 97 ? 153.178 81.814 156.178 1.00 107.03 119 HIS B CA 1
ATOM 5374 C C . HIS B 1 97 ? 151.743 81.536 156.608 1.00 107.03 119 HIS B C 1
ATOM 5375 O O . HIS B 1 97 ? 151.183 80.506 156.214 1.00 107.03 119 HIS B O 1
ATOM 5382 N N . LEU B 1 98 ? 151.139 82.428 157.390 1.00 100.23 120 LEU B N 1
ATOM 5383 C CA . LEU B 1 98 ? 149.858 82.148 158.028 1.00 100.23 120 LEU B CA 1
ATOM 5384 C C . LEU B 1 98 ? 148.775 81.853 156.998 1.00 100.23 120 LEU B C 1
ATOM 5385 O O . LEU B 1 98 ? 148.447 82.702 156.164 1.00 100.23 120 LEU B O 1
ATOM 5390 N N . GLU B 1 99 ? 148.222 80.641 157.064 1.00 96.72 121 GLU B N 1
ATOM 5391 C CA . GLU B 1 99 ? 147.188 80.228 156.123 1.00 96.72 121 GLU B CA 1
ATOM 5392 C C . GLU B 1 99 ? 145.791 80.555 156.638 1.00 96.72 121 GLU B C 1
ATOM 5393 O O . GLU B 1 99 ? 144.978 81.140 155.915 1.00 96.72 121 GLU B O 1
ATOM 5399 N N . HIS B 1 100 ? 145.491 80.182 157.881 1.00 94.22 122 HIS B N 1
ATOM 5400 C CA . HIS B 1 100 ? 144.128 80.280 158.377 1.00 94.22 122 HIS B CA 1
ATOM 5401 C C . HIS B 1 100 ? 144.125 80.470 159.887 1.00 94.22 122 HIS B C 1
ATOM 5402 O O . HIS B 1 100 ? 145.008 79.981 160.595 1.00 94.22 122 HIS B O 1
ATOM 5409 N N . ILE B 1 101 ? 143.111 81.191 160.365 1.00 98.78 123 ILE B N 1
ATOM 5410 C CA . ILE B 1 101 ? 142.806 81.325 161.782 1.00 98.78 123 ILE B CA 1
ATOM 5411 C C . ILE B 1 101 ? 141.318 81.054 161.954 1.00 98.78 123 ILE B C 1
ATOM 5412 O O . ILE B 1 101 ? 140.521 81.281 161.039 1.00 98.78 123 ILE B O 1
ATOM 5417 N N . ASP B 1 102 ? 140.942 80.562 163.129 1.00 104.32 124 ASP B N 1
ATOM 5418 C CA . ASP B 1 102 ? 139.544 80.344 163.472 1.00 104.32 124 ASP B CA 1
ATOM 5419 C C . ASP B 1 102 ? 139.111 81.372 164.508 1.00 104.32 124 ASP B C 1
ATOM 5420 O O . ASP B 1 102 ? 139.802 81.580 165.511 1.00 104.32 124 ASP B O 1
ATOM 5425 N N . GLY B 1 103 ? 137.972 82.020 164.256 1.00 109.09 125 GLY B N 1
ATOM 5426 C CA . GLY B 1 103 ? 137.460 82.997 165.203 1.00 109.09 125 GLY B CA 1
ATOM 5427 C C . GLY B 1 103 ? 137.074 82.388 166.536 1.00 109.09 125 GLY B C 1
ATOM 5428 O O . GLY B 1 103 ? 137.070 83.078 167.559 1.00 109.09 125 GLY B O 1
ATOM 5429 N N . SER B 1 104 ? 136.739 81.095 166.543 1.00 100.57 126 SER B N 1
ATOM 5430 C CA . SER B 1 104 ? 136.372 80.428 167.788 1.00 100.57 126 SER B CA 1
ATOM 5431 C C . SER B 1 104 ? 137.532 80.420 168.776 1.00 100.57 126 SER B C 1
ATOM 5432 O O . SER B 1 104 ? 137.323 80.530 169.990 1.00 100.57 126 SER B O 1
ATOM 5435 N N . SER B 1 105 ? 138.763 80.281 168.276 1.00 105.27 127 SER B N 1
ATOM 5436 C CA . SER B 1 105 ? 139.922 80.273 169.163 1.00 105.27 127 SER B CA 1
ATOM 5437 C C . SER B 1 105 ? 140.047 81.590 169.916 1.00 105.27 127 SER B C 1
ATOM 5438 O O . SER B 1 105 ? 140.311 81.601 171.123 1.00 105.27 127 SER B O 1
ATOM 5441 N N . LEU B 1 106 ? 139.860 82.711 169.220 1.00 111.60 128 LEU B N 1
ATOM 5442 C CA . LEU B 1 106 ? 139.903 84.003 169.892 1.00 111.60 128 LEU B CA 1
ATOM 5443 C C . LEU B 1 106 ? 138.671 84.223 170.760 1.00 111.60 128 LEU B C 1
ATOM 5444 O O . LEU B 1 106 ? 138.754 84.909 171.786 1.00 111.60 128 LEU B O 1
ATOM 5449 N N . SER B 1 107 ? 137.524 83.661 170.366 1.00 116.54 129 SER B N 1
ATOM 5450 C CA . SER B 1 107 ? 136.315 83.796 171.173 1.00 116.54 129 SER B CA 1
ATOM 5451 C C . SER B 1 107 ? 136.451 83.085 172.512 1.00 116.54 129 SER B C 1
ATOM 5452 O O . SER B 1 107 ? 135.956 83.581 173.532 1.00 116.54 129 SER B O 1
ATOM 5455 N N . VAL B 1 108 ? 137.110 81.924 172.530 1.00 119.10 130 VAL B N 1
ATOM 5456 C CA . VAL B 1 108 ? 137.324 81.210 173.786 1.00 119.10 130 VAL B CA 1
ATOM 5457 C C . VAL B 1 108 ? 138.223 82.017 174.713 1.00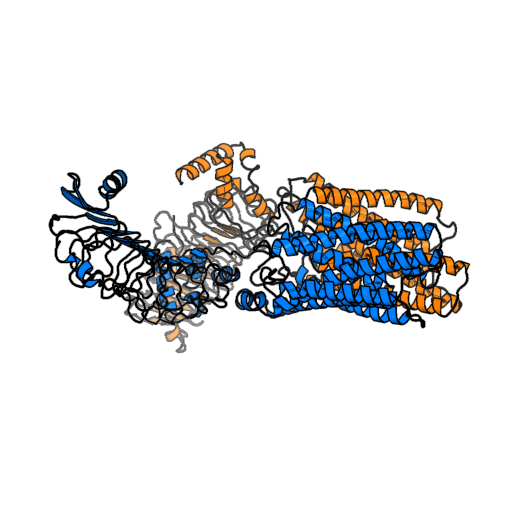 119.10 130 VAL B C 1
ATOM 5458 O O . VAL B 1 108 ? 138.043 82.001 175.937 1.00 119.10 130 VAL B O 1
ATOM 5462 N N . LEU B 1 109 ? 139.184 82.752 174.155 1.00 112.83 131 LEU B N 1
ATOM 5463 C CA . LEU B 1 109 ? 140.095 83.581 174.945 1.00 112.83 131 LEU B CA 1
ATOM 5464 C C . LEU B 1 109 ? 139.392 84.861 175.411 1.00 112.83 131 LEU B C 1
ATOM 5465 O O . LEU B 1 109 ? 139.721 85.978 175.013 1.00 112.83 131 LEU B O 1
ATOM 5470 N N . SER B 1 110 ? 138.398 84.671 176.284 1.00 108.52 132 SER B N 1
ATOM 5471 C CA . SER B 1 110 ? 137.555 85.771 176.743 1.00 108.52 132 SER B CA 1
ATOM 5472 C C . SER B 1 110 ? 138.324 86.833 177.520 1.00 108.52 132 SER B C 1
ATOM 5473 O O . SER B 1 110 ? 137.802 87.937 177.708 1.00 108.52 132 SER B O 1
ATOM 5476 N N . LYS B 1 111 ? 139.545 86.536 177.965 1.00 112.52 133 LYS B N 1
ATOM 5477 C CA . LYS B 1 111 ? 140.374 87.525 178.641 1.00 112.52 133 LYS B CA 1
ATOM 5478 C C . LYS B 1 111 ? 140.895 88.594 177.687 1.00 112.52 133 LYS B C 1
ATOM 5479 O O . LYS B 1 111 ? 141.451 89.598 178.146 1.00 112.52 133 LYS B O 1
ATOM 5485 N N . LEU B 1 112 ? 140.712 88.408 176.382 1.00 110.89 134 LEU B N 1
ATOM 5486 C CA . LEU B 1 112 ? 141.299 89.293 175.387 1.00 110.89 134 LEU B CA 1
ATOM 5487 C C . LEU B 1 112 ? 140.604 90.650 175.359 1.00 110.89 134 LEU B C 1
ATOM 5488 O O . LEU B 1 112 ? 139.378 90.743 175.462 1.00 110.89 134 LEU B O 1
ATOM 5493 N N . ARG B 1 113 ? 141.401 91.707 175.211 1.00 109.23 135 ARG B N 1
ATOM 5494 C CA . ARG B 1 113 ? 140.898 93.064 175.031 1.00 109.23 135 ARG B CA 1
ATOM 5495 C C . ARG B 1 113 ? 141.408 93.729 173.762 1.00 109.23 135 ARG B C 1
ATOM 5496 O O . ARG B 1 113 ? 140.650 94.444 173.101 1.00 109.23 135 ARG B O 1
ATOM 5504 N N . LYS B 1 114 ? 142.669 93.516 173.398 1.00 103.52 136 LYS B N 1
ATOM 5505 C CA . LYS B 1 114 ? 143.228 94.031 172.157 1.00 103.52 136 LYS B CA 1
ATOM 5506 C C . LYS B 1 114 ? 143.372 92.904 171.144 1.00 103.52 136 LYS B C 1
ATOM 5507 O O . LYS B 1 114 ? 143.653 91.757 171.504 1.00 103.52 136 LYS B O 1
ATOM 5513 N N . LEU B 1 115 ? 143.180 93.238 169.870 1.00 90.62 137 LEU B N 1
ATOM 5514 C CA . LEU B 1 115 ? 143.261 92.256 168.792 1.00 90.62 137 LEU B CA 1
ATOM 5515 C C . LEU B 1 115 ? 143.873 92.934 167.575 1.00 90.62 137 LEU B C 1
ATOM 5516 O O . LEU B 1 115 ? 143.232 93.785 166.950 1.00 90.62 137 LEU B O 1
ATOM 5521 N N . SER B 1 116 ? 145.104 92.557 167.236 1.00 82.03 138 SER B N 1
ATOM 5522 C CA . SER B 1 116 ? 145.793 93.105 166.078 1.00 82.03 138 SER B CA 1
ATOM 5523 C C . SER B 1 116 ? 146.306 91.972 165.203 1.00 82.03 138 SER B C 1
ATOM 5524 O O . SER B 1 116 ? 146.941 91.035 165.696 1.00 82.03 138 SER B O 1
ATOM 5527 N N . VAL B 1 117 ? 146.027 92.062 163.904 1.00 77.47 139 VAL B N 1
ATOM 5528 C CA . VAL B 1 117 ? 146.499 91.102 162.909 1.00 77.47 139 VAL B CA 1
ATOM 5529 C C . VAL B 1 117 ? 146.878 91.899 161.668 1.00 77.47 139 VAL B C 1
ATOM 5530 O O . VAL B 1 117 ? 146.004 92.475 161.011 1.00 77.47 139 VAL B O 1
ATOM 5534 N N . VAL B 1 118 ? 148.170 91.932 161.341 1.00 85.21 140 VAL B N 1
ATOM 5535 C CA . VAL B 1 118 ? 148.686 92.848 160.331 1.00 85.21 140 VAL B CA 1
ATOM 5536 C C . VAL B 1 118 ? 149.614 92.107 159.376 1.00 85.21 140 VAL B C 1
ATOM 5537 O O . VAL B 1 118 ? 150.329 91.180 159.765 1.00 85.21 140 VAL B O 1
ATOM 5541 N N . LYS B 1 119 ? 149.581 92.523 158.111 1.00 91.63 141 LYS B N 1
ATOM 5542 C CA . LYS B 1 119 ? 150.558 92.179 157.081 1.00 91.63 141 LYS B CA 1
ATOM 5543 C C . LYS B 1 119 ? 150.542 90.707 156.685 1.00 91.63 141 LYS B C 1
ATOM 5544 O O . LYS B 1 119 ? 151.461 90.254 155.993 1.00 91.63 141 LYS B O 1
ATOM 5550 N N . CYS B 1 120 ? 149.531 89.944 157.102 1.00 90.38 142 CYS B N 1
ATOM 5551 C CA . CYS B 1 120 ? 149.366 88.573 156.632 1.00 90.38 142 CYS B CA 1
ATOM 5552 C C . CYS B 1 120 ? 149.190 88.563 155.118 1.00 90.38 142 CYS B C 1
ATOM 5553 O O . CYS B 1 120 ? 148.186 89.077 154.609 1.00 90.38 142 CYS B O 1
ATOM 5556 N N . PRO B 1 121 ? 150.140 88.002 154.363 1.00 93.61 143 PRO B N 1
ATOM 5557 C CA . PRO B 1 121 ? 150.061 88.101 152.899 1.00 93.61 143 PRO B CA 1
ATOM 5558 C C . PRO B 1 121 ? 149.113 87.113 152.242 1.00 93.61 143 PRO B C 1
ATOM 5559 O O . PRO B 1 121 ? 148.670 87.378 151.117 1.00 93.61 143 PRO B O 1
ATOM 5563 N N . ASN B 1 122 ? 148.778 85.993 152.889 1.00 95.76 144 ASN B N 1
ATOM 5564 C CA . ASN B 1 122 ? 148.009 84.961 152.203 1.00 95.76 144 ASN B CA 1
ATOM 5565 C C . ASN B 1 122 ? 146.895 84.394 153.077 1.00 95.76 144 ASN B C 1
ATOM 5566 O O . ASN B 1 122 ? 146.509 83.231 152.916 1.00 95.76 144 ASN B O 1
ATOM 5571 N N . LEU B 1 123 ? 146.366 85.189 154.005 1.00 91.64 145 LEU B N 1
ATOM 5572 C CA . LEU B 1 123 ? 145.216 84.745 154.781 1.00 91.64 145 LEU B CA 1
ATOM 5573 C C . LEU B 1 123 ? 144.026 84.513 153.860 1.00 91.64 145 LEU B C 1
ATOM 5574 O O . LEU B 1 123 ? 143.466 85.465 153.307 1.00 91.64 145 LEU B O 1
ATOM 5579 N N . ARG B 1 124 ? 143.636 83.251 153.683 1.00 92.36 146 ARG B N 1
ATOM 5580 C CA . ARG B 1 124 ? 142.575 82.938 152.734 1.00 92.36 146 ARG B CA 1
ATOM 5581 C C . ARG B 1 124 ? 141.191 83.073 153.357 1.00 92.36 146 ARG B C 1
ATOM 5582 O O . ARG B 1 124 ? 140.254 83.532 152.694 1.00 92.36 146 ARG B O 1
ATOM 5590 N N . GLU B 1 125 ? 141.040 82.687 154.622 1.00 95.40 147 GLU B N 1
ATOM 5591 C CA . GLU B 1 125 ? 139.729 82.681 155.253 1.00 95.40 147 GLU B CA 1
ATOM 5592 C C . GLU B 1 125 ? 139.906 82.621 156.761 1.00 95.40 147 GLU B C 1
ATOM 5593 O O . GLU B 1 125 ? 140.875 82.045 157.263 1.00 95.40 147 GLU B O 1
ATOM 5599 N N . ILE B 1 126 ? 138.960 83.222 157.476 1.00 89.01 148 ILE B N 1
ATOM 5600 C CA . ILE B 1 126 ? 138.861 83.096 158.924 1.00 89.01 148 ILE B CA 1
ATOM 5601 C C . ILE B 1 126 ? 137.491 82.513 159.234 1.00 89.01 148 ILE B C 1
ATOM 5602 O O . ILE B 1 126 ? 136.463 83.118 158.905 1.00 89.01 148 ILE B O 1
ATOM 5607 N N . SER B 1 127 ? 137.477 81.345 159.865 1.00 97.51 149 SER B N 1
ATOM 5608 C CA . SER B 1 127 ? 136.250 80.615 160.137 1.00 97.51 149 SER B CA 1
ATOM 5609 C C . SER B 1 127 ? 135.712 80.972 161.516 1.00 97.51 149 SER B C 1
ATOM 5610 O O . SER B 1 127 ? 136.382 81.607 162.335 1.00 97.51 149 SER B O 1
ATOM 5613 N N . GLY B 1 128 ? 134.475 80.560 161.763 1.00 101.11 150 GLY B N 1
ATOM 5614 C CA . GLY B 1 128 ? 133.828 80.850 163.024 1.00 101.11 150 GLY B CA 1
ATOM 5615 C C . GLY B 1 128 ? 133.425 82.311 163.121 1.00 101.11 150 GLY B C 1
ATOM 5616 O O . GLY B 1 128 ? 133.677 83.128 162.239 1.00 101.11 150 GLY B O 1
ATOM 5617 N N . LYS B 1 129 ? 132.780 82.632 164.234 1.00 102.56 151 LYS B N 1
ATOM 5618 C CA . LYS B 1 129 ? 132.297 83.983 164.506 1.00 102.56 151 LYS B CA 1
ATOM 5619 C C . LYS B 1 129 ? 133.315 84.688 165.395 1.00 102.56 151 LYS B C 1
ATOM 5620 O O . LYS B 1 129 ? 133.372 84.448 166.603 1.00 102.56 151 LYS B O 1
ATOM 5626 N N . LEU B 1 130 ? 134.126 85.552 164.794 1.00 99.59 152 LEU B N 1
ATOM 5627 C CA . LEU B 1 130 ? 135.050 86.362 165.569 1.00 99.59 152 LEU B CA 1
ATOM 5628 C C . LEU B 1 130 ? 134.288 87.443 166.332 1.00 99.59 152 LEU B C 1
ATOM 5629 O O . LEU B 1 130 ? 133.172 87.828 165.968 1.00 99.59 152 LEU B O 1
ATOM 5634 N N . LEU B 1 131 ? 134.893 87.898 167.434 1.00 104.86 153 LEU B N 1
ATOM 5635 C CA . LEU B 1 131 ? 134.385 88.978 168.277 1.00 104.86 153 LEU B CA 1
ATOM 5636 C C . LEU B 1 131 ? 133.180 88.529 169.101 1.00 104.86 153 LEU B C 1
ATOM 5637 O O . LEU B 1 131 ? 132.697 89.274 169.960 1.00 104.86 153 LEU B O 1
ATOM 5642 N N . VAL B 1 132 ? 132.694 87.311 168.863 1.00 110.66 154 VAL B N 1
ATOM 5643 C CA . VAL B 1 132 ? 131.653 86.746 169.711 1.00 110.66 154 VAL B CA 1
ATOM 5644 C C . VAL B 1 132 ? 132.287 86.159 170.968 1.00 110.66 154 VAL B C 1
ATOM 5645 O O . VAL B 1 132 ? 133.506 85.990 171.060 1.00 110.66 154 VAL B O 1
ATOM 5649 N N . ASN B 1 133 ? 131.447 85.877 171.963 1.00 112.80 155 ASN B N 1
ATOM 5650 C CA . ASN B 1 133 ? 131.830 85.262 173.231 1.00 112.80 155 ASN B CA 1
ATOM 5651 C C . ASN B 1 133 ? 132.741 86.159 174.059 1.00 112.80 155 ASN B C 1
ATOM 5652 O O . ASN B 1 133 ? 133.143 85.761 175.159 1.00 112.80 155 ASN B O 1
ATOM 5657 N N . ASN B 1 134 ? 133.079 87.353 173.575 1.00 106.16 156 ASN B N 1
ATOM 5658 C CA . ASN B 1 134 ? 134.048 88.234 174.224 1.00 106.16 156 ASN B CA 1
ATOM 5659 C C . ASN B 1 134 ? 133.446 89.632 174.308 1.00 106.16 156 ASN B C 1
ATOM 5660 O O . ASN B 1 134 ? 133.371 90.343 173.302 1.00 106.16 156 ASN B O 1
ATOM 5665 N N . THR B 1 135 ? 133.024 90.028 175.508 1.00 107.92 157 THR B N 1
ATOM 5666 C CA . THR B 1 135 ? 132.528 91.375 175.757 1.00 107.92 157 THR B CA 1
ATOM 5667 C C . THR B 1 135 ? 133.607 92.282 176.337 1.00 107.92 157 THR B C 1
ATOM 5668 O O . THR B 1 135 ? 133.300 93.213 177.089 1.00 107.92 157 THR B O 1
ATOM 5672 N N . ARG B 1 136 ? 134.869 92.024 175.999 1.00 110.31 158 ARG B N 1
ATOM 5673 C CA . ARG B 1 136 ? 135.985 92.819 176.495 1.00 110.31 158 ARG B CA 1
ATOM 5674 C C . ARG B 1 136 ? 136.925 93.319 175.410 1.00 110.31 158 ARG B C 1
ATOM 5675 O O . ARG B 1 136 ? 137.729 94.216 175.692 1.00 110.31 158 ARG B O 1
ATOM 5683 N N . ILE B 1 137 ? 136.864 92.777 174.192 1.00 103.70 159 ILE B N 1
ATOM 5684 C CA . ILE B 1 137 ? 137.681 93.304 173.108 1.00 103.70 159 ILE B CA 1
ATOM 5685 C C . ILE B 1 137 ? 137.284 94.745 172.828 1.00 103.70 159 ILE B C 1
ATOM 5686 O O . ILE B 1 137 ? 136.096 95.076 172.724 1.00 103.70 159 ILE B O 1
ATOM 5691 N N . GLN B 1 138 ? 138.285 95.615 172.710 1.00 95.99 160 GLN B N 1
ATOM 5692 C CA . GLN B 1 138 ? 138.059 97.029 172.443 1.00 95.99 160 GLN B CA 1
ATOM 5693 C C . GLN B 1 138 ? 138.401 97.438 171.021 1.00 95.99 160 GLN B C 1
ATOM 5694 O O . GLN B 1 138 ? 137.770 98.352 170.487 1.00 95.99 160 GLN B O 1
ATOM 5700 N N . ASN B 1 139 ? 139.373 96.783 170.391 1.00 87.78 161 ASN B N 1
ATOM 5701 C CA . ASN B 1 139 ? 139.731 97.071 169.012 1.00 87.78 161 ASN B CA 1
ATOM 5702 C C . ASN B 1 139 ? 139.929 95.767 168.256 1.00 87.78 161 ASN B C 1
ATOM 5703 O O . ASN B 1 139 ? 140.331 94.752 168.830 1.00 87.78 161 ASN B O 1
ATOM 5708 N N . VAL B 1 140 ? 139.640 95.808 166.959 1.00 77.97 162 VAL B N 1
ATOM 5709 C CA . VAL B 1 140 ? 139.920 94.711 166.038 1.00 77.97 162 VAL B CA 1
ATOM 5710 C C . VAL B 1 140 ? 140.578 95.359 164.829 1.00 77.97 162 VAL B C 1
ATOM 5711 O O . VAL B 1 140 ? 139.897 95.954 163.988 1.00 77.97 162 VAL B O 1
ATOM 5715 N N . ILE B 1 141 ? 141.893 95.247 164.736 1.00 72.02 163 ILE B N 1
ATOM 5716 C CA . ILE B 1 141 ? 142.677 95.980 163.746 1.00 72.02 163 ILE B CA 1
ATOM 5717 C C . ILE B 1 141 ? 143.248 94.948 162.783 1.00 72.02 163 ILE B C 1
ATOM 5718 O O . ILE B 1 141 ? 144.308 94.362 163.019 1.00 72.02 163 ILE B O 1
ATOM 5723 N N . LEU B 1 142 ? 142.542 94.721 161.682 1.00 73.16 164 LEU B N 1
ATOM 5724 C CA . LEU B 1 142 ? 142.985 93.825 160.623 1.00 73.16 164 LEU B CA 1
ATOM 5725 C C . LEU B 1 142 ? 143.462 94.694 159.468 1.00 73.16 164 LEU B C 1
ATOM 5726 O O . LEU B 1 142 ? 142.647 95.260 158.732 1.00 73.16 164 LEU B O 1
ATOM 5731 N N . LYS B 1 143 ? 144.779 94.800 159.313 1.00 81.30 165 LYS B N 1
ATOM 5732 C CA . LYS B 1 143 ? 145.392 95.693 158.338 1.00 81.30 165 LYS B CA 1
ATOM 5733 C C . LYS B 1 143 ? 146.126 94.865 157.295 1.00 81.30 165 LYS B C 1
ATOM 5734 O O . LYS B 1 143 ? 147.055 94.123 157.631 1.00 81.30 165 LYS B O 1
ATOM 5740 N N . ASN B 1 144 ? 145.709 94.997 156.035 1.00 78.89 166 ASN B N 1
ATOM 5741 C CA . ASN B 1 144 ? 146.380 94.360 154.903 1.00 78.89 166 ASN B CA 1
ATOM 5742 C C . ASN B 1 144 ? 146.492 92.847 155.070 1.00 78.89 166 ASN B C 1
ATOM 5743 O O . ASN B 1 144 ? 147.525 92.254 154.751 1.00 78.89 166 ASN B O 1
ATOM 5748 N N . ASN B 1 145 ? 145.437 92.208 155.577 1.00 83.93 167 ASN B N 1
ATOM 5749 C CA . ASN B 1 145 ? 145.461 90.765 155.778 1.00 83.93 167 ASN B CA 1
ATOM 5750 C C . ASN B 1 145 ? 145.189 89.973 154.508 1.00 83.93 167 ASN B C 1
ATOM 5751 O O . ASN B 1 145 ? 145.382 88.752 154.511 1.00 83.93 167 ASN B O 1
ATOM 5756 N N . GLY B 1 146 ? 144.744 90.621 153.435 1.00 80.99 168 GLY B N 1
ATOM 5757 C CA . GLY B 1 146 ? 144.479 89.907 152.201 1.00 80.99 168 GLY B CA 1
ATOM 5758 C C . GLY B 1 146 ? 143.374 88.881 152.286 1.00 80.99 168 GLY B C 1
ATOM 5759 O O . GLY B 1 146 ? 143.357 87.936 151.493 1.00 80.99 168 GLY B O 1
ATOM 5760 N N . LEU B 1 147 ? 142.451 89.034 153.235 1.00 76.79 169 LEU B N 1
ATOM 5761 C CA . LEU B 1 147 ? 141.356 88.087 153.394 1.00 76.79 169 LEU B CA 1
ATOM 5762 C C . LEU B 1 147 ? 140.552 87.958 152.107 1.00 76.79 169 LEU B C 1
ATOM 5763 O O . LEU B 1 147 ? 140.163 88.958 151.499 1.00 76.79 169 LEU B O 1
ATOM 5768 N N . ALA B 1 148 ? 140.295 86.717 151.701 1.00 70.64 170 ALA B N 1
ATOM 5769 C CA . ALA B 1 148 ? 139.501 86.424 150.515 1.00 70.64 170 ALA B CA 1
ATOM 5770 C C . ALA B 1 148 ? 138.020 86.265 150.827 1.00 70.64 170 ALA B C 1
ATOM 5771 O O . ALA B 1 148 ? 137.240 85.938 149.927 1.00 70.64 170 ALA B O 1
ATOM 5773 N N . THR B 1 149 ? 137.624 86.477 152.079 1.00 77.23 171 THR B N 1
ATOM 5774 C CA . THR B 1 149 ? 136.236 86.452 152.518 1.00 77.23 171 THR B CA 1
ATOM 5775 C C . THR B 1 149 ? 136.192 87.057 153.912 1.00 77.23 171 THR B C 1
ATOM 5776 O O . THR B 1 149 ? 137.022 86.717 154.758 1.00 77.23 171 THR B O 1
ATOM 5780 N N . MET B 1 150 ? 135.240 87.956 154.142 1.00 79.13 172 MET B N 1
ATOM 5781 C CA . MET B 1 150 ? 135.229 88.693 155.396 1.00 79.13 172 MET B CA 1
ATOM 5782 C C . MET B 1 150 ? 134.773 87.789 156.537 1.00 79.13 172 MET B C 1
ATOM 5783 O O . MET B 1 150 ? 133.946 86.894 156.332 1.00 79.13 172 MET B O 1
ATOM 5788 N N . PRO B 1 151 ? 135.308 87.974 157.740 1.00 78.57 173 PRO B N 1
ATOM 5789 C CA . PRO B 1 151 ? 134.891 87.141 158.868 1.00 78.57 173 PRO B CA 1
ATOM 5790 C C . PRO B 1 151 ? 133.451 87.418 159.265 1.00 78.57 173 PRO B C 1
ATOM 5791 O O . PRO B 1 151 ? 132.939 88.529 159.111 1.00 78.57 173 PRO B O 1
ATOM 5795 N N . SER B 1 152 ? 132.792 86.379 159.782 1.00 90.70 174 SER B N 1
ATOM 5796 C CA . SER B 1 152 ? 131.411 86.489 160.250 1.00 90.70 174 SER B CA 1
ATOM 5797 C C . SER B 1 152 ? 131.406 87.107 161.649 1.00 90.70 174 SER B C 1
ATOM 5798 O O . SER B 1 152 ? 131.041 86.485 162.649 1.00 90.70 174 SER B O 1
ATOM 5801 N N . LEU B 1 153 ? 131.826 88.369 161.700 1.00 92.49 175 LEU B N 1
ATOM 5802 C CA . LEU B 1 153 ? 131.928 89.078 162.967 1.00 92.49 175 LEU B CA 1
ATOM 5803 C C . LEU B 1 153 ? 130.554 89.263 163.594 1.00 92.49 175 LEU B C 1
ATOM 5804 O O . LEU B 1 153 ? 129.585 89.618 162.918 1.00 92.49 175 LEU B O 1
ATOM 5809 N N . ARG B 1 154 ? 130.473 89.019 164.900 1.00 104.92 176 ARG B N 1
ATOM 5810 C CA . ARG B 1 154 ? 129.221 89.146 165.627 1.00 104.92 176 ARG B CA 1
ATOM 5811 C C . ARG B 1 154 ? 129.500 89.610 167.047 1.00 104.92 176 ARG B C 1
ATOM 5812 O O . ARG B 1 154 ? 130.530 89.276 167.638 1.00 104.92 176 ARG B O 1
ATOM 5820 N N . MET B 1 155 ? 128.568 90.390 167.588 1.00 102.56 177 MET B N 1
ATOM 5821 C CA . MET B 1 155 ? 128.560 90.748 168.998 1.00 102.56 177 MET B CA 1
ATOM 5822 C C . MET B 1 155 ? 127.199 90.389 169.571 1.00 102.56 177 MET B C 1
ATOM 5823 O O . MET B 1 155 ? 126.167 90.726 168.983 1.00 102.56 177 MET B O 1
ATOM 5828 N N . THR B 1 156 ? 127.202 89.702 170.708 1.00 110.39 178 THR B N 1
ATOM 5829 C CA . THR B 1 156 ? 125.986 89.187 171.317 1.00 110.39 178 THR B CA 1
ATOM 5830 C C . THR B 1 156 ? 125.351 90.240 172.224 1.00 110.39 178 THR B C 1
ATOM 5831 O O . THR B 1 156 ? 125.943 91.277 172.531 1.00 110.39 178 THR B O 1
ATOM 5835 N N . ASP B 1 157 ? 124.117 89.956 172.652 1.00 103.34 179 ASP B N 1
ATOM 5836 C CA . ASP B 1 157 ? 123.392 90.884 173.514 1.00 103.34 179 ASP B CA 1
ATOM 5837 C C . ASP B 1 157 ? 124.150 91.158 174.806 1.00 103.34 179 ASP B C 1
ATOM 5838 O O . ASP B 1 157 ? 124.047 92.255 175.367 1.00 103.34 179 ASP B O 1
ATOM 5843 N N . ALA B 1 158 ? 124.922 90.181 175.286 1.00 107.28 180 ALA B N 1
ATOM 5844 C CA . ALA B 1 158 ? 125.644 90.323 176.543 1.00 107.28 180 ALA B CA 1
ATOM 5845 C C . ALA B 1 158 ? 126.789 91.324 176.467 1.00 107.28 180 ALA B C 1
ATOM 5846 O O . ALA B 1 158 ? 127.324 91.699 177.516 1.00 107.28 180 ALA B O 1
ATOM 5848 N N . HIS B 1 159 ? 127.180 91.757 175.271 1.00 106.73 181 HIS B N 1
ATOM 5849 C CA . HIS B 1 159 ? 128.283 92.701 175.144 1.00 106.73 181 HIS B CA 1
ATOM 5850 C C . HIS B 1 159 ? 127.923 94.045 175.760 1.00 106.73 181 HIS B C 1
ATOM 5851 O O . HIS B 1 159 ? 126.783 94.505 175.669 1.00 106.73 181 HIS B O 1
ATOM 5858 N N . HIS B 1 160 ? 128.908 94.673 176.399 1.00 107.13 182 HIS B N 1
ATOM 5859 C CA . HIS B 1 160 ? 128.718 96.008 176.954 1.00 107.13 182 HIS B CA 1
ATOM 5860 C C . HIS B 1 160 ? 129.883 96.961 176.723 1.00 107.13 182 HIS B C 1
ATOM 5861 O O . HIS B 1 160 ? 129.720 98.158 176.975 1.00 107.13 182 HIS B O 1
ATOM 5868 N N . VAL B 1 161 ? 131.039 96.491 176.266 1.00 104.11 183 VAL B N 1
ATOM 5869 C CA . VAL B 1 161 ? 132.179 97.368 176.023 1.00 104.11 183 VAL B CA 1
ATOM 5870 C C . VAL B 1 161 ? 132.042 97.999 174.644 1.00 104.11 183 VAL B C 1
ATOM 5871 O O . VAL B 1 161 ? 131.800 97.303 173.649 1.00 104.11 183 VAL B O 1
ATOM 5875 N N . LEU B 1 162 ? 132.199 99.321 174.583 1.00 100.33 184 LEU B N 1
ATOM 5876 C CA . LEU B 1 162 ? 132.135 100.045 173.318 1.00 100.33 184 LEU B CA 1
ATOM 5877 C C . LEU B 1 162 ? 133.384 99.743 172.502 1.00 100.33 184 LEU B C 1
ATOM 5878 O O . LEU B 1 162 ? 134.492 100.140 172.878 1.00 100.33 184 LEU B O 1
ATOM 5883 N N . LEU B 1 163 ? 133.209 99.033 171.392 1.00 91.04 185 LEU B N 1
ATOM 5884 C CA . LEU B 1 163 ? 134.319 98.747 170.495 1.00 91.04 185 LEU B CA 1
ATOM 5885 C C . LEU B 1 163 ? 134.842 100.051 169.913 1.00 91.04 185 LEU B C 1
ATOM 5886 O O . LEU B 1 163 ? 134.124 100.747 169.187 1.00 91.04 185 LEU B O 1
ATOM 5891 N N . ASP B 1 164 ? 136.094 100.380 170.237 1.00 90.11 186 ASP B N 1
ATOM 5892 C CA . ASP B 1 164 ? 136.649 101.660 169.813 1.00 90.11 186 ASP B CA 1
ATOM 5893 C C . ASP B 1 164 ? 136.791 101.732 168.300 1.00 90.11 186 ASP B C 1
ATOM 5894 O O . ASP B 1 164 ? 136.534 102.780 167.697 1.00 90.11 186 ASP B O 1
ATOM 5899 N N . ARG B 1 165 ? 137.199 100.633 167.669 1.00 79.30 187 ARG B N 1
ATOM 5900 C CA . ARG B 1 165 ? 137.414 100.623 166.229 1.00 79.30 187 ARG B CA 1
ATOM 5901 C C . ARG B 1 165 ? 137.491 99.204 165.682 1.00 79.30 187 ARG B C 1
ATOM 5902 O O . ARG B 1 165 ? 138.237 98.368 166.202 1.00 79.30 187 ARG B O 1
ATOM 5910 N N . ILE B 1 166 ? 136.717 98.927 164.636 1.00 70.35 188 ILE B N 1
ATOM 5911 C CA . ILE B 1 166 ? 136.824 97.696 163.864 1.00 70.35 188 ILE B CA 1
ATOM 5912 C C . ILE B 1 166 ? 137.326 98.082 162.482 1.00 70.35 188 ILE B C 1
ATOM 5913 O O . ILE B 1 166 ? 136.843 99.053 161.887 1.00 70.35 188 ILE B O 1
ATOM 5918 N N . ASP B 1 167 ? 138.335 97.369 161.997 1.00 74.13 189 ASP B N 1
ATOM 5919 C CA . ASP B 1 167 ? 139.028 97.800 160.794 1.00 74.13 189 ASP B CA 1
ATOM 5920 C C . ASP B 1 167 ? 139.353 96.605 159.918 1.00 74.13 189 ASP B C 1
ATOM 5921 O O . ASP B 1 167 ? 139.872 95.594 160.400 1.00 74.13 189 ASP B O 1
ATOM 5926 N N . LEU B 1 168 ? 139.041 96.734 158.632 1.00 65.67 190 LEU B N 1
ATOM 5927 C CA . LEU B 1 168 ? 139.412 95.762 157.609 1.00 65.67 190 LEU B CA 1
ATOM 5928 C C . LEU B 1 168 ? 140.048 96.572 156.486 1.00 65.67 190 LEU B C 1
ATOM 5929 O O . LEU B 1 168 ? 139.355 97.123 155.627 1.00 65.67 190 LEU B O 1
ATOM 5934 N N . SER B 1 169 ? 141.375 96.639 156.501 1.00 78.99 191 SER B N 1
ATOM 5935 C CA . SER B 1 169 ? 142.137 97.429 155.545 1.00 78.99 191 SER B CA 1
ATOM 5936 C C . SER B 1 169 ? 142.214 96.681 154.224 1.00 78.99 191 SER B C 1
ATOM 5937 O O . SER B 1 169 ? 141.402 95.784 153.979 1.00 78.99 191 SER B O 1
ATOM 5940 N N . GLY B 1 170 ? 143.139 97.082 153.352 1.00 77.78 192 GLY B N 1
ATOM 5941 C CA . GLY B 1 170 ? 143.294 96.446 152.059 1.00 77.78 192 GLY B CA 1
ATOM 5942 C C . GLY B 1 170 ? 143.180 94.937 152.102 1.00 77.78 192 GLY B C 1
ATOM 5943 O O . GLY B 1 170 ? 144.028 94.244 152.672 1.00 77.78 192 GLY B O 1
ATOM 5944 N N . ASN B 1 171 ? 142.117 94.423 151.492 1.00 80.19 193 ASN B N 1
ATOM 5945 C CA . ASN B 1 171 ? 141.794 93.007 151.523 1.00 80.19 193 ASN B CA 1
ATOM 5946 C C . ASN B 1 171 ? 141.263 92.595 150.160 1.00 80.19 193 ASN B C 1
ATOM 5947 O O . ASN B 1 171 ? 141.149 93.406 149.238 1.00 80.19 193 ASN B O 1
ATOM 5952 N N . LYS B 1 172 ? 140.937 91.313 150.042 1.00 84.48 194 LYS B N 1
ATOM 5953 C CA . LYS B 1 172 ? 140.341 90.743 148.841 1.00 84.48 194 LYS B CA 1
ATOM 5954 C C . LYS B 1 172 ? 138.879 90.381 149.081 1.00 84.48 194 LYS B C 1
ATOM 5955 O O . LYS B 1 172 ? 138.403 89.326 148.660 1.00 84.48 194 LYS B O 1
ATOM 5961 N N . ILE B 1 173 ? 138.150 91.260 149.766 1.00 74.65 195 ILE B N 1
ATOM 5962 C CA . ILE B 1 173 ? 136.756 90.997 150.100 1.00 74.65 195 ILE B CA 1
ATOM 5963 C C . ILE B 1 173 ? 135.907 91.266 148.868 1.00 74.65 195 ILE B C 1
ATOM 5964 O O . ILE B 1 173 ? 135.471 92.397 148.633 1.00 74.65 195 ILE B O 1
ATOM 5969 N N . LYS B 1 174 ? 135.684 90.230 148.058 1.00 73.04 196 LYS B N 1
ATOM 5970 C CA . LYS B 1 174 ? 134.904 90.409 146.840 1.00 73.04 196 LYS B CA 1
ATOM 5971 C C . LYS B 1 174 ? 133.410 90.483 147.132 1.00 73.04 196 LYS B C 1
ATOM 5972 O O . LYS B 1 174 ? 132.668 91.140 146.393 1.00 73.04 196 LYS B O 1
ATOM 5978 N N . PHE B 1 175 ? 132.954 89.830 148.196 1.00 65.05 197 PHE B N 1
ATOM 5979 C CA . PHE B 1 175 ? 131.540 89.777 148.526 1.00 65.05 197 PHE B CA 1
ATOM 5980 C C . PHE B 1 175 ? 131.356 90.035 150.012 1.00 65.05 197 PHE B C 1
ATOM 5981 O O . PHE B 1 175 ? 132.217 89.696 150.828 1.00 65.05 197 PHE B O 1
ATOM 5989 N N . ILE B 1 176 ? 130.223 90.640 150.355 1.00 73.01 198 ILE B N 1
ATOM 5990 C CA . ILE B 1 176 ? 129.828 90.738 151.754 1.00 73.01 198 ILE B CA 1
ATOM 5991 C C . ILE B 1 176 ? 128.824 89.646 152.121 1.00 73.01 198 ILE B C 1
ATOM 5992 O O . ILE B 1 176 ? 128.736 89.259 153.291 1.00 73.01 198 ILE B O 1
ATOM 5997 N N . SER B 1 177 ? 128.080 89.133 151.137 1.00 78.02 199 SER B N 1
ATOM 5998 C CA . SER B 1 177 ? 127.043 88.118 151.317 1.00 78.02 199 SER B CA 1
ATOM 5999 C C . SER B 1 177 ? 125.881 88.632 152.159 1.00 78.02 199 SER B C 1
ATOM 6000 O O . SER B 1 177 ? 125.986 89.671 152.819 1.00 78.02 199 SER B O 1
ATOM 6003 N N . ASP B 1 178 ? 124.763 87.910 152.131 1.00 92.93 200 ASP B N 1
ATOM 6004 C CA . ASP B 1 178 ? 123.551 88.353 152.804 1.00 92.93 200 ASP B CA 1
ATOM 6005 C C . ASP B 1 178 ? 123.584 88.023 154.292 1.00 92.93 200 ASP B C 1
ATOM 6006 O O . ASP B 1 178 ? 124.027 86.944 154.696 1.00 92.93 200 ASP B O 1
ATOM 6011 N N . SER B 1 179 ? 123.102 88.971 155.101 1.00 95.21 201 SER B N 1
ATOM 6012 C CA . SER B 1 179 ? 122.966 88.804 156.550 1.00 95.21 201 SER B CA 1
ATOM 6013 C C . SER B 1 179 ? 124.291 88.423 157.201 1.00 95.21 201 SER B C 1
ATOM 6014 O O . SER B 1 179 ? 124.329 87.644 158.156 1.00 95.21 201 SER B O 1
ATOM 6017 N N . LYS B 1 180 ? 125.389 88.961 156.678 1.00 89.71 202 LYS B N 1
ATOM 6018 C CA . LYS B 1 180 ? 126.713 88.613 157.174 1.00 89.71 202 LYS B CA 1
ATOM 6019 C C . LYS B 1 180 ? 126.926 89.045 158.619 1.00 89.71 202 LYS B C 1
ATOM 6020 O O . LYS B 1 180 ? 127.051 88.205 159.514 1.00 89.71 202 LYS B O 1
ATOM 6026 N N . VAL B 1 181 ? 126.942 90.352 158.856 1.00 96.90 203 VAL B N 1
ATOM 6027 C CA . VAL B 1 181 ? 127.341 90.896 160.149 1.00 96.90 203 VAL B CA 1
ATOM 6028 C C . VAL B 1 181 ? 126.114 91.025 161.041 1.00 96.90 203 VAL B C 1
ATOM 6029 O O . VAL B 1 181 ? 125.096 91.599 160.637 1.00 96.90 203 VAL B O 1
ATOM 6033 N N . ARG B 1 182 ? 126.205 90.482 162.254 1.00 102.93 204 ARG B N 1
ATOM 6034 C CA . ARG B 1 182 ? 125.098 90.474 163.205 1.00 102.93 204 ARG B CA 1
ATOM 6035 C C . ARG B 1 182 ? 125.433 91.379 164.386 1.00 102.93 204 ARG B C 1
ATOM 6036 O O . ARG B 1 182 ? 126.237 91.009 165.249 1.00 102.93 204 ARG B O 1
ATOM 6044 N N . ASN B 1 183 ? 124.805 92.553 164.419 1.00 98.33 205 ASN B N 1
ATOM 6045 C CA . ASN B 1 183 ? 124.781 93.448 165.577 1.00 98.33 205 ASN B CA 1
ATOM 6046 C C . ASN B 1 183 ? 126.175 93.694 166.161 1.00 98.33 205 ASN B C 1
ATOM 6047 O O . ASN B 1 183 ? 126.486 93.312 167.290 1.00 98.33 205 ASN B O 1
ATOM 6052 N N . VAL B 1 184 ? 127.022 94.337 165.363 1.00 93.36 206 VAL B N 1
ATOM 6053 C CA . VAL B 1 184 ? 128.284 94.863 165.870 1.00 93.36 206 VAL B CA 1
ATOM 6054 C C . VAL B 1 184 ? 128.051 96.263 166.427 1.00 93.36 206 VAL B C 1
ATOM 6055 O O . VAL B 1 184 ? 127.273 97.053 165.879 1.00 93.36 206 VAL B O 1
ATOM 6059 N N . LYS B 1 185 ? 128.728 96.579 167.532 1.00 97.52 207 LYS B N 1
ATOM 6060 C CA . LYS B 1 185 ? 128.556 97.856 168.214 1.00 97.52 207 LYS B CA 1
ATOM 6061 C C . LYS B 1 185 ? 129.784 98.752 168.090 1.00 97.52 207 LYS B C 1
ATOM 6062 O O . LYS B 1 185 ? 129.994 99.630 168.932 1.00 97.52 207 LYS B O 1
ATOM 6068 N N . ALA B 1 186 ? 130.595 98.549 167.058 1.00 89.41 208 ALA B N 1
ATOM 6069 C CA . ALA B 1 186 ? 131.814 99.328 166.897 1.00 89.41 208 ALA B CA 1
ATOM 6070 C C . ALA B 1 186 ? 131.501 100.759 166.481 1.00 89.41 208 ALA B C 1
ATOM 6071 O O . ALA B 1 186 ? 130.524 101.022 165.775 1.00 89.41 208 ALA B O 1
ATOM 6073 N N . ARG B 1 187 ? 132.340 101.693 166.935 1.00 84.49 209 ARG B N 1
ATOM 6074 C CA . ARG B 1 187 ? 132.134 103.098 166.603 1.00 84.49 209 ARG B CA 1
ATOM 6075 C C . ARG B 1 187 ? 132.448 103.378 165.137 1.00 84.49 209 ARG B C 1
ATOM 6076 O O . ARG B 1 187 ? 131.691 104.080 164.458 1.00 84.49 209 ARG B O 1
ATOM 6084 N N . THR B 1 188 ? 133.551 102.837 164.628 1.00 73.53 210 THR B N 1
ATOM 6085 C CA . THR B 1 188 ? 133.977 103.094 163.259 1.00 73.53 210 THR B CA 1
ATOM 6086 C C . THR B 1 188 ? 134.243 101.775 162.552 1.00 73.53 210 THR B C 1
ATOM 6087 O O . THR B 1 188 ? 135.001 100.939 163.055 1.00 73.53 210 THR B O 1
ATOM 6091 N N . VAL B 1 189 ? 133.610 101.588 161.398 1.00 68.20 211 VAL B N 1
ATOM 6092 C CA . VAL B 1 189 ? 133.810 100.414 160.559 1.00 68.20 211 VAL B CA 1
ATOM 6093 C C . VAL B 1 189 ? 134.483 100.874 159.275 1.00 68.20 211 VAL B C 1
ATOM 6094 O O . VAL B 1 189 ? 133.929 101.699 158.538 1.00 68.20 211 VAL B O 1
ATOM 6098 N N . VAL B 1 190 ? 135.671 100.345 159.006 1.00 64.30 212 VAL B N 1
ATOM 6099 C CA . VAL B 1 190 ? 136.447 100.710 157.828 1.00 64.30 212 VAL B CA 1
ATOM 6100 C C . VAL B 1 190 ? 136.626 99.460 156.981 1.00 64.30 212 VAL B C 1
ATOM 6101 O O . VAL B 1 190 ? 137.303 98.511 157.395 1.00 64.30 212 VAL B O 1
ATOM 6105 N N . LEU B 1 191 ? 136.016 99.456 155.797 1.00 64.29 213 LEU B N 1
ATOM 6106 C CA . LEU B 1 191 ? 136.210 98.402 154.812 1.00 64.29 213 LEU B CA 1
ATOM 6107 C C . LEU B 1 191 ? 136.910 98.920 153.563 1.00 64.29 213 LEU B C 1
ATOM 6108 O O . LEU B 1 191 ? 136.772 98.330 152.487 1.00 64.29 213 LEU B O 1
ATOM 6113 N N . SER B 1 192 ? 137.665 100.007 153.689 1.00 72.86 214 SER B N 1
ATOM 6114 C CA . SER B 1 192 ? 138.196 100.711 152.535 1.00 72.86 214 SER B CA 1
ATOM 6115 C C . SER B 1 192 ? 139.295 99.898 151.854 1.00 72.86 214 SER B C 1
ATOM 6116 O O . SER B 1 192 ? 139.781 98.891 152.376 1.00 72.86 214 SER B O 1
ATOM 6119 N N . GLU B 1 193 ? 139.685 100.361 150.667 1.00 71.12 215 GLU B N 1
ATOM 6120 C CA . GLU B 1 193 ? 140.693 99.710 149.831 1.00 71.12 215 GLU B CA 1
ATOM 6121 C C . GLU B 1 193 ? 140.369 98.229 149.639 1.00 71.12 215 GLU B C 1
ATOM 6122 O O . GLU B 1 193 ? 141.131 97.338 150.015 1.00 71.12 215 GLU B O 1
ATOM 6128 N N . ASN B 1 194 ? 139.213 97.978 149.032 1.00 80.36 216 ASN B N 1
ATOM 6129 C CA . ASN B 1 194 ? 138.696 96.625 148.911 1.00 80.36 216 ASN B CA 1
ATOM 6130 C C . ASN B 1 194 ? 138.208 96.387 147.492 1.00 80.36 216 ASN B C 1
ATOM 6131 O O . ASN B 1 194 ? 137.875 97.322 146.758 1.00 80.36 216 ASN B O 1
ATOM 6136 N N . LYS B 1 195 ? 138.165 95.110 147.115 1.00 82.91 217 LYS B N 1
ATOM 6137 C CA . LYS B 1 195 ? 137.685 94.681 145.808 1.00 82.91 217 LYS B CA 1
ATOM 6138 C C . LYS B 1 195 ? 136.222 94.252 145.848 1.00 82.91 217 LYS B C 1
ATOM 6139 O O . LYS B 1 195 ? 135.833 93.298 145.166 1.00 82.91 217 LYS B O 1
ATOM 6145 N N . LEU B 1 196 ? 135.412 94.932 146.655 1.00 77.00 218 LEU B N 1
ATOM 6146 C CA . LEU B 1 196 ? 133.992 94.628 146.776 1.00 77.00 218 LEU B CA 1
ATOM 6147 C C . LEU B 1 196 ? 133.304 94.676 145.421 1.00 77.00 218 LEU B C 1
ATOM 6148 O O . LEU B 1 196 ? 133.278 95.720 144.763 1.00 77.00 218 LEU B O 1
ATOM 6153 N N . ILE B 1 197 ? 132.744 93.539 145.002 1.00 70.37 219 ILE B N 1
ATOM 6154 C CA . ILE B 1 197 ? 132.003 93.470 143.747 1.00 70.37 219 ILE B CA 1
ATOM 6155 C C . ILE B 1 197 ? 130.498 93.483 143.962 1.00 70.37 219 ILE B C 1
ATOM 6156 O O . ILE B 1 197 ? 129.749 93.697 142.995 1.00 70.37 219 ILE B O 1
ATOM 6161 N N . GLU B 1 198 ? 130.032 93.280 145.190 1.00 70.81 220 GLU B N 1
ATOM 6162 C CA . GLU B 1 198 ? 128.606 93.167 145.455 1.00 70.81 220 GLU B CA 1
ATOM 6163 C C . GLU B 1 198 ? 128.387 93.204 146.958 1.00 70.81 220 GLU B C 1
ATOM 6164 O O . GLU B 1 198 ? 129.213 92.708 147.730 1.00 70.81 220 GLU B O 1
ATOM 6170 N N . ILE B 1 199 ? 127.269 93.800 147.363 1.00 69.47 221 ILE B N 1
ATOM 6171 C CA . ILE B 1 199 ? 126.852 93.839 148.759 1.00 69.47 221 ILE B CA 1
ATOM 6172 C C . ILE B 1 199 ? 125.408 93.358 148.793 1.00 69.47 221 ILE B C 1
ATOM 6173 O O . ILE B 1 199 ? 124.485 94.112 148.469 1.00 69.47 221 ILE B O 1
ATOM 6178 N N . SER B 1 200 ? 125.209 92.098 149.166 1.00 81.32 222 SER B N 1
ATOM 6179 C CA . SER B 1 200 ? 123.866 91.565 149.300 1.00 81.32 222 SER B CA 1
ATOM 6180 C C . SER B 1 200 ? 123.142 92.253 150.452 1.00 81.32 222 SER B C 1
ATOM 6181 O O . SER B 1 200 ? 123.758 92.825 151.355 1.00 81.32 222 SER B O 1
ATOM 6184 N N . GLY B 1 201 ? 121.813 92.197 150.406 1.00 87.03 223 GLY B N 1
ATOM 6185 C CA . GLY B 1 201 ? 121.013 92.893 151.393 1.00 87.03 223 GLY B CA 1
ATOM 6186 C C . GLY B 1 201 ? 121.272 92.399 152.803 1.00 87.03 223 GLY B C 1
ATOM 6187 O O . GLY B 1 201 ? 121.818 91.318 153.030 1.00 87.03 223 GLY B O 1
ATOM 6188 N N . TYR B 1 202 ? 120.881 93.233 153.766 1.00 93.31 224 TYR B N 1
ATOM 6189 C CA . TYR B 1 202 ? 121.021 92.944 155.192 1.00 93.31 224 TYR B CA 1
ATOM 6190 C C . TYR B 1 202 ? 122.475 92.723 155.599 1.00 93.31 224 TYR B C 1
ATOM 6191 O O . TYR B 1 202 ? 122.745 92.027 156.582 1.00 93.31 224 TYR B O 1
ATOM 6200 N N . ALA B 1 203 ? 123.419 93.310 154.859 1.00 89.87 225 ALA B N 1
ATOM 6201 C CA . ALA B 1 203 ? 124.834 93.069 155.124 1.00 89.87 225 ALA B CA 1
ATOM 6202 C C . ALA B 1 203 ? 125.241 93.520 156.520 1.00 89.87 225 ALA B C 1
ATOM 6203 O O . ALA B 1 203 ? 126.155 92.940 157.117 1.00 89.87 225 ALA B O 1
ATOM 6205 N N . PHE B 1 204 ? 124.580 94.538 157.058 1.00 88.83 226 PHE B N 1
ATOM 6206 C CA . PHE B 1 204 ? 124.890 95.082 158.374 1.00 88.83 226 PHE B CA 1
ATOM 6207 C C . PHE B 1 204 ? 123.633 95.156 159.226 1.00 88.83 226 PHE B C 1
ATOM 6208 O O . PHE B 1 204 ? 123.344 96.179 159.854 1.00 88.83 226 PHE B O 1
ATOM 6216 N N . THR B 1 205 ? 122.864 94.068 159.251 1.00 100.72 227 THR B N 1
ATOM 6217 C CA . THR B 1 205 ? 121.572 94.069 159.927 1.00 100.72 227 THR B CA 1
ATOM 6218 C C . THR B 1 205 ? 121.722 94.374 161.413 1.00 100.72 227 THR B C 1
ATOM 6219 O O . THR B 1 205 ? 122.608 93.840 162.087 1.00 100.72 227 THR B O 1
ATOM 6223 N N . GLU B 1 206 ? 120.885 95.295 161.897 1.00 99.38 228 GLU B N 1
ATOM 6224 C CA . GLU B 1 206 ? 120.689 95.610 163.311 1.00 99.38 228 GLU B CA 1
ATOM 6225 C C . GLU B 1 206 ? 121.969 96.057 164.014 1.00 99.38 228 GLU B C 1
ATOM 6226 O O . GLU B 1 206 ? 121.960 96.302 165.224 1.00 99.38 228 GLU B O 1
ATOM 6232 N N . SER B 1 207 ? 123.064 96.191 163.273 1.00 94.67 229 SER B N 1
ATOM 6233 C CA . SER B 1 207 ? 124.292 96.710 163.855 1.00 94.67 229 SER B CA 1
ATOM 6234 C C . SER B 1 207 ? 124.160 98.204 164.135 1.00 94.67 229 SER B C 1
ATOM 6235 O O . SER B 1 207 ? 123.443 98.930 163.442 1.00 94.67 229 SER B O 1
ATOM 6238 N N . GLN B 1 208 ? 124.867 98.658 165.168 1.00 92.81 230 GLN B N 1
ATOM 6239 C CA . GLN B 1 208 ? 124.872 100.059 165.577 1.00 92.81 230 GLN B CA 1
ATOM 6240 C C . GLN B 1 208 ? 126.273 100.610 165.353 1.00 92.81 230 GLN B C 1
ATOM 6241 O O . GLN B 1 208 ? 127.216 100.223 166.054 1.00 92.81 230 GLN B O 1
ATOM 6247 N N . PHE B 1 209 ? 126.407 101.508 164.380 1.00 83.68 231 PHE B N 1
ATOM 6248 C CA . PHE B 1 209 ? 127.680 102.113 164.024 1.00 83.68 231 PHE B CA 1
ATOM 6249 C C . PHE B 1 209 ? 127.589 103.624 164.173 1.00 83.68 231 PHE B C 1
ATOM 6250 O O . PHE B 1 209 ? 126.509 104.212 164.062 1.00 83.68 231 PHE B O 1
ATOM 6258 N N . LEU B 1 210 ? 128.733 104.251 164.427 1.00 89.52 232 LEU B N 1
ATOM 6259 C CA . LEU B 1 210 ? 128.771 105.707 164.446 1.00 89.52 232 LEU B CA 1
ATOM 6260 C C . LEU B 1 210 ? 129.186 106.270 163.091 1.00 89.52 232 LEU B C 1
ATOM 6261 O O . LEU B 1 210 ? 128.586 107.234 162.609 1.00 89.52 232 LEU B O 1
ATOM 6266 N N . LYS B 1 211 ? 130.207 105.683 162.468 1.00 75.71 233 LYS B N 1
ATOM 6267 C CA . LYS B 1 211 ? 130.686 106.129 161.167 1.00 75.71 233 LYS B CA 1
ATOM 6268 C C . LYS B 1 211 ? 131.155 104.923 160.368 1.00 75.71 233 LYS B C 1
ATOM 6269 O O . LYS B 1 211 ? 131.933 104.107 160.871 1.00 75.71 233 LYS B O 1
ATOM 6275 N N . LEU B 1 212 ? 130.679 104.810 159.129 1.00 71.02 234 LEU B N 1
ATOM 6276 C CA . LEU B 1 212 ? 131.023 103.702 158.244 1.00 71.02 234 LEU B CA 1
ATOM 6277 C C . LEU B 1 212 ? 131.709 104.247 157.002 1.00 71.02 234 LEU B C 1
ATOM 6278 O O . LEU B 1 212 ? 131.155 105.109 156.312 1.00 71.02 234 LEU B O 1
ATOM 6283 N N . LYS B 1 213 ? 132.907 103.747 156.718 1.00 62.25 235 LYS B N 1
ATOM 6284 C CA . LYS B 1 213 ? 133.669 104.150 155.546 1.00 62.25 235 LYS B CA 1
ATOM 6285 C C . LYS B 1 213 ? 133.834 102.966 154.607 1.00 62.25 235 LYS B C 1
ATOM 6286 O O . LYS B 1 213 ? 134.309 101.903 155.020 1.00 62.25 235 LYS B O 1
ATOM 6292 N N . LEU B 1 214 ? 133.444 103.153 153.346 1.00 62.47 236 LEU B N 1
ATOM 6293 C CA . LEU B 1 214 ? 133.630 102.155 152.302 1.00 62.47 236 LEU B CA 1
ATOM 6294 C C . LEU B 1 214 ? 134.498 102.662 151.159 1.00 62.47 236 LEU B C 1
ATOM 6295 O O . LEU B 1 214 ? 134.483 102.070 150.078 1.00 62.47 236 LEU B O 1
ATOM 6300 N N . ASN B 1 215 ? 135.249 103.741 151.371 1.00 61.40 237 ASN B N 1
ATOM 6301 C CA . ASN B 1 215 ? 135.953 104.437 150.298 1.00 61.40 237 ASN B CA 1
ATOM 6302 C C . ASN B 1 215 ? 136.909 103.542 149.516 1.00 61.40 237 ASN B C 1
ATOM 6303 O O . ASN B 1 215 ? 137.322 102.485 150.000 1.00 61.40 237 ASN B O 1
ATOM 6308 N N . ASN B 1 216 ? 137.250 103.964 148.299 1.00 66.31 238 ASN B N 1
ATOM 6309 C CA . ASN B 1 216 ? 138.293 103.336 147.488 1.00 66.31 238 ASN B CA 1
ATOM 6310 C C . ASN B 1 216 ? 137.989 101.867 147.198 1.00 66.31 238 ASN B C 1
ATOM 6311 O O . ASN B 1 216 ? 138.820 100.982 147.413 1.00 66.31 238 ASN B O 1
ATOM 6316 N N . ASN B 1 217 ? 136.782 101.607 146.704 1.00 68.85 239 ASN B N 1
ATOM 6317 C CA . ASN B 1 217 ? 136.394 100.286 146.209 1.00 68.85 239 ASN B CA 1
ATOM 6318 C C . ASN B 1 217 ? 135.728 100.470 144.851 1.00 68.85 239 ASN B C 1
ATOM 6319 O O . ASN B 1 217 ? 134.494 100.469 144.742 1.00 68.85 239 ASN B O 1
ATOM 6324 N N . PRO B 1 218 ? 136.520 100.636 143.790 1.00 68.95 240 PRO B N 1
ATOM 6325 C CA . PRO B 1 218 ? 135.936 100.917 142.468 1.00 68.95 240 PRO B CA 1
ATOM 6326 C C . PRO B 1 218 ? 134.959 99.867 141.976 1.00 68.95 240 PRO B C 1
ATOM 6327 O O . PRO B 1 218 ? 134.024 100.202 141.240 1.00 68.95 240 PRO B O 1
ATOM 6331 N N . ASP B 1 219 ? 135.142 98.606 142.352 1.00 74.45 241 ASP B N 1
ATOM 6332 C CA . ASP B 1 219 ? 134.348 97.529 141.777 1.00 74.45 241 ASP B CA 1
ATOM 6333 C C . ASP B 1 219 ? 132.921 97.470 142.306 1.00 74.45 241 ASP B C 1
ATOM 6334 O O . ASP B 1 219 ? 132.117 96.700 141.771 1.00 74.45 241 ASP B O 1
ATOM 6339 N N . LEU B 1 220 ? 132.581 98.247 143.331 1.00 69.49 242 LEU B N 1
ATOM 6340 C CA . LEU B 1 220 ? 131.253 98.165 143.939 1.00 69.49 242 LEU B CA 1
ATOM 6341 C C . LEU B 1 220 ? 130.228 98.780 142.996 1.00 69.49 242 LEU B C 1
ATOM 6342 O O . LEU B 1 220 ? 130.083 100.002 142.923 1.00 69.49 242 LEU B O 1
ATOM 6347 N N . ARG B 1 221 ? 129.502 97.929 142.271 1.00 76.13 243 ARG B N 1
ATOM 6348 C CA . ARG B 1 221 ? 128.534 98.379 141.283 1.00 76.13 243 ARG B CA 1
ATOM 6349 C C . ARG B 1 221 ? 127.143 97.786 141.468 1.00 76.13 243 ARG B C 1
ATOM 6350 O O . ARG B 1 221 ? 126.282 97.997 140.606 1.00 76.13 243 ARG B O 1
ATOM 6358 N N . SER B 1 222 ? 126.891 97.058 142.553 1.00 67.67 244 SER B N 1
ATOM 6359 C CA . SER B 1 222 ? 125.626 96.349 142.725 1.00 67.67 244 SER B CA 1
ATOM 6360 C C . SER B 1 222 ? 125.084 96.533 144.135 1.00 67.67 244 SER B C 1
ATOM 6361 O O . SER B 1 222 ? 124.570 95.592 144.747 1.00 67.67 244 SER B O 1
ATOM 6364 N N . LEU B 1 223 ? 125.202 97.744 144.675 1.00 65.41 245 LEU B N 1
ATOM 6365 C CA . LEU B 1 223 ? 124.704 98.027 146.016 1.00 65.41 245 LEU B CA 1
ATOM 6366 C C . LEU B 1 223 ? 123.210 97.743 146.102 1.00 65.41 245 LEU B C 1
ATOM 6367 O O . LEU B 1 223 ? 122.409 98.373 145.406 1.00 65.41 245 LEU B O 1
ATOM 6372 N N . SER B 1 224 ? 122.840 96.795 146.956 1.00 79.67 246 SER B N 1
ATOM 6373 C CA . SER B 1 224 ? 121.459 96.340 147.033 1.00 79.67 246 SER B CA 1
ATOM 6374 C C . SER B 1 224 ? 120.552 97.417 147.616 1.00 79.67 246 SER B C 1
ATOM 6375 O O . SER B 1 224 ? 120.989 98.295 148.366 1.00 79.67 246 SER B O 1
ATOM 6378 N N . VAL B 1 225 ? 119.269 97.343 147.254 1.00 85.14 247 VAL B N 1
ATOM 6379 C CA . VAL B 1 225 ? 118.278 98.262 147.797 1.00 85.14 247 VAL B CA 1
ATOM 6380 C C . VAL B 1 225 ? 118.074 98.047 149.289 1.00 85.14 247 VAL B C 1
ATOM 6381 O O . VAL B 1 225 ? 117.635 98.963 149.992 1.00 85.14 247 VAL B O 1
ATOM 6385 N N . ASP B 1 226 ? 118.370 96.849 149.793 1.00 91.79 248 ASP B N 1
ATOM 6386 C CA . ASP B 1 226 ? 118.219 96.533 151.208 1.00 91.79 248 ASP B CA 1
ATOM 6387 C C . ASP B 1 226 ? 119.555 96.243 151.880 1.00 91.79 248 ASP B C 1
ATOM 6388 O O . ASP B 1 226 ? 119.591 95.566 152.911 1.00 91.79 248 ASP B O 1
ATOM 6393 N N . ALA B 1 227 ? 120.657 96.733 151.307 1.00 87.65 249 ALA B N 1
ATOM 6394 C CA . ALA B 1 227 ? 121.972 96.481 151.886 1.00 87.65 249 ALA B CA 1
ATOM 6395 C C . ALA B 1 227 ? 122.067 97.040 153.300 1.00 87.65 249 ALA B C 1
ATOM 6396 O O . ALA B 1 227 ? 122.476 96.340 154.233 1.00 87.65 249 ALA B O 1
ATOM 6398 N N . PHE B 1 228 ? 121.686 98.303 153.480 1.00 90.01 250 PHE B N 1
ATOM 6399 C CA . PHE B 1 228 ? 121.735 98.951 154.781 1.00 90.01 250 PHE B CA 1
ATOM 6400 C C . PHE B 1 228 ? 120.390 98.898 155.497 1.00 90.01 250 PHE B C 1
ATOM 6401 O O . PHE B 1 228 ? 120.129 99.721 156.381 1.00 90.01 250 PHE B O 1
ATOM 6409 N N . LYS B 1 229 ? 119.535 97.946 155.127 1.00 100.47 251 LYS B N 1
ATOM 6410 C CA . LYS B 1 229 ? 118.204 97.839 155.711 1.00 100.47 251 LYS B CA 1
ATOM 6411 C C . LYS B 1 229 ? 118.277 97.466 157.187 1.00 100.47 251 LYS B C 1
ATOM 6412 O O . LYS B 1 229 ? 119.148 96.700 157.608 1.00 100.47 251 LYS B O 1
ATOM 6418 N N . ASN B 1 230 ? 117.370 98.044 157.976 1.00 95.57 252 ASN B N 1
ATOM 6419 C CA . ASN B 1 230 ? 117.044 97.682 159.355 1.00 95.57 252 ASN B CA 1
ATOM 6420 C C . ASN B 1 230 ? 118.180 97.923 160.344 1.00 95.57 252 ASN B C 1
ATOM 6421 O O . ASN B 1 230 ? 117.987 97.688 161.546 1.00 95.57 252 ASN B O 1
ATOM 6426 N N . MET B 1 231 ? 119.338 98.401 159.901 1.00 96.46 253 MET B N 1
ATOM 6427 C CA . MET B 1 231 ? 120.447 98.616 160.818 1.00 96.46 253 MET B CA 1
ATOM 6428 C C . MET B 1 231 ? 120.116 99.728 161.808 1.00 96.46 253 MET B C 1
ATOM 6429 O O . MET B 1 231 ? 119.269 100.588 161.551 1.00 96.46 253 MET B O 1
ATOM 6434 N N . ALA B 1 232 ? 120.791 99.697 162.960 1.00 92.37 254 ALA B N 1
ATOM 6435 C CA . ALA B 1 232 ? 120.488 100.644 164.027 1.00 92.37 254 ALA B CA 1
ATOM 6436 C C . ALA B 1 232 ? 120.872 102.074 163.680 1.00 92.37 254 ALA B C 1
ATOM 6437 O O . ALA B 1 232 ? 120.499 102.992 164.417 1.00 92.37 254 ALA B O 1
ATOM 6439 N N . GLY B 1 233 ? 121.600 102.288 162.591 1.00 96.09 255 GLY B N 1
ATOM 6440 C CA . GLY B 1 233 ? 121.859 103.632 162.123 1.00 96.09 255 GLY B CA 1
ATOM 6441 C C . GLY B 1 233 ? 123.325 103.997 162.031 1.00 96.09 255 GLY B C 1
ATOM 6442 O O . GLY B 1 233 ? 124.176 103.400 162.697 1.00 96.09 255 GLY B O 1
ATOM 6443 N N . LEU B 1 234 ? 123.627 104.994 161.205 1.00 89.89 256 LEU B N 1
ATOM 6444 C CA . LEU B 1 234 ? 124.976 105.514 161.073 1.00 89.89 256 LEU B CA 1
ATOM 6445 C C . LEU B 1 234 ? 124.902 107.028 161.044 1.00 89.89 256 LEU B C 1
ATOM 6446 O O . LEU B 1 234 ? 124.018 107.598 160.399 1.00 89.89 256 LEU B O 1
ATOM 6451 N N . GLN B 1 235 ? 125.816 107.681 161.755 1.00 85.43 257 GLN B N 1
ATOM 6452 C CA . GLN B 1 235 ? 125.868 109.134 161.669 1.00 85.43 257 GLN B CA 1
ATOM 6453 C C . GLN B 1 235 ? 126.470 109.590 160.346 1.00 85.43 257 GLN B C 1
ATOM 6454 O O . GLN B 1 235 ? 125.947 110.513 159.713 1.00 85.43 257 GLN B O 1
ATOM 6460 N N . THR B 1 236 ? 127.548 108.950 159.906 1.00 83.54 258 THR B N 1
ATOM 6461 C CA . THR B 1 236 ? 128.168 109.260 158.629 1.00 83.54 258 THR B CA 1
ATOM 6462 C C . THR B 1 236 ? 128.254 108.007 157.766 1.00 83.54 258 THR B C 1
ATOM 6463 O O . THR B 1 236 ? 128.515 106.905 158.258 1.00 83.54 258 THR B O 1
ATOM 6467 N N . LEU B 1 237 ? 128.021 108.190 156.469 1.00 74.71 259 LEU B N 1
ATOM 6468 C CA . LEU B 1 237 ? 128.181 107.136 155.476 1.00 74.71 259 LEU B CA 1
ATOM 6469 C C . LEU B 1 237 ? 129.082 107.651 154.367 1.00 74.71 259 LEU B C 1
ATOM 6470 O O . LEU B 1 237 ? 128.813 108.705 153.783 1.00 74.71 259 LEU B O 1
ATOM 6475 N N . ASP B 1 238 ? 130.148 106.914 154.084 1.00 70.36 260 ASP B N 1
ATOM 6476 C CA . ASP B 1 238 ? 131.177 107.341 153.147 1.00 70.36 260 ASP B CA 1
ATOM 6477 C C . ASP B 1 238 ? 131.258 106.339 152.005 1.00 70.36 260 ASP B C 1
ATOM 6478 O O . ASP B 1 238 ? 131.577 105.166 152.225 1.00 70.36 260 ASP B O 1
ATOM 6483 N N . LEU B 1 239 ? 130.973 106.803 150.792 1.00 57.65 261 LEU B N 1
ATOM 6484 C CA . LEU B 1 239 ? 131.151 106.016 149.579 1.00 57.65 261 LEU B CA 1
ATOM 6485 C C . LEU B 1 239 ? 132.069 106.737 148.600 1.00 57.65 261 LEU B C 1
ATOM 6486 O O . LEU B 1 239 ? 131.860 106.687 147.388 1.00 57.65 261 LEU B O 1
ATOM 6491 N N . SER B 1 240 ? 133.071 107.435 149.124 1.00 61.07 262 SER B N 1
ATOM 6492 C CA . SER B 1 240 ? 133.982 108.196 148.282 1.00 61.07 262 SER B CA 1
ATOM 6493 C C . SER B 1 240 ? 134.702 107.280 147.304 1.00 61.07 262 SER B C 1
ATOM 6494 O O . SER B 1 240 ? 135.177 106.204 147.676 1.00 61.07 262 SER B O 1
ATOM 6497 N N . HIS B 1 241 ? 134.761 107.710 146.046 1.00 62.07 263 HIS B N 1
ATOM 6498 C CA . HIS B 1 241 ? 135.432 106.995 144.965 1.00 62.07 263 HIS B CA 1
ATOM 6499 C C . HIS B 1 241 ? 134.811 105.632 144.680 1.00 62.07 263 HIS B C 1
ATOM 6500 O O . HIS B 1 241 ? 135.476 104.749 144.131 1.00 62.07 263 HIS B O 1
ATOM 6507 N N . THR B 1 242 ? 133.545 105.434 145.037 1.00 63.99 264 THR B N 1
ATOM 6508 C CA . THR B 1 242 ? 132.824 104.247 144.603 1.00 63.99 264 THR B CA 1
ATOM 6509 C C . THR B 1 242 ? 132.387 104.402 143.148 1.00 63.99 264 THR B C 1
ATOM 6510 O O . THR B 1 242 ? 132.588 105.440 142.511 1.00 63.99 264 THR B O 1
ATOM 6514 N N . SER B 1 243 ? 131.775 103.348 142.616 1.00 61.55 265 SER B N 1
ATOM 6515 C CA . SER B 1 243 ? 131.178 103.355 141.286 1.00 61.55 265 SER B CA 1
ATOM 6516 C C . SER B 1 243 ? 129.759 102.813 141.341 1.00 61.55 265 SER B C 1
ATOM 6517 O O . SER B 1 243 ? 129.304 102.116 140.430 1.00 61.55 265 SER B O 1
ATOM 6520 N N . ILE B 1 244 ? 129.040 103.124 142.422 1.00 63.29 266 ILE B N 1
ATOM 6521 C CA . ILE B 1 244 ? 127.690 102.610 142.595 1.00 63.29 266 ILE B CA 1
ATOM 6522 C C . ILE B 1 244 ? 126.762 103.156 141.512 1.00 63.29 266 ILE B C 1
ATOM 6523 O O . ILE B 1 244 ? 126.933 104.277 141.017 1.00 63.29 266 ILE B O 1
ATOM 6528 N N . ASP B 1 245 ? 125.770 102.347 141.139 1.00 67.76 267 ASP B N 1
ATOM 6529 C CA . ASP B 1 245 ? 124.773 102.744 140.154 1.00 67.76 267 ASP B CA 1
ATOM 6530 C C . ASP B 1 245 ? 123.540 103.381 140.779 1.00 67.76 267 ASP B C 1
ATOM 6531 O O . ASP B 1 245 ? 122.815 104.103 140.086 1.00 67.76 267 ASP B O 1
ATOM 6536 N N . THR B 1 246 ? 123.288 103.137 142.061 1.00 76.69 268 THR B N 1
ATOM 6537 C CA . THR B 1 246 ? 122.118 103.686 142.732 1.00 76.69 268 THR B CA 1
ATOM 6538 C C . THR B 1 246 ? 122.381 103.690 144.231 1.00 76.69 268 THR B C 1
ATOM 6539 O O . THR B 1 246 ? 123.393 103.172 144.707 1.00 76.69 268 THR B O 1
ATOM 6543 N N . LEU B 1 247 ? 121.454 104.292 144.974 1.00 79.36 269 LEU B N 1
ATOM 6544 C CA . LEU B 1 247 ? 121.550 104.365 146.424 1.00 79.36 269 LEU B CA 1
ATOM 6545 C C . LEU B 1 247 ? 120.227 103.942 147.034 1.00 79.36 269 LEU B C 1
ATOM 6546 O O . LEU B 1 247 ? 119.161 104.432 146.616 1.00 79.36 269 LEU B O 1
ATOM 6551 N N . PRO B 1 248 ? 120.231 103.042 148.016 1.00 89.21 270 PRO B N 1
ATOM 6552 C CA . PRO B 1 248 ? 118.981 102.657 148.669 1.00 89.21 270 PRO B CA 1
ATOM 6553 C C . PRO B 1 248 ? 118.389 103.810 149.461 1.00 89.21 270 PRO B C 1
ATOM 6554 O O . PRO B 1 248 ? 119.102 104.669 149.986 1.00 89.21 270 PRO B O 1
ATOM 6558 N N . ILE B 1 249 ? 117.058 103.820 149.538 1.00 101.82 271 ILE B N 1
ATOM 6559 C CA . ILE B 1 249 ? 116.364 104.848 150.304 1.00 101.82 271 ILE B CA 1
ATOM 6560 C C . ILE B 1 249 ? 116.212 104.427 151.761 1.00 101.82 271 ILE B C 1
ATOM 6561 O O . ILE B 1 249 ? 116.264 105.264 152.670 1.00 101.82 271 ILE B O 1
ATOM 6566 N N . ASN B 1 250 ? 116.030 103.133 152.008 1.00 97.95 272 ASN B N 1
ATOM 6567 C CA . ASN B 1 250 ? 115.825 102.652 153.364 1.00 97.95 272 ASN B CA 1
ATOM 6568 C C . ASN B 1 250 ? 117.115 102.743 154.175 1.00 97.95 272 ASN B C 1
ATOM 6569 O O . ASN B 1 250 ? 118.226 102.692 153.643 1.00 97.95 272 ASN B O 1
ATOM 6574 N N . GLY B 1 251 ? 116.950 102.868 155.484 1.00 94.96 273 GLY B N 1
ATOM 6575 C CA . GLY B 1 251 ? 118.083 102.956 156.405 1.00 94.96 273 GLY B CA 1
ATOM 6576 C C . GLY B 1 251 ? 118.740 104.310 156.525 1.00 94.96 273 GLY B C 1
ATOM 6577 O O . GLY B 1 251 ? 118.907 104.822 157.635 1.00 94.96 273 GLY B O 1
ATOM 6578 N N . LEU B 1 252 ? 119.107 104.919 155.399 1.00 90.26 274 LEU B N 1
ATOM 6579 C CA . LEU B 1 252 ? 119.790 106.208 155.417 1.00 90.26 274 LEU B CA 1
ATOM 6580 C C . LEU B 1 252 ? 118.908 107.346 155.915 1.00 90.26 274 LEU B C 1
ATOM 6581 O O . LEU B 1 252 ? 119.365 108.494 155.928 1.00 90.26 274 LEU B O 1
ATOM 6586 N N . LYS B 1 253 ? 117.658 107.067 156.296 1.00 98.94 275 LYS B N 1
ATOM 6587 C CA . LYS B 1 253 ? 116.780 108.116 156.808 1.00 98.94 275 LYS B CA 1
ATOM 6588 C C . LYS B 1 253 ? 117.408 108.841 157.993 1.00 98.94 275 LYS B C 1
ATOM 6589 O O . LYS B 1 253 ? 117.368 110.074 158.071 1.00 98.94 275 LYS B O 1
ATOM 6595 N N . LYS B 1 254 ? 118.003 108.090 158.920 1.00 97.83 276 LYS B N 1
ATOM 6596 C CA . LYS B 1 254 ? 118.622 108.681 160.100 1.00 97.83 276 LYS B CA 1
ATOM 6597 C C . LYS B 1 254 ? 120.002 109.259 159.821 1.00 97.83 276 LYS B C 1
ATOM 6598 O O . LYS B 1 254 ? 120.572 109.906 160.706 1.00 97.83 276 LYS B O 1
ATOM 6604 N N . LEU B 1 255 ? 120.554 109.024 158.630 1.00 86.55 277 LEU B N 1
ATOM 6605 C CA . LEU B 1 255 ? 121.921 109.431 158.328 1.00 86.55 277 LEU B CA 1
ATOM 6606 C C . LEU B 1 255 ? 122.116 110.922 158.566 1.00 86.55 277 LEU B C 1
ATOM 6607 O O . LEU B 1 255 ? 121.270 111.744 158.204 1.00 86.55 277 LEU B O 1
ATOM 6612 N N . LYS B 1 256 ? 123.238 111.266 159.199 1.00 87.57 278 LYS B N 1
ATOM 6613 C CA . LYS B 1 256 ? 123.575 112.656 159.474 1.00 87.57 278 LYS B CA 1
ATOM 6614 C C . LYS B 1 256 ? 124.610 113.227 158.517 1.00 87.57 278 LYS B C 1
ATOM 6615 O O . LYS B 1 256 ? 124.692 114.453 158.383 1.00 87.57 278 LYS B O 1
ATOM 6621 N N . THR B 1 257 ? 125.394 112.382 157.851 1.00 85.87 279 THR B N 1
ATOM 6622 C CA . THR B 1 257 ? 126.466 112.864 156.991 1.00 85.87 279 THR B CA 1
ATOM 6623 C C . THR B 1 257 ? 126.713 111.858 155.878 1.00 85.87 279 THR B C 1
ATOM 6624 O O . THR B 1 257 ? 126.892 110.667 156.144 1.00 85.87 279 THR B O 1
ATOM 6628 N N . LEU B 1 258 ? 126.717 112.341 154.638 1.00 73.18 280 LEU B N 1
ATOM 6629 C CA . LEU B 1 258 ? 126.930 111.504 153.462 1.00 73.18 280 LEU B CA 1
ATOM 6630 C C . LEU B 1 258 ? 127.912 112.215 152.544 1.00 73.18 280 LEU B C 1
ATOM 6631 O O . LEU B 1 258 ? 127.577 113.249 151.959 1.00 73.18 280 LEU B O 1
ATOM 6636 N N . ILE B 1 259 ? 129.114 111.669 152.404 1.00 67.08 281 ILE B N 1
ATOM 6637 C CA . ILE B 1 259 ? 130.109 112.217 151.491 1.00 67.08 281 ILE B CA 1
ATOM 6638 C C . ILE B 1 259 ? 130.232 111.259 150.313 1.00 67.08 281 ILE B C 1
ATOM 6639 O O . ILE B 1 259 ? 130.659 110.108 150.467 1.00 67.08 281 ILE B O 1
ATOM 6644 N N . LEU B 1 260 ? 129.836 111.729 149.135 1.00 61.23 282 LEU B N 1
ATOM 6645 C CA . LEU B 1 260 ? 129.864 110.950 147.905 1.00 61.23 282 LEU B CA 1
ATOM 6646 C C . LEU B 1 260 ? 130.779 111.600 146.879 1.00 61.23 282 LEU B C 1
ATOM 6647 O O . LEU B 1 260 ? 130.460 111.668 145.692 1.00 61.23 282 LEU B O 1
ATOM 6652 N N . ASN B 1 261 ? 131.915 112.120 147.333 1.00 64.01 283 ASN B N 1
ATOM 6653 C CA . ASN B 1 261 ? 132.866 112.740 146.422 1.00 64.01 283 ASN B CA 1
ATOM 6654 C C . ASN B 1 261 ? 133.310 111.752 145.353 1.00 64.01 283 ASN B C 1
ATOM 6655 O O . ASN B 1 261 ? 133.627 110.597 145.647 1.00 64.01 283 ASN B O 1
ATOM 6660 N N . ASP B 1 262 ? 133.308 112.215 144.105 1.00 60.87 284 ASP B N 1
ATOM 6661 C CA . ASP B 1 262 ? 133.896 111.508 142.971 1.00 60.87 284 ASP B CA 1
ATOM 6662 C C . ASP B 1 262 ? 133.210 110.181 142.656 1.00 60.87 284 ASP B C 1
ATOM 6663 O O . ASP B 1 262 ? 133.848 109.272 142.121 1.00 60.87 284 ASP B O 1
ATOM 6668 N N . VAL B 1 263 ? 131.928 110.025 142.972 1.00 54.99 285 VAL B N 1
ATOM 6669 C CA . VAL B 1 263 ? 131.186 108.887 142.430 1.00 54.99 285 VAL B CA 1
ATOM 6670 C C . VAL B 1 263 ? 130.605 109.311 141.085 1.00 54.99 285 VAL B C 1
ATOM 6671 O O . VAL B 1 263 ? 129.702 110.157 141.032 1.00 54.99 285 VAL B O 1
ATOM 6675 N N . PRO B 1 264 ? 131.097 108.763 139.972 1.00 56.62 286 PRO B N 1
ATOM 6676 C CA . PRO B 1 264 ? 130.686 109.281 138.661 1.00 56.62 286 PRO B CA 1
ATOM 6677 C C . PRO B 1 264 ? 129.351 108.760 138.163 1.00 56.62 286 PRO B C 1
ATOM 6678 O O . PRO B 1 264 ? 128.798 109.348 137.224 1.00 56.62 286 PRO B O 1
ATOM 6682 N N . THR B 1 265 ? 128.812 107.691 138.745 1.00 57.79 287 THR B N 1
ATOM 6683 C CA . THR B 1 265 ? 127.650 107.024 138.176 1.00 57.79 287 THR B CA 1
ATOM 6684 C C . THR B 1 265 ? 126.349 107.310 138.912 1.00 57.79 287 THR B C 1
ATOM 6685 O O . THR B 1 265 ? 125.279 106.985 138.385 1.00 57.79 287 THR B O 1
ATOM 6689 N N . LEU B 1 266 ? 126.397 107.916 140.098 1.00 62.45 288 LEU B N 1
ATOM 6690 C CA . LEU B 1 266 ? 125.181 108.154 140.878 1.00 62.45 288 LEU B CA 1
ATOM 6691 C C . LEU B 1 266 ? 124.468 109.398 140.345 1.00 62.45 288 LEU B C 1
ATOM 6692 O O . LEU B 1 266 ? 124.471 110.477 140.942 1.00 62.45 288 LEU B O 1
ATOM 6697 N N . LYS B 1 267 ? 123.843 109.225 139.184 1.00 56.90 289 LYS B N 1
ATOM 6698 C CA . LYS B 1 267 ? 123.082 110.280 138.532 1.00 56.90 289 LYS B CA 1
ATOM 6699 C C . LYS B 1 267 ? 121.594 110.214 138.838 1.00 56.90 289 LYS B C 1
ATOM 6700 O O . LYS B 1 267 ? 120.850 111.107 138.422 1.00 56.90 289 LYS B O 1
ATOM 6706 N N . SER B 1 268 ? 121.145 109.185 139.553 1.00 67.52 290 SER B N 1
ATOM 6707 C CA . SER B 1 268 ? 119.736 108.988 139.863 1.00 67.52 290 SER B CA 1
ATOM 6708 C C . SER B 1 268 ? 119.488 109.028 141.367 1.00 67.52 290 SER B C 1
ATOM 6709 O O . SER B 1 268 ? 118.709 108.232 141.896 1.00 67.52 290 SER B O 1
ATOM 6712 N N . LEU B 1 269 ? 120.162 109.937 142.062 1.00 66.06 291 LEU B N 1
ATOM 6713 C CA . LEU B 1 269 ? 120.016 110.097 143.498 1.00 66.06 291 LEU B CA 1
ATOM 6714 C C . LEU B 1 269 ? 118.551 110.330 143.862 1.00 66.06 291 LEU B C 1
ATOM 6715 O O . LEU B 1 269 ? 117.901 111.193 143.255 1.00 66.06 291 LEU B O 1
ATOM 6720 N N . PRO B 1 270 ? 117.999 109.575 144.809 1.00 77.30 292 PRO B N 1
ATOM 6721 C CA . PRO B 1 270 ? 116.639 109.863 145.278 1.00 77.30 292 PRO B CA 1
ATOM 6722 C C . PRO B 1 270 ? 116.543 111.274 145.837 1.00 77.30 292 PRO B C 1
ATOM 6723 O O . PRO B 1 270 ? 117.528 111.844 146.311 1.00 77.30 292 PRO B O 1
ATOM 6727 N N . SER B 1 271 ? 115.341 111.842 145.753 1.00 101.33 293 SER B N 1
ATOM 6728 C CA . SER B 1 271 ? 115.130 113.226 146.156 1.00 101.33 293 SER B CA 1
ATOM 6729 C C . SER B 1 271 ? 115.518 113.432 147.615 1.00 101.33 293 SER B C 1
ATOM 6730 O O . SER B 1 271 ? 115.318 112.556 148.460 1.00 101.33 293 SER B O 1
ATOM 6733 N N . VAL B 1 272 ? 116.086 114.607 147.901 1.00 105.57 294 VAL B N 1
ATOM 6734 C CA . VAL B 1 272 ? 116.567 114.928 149.240 1.00 105.57 294 VAL B CA 1
ATOM 6735 C C . VAL B 1 272 ? 115.463 114.814 150.282 1.00 105.57 294 VAL B C 1
ATOM 6736 O O . VAL B 1 272 ? 115.750 114.610 151.467 1.00 105.57 294 VAL B O 1
ATOM 6740 N N . LEU B 1 273 ? 114.199 114.933 149.867 1.00 113.68 295 LEU B N 1
ATOM 6741 C CA . LEU B 1 273 ? 113.091 114.772 150.802 1.00 113.68 295 LEU B CA 1
ATOM 6742 C C . LEU B 1 273 ? 113.131 113.414 151.493 1.00 113.68 295 LEU B C 1
ATOM 6743 O O . LEU B 1 273 ? 112.721 113.299 152.653 1.00 113.68 295 LEU B O 1
ATOM 6748 N N . SER B 1 274 ? 113.636 112.384 150.808 1.00 105.54 296 SER B N 1
ATOM 6749 C CA . SER B 1 274 ? 113.671 111.047 151.394 1.00 105.54 296 SER B CA 1
ATOM 6750 C C . SER B 1 274 ? 114.546 111.011 152.641 1.00 105.54 296 SER B C 1
ATOM 6751 O O . SER B 1 274 ? 114.204 110.350 153.628 1.00 105.54 296 SER B O 1
ATOM 6754 N N . PHE B 1 275 ? 115.673 111.715 152.619 1.00 101.43 297 PHE B N 1
ATOM 6755 C CA . PHE B 1 275 ? 116.492 111.827 153.814 1.00 101.43 297 PHE B CA 1
ATOM 6756 C C . PHE B 1 275 ? 115.797 112.719 154.842 1.00 101.43 297 PHE B C 1
ATOM 6757 O O . PHE B 1 275 ? 114.885 113.488 154.525 1.00 101.43 297 PHE B O 1
ATOM 6765 N N . THR B 1 276 ? 116.238 112.613 156.096 1.00 100.49 298 THR B N 1
ATOM 6766 C CA . THR B 1 276 ? 115.578 113.336 157.181 1.00 100.49 298 THR B CA 1
ATOM 6767 C C . THR B 1 276 ? 116.516 114.053 158.138 1.00 100.49 298 THR B C 1
ATOM 6768 O O . THR B 1 276 ? 116.035 114.879 158.921 1.00 100.49 298 THR B O 1
ATOM 6772 N N . ASP B 1 277 ? 117.819 113.778 158.131 1.00 103.03 299 ASP B N 1
ATOM 6773 C CA . ASP B 1 277 ? 118.693 114.324 159.162 1.00 103.03 299 ASP B CA 1
ATOM 6774 C C . ASP B 1 277 ? 120.071 114.727 158.650 1.00 103.03 299 ASP B C 1
ATOM 6775 O O . ASP B 1 277 ? 121.010 114.801 159.453 1.00 103.03 299 ASP B O 1
ATOM 6780 N N . LEU B 1 278 ? 120.236 114.963 157.350 1.00 91.95 300 LEU B N 1
ATOM 6781 C CA . LEU B 1 278 ? 121.538 115.355 156.826 1.00 91.95 300 LEU B CA 1
ATOM 6782 C C . LEU B 1 278 ? 122.005 116.659 157.459 1.00 91.95 300 LEU B C 1
ATOM 6783 O O . LEU B 1 278 ? 121.232 117.610 157.603 1.00 91.95 300 LEU B O 1
ATOM 6788 N N . GLU B 1 279 ? 123.275 116.691 157.861 1.00 102.46 301 GLU B N 1
ATOM 6789 C CA . GLU B 1 279 ? 123.910 117.906 158.348 1.00 102.46 301 GLU B CA 1
ATOM 6790 C C . GLU B 1 279 ? 125.059 118.367 157.469 1.00 102.46 301 GLU B C 1
ATOM 6791 O O . GLU B 1 279 ? 125.441 119.539 157.540 1.00 102.46 301 GLU B O 1
ATOM 6797 N N . THR B 1 280 ? 125.620 117.474 156.659 1.00 95.65 302 THR B N 1
ATOM 6798 C CA . THR B 1 280 ? 126.667 117.817 155.713 1.00 95.65 302 THR B CA 1
ATOM 6799 C C . THR B 1 280 ? 126.668 116.752 154.630 1.00 95.65 302 THR B C 1
ATOM 6800 O O . THR B 1 280 ? 126.553 115.561 154.929 1.00 95.65 302 THR B O 1
ATOM 6804 N N . ALA B 1 281 ? 126.795 117.182 153.379 1.00 80.82 303 ALA B N 1
ATOM 6805 C CA . ALA B 1 281 ? 126.767 116.261 152.257 1.00 80.82 303 ALA B CA 1
ATOM 6806 C C . ALA B 1 281 ? 127.779 116.696 151.212 1.00 80.82 303 ALA B C 1
ATOM 6807 O O . ALA B 1 281 ? 128.099 117.881 151.087 1.00 80.82 303 ALA B O 1
ATOM 6809 N N . HIS B 1 282 ? 128.283 115.721 150.466 1.00 75.05 304 HIS B N 1
ATOM 6810 C CA . HIS B 1 282 ? 129.209 115.967 149.374 1.00 75.05 304 HIS B CA 1
ATOM 6811 C C . HIS B 1 282 ? 128.735 115.228 148.134 1.00 75.05 304 HIS B C 1
ATOM 6812 O O . HIS B 1 282 ? 128.301 114.075 148.212 1.00 75.05 304 HIS B O 1
ATOM 6819 N N . PHE B 1 283 ? 128.812 115.905 146.992 1.00 70.54 305 PHE B N 1
ATOM 6820 C CA . PHE B 1 283 ? 128.443 115.324 145.714 1.00 70.54 305 PHE B CA 1
ATOM 6821 C C . PHE B 1 283 ? 129.456 115.759 144.667 1.00 70.54 305 PHE B C 1
ATOM 6822 O O . PHE B 1 283 ? 130.185 116.737 144.850 1.00 70.54 305 PHE B O 1
ATOM 6830 N N . THR B 1 284 ? 129.506 115.013 143.566 1.00 65.31 306 THR B N 1
ATOM 6831 C CA . THR B 1 284 ? 130.387 115.369 142.461 1.00 65.31 306 THR B CA 1
ATOM 6832 C C . THR B 1 284 ? 129.716 116.283 141.447 1.00 65.31 306 THR B C 1
ATOM 6833 O O . THR B 1 284 ? 130.404 117.057 140.772 1.00 65.31 306 THR B O 1
ATOM 6837 N N . TYR B 1 285 ? 128.392 116.205 141.319 1.00 74.31 307 TYR B N 1
ATOM 6838 C CA . TYR B 1 285 ? 127.647 117.056 140.405 1.00 74.31 307 TYR B CA 1
ATOM 6839 C C . TYR B 1 285 ? 126.948 118.147 141.198 1.00 74.31 307 TYR B C 1
ATOM 6840 O O . TYR B 1 285 ? 126.086 117.833 142.033 1.00 74.31 307 TYR B O 1
ATOM 6849 N N . PRO B 1 286 ? 127.275 119.424 140.986 1.00 71.41 308 PRO B N 1
ATOM 6850 C CA . PRO B 1 286 ? 126.676 120.485 141.813 1.00 71.41 308 PRO B CA 1
ATOM 6851 C C . PRO B 1 286 ? 125.166 120.553 141.711 1.00 71.41 308 PRO B C 1
ATOM 6852 O O . PRO B 1 286 ? 124.504 121.079 142.619 1.00 71.41 308 PRO B O 1
ATOM 6856 N N . HIS B 1 287 ? 124.599 120.044 140.619 1.00 82.92 309 HIS B N 1
ATOM 6857 C CA . HIS B 1 287 ? 123.156 120.091 140.443 1.00 82.92 309 HIS B CA 1
ATOM 6858 C C . HIS B 1 287 ? 122.423 119.312 141.524 1.00 82.92 309 HIS B C 1
ATOM 6859 O O . HIS B 1 287 ? 121.258 119.605 141.798 1.00 82.92 309 HIS B O 1
ATOM 6866 N N . HIS B 1 288 ? 123.087 118.357 142.173 1.00 82.45 310 HIS B N 1
ATOM 6867 C CA . HIS B 1 288 ? 122.489 117.724 143.343 1.00 82.45 310 HIS B CA 1
ATOM 6868 C C . HIS B 1 288 ? 122.303 118.727 144.477 1.00 82.45 310 HIS B C 1
ATOM 6869 O O . HIS B 1 288 ? 121.250 118.760 145.124 1.00 82.45 310 HIS B O 1
ATOM 6876 N N . CYS B 1 289 ? 123.309 119.565 144.728 1.00 91.39 311 CYS B N 1
ATOM 6877 C CA . CYS B 1 289 ? 123.167 120.586 145.761 1.00 91.39 311 CYS B CA 1
ATOM 6878 C C . CYS B 1 289 ? 122.134 121.630 145.355 1.00 91.39 311 CYS B C 1
ATOM 6879 O O . CYS B 1 289 ? 121.406 122.159 146.205 1.00 91.39 311 CYS B O 1
ATOM 6882 N N . CYS B 1 290 ? 122.051 121.942 144.059 1.00 104.22 312 CYS B N 1
ATOM 6883 C CA . CYS B 1 290 ? 120.993 122.846 143.613 1.00 104.22 312 CYS B CA 1
ATOM 6884 C C . CYS B 1 290 ? 119.613 122.228 143.805 1.00 104.22 312 CYS B C 1
ATOM 6885 O O . CYS B 1 290 ? 118.653 122.942 144.117 1.00 104.22 312 CYS B O 1
ATOM 6888 N N . LEU B 1 291 ? 119.491 120.909 143.629 1.00 103.26 313 LEU B N 1
ATOM 6889 C CA . LEU B 1 291 ? 118.246 120.227 143.971 1.00 103.26 313 LEU B CA 1
ATOM 6890 C C . LEU B 1 291 ? 117.970 120.320 145.464 1.00 103.26 313 LEU B C 1
ATOM 6891 O O . LEU B 1 291 ? 116.815 120.453 145.884 1.00 103.26 313 LEU B O 1
ATOM 6896 N N . PHE B 1 292 ? 119.023 120.236 146.276 1.00 101.11 314 PHE B N 1
ATOM 6897 C CA . PHE B 1 292 ? 118.871 120.438 147.713 1.00 101.11 314 PHE B CA 1
ATOM 6898 C C . PHE B 1 292 ? 118.253 121.799 148.006 1.00 101.11 314 PHE B C 1
ATOM 6899 O O . PHE B 1 292 ? 117.271 121.903 148.750 1.00 101.11 314 PHE B O 1
ATOM 6907 N N . LYS B 1 293 ? 118.815 122.859 147.420 1.00 107.05 315 LYS B N 1
ATOM 6908 C CA . LYS B 1 293 ? 118.343 124.203 147.744 1.00 107.05 315 LYS B CA 1
ATOM 6909 C C . LYS B 1 293 ? 117.019 124.533 147.057 1.00 107.05 315 LYS B C 1
ATOM 6910 O O . LYS B 1 293 ? 116.160 125.192 147.653 1.00 107.05 315 LYS B O 1
ATOM 6916 N N . TYR B 1 294 ? 116.833 124.096 145.813 1.00 70.04 316 TYR B N 1
ATOM 6917 C CA . TYR B 1 294 ? 115.630 124.426 145.055 1.00 70.04 316 TYR B CA 1
ATOM 6918 C C . TYR B 1 294 ? 114.487 123.447 145.276 1.00 70.04 316 TYR B C 1
ATOM 6919 O O . TYR B 1 294 ? 113.539 123.444 144.483 1.00 70.04 316 TYR B O 1
ATOM 6928 N N . VAL B 1 295 ? 114.549 122.624 146.320 1.00 80.43 317 VAL B N 1
ATOM 6929 C CA . VAL B 1 295 ? 113.520 121.636 146.628 1.00 80.43 317 VAL B CA 1
ATOM 6930 C C . VAL B 1 295 ? 112.178 122.314 146.886 1.00 80.43 317 VAL B C 1
ATOM 6931 O O . VAL B 1 295 ? 111.144 121.644 146.983 1.00 80.43 317 VAL B O 1
ATOM 6935 N N . ASP B 1 296 ? 112.191 123.645 146.992 1.00 89.02 318 ASP B N 1
ATOM 6936 C CA . ASP B 1 296 ? 111.051 124.469 147.386 1.00 89.02 318 ASP B CA 1
ATOM 6937 C C . ASP B 1 296 ? 109.728 124.030 146.769 1.00 89.02 318 ASP B C 1
ATOM 6938 O O . ASP B 1 296 ? 108.707 123.978 147.463 1.00 89.02 318 ASP B O 1
ATOM 6943 N N . ASP B 1 297 ? 109.726 123.718 145.475 1.00 90.07 319 ASP B N 1
ATOM 6944 C CA . ASP B 1 297 ? 108.511 123.243 144.825 1.00 90.07 319 ASP B CA 1
ATOM 6945 C C . ASP B 1 297 ? 108.381 121.726 144.827 1.00 90.07 319 ASP B C 1
ATOM 6946 O O . ASP B 1 297 ? 107.287 121.213 144.566 1.00 90.07 319 ASP B O 1
ATOM 6951 N N . VAL B 1 298 ? 109.461 120.998 145.111 1.00 85.97 320 VAL B N 1
ATOM 6952 C CA . VAL B 1 298 ? 109.411 119.541 145.036 1.00 85.97 320 VAL B CA 1
ATOM 6953 C C . VAL B 1 298 ? 108.892 118.931 146.336 1.00 85.97 320 VAL B C 1
ATOM 6954 O O . VAL B 1 298 ? 108.367 117.811 146.331 1.00 85.97 320 VAL B O 1
ATOM 6958 N N . THR B 1 299 ? 109.022 119.644 147.458 1.00 89.46 321 THR B N 1
ATOM 6959 C CA . THR B 1 299 ? 108.701 119.060 148.758 1.00 89.46 321 THR B CA 1
ATOM 6960 C C . THR B 1 299 ? 107.231 118.663 148.850 1.00 89.46 321 THR B C 1
ATOM 6961 O O . THR B 1 299 ? 106.902 117.559 149.299 1.00 89.46 321 THR B O 1
ATOM 6965 N N . MET B 1 300 ? 106.329 119.551 148.427 1.00 90.50 322 MET B N 1
ATOM 6966 C CA . MET B 1 300 ? 104.903 119.255 148.522 1.00 90.50 322 MET B CA 1
ATOM 6967 C C . MET B 1 300 ? 104.437 118.263 147.463 1.00 90.50 322 MET B C 1
ATOM 6968 O O . MET B 1 300 ? 103.340 117.709 147.593 1.00 90.50 322 MET B O 1
ATOM 6973 N N . ASN B 1 301 ? 105.238 118.030 146.420 1.00 89.89 323 ASN B N 1
ATOM 6974 C CA . ASN B 1 301 ? 104.806 117.191 145.306 1.00 89.89 323 ASN B CA 1
ATOM 6975 C C . ASN B 1 301 ? 104.674 115.717 145.676 1.00 89.89 323 ASN B C 1
ATOM 6976 O O . ASN B 1 301 ? 104.025 114.969 144.938 1.00 89.89 323 ASN B O 1
ATOM 6981 N N . ASP B 1 302 ? 105.281 115.277 146.780 1.00 88.19 324 ASP B N 1
ATOM 6982 C CA . ASP B 1 302 ? 105.283 113.862 147.139 1.00 88.19 324 ASP B CA 1
ATOM 6983 C C . ASP B 1 302 ? 103.869 113.332 147.365 1.00 88.19 324 ASP B C 1
ATOM 6984 O O . ASP B 1 302 ? 103.379 112.506 146.587 1.00 88.19 324 ASP B O 1
ATOM 6989 N N . ASN B 1 303 ? 103.210 113.803 148.423 1.00 88.70 325 ASN B N 1
ATOM 6990 C CA . ASN B 1 303 ? 101.806 113.536 148.731 1.00 88.70 325 ASN B CA 1
ATOM 6991 C C . ASN B 1 303 ? 101.487 112.055 148.931 1.00 88.70 325 ASN B C 1
ATOM 6992 O O . ASN B 1 303 ? 100.310 111.675 148.899 1.00 88.70 325 ASN B O 1
ATOM 6997 N N . GLY B 1 304 ? 102.488 111.209 149.136 1.00 91.66 326 GLY B N 1
ATOM 6998 C CA . GLY B 1 304 ? 102.276 109.799 149.419 1.00 91.66 326 GLY B CA 1
ATOM 6999 C C . GLY B 1 304 ? 102.249 109.508 150.904 1.00 91.66 326 GLY B C 1
ATOM 7000 O O . GLY B 1 304 ? 101.777 110.313 151.712 1.00 91.66 326 GLY B O 1
ATOM 7001 N N . LYS B 1 305 ? 102.745 108.323 151.273 1.00 94.42 327 LYS B N 1
ATOM 7002 C CA . LYS B 1 305 ? 103.013 108.052 152.683 1.00 94.42 327 LYS B CA 1
ATOM 7003 C C . LYS B 1 305 ? 104.083 108.995 153.216 1.00 94.42 327 LYS B C 1
ATOM 7004 O O . LYS B 1 305 ? 104.100 109.327 154.413 1.00 94.42 327 LYS B O 1
ATOM 7010 N N . TYR B 1 306 ? 104.977 109.451 152.339 1.00 87.05 328 TYR B N 1
ATOM 7011 C CA . TYR B 1 306 ? 105.937 110.455 152.756 1.00 87.05 328 TYR B CA 1
ATOM 7012 C C . TYR B 1 306 ? 105.287 111.800 153.040 1.00 87.05 328 TYR B C 1
ATOM 7013 O O . TYR B 1 306 ? 105.939 112.653 153.635 1.00 87.05 328 TYR B O 1
ATOM 7022 N N . GLN B 1 307 ? 104.027 112.015 152.655 1.00 92.60 329 GLN B N 1
ATOM 7023 C CA . GLN B 1 307 ? 103.297 113.161 153.191 1.00 92.60 329 GLN B CA 1
ATOM 7024 C C . GLN B 1 307 ? 103.149 113.039 154.704 1.00 92.60 329 GLN B C 1
ATOM 7025 O O . GLN B 1 307 ? 103.380 114.001 155.446 1.00 92.60 329 GLN B O 1
ATOM 7031 N N . ARG B 1 308 ? 102.782 111.846 155.179 1.00 101.71 330 ARG B N 1
ATOM 7032 C CA . ARG B 1 308 ? 102.752 111.592 156.616 1.00 101.71 330 ARG B CA 1
ATOM 7033 C C . ARG B 1 308 ? 104.145 111.709 157.221 1.00 101.71 330 ARG B C 1
ATOM 7034 O O . ARG B 1 308 ? 104.313 112.258 158.319 1.00 101.71 330 ARG B O 1
ATOM 7042 N N . ASN B 1 309 ? 105.160 111.196 156.520 1.00 96.98 331 ASN B N 1
ATOM 7043 C CA . ASN B 1 309 ? 106.528 111.319 157.022 1.00 96.98 331 ASN B CA 1
ATOM 7044 C C . ASN B 1 309 ? 106.946 112.783 157.140 1.00 96.98 331 ASN B C 1
ATOM 7045 O O . ASN B 1 309 ? 107.606 113.175 158.111 1.00 96.98 331 ASN B O 1
ATOM 7050 N N . ALA B 1 310 ? 106.574 113.602 156.156 1.00 92.05 332 ALA B N 1
ATOM 7051 C CA . ALA B 1 310 ? 106.896 115.021 156.185 1.00 92.05 332 ALA B CA 1
ATOM 7052 C C . ALA B 1 310 ? 106.141 115.731 157.296 1.00 92.05 332 ALA B C 1
ATOM 7053 O O . ALA B 1 310 ? 106.677 116.645 157.927 1.00 92.05 332 ALA B O 1
ATOM 7055 N N . LYS B 1 311 ? 104.895 115.326 157.551 1.00 97.12 333 LYS B N 1
ATOM 7056 C CA . LYS B 1 311 ? 104.170 115.873 158.693 1.00 97.12 333 LYS B CA 1
ATOM 7057 C C . LYS B 1 311 ? 104.887 115.550 159.998 1.00 97.12 333 LYS B C 1
ATOM 7058 O O . LYS B 1 311 ? 105.028 116.416 160.872 1.00 97.12 333 LYS B O 1
ATOM 7064 N N . GLU B 1 312 ? 105.361 114.311 160.140 1.00 101.62 334 GLU B N 1
ATOM 7065 C CA . GLU B 1 312 ? 106.076 113.922 161.353 1.00 101.62 334 GLU B CA 1
ATOM 7066 C C . GLU B 1 312 ? 107.363 114.725 161.520 1.00 101.62 334 GLU B C 1
ATOM 7067 O O . GLU B 1 312 ? 107.655 115.238 162.610 1.00 101.62 334 GLU B O 1
ATOM 7073 N N . ILE B 1 313 ? 108.148 114.849 160.446 1.00 97.82 335 ILE B N 1
ATOM 7074 C CA . ILE B 1 313 ? 109.409 115.576 160.559 1.00 97.82 335 ILE B CA 1
ATOM 7075 C C . ILE B 1 313 ? 109.159 117.064 160.776 1.00 97.82 335 ILE B C 1
ATOM 7076 O O . ILE B 1 313 ? 109.927 117.728 161.480 1.00 97.82 335 ILE B O 1
ATOM 7081 N N . HIS B 1 314 ? 108.096 117.619 160.187 1.00 99.70 336 HIS B N 1
ATOM 7082 C CA . HIS B 1 314 ? 107.753 119.013 160.446 1.00 99.70 336 HIS B CA 1
ATOM 7083 C C . HIS B 1 314 ? 107.371 119.223 161.902 1.00 99.70 336 HIS B C 1
ATOM 7084 O O . HIS B 1 314 ? 107.743 120.234 162.508 1.00 99.70 336 HIS B O 1
ATOM 7091 N N . LYS B 1 315 ? 106.605 118.291 162.475 1.00 98.83 337 LYS B N 1
ATOM 7092 C CA . LYS B 1 315 ? 106.288 118.381 163.896 1.00 98.83 337 LYS B CA 1
ATOM 7093 C C . LYS B 1 315 ? 107.555 118.333 164.738 1.00 98.83 337 LYS B C 1
ATOM 7094 O O . LYS B 1 315 ? 107.707 119.107 165.692 1.00 98.83 337 LYS B O 1
ATOM 7100 N N . ARG B 1 316 ? 108.483 117.439 164.392 1.00 99.12 338 ARG B N 1
ATOM 7101 C CA . ARG B 1 316 ? 109.741 117.363 165.129 1.00 99.12 338 ARG B CA 1
ATOM 7102 C C . ARG B 1 316 ? 110.511 118.676 165.033 1.00 99.12 338 ARG B C 1
ATOM 7103 O O . ARG B 1 316 ? 111.033 119.179 166.034 1.00 99.12 338 ARG B O 1
ATOM 7111 N N . ILE B 1 317 ? 110.587 119.247 163.828 1.00 102.19 339 ILE B N 1
ATOM 7112 C CA . ILE B 1 317 ? 111.336 120.485 163.626 1.00 102.19 339 ILE B CA 1
ATOM 7113 C C . ILE B 1 317 ? 110.699 121.631 164.403 1.00 102.19 339 ILE B C 1
ATOM 7114 O O . ILE B 1 317 ? 111.394 122.411 165.066 1.00 102.19 339 ILE B O 1
ATOM 7119 N N . CYS B 1 318 ? 109.369 121.745 164.350 1.00 107.86 340 CYS B N 1
ATOM 7120 C CA . CYS B 1 318 ? 108.705 122.843 165.042 1.00 107.86 340 CYS B CA 1
ATOM 7121 C C . CYS B 1 318 ? 108.798 122.688 166.553 1.00 107.86 340 CYS B C 1
ATOM 7122 O O . CYS B 1 318 ? 108.862 123.691 167.274 1.00 107.86 340 CYS B O 1
ATOM 7125 N N . ASP B 1 319 ? 108.809 121.450 167.054 1.00 105.72 341 ASP B N 1
ATOM 7126 C CA . ASP B 1 319 ? 109.023 121.242 168.481 1.00 105.72 341 ASP B CA 1
ATOM 7127 C C . ASP B 1 319 ? 110.463 121.546 168.879 1.00 105.72 341 ASP B C 1
ATOM 7128 O O . ASP B 1 319 ? 110.710 122.003 170.002 1.00 105.72 341 ASP B O 1
ATOM 7133 N N . LYS B 1 320 ? 111.419 121.298 167.979 1.00 104.79 342 LYS B N 1
ATOM 7134 C CA . LYS B 1 320 ? 112.825 121.526 168.303 1.00 104.79 342 LYS B CA 1
ATOM 7135 C C . LYS B 1 320 ? 113.107 123.001 168.567 1.00 104.79 342 LYS B C 1
ATOM 7136 O O . LYS B 1 320 ? 113.824 123.342 169.516 1.00 104.79 342 LYS B O 1
ATOM 7142 N N . ARG B 1 321 ? 112.559 123.887 167.741 1.00 109.32 343 ARG B N 1
ATOM 7143 C CA . ARG B 1 321 ? 112.760 125.322 167.919 1.00 109.32 343 ARG B CA 1
ATOM 7144 C C . ARG B 1 321 ? 112.085 125.808 169.198 1.00 109.32 343 ARG B C 1
ATOM 7145 O O . ARG B 1 321 ? 112.431 126.861 169.735 1.00 109.32 343 ARG B O 1
ATOM 7153 N N . SER B 1 377 ? 105.040 128.741 157.608 1.00 97.41 399 SER B N 1
ATOM 7154 C CA . SER B 1 377 ? 104.453 127.657 156.829 1.00 97.41 399 SER B CA 1
ATOM 7155 C C . SER B 1 377 ? 105.353 126.426 156.834 1.00 97.41 399 SER B C 1
ATOM 7156 O O . SER B 1 377 ? 106.542 126.516 157.144 1.00 97.41 399 SER B O 1
ATOM 7159 N N . ILE B 1 378 ? 104.774 125.275 156.486 1.00 90.81 400 ILE B N 1
ATOM 7160 C CA . ILE B 1 378 ? 105.525 124.022 156.507 1.00 90.81 400 ILE B CA 1
ATOM 7161 C C . ILE B 1 378 ? 106.627 124.040 155.453 1.00 90.81 400 ILE B C 1
ATOM 7162 O O . ILE B 1 378 ? 107.787 123.715 155.738 1.00 90.81 400 ILE B O 1
ATOM 7167 N N . GLY B 1 379 ? 106.285 124.433 154.225 1.00 89.46 401 GLY B N 1
ATOM 7168 C CA . GLY B 1 379 ? 107.255 124.375 153.144 1.00 89.46 401 GLY B CA 1
ATOM 7169 C C . GLY B 1 379 ? 108.421 125.323 153.350 1.00 89.46 401 GLY B C 1
ATOM 7170 O O . GLY B 1 379 ? 109.578 124.955 153.132 1.00 89.46 401 GLY B O 1
ATOM 7171 N N . GLU B 1 380 ? 108.133 126.557 153.769 1.00 92.84 402 GLU B N 1
ATOM 7172 C CA . GLU B 1 380 ? 109.199 127.536 153.961 1.00 92.84 402 GLU B CA 1
ATOM 7173 C C . GLU B 1 380 ? 110.142 127.120 155.084 1.00 92.84 402 GLU B C 1
ATOM 7174 O O . GLU B 1 380 ? 111.364 127.246 154.954 1.00 92.84 402 GLU B O 1
ATOM 7180 N N . GLU B 1 381 ? 109.594 126.617 156.193 1.00 93.83 403 GLU B N 1
ATOM 7181 C CA . GLU B 1 381 ? 110.444 126.158 157.289 1.00 93.83 403 GLU B CA 1
ATOM 7182 C C . GLU B 1 381 ? 111.276 124.949 156.878 1.00 93.83 403 GLU B C 1
ATOM 7183 O O . GLU B 1 381 ? 112.465 124.863 157.213 1.00 93.83 403 GLU B O 1
ATOM 7189 N N . VAL B 1 382 ? 110.672 124.007 156.150 1.00 83.44 404 VAL B N 1
ATOM 7190 C CA . VAL B 1 382 ? 111.408 122.829 155.699 1.00 83.44 404 VAL B CA 1
ATOM 7191 C C . VAL B 1 382 ? 112.530 123.234 154.751 1.00 83.44 404 VAL B C 1
ATOM 7192 O O . VAL B 1 382 ? 113.648 122.706 154.821 1.00 83.44 404 VAL B O 1
ATOM 7196 N N . GLN B 1 383 ? 112.259 124.190 153.861 1.00 81.09 405 GLN B N 1
ATOM 7197 C CA . GLN B 1 383 ? 113.287 124.650 152.936 1.00 81.09 405 GLN B CA 1
ATOM 7198 C C . GLN B 1 383 ? 114.385 125.432 153.644 1.00 81.09 405 GLN B C 1
ATOM 7199 O O . GLN B 1 383 ? 115.549 125.345 153.247 1.00 81.09 405 GLN B O 1
ATOM 7205 N N . LYS B 1 384 ? 114.045 126.202 154.678 1.00 79.38 406 LYS B N 1
ATOM 7206 C CA . LYS B 1 384 ? 115.076 126.848 155.485 1.00 79.38 406 LYS B CA 1
ATOM 7207 C C . LYS B 1 384 ? 115.958 125.809 156.167 1.00 79.38 406 LYS B C 1
ATOM 7208 O O . LYS B 1 384 ? 117.189 125.938 156.195 1.00 79.38 406 LYS B O 1
ATOM 7214 N N . TYR B 1 385 ? 115.338 124.760 156.714 1.00 75.59 407 TYR B N 1
ATOM 7215 C CA . TYR B 1 385 ? 116.104 123.676 157.321 1.00 75.59 407 TYR B CA 1
ATOM 7216 C C . TYR B 1 385 ? 117.040 123.028 156.308 1.00 75.59 407 TYR B C 1
ATOM 7217 O O . TYR B 1 385 ? 118.205 122.751 156.616 1.00 75.59 407 TYR B O 1
ATOM 7226 N N . TYR B 1 386 ? 116.545 122.771 155.097 1.00 69.98 408 TYR B N 1
ATOM 7227 C CA . TYR B 1 386 ? 117.395 122.174 154.071 1.00 69.98 408 TYR B CA 1
ATOM 7228 C C . TYR B 1 386 ? 118.517 123.121 153.658 1.00 69.98 408 TYR B C 1
ATOM 7229 O O . TYR B 1 386 ? 119.651 122.686 153.429 1.00 69.98 408 TYR B O 1
ATOM 7238 N N . SER B 1 387 ? 118.220 124.418 153.550 1.00 70.34 409 SER B N 1
ATOM 7239 C CA . SER B 1 387 ? 119.258 125.392 153.236 1.00 70.34 409 SER B CA 1
ATOM 7240 C C . SER B 1 387 ? 120.312 125.442 154.330 1.00 70.34 409 SER B C 1
ATOM 7241 O O . SER B 1 387 ? 121.469 125.789 154.064 1.00 70.34 409 SER B O 1
ATOM 7244 N N . ASN B 1 388 ? 119.934 125.104 155.565 1.00 69.53 410 ASN B N 1
ATOM 7245 C CA . ASN B 1 388 ? 120.928 124.937 156.617 1.00 69.53 410 ASN B CA 1
ATOM 7246 C C . ASN B 1 388 ? 121.825 123.728 156.375 1.00 69.53 410 ASN B C 1
ATOM 7247 O O . ASN B 1 388 ? 122.901 123.644 156.976 1.00 69.53 410 ASN B O 1
ATOM 7252 N N . ILE B 1 389 ? 121.411 122.794 155.520 1.00 66.50 411 ILE B N 1
ATOM 7253 C CA . ILE B 1 389 ? 122.214 121.608 155.204 1.00 66.50 411 ILE B CA 1
ATOM 7254 C C . ILE B 1 389 ? 123.132 122.001 154.051 1.00 66.50 411 ILE B C 1
ATOM 7255 O O . ILE B 1 389 ? 122.809 121.820 152.876 1.00 66.50 411 ILE B O 1
ATOM 7260 N N . THR B 1 390 ? 124.296 122.544 154.392 1.00 60.54 412 THR B N 1
ATOM 7261 C CA . THR B 1 390 ? 125.223 123.020 153.376 1.00 60.54 412 THR B CA 1
ATOM 7262 C C . THR B 1 390 ? 125.877 121.853 152.648 1.00 60.54 412 THR B C 1
ATOM 7263 O O . THR B 1 390 ? 126.178 120.817 153.245 1.00 60.54 412 THR B O 1
ATOM 7267 N N . CYS B 1 391 ? 126.099 122.028 151.347 1.00 55.63 413 CYS B N 1
ATOM 7268 C CA . CYS B 1 391 ? 126.868 121.088 150.546 1.00 55.63 413 CYS B CA 1
ATOM 7269 C C . CYS B 1 391 ? 128.075 121.800 149.953 1.00 55.63 413 CYS B C 1
ATOM 7270 O O . CYS B 1 391 ? 127.965 122.930 149.468 1.00 55.63 413 CYS B O 1
ATOM 7273 N N . TYR B 1 392 ? 129.226 121.131 150.001 1.00 58.14 414 TYR B N 1
ATOM 7274 C CA . TYR B 1 392 ? 130.455 121.723 149.473 1.00 58.14 414 TYR B CA 1
ATOM 7275 C C . TYR B 1 392 ? 130.355 122.096 148.001 1.00 58.14 414 TYR B C 1
ATOM 7276 O O . TYR B 1 392 ? 130.784 123.207 147.640 1.00 58.14 414 TYR B O 1
ATOM 7285 N N . PRO B 1 393 ? 129.819 121.254 147.099 1.00 51.58 415 PRO B N 1
ATOM 7286 C CA . PRO B 1 393 ? 129.729 121.703 145.692 1.00 51.58 415 PRO B CA 1
ATOM 7287 C C . PRO B 1 393 ? 128.584 122.687 145.452 1.00 51.58 415 PRO B C 1
ATOM 7288 O O . PRO B 1 393 ? 127.522 122.367 144.917 1.00 51.58 415 PRO B O 1
ATOM 7292 N N . GLN B 1 394 ? 128.806 123.931 145.870 1.00 85.43 416 GLN B N 1
ATOM 7293 C CA . GLN B 1 394 ? 127.838 124.986 145.622 1.00 85.43 416 GLN B CA 1
ATOM 7294 C C . GLN B 1 394 ? 127.752 125.269 144.122 1.00 85.43 416 GLN B C 1
ATOM 7295 O O . GLN B 1 394 ? 128.721 125.056 143.388 1.00 85.43 416 GLN B O 1
ATOM 7301 N N . PRO B 1 395 ? 126.606 125.743 143.638 1.00 83.14 417 PRO B N 1
ATOM 7302 C CA . PRO B 1 395 ? 126.479 126.038 142.208 1.00 83.14 417 PRO B CA 1
ATOM 7303 C C . PRO B 1 395 ? 127.408 127.166 141.788 1.00 83.14 417 PRO B C 1
ATOM 7304 O O . PRO B 1 395 ? 127.804 128.019 142.585 1.00 83.14 417 PRO B O 1
ATOM 7308 N N . ASP B 1 396 ? 127.755 127.156 140.503 1.00 88.85 418 ASP B N 1
ATOM 7309 C CA . ASP B 1 396 ? 128.751 128.065 139.961 1.00 88.85 418 ASP B CA 1
ATOM 7310 C C . ASP B 1 396 ? 128.239 128.650 138.652 1.00 88.85 418 ASP B C 1
ATOM 7311 O O . ASP B 1 396 ? 127.229 128.206 138.098 1.00 88.85 418 ASP B O 1
ATOM 7316 N N . ALA B 1 397 ? 128.952 129.667 138.161 1.00 92.77 419 ALA B N 1
ATOM 7317 C CA . ALA B 1 397 ? 128.566 130.329 136.921 1.00 92.77 419 ALA B CA 1
ATOM 7318 C C . ALA B 1 397 ? 128.721 129.431 135.700 1.00 92.77 419 ALA B C 1
ATOM 7319 O O . ALA B 1 397 ? 128.096 129.701 134.669 1.00 92.77 419 ALA B O 1
ATOM 7321 N N . LEU B 1 398 ? 129.531 128.374 135.789 1.00 79.43 420 LEU B N 1
ATOM 7322 C CA . LEU B 1 398 ? 129.707 127.476 134.655 1.00 79.43 420 LEU B CA 1
ATOM 7323 C C . LEU B 1 398 ? 128.470 126.637 134.383 1.00 79.43 420 LEU B C 1
ATOM 7324 O O . LEU B 1 398 ? 128.312 126.134 133.267 1.00 79.43 420 LEU B O 1
ATOM 7329 N N . ASN B 1 399 ? 127.592 126.478 135.373 1.00 82.74 421 ASN B N 1
ATOM 7330 C CA . ASN B 1 399 ? 126.350 125.726 135.201 1.00 82.74 421 ASN B CA 1
ATOM 7331 C C . ASN B 1 399 ? 125.263 126.364 136.070 1.00 82.74 421 ASN B C 1
ATOM 7332 O O . ASN B 1 399 ? 124.856 125.809 137.088 1.00 82.74 421 ASN B O 1
ATOM 7337 N N . PRO B 1 400 ? 124.795 127.545 135.674 1.00 85.84 422 PRO B N 1
ATOM 7338 C CA . PRO B 1 400 ? 123.746 128.206 136.466 1.00 85.84 422 PRO B CA 1
ATOM 7339 C C . PRO B 1 400 ? 122.489 127.356 136.525 1.00 85.84 422 PRO B C 1
ATOM 7340 O O . PRO B 1 400 ? 122.095 126.721 135.545 1.00 85.84 422 PRO B O 1
ATOM 7344 N N . CYS B 1 401 ? 121.868 127.336 137.698 1.00 106.39 423 CYS B N 1
ATOM 7345 C CA . CYS B 1 401 ? 120.658 126.557 137.885 1.00 106.39 423 CYS B CA 1
ATOM 7346 C C . CYS B 1 401 ? 119.437 127.349 137.422 1.00 106.39 423 CYS B C 1
ATOM 7347 O O . CYS B 1 401 ? 119.476 128.574 137.273 1.00 106.39 423 CYS B O 1
ATOM 7350 N N . GLU B 1 402 ? 118.356 126.611 137.155 1.00 111.90 424 GLU B N 1
ATOM 7351 C CA . GLU B 1 402 ? 117.050 127.122 136.739 1.00 111.90 424 GLU B CA 1
ATOM 7352 C C . GLU B 1 402 ? 117.027 127.614 135.297 1.00 111.90 424 GLU B C 1
ATOM 7353 O O . GLU B 1 402 ? 115.949 127.890 134.765 1.00 111.90 424 GLU B O 1
ATOM 7359 N N . ASN B 1 403 ? 118.181 127.696 134.642 1.00 117.46 425 ASN B N 1
ATOM 7360 C CA . ASN B 1 403 ? 118.220 128.251 133.295 1.00 117.46 425 ASN B CA 1
ATOM 7361 C C . ASN B 1 403 ? 119.599 128.033 132.694 1.00 117.46 425 ASN B C 1
ATOM 7362 O O . ASN B 1 403 ? 120.597 127.939 133.415 1.00 117.46 425 ASN B O 1
ATOM 7367 N N . ILE B 1 404 ? 119.636 127.947 131.364 1.00 111.59 426 ILE B N 1
ATOM 7368 C CA . ILE B 1 404 ? 120.906 128.013 130.652 1.00 111.59 426 ILE B CA 1
ATOM 7369 C C . ILE B 1 404 ? 121.244 129.456 130.308 1.00 111.59 426 ILE B C 1
ATOM 7370 O O . ILE B 1 404 ? 122.389 129.894 130.469 1.00 111.59 426 ILE B O 1
ATOM 7375 N N . VAL B 1 405 ? 120.256 130.217 129.831 1.00 124.22 427 VAL B N 1
ATOM 7376 C CA . VAL B 1 405 ? 120.493 131.610 129.462 1.00 124.22 427 VAL B CA 1
ATOM 7377 C C . VAL B 1 405 ? 120.707 132.477 130.696 1.00 124.22 427 VAL B C 1
ATOM 7378 O O . VAL B 1 405 ? 121.481 133.441 130.657 1.00 124.22 427 VAL B O 1
ATOM 7382 N N . GLY B 1 406 ? 120.030 132.168 131.799 1.00 130.58 428 GLY B N 1
ATOM 7383 C CA . GLY B 1 406 ? 120.154 132.966 133.002 1.00 130.58 428 GLY B CA 1
ATOM 7384 C C . GLY B 1 406 ? 119.270 134.196 133.013 1.00 130.58 428 GLY B C 1
ATOM 7385 O O . GLY B 1 406 ? 118.719 134.560 134.057 1.00 130.58 428 GLY B O 1
ATOM 7386 N N . TYR B 1 407 ? 119.122 134.846 131.859 1.00 128.70 429 TYR B N 1
ATOM 7387 C CA . TYR B 1 407 ? 118.368 136.084 131.761 1.00 128.70 429 TYR B CA 1
ATOM 7388 C C . TYR B 1 407 ? 117.360 135.994 130.624 1.00 128.70 429 TYR B C 1
ATOM 7389 O O . TYR B 1 407 ? 117.641 135.374 129.591 1.00 128.70 429 TYR B O 1
ATOM 7398 N N . PRO B 1 408 ? 116.181 136.599 130.780 1.00 132.32 430 PRO B N 1
ATOM 7399 C CA . PRO B 1 408 ? 115.167 136.520 129.720 1.00 132.32 430 PRO B CA 1
ATOM 7400 C C . PRO B 1 408 ? 115.500 137.403 128.528 1.00 132.32 430 PRO B C 1
ATOM 7401 O O . PRO B 1 408 ? 115.251 137.027 127.376 1.00 132.32 430 PRO B O 1
ATOM 7405 N N . PHE B 1 409 ? 116.062 138.585 128.794 1.00 138.95 431 PHE B N 1
ATOM 7406 C CA . PHE B 1 409 ? 116.500 139.448 127.702 1.00 138.95 431 PHE B CA 1
ATOM 7407 C C . PHE B 1 409 ? 117.625 138.792 126.912 1.00 138.95 431 PHE B C 1
ATOM 7408 O O . PHE B 1 409 ? 117.650 138.854 125.678 1.00 138.95 431 PHE B O 1
ATOM 7416 N N . LEU B 1 410 ? 118.559 138.145 127.606 1.00 128.59 432 LEU B N 1
ATOM 7417 C CA . LEU B 1 410 ? 119.589 137.388 126.908 1.00 128.59 432 LEU B CA 1
ATOM 7418 C C . LEU B 1 410 ? 118.990 136.213 126.144 1.00 128.59 432 LEU B C 1
ATOM 7419 O O . LEU B 1 410 ? 119.505 135.834 125.086 1.00 128.59 432 LEU B O 1
ATOM 7424 N N . ARG B 1 411 ? 117.904 135.633 126.658 1.00 131.52 433 ARG B N 1
ATOM 7425 C CA . ARG B 1 411 ? 117.228 134.557 125.942 1.00 131.52 433 ARG B CA 1
ATOM 7426 C C . ARG B 1 411 ? 116.631 135.058 124.632 1.00 131.52 433 ARG B C 1
ATOM 7427 O O . ARG B 1 411 ? 116.768 134.413 123.586 1.00 131.52 433 ARG B O 1
ATOM 7435 N N . ILE B 1 412 ? 115.965 136.213 124.662 1.00 136.16 434 ILE B N 1
ATOM 7436 C CA . ILE B 1 412 ? 115.433 136.739 123.409 1.00 136.16 434 ILE B CA 1
ATOM 7437 C C . ILE B 1 412 ? 116.570 137.173 122.489 1.00 136.16 434 ILE B C 1
ATOM 7438 O O . ILE B 1 412 ? 116.435 137.115 121.263 1.00 136.16 434 ILE B O 1
ATOM 7443 N N . ALA B 1 413 ? 117.710 137.585 123.052 1.00 128.09 435 ALA B N 1
ATOM 7444 C CA . ALA B 1 413 ? 118.857 137.950 122.222 1.00 128.09 435 ALA B CA 1
ATOM 7445 C C . ALA B 1 413 ? 119.422 136.739 121.484 1.00 128.09 435 ALA B C 1
ATOM 7446 O O . ALA B 1 413 ? 119.701 136.803 120.280 1.00 128.09 435 ALA B O 1
ATOM 7448 N N . VAL B 1 414 ? 119.608 135.622 122.192 1.00 132.16 436 VAL B N 1
ATOM 7449 C CA . VAL B 1 414 ? 120.094 134.422 121.518 1.00 132.16 436 VAL B CA 1
ATOM 7450 C C . VAL B 1 414 ? 119.044 133.903 120.541 1.00 132.16 436 VAL B C 1
ATOM 7451 O O . VAL B 1 414 ? 119.384 133.402 119.460 1.00 132.16 436 VAL B O 1
ATOM 7455 N N . TRP B 1 415 ? 117.760 134.033 120.879 1.00 131.10 437 TRP B N 1
ATOM 7456 C CA . TRP B 1 415 ? 116.713 133.643 119.943 1.00 131.10 437 TRP B CA 1
ATOM 7457 C C . TRP B 1 415 ? 116.782 134.468 118.665 1.00 131.10 437 TRP B C 1
ATOM 7458 O O . TRP B 1 415 ? 116.672 133.925 117.561 1.00 131.10 437 TRP B O 1
ATOM 7469 N N . VAL B 1 416 ? 116.984 135.782 118.790 1.00 138.77 438 VAL B N 1
ATOM 7470 C CA . VAL B 1 416 ? 117.019 136.625 117.601 1.00 138.77 438 VAL B CA 1
ATOM 7471 C C . VAL B 1 416 ? 118.289 136.372 116.796 1.00 138.77 438 VAL B C 1
ATOM 7472 O O . VAL B 1 416 ? 118.262 136.430 115.564 1.00 138.77 438 VAL B O 1
ATOM 7476 N N . VAL B 1 417 ? 119.409 136.056 117.454 1.00 131.47 439 VAL B N 1
ATOM 7477 C CA . VAL B 1 417 ? 120.625 135.784 116.692 1.00 131.47 439 VAL B CA 1
ATOM 7478 C C . VAL B 1 417 ? 120.513 134.449 115.958 1.00 131.47 439 VAL B C 1
ATOM 7479 O O . VAL B 1 417 ? 120.964 134.320 114.814 1.00 131.47 439 VAL B O 1
ATOM 7483 N N . CYS B 1 418 ? 119.879 133.446 116.575 1.00 133.66 440 CYS B N 1
ATOM 7484 C CA . CYS B 1 418 ? 119.700 132.175 115.878 1.00 133.66 440 CYS B CA 1
ATOM 7485 C C . CYS B 1 418 ? 118.690 132.309 114.743 1.00 133.66 440 CYS B C 1
ATOM 7486 O O . CYS B 1 418 ? 118.859 131.704 113.674 1.00 133.66 440 CYS B O 1
ATOM 7489 N N . LEU B 1 419 ? 117.634 133.101 114.953 1.00 135.86 441 LEU B N 1
ATOM 7490 C CA . LEU B 1 419 ? 116.689 133.370 113.876 1.00 135.86 441 LEU B CA 1
ATOM 7491 C C . LEU B 1 419 ? 117.366 134.101 112.726 1.00 135.86 441 LEU B C 1
ATOM 7492 O O . LEU B 1 419 ? 117.112 133.801 111.554 1.00 135.86 441 LEU B O 1
ATOM 7497 N N . ALA B 1 420 ? 118.226 135.071 113.042 1.00 132.57 442 ALA B N 1
ATOM 7498 C CA . ALA B 1 420 ? 118.979 135.753 112.000 1.00 132.57 442 ALA B CA 1
ATOM 7499 C C . ALA B 1 420 ? 119.866 134.774 111.252 1.00 132.57 442 ALA B C 1
ATOM 7500 O O . ALA B 1 420 ? 119.964 134.831 110.023 1.00 132.57 442 ALA B O 1
ATOM 7502 N N . ALA B 1 421 ? 120.500 133.850 111.975 1.00 136.29 443 ALA B N 1
ATOM 7503 C CA . ALA B 1 421 ? 121.343 132.852 111.326 1.00 136.29 443 ALA B CA 1
ATOM 7504 C C . ALA B 1 421 ? 120.542 132.008 110.339 1.00 136.29 443 ALA B C 1
ATOM 7505 O O . ALA B 1 421 ? 120.955 131.826 109.189 1.00 136.29 443 ALA B O 1
ATOM 7507 N N . ILE B 1 422 ? 119.381 131.499 110.761 1.00 138.51 444 ILE B N 1
ATOM 7508 C CA . ILE B 1 422 ? 118.629 130.596 109.887 1.00 138.51 444 ILE B CA 1
ATOM 7509 C C . ILE B 1 422 ? 118.021 131.354 108.704 1.00 138.51 444 ILE B C 1
ATOM 7510 O O . ILE B 1 422 ? 118.026 130.861 107.565 1.00 138.51 444 ILE B O 1
ATOM 7515 N N . VAL B 1 423 ? 117.489 132.557 108.944 1.00 141.65 445 VAL B N 1
ATOM 7516 C CA . VAL B 1 423 ? 116.924 133.340 107.848 1.00 141.65 445 VAL B CA 1
ATOM 7517 C C . VAL B 1 423 ? 118.013 133.724 106.854 1.00 141.65 445 VAL B C 1
ATOM 7518 O O . VAL B 1 423 ? 117.813 133.657 105.633 1.00 141.65 445 VAL B O 1
ATOM 7522 N N . GLY B 1 424 ? 119.182 134.129 107.356 1.00 139.60 446 GLY B N 1
ATOM 7523 C CA . GLY B 1 424 ? 120.303 134.386 106.477 1.00 139.60 446 GLY B CA 1
ATOM 7524 C C . GLY B 1 424 ? 120.738 133.156 105.712 1.00 139.60 446 GLY B C 1
ATOM 7525 O O . GLY B 1 424 ? 121.154 133.260 104.562 1.00 139.60 446 GLY B O 1
ATOM 7526 N N . ASN B 1 425 ? 120.646 131.979 106.332 1.00 135.84 447 ASN B N 1
ATOM 7527 C CA . ASN B 1 425 ? 120.979 130.750 105.621 1.00 135.84 447 ASN B CA 1
ATOM 7528 C C . ASN B 1 425 ? 120.016 130.498 104.466 1.00 135.84 447 ASN B C 1
ATOM 7529 O O . ASN B 1 425 ? 120.434 130.092 103.377 1.00 135.84 447 ASN B O 1
ATOM 7534 N N . ILE B 1 426 ? 118.722 130.734 104.684 1.00 143.40 448 ILE B N 1
ATOM 7535 C CA . ILE B 1 426 ? 117.750 130.586 103.598 1.00 143.40 448 ILE B CA 1
ATOM 7536 C C . ILE B 1 426 ? 118.043 131.586 102.480 1.00 143.40 448 ILE B C 1
ATOM 7537 O O . ILE B 1 426 ? 118.029 131.248 101.284 1.00 143.40 448 ILE B O 1
ATOM 7542 N N . ILE B 1 427 ? 118.320 132.837 102.859 1.00 146.03 449 ILE B N 1
ATOM 7543 C CA . ILE B 1 427 ? 118.629 133.868 101.872 1.00 146.03 449 ILE B CA 1
ATOM 7544 C C . ILE B 1 427 ? 119.883 133.498 101.090 1.00 146.03 449 ILE B C 1
ATOM 7545 O O . ILE B 1 427 ? 119.961 133.709 99.875 1.00 146.03 449 ILE B O 1
ATOM 7550 N N . VAL B 1 428 ? 120.883 132.942 101.774 1.00 145.79 450 VAL B N 1
ATOM 7551 C CA . VAL B 1 428 ? 122.112 132.512 101.118 1.00 145.79 450 VAL B CA 1
ATOM 7552 C C . VAL B 1 428 ? 121.852 131.335 100.193 1.00 145.79 450 VAL B C 1
ATOM 7553 O O . VAL B 1 428 ? 122.481 131.223 99.138 1.00 145.79 450 VAL B O 1
ATOM 7557 N N . TRP B 1 429 ? 120.941 130.435 100.566 1.00 143.69 451 TRP B N 1
ATOM 7558 C CA . TRP B 1 429 ? 120.546 129.373 99.646 1.00 143.69 451 TRP B CA 1
ATOM 7559 C C . TRP B 1 429 ? 120.004 129.965 98.353 1.00 143.69 451 TRP B C 1
ATOM 7560 O O . TRP B 1 429 ? 120.394 129.556 97.252 1.00 143.69 451 TRP B O 1
ATOM 7571 N N . ALA B 1 430 ? 119.121 130.959 98.475 1.00 150.10 452 ALA B N 1
ATOM 7572 C CA . ALA B 1 430 ? 118.580 131.613 97.284 1.00 150.10 452 ALA B CA 1
ATOM 7573 C C . ALA B 1 430 ? 119.676 132.312 96.479 1.00 150.10 452 ALA B C 1
ATOM 7574 O O . ALA B 1 430 ? 119.700 132.237 95.242 1.00 150.10 452 ALA B O 1
ATOM 7576 N N . LEU B 1 431 ? 120.588 133.002 97.168 1.00 155.54 453 LEU B N 1
ATOM 7577 C CA . LEU B 1 431 ? 121.653 133.730 96.483 1.00 155.54 453 LEU B CA 1
ATOM 7578 C C . LEU B 1 431 ? 122.591 132.781 95.748 1.00 155.54 453 LEU B C 1
ATOM 7579 O O . LEU B 1 431 ? 123.003 133.057 94.616 1.00 155.54 453 LEU B O 1
ATOM 7584 N N . LEU B 1 432 ? 122.951 131.663 96.379 1.00 153.80 454 LEU B N 1
ATOM 7585 C CA . LEU B 1 432 ? 123.776 130.665 95.709 1.00 153.80 454 LEU B CA 1
ATOM 7586 C C . LEU B 1 432 ? 123.041 130.062 94.522 1.00 153.80 454 LEU B C 1
ATOM 7587 O O . LEU B 1 432 ? 123.649 129.791 93.480 1.00 153.80 454 LEU B O 1
ATOM 7592 N N . GLY B 1 433 ? 121.732 129.841 94.658 1.00 152.70 455 GLY B N 1
ATOM 7593 C CA . GLY B 1 433 ? 120.960 129.345 93.532 1.00 152.70 455 GLY B CA 1
ATOM 7594 C C . GLY B 1 433 ? 120.979 130.289 92.345 1.00 152.70 455 GLY B C 1
ATOM 7595 O O . GLY B 1 433 ? 121.075 129.853 91.195 1.00 152.70 455 GLY B O 1
ATOM 7596 N N . ILE B 1 434 ? 120.889 131.595 92.603 1.00 158.44 456 ILE B N 1
ATOM 7597 C CA . ILE B 1 434 ? 120.801 132.537 91.487 1.00 158.44 456 ILE B CA 1
ATOM 7598 C C . ILE B 1 434 ? 122.180 132.835 90.891 1.00 158.44 456 ILE B C 1
ATOM 7599 O O . ILE B 1 434 ? 122.324 132.931 89.667 1.00 158.44 456 ILE B O 1
ATOM 7604 N N . VAL B 1 435 ? 123.216 132.978 91.725 1.00 159.59 457 VAL B N 1
ATOM 7605 C CA . VAL B 1 435 ? 124.507 133.453 91.220 1.00 159.59 457 VAL B CA 1
ATOM 7606 C C . VAL B 1 435 ? 125.474 132.336 90.835 1.00 159.59 457 VAL B C 1
ATOM 7607 O O . VAL B 1 435 ? 126.557 132.631 90.313 1.00 159.59 457 VAL B O 1
ATOM 7611 N N . TYR B 1 436 ? 125.140 131.073 91.100 1.00 152.26 458 TYR B N 1
ATOM 7612 C CA . TYR B 1 436 ? 126.072 129.967 90.878 1.00 152.26 458 TYR B CA 1
ATOM 7613 C C . TYR B 1 436 ? 126.569 129.925 89.438 1.00 152.26 458 TYR B C 1
ATOM 7614 O O . TYR B 1 436 ? 125.774 129.912 88.494 1.00 152.26 458 TYR B O 1
ATOM 7623 N N . GLU B 1 437 ? 127.891 129.907 89.277 1.00 151.43 459 GLU B N 1
ATOM 7624 C CA . GLU B 1 437 ? 128.491 129.789 87.954 1.00 151.43 459 GLU B CA 1
ATOM 7625 C C . GLU B 1 437 ? 128.310 128.377 87.408 1.00 151.43 459 GLU B C 1
ATOM 7626 O O . GLU B 1 437 ? 128.445 127.390 88.135 1.00 151.43 459 GLU B O 1
ATOM 7632 N N . LYS B 1 438 ? 128.003 128.288 86.111 1.00 154.68 460 LYS B N 1
ATOM 7633 C CA . LYS B 1 438 ? 127.736 126.988 85.501 1.00 154.68 460 LYS B CA 1
ATOM 7634 C C . LYS B 1 438 ? 128.982 126.109 85.478 1.00 154.68 460 LYS B C 1
ATOM 7635 O O . LYS B 1 438 ? 128.899 124.902 85.730 1.00 154.68 460 LYS B O 1
ATOM 7641 N N . ARG B 1 439 ? 130.141 126.689 85.173 1.00 151.65 461 ARG B N 1
ATOM 7642 C CA . ARG B 1 439 ? 131.369 125.910 85.113 1.00 151.65 461 ARG B CA 1
ATOM 7643 C C . ARG B 1 439 ? 131.795 125.462 86.508 1.00 151.65 461 ARG B C 1
ATOM 7644 O O . ARG B 1 439 ? 131.513 126.123 87.511 1.00 151.65 461 ARG B O 1
ATOM 7652 N N . MET B 1 440 ? 132.475 124.318 86.563 1.00 154.37 462 MET B N 1
ATOM 7653 C CA . MET B 1 440 ? 132.957 123.795 87.835 1.00 154.37 462 MET B CA 1
ATOM 7654 C C . MET B 1 440 ? 133.998 124.730 88.439 1.00 154.37 462 MET B C 1
ATOM 7655 O O . MET B 1 440 ? 134.887 125.233 87.745 1.00 154.37 462 MET B O 1
ATOM 7660 N N . ARG B 1 441 ? 133.877 124.969 89.744 1.00 149.05 463 ARG B N 1
ATOM 7661 C CA . ARG B 1 441 ? 134.753 125.903 90.447 1.00 149.05 463 ARG B CA 1
ATOM 7662 C C . ARG B 1 441 ? 135.009 125.379 91.851 1.00 149.05 463 ARG B C 1
ATOM 7663 O O . ARG B 1 441 ? 134.070 125.251 92.643 1.00 149.05 463 ARG B O 1
ATOM 7671 N N . MET B 1 442 ? 136.273 125.073 92.155 1.00 140.94 464 MET B N 1
ATOM 7672 C CA . MET B 1 442 ? 136.633 124.690 93.517 1.00 140.94 464 MET B CA 1
ATOM 7673 C C . MET B 1 442 ? 136.462 125.852 94.488 1.00 140.94 464 MET B C 1
ATOM 7674 O O . MET B 1 442 ? 136.228 125.632 95.684 1.00 140.94 464 MET B O 1
ATOM 7679 N N . HIS B 1 443 ? 136.581 127.088 93.997 1.00 140.57 465 HIS B N 1
ATOM 7680 C CA . HIS B 1 443 ? 136.297 128.248 94.833 1.00 140.57 465 HIS B CA 1
ATOM 7681 C C . HIS B 1 443 ? 134.853 128.235 95.315 1.00 140.57 465 HIS B C 1
ATOM 7682 O O . HIS B 1 443 ? 134.573 128.546 96.481 1.00 140.57 465 HIS B O 1
ATOM 7689 N N . TYR B 1 444 ? 133.918 127.894 94.426 1.00 143.71 466 TYR B N 1
ATOM 7690 C CA . TYR B 1 444 ? 132.530 127.762 94.846 1.00 143.71 466 TYR B CA 1
ATOM 7691 C C . TYR B 1 444 ? 132.362 126.649 95.869 1.00 143.71 466 TYR B C 1
ATOM 7692 O O . TYR B 1 444 ? 131.527 126.763 96.769 1.00 143.71 466 TYR B O 1
ATOM 7701 N N . LEU B 1 445 ? 133.151 125.577 95.763 1.00 133.85 467 LEU B N 1
ATOM 7702 C CA . LEU B 1 445 ? 133.109 124.530 96.780 1.00 133.85 467 LEU B CA 1
ATOM 7703 C C . LEU B 1 445 ? 133.583 125.053 98.131 1.00 133.85 467 LEU B C 1
ATOM 7704 O O . LEU B 1 445 ? 133.000 124.725 99.173 1.00 133.85 467 LEU B O 1
ATOM 7709 N N . TYR B 1 446 ? 134.650 125.856 98.137 1.00 127.02 468 TYR B N 1
ATOM 7710 C CA . TYR B 1 446 ? 135.123 126.438 99.390 1.00 127.02 468 TYR B CA 1
ATOM 7711 C C . TYR B 1 446 ? 134.072 127.361 99.995 1.00 127.02 468 TYR B C 1
ATOM 7712 O O . TYR B 1 446 ? 133.822 127.329 101.209 1.00 127.02 468 TYR B O 1
ATOM 7721 N N . MET B 1 447 ? 133.438 128.183 99.161 1.00 131.12 469 MET B N 1
ATOM 7722 C CA . MET B 1 447 ? 132.368 129.041 99.656 1.00 131.12 469 MET B CA 1
ATOM 7723 C C . MET B 1 447 ? 131.210 128.213 100.199 1.00 131.12 469 MET B C 1
ATOM 7724 O O . MET B 1 447 ? 130.607 128.565 101.221 1.00 131.12 469 MET B O 1
ATOM 7729 N N . ILE B 1 448 ? 130.889 127.104 99.530 1.00 126.45 470 ILE B N 1
ATOM 7730 C CA . ILE B 1 448 ? 129.793 126.248 99.974 1.00 126.45 470 ILE B CA 1
ATOM 7731 C C . ILE B 1 448 ? 130.103 125.653 101.339 1.00 126.45 470 ILE B C 1
ATOM 7732 O O . ILE B 1 448 ? 129.240 125.606 102.223 1.00 126.45 470 ILE B O 1
ATOM 7737 N N . ASN B 1 449 ? 131.334 125.177 101.535 1.00 122.19 471 ASN B N 1
ATOM 7738 C CA . ASN B 1 449 ? 131.649 124.579 102.829 1.00 122.19 471 ASN B CA 1
ATOM 7739 C C . ASN B 1 449 ? 131.699 125.631 103.931 1.00 122.19 471 ASN B C 1
ATOM 7740 O O . ASN B 1 449 ? 131.330 125.341 105.075 1.00 122.19 471 ASN B O 1
ATOM 7745 N N . MET B 1 450 ? 132.125 126.858 103.616 1.00 116.19 472 MET B N 1
ATOM 7746 C CA . MET B 1 450 ? 132.026 127.923 104.612 1.00 116.19 472 MET B CA 1
ATOM 7747 C C . MET B 1 450 ? 130.571 128.208 104.971 1.00 116.19 472 MET B C 1
ATOM 7748 O O . MET B 1 450 ? 130.239 128.413 106.146 1.00 116.19 472 MET B O 1
ATOM 7753 N N . SER B 1 451 ? 129.686 128.224 103.971 1.00 116.17 473 SER B N 1
ATOM 7754 C CA . SER B 1 451 ? 128.267 128.415 104.253 1.00 116.17 473 SER B CA 1
ATOM 7755 C C . SER B 1 451 ? 127.707 127.268 105.085 1.00 116.17 473 SER B C 1
ATOM 7756 O O . SER B 1 451 ? 126.846 127.486 105.942 1.00 116.17 473 SER B O 1
ATOM 7759 N N . VAL B 1 452 ? 128.179 126.045 104.845 1.00 106.31 474 VAL B N 1
ATOM 7760 C CA . VAL B 1 452 ? 127.762 124.904 105.658 1.00 106.31 474 VAL B CA 1
ATOM 7761 C C . VAL B 1 452 ? 128.233 125.075 107.096 1.00 106.31 474 VAL B C 1
ATOM 7762 O O . VAL B 1 452 ? 127.514 124.744 108.045 1.00 106.31 474 VAL B O 1
ATOM 7766 N N . ALA B 1 453 ? 129.457 125.572 107.278 1.00 109.60 475 ALA B N 1
ATOM 7767 C CA . ALA B 1 453 ? 129.947 125.859 108.623 1.00 109.60 475 ALA B CA 1
ATOM 7768 C C . ALA B 1 453 ? 129.073 126.898 109.316 1.00 109.60 475 ALA B C 1
ATOM 7769 O O . ALA B 1 453 ? 128.743 126.760 110.500 1.00 109.60 475 ALA B O 1
ATOM 7771 N N . ASP B 1 454 ? 128.689 127.947 108.591 1.00 114.87 476 ASP B N 1
ATOM 7772 C CA . ASP B 1 454 ? 127.760 128.926 109.151 1.00 114.87 476 ASP B CA 1
ATOM 7773 C C . ASP B 1 454 ? 126.432 128.275 109.519 1.00 114.87 476 ASP B C 1
ATOM 7774 O O . ASP B 1 454 ? 125.858 128.559 110.578 1.00 114.87 476 ASP B O 1
ATOM 7779 N N . MET B 1 455 ? 125.932 127.393 108.654 1.00 110.89 477 MET B N 1
ATOM 7780 C CA . MET B 1 455 ? 124.666 126.720 108.920 1.00 110.89 477 MET B CA 1
ATOM 7781 C C . MET B 1 455 ? 124.746 125.860 110.175 1.00 110.89 477 MET B C 1
ATOM 7782 O O . MET B 1 455 ? 123.798 125.817 110.965 1.00 110.89 477 MET B O 1
ATOM 7787 N N . VAL B 1 456 ? 125.859 125.152 110.370 1.00 96.34 478 VAL B N 1
ATOM 7788 C CA . VAL B 1 456 ? 125.951 124.305 111.555 1.00 96.34 478 VAL B CA 1
ATOM 7789 C C . VAL B 1 456 ? 126.165 125.147 112.810 1.00 96.34 478 VAL B C 1
ATOM 7790 O O . VAL B 1 456 ? 125.706 124.771 113.895 1.00 96.34 478 VAL B O 1
ATOM 7794 N N . THR B 1 457 ? 126.836 126.300 112.698 1.00 93.94 479 THR B N 1
ATOM 7795 C CA . THR B 1 457 ? 126.826 127.234 113.823 1.00 93.94 479 THR B CA 1
ATOM 7796 C C . THR B 1 457 ? 125.399 127.626 114.168 1.00 93.94 479 THR B C 1
ATOM 7797 O O . THR B 1 457 ? 125.019 127.669 115.345 1.00 93.94 479 THR B O 1
ATOM 7801 N N . GLY B 1 458 ? 124.594 127.901 113.142 1.00 94.36 480 GLY B N 1
ATOM 7802 C CA . GLY B 1 458 ? 123.196 128.222 113.370 1.00 94.36 480 GLY B CA 1
ATOM 7803 C C . GLY B 1 458 ? 122.430 127.099 114.045 1.00 94.36 480 GLY B C 1
ATOM 7804 O O . GLY B 1 458 ? 121.633 127.342 114.951 1.00 94.36 480 GLY B O 1
ATOM 7805 N N . ILE B 1 459 ? 122.646 125.857 113.606 1.00 92.85 481 ILE B N 1
ATOM 7806 C CA . ILE B 1 459 ? 121.886 124.749 114.183 1.00 92.85 481 ILE B CA 1
ATOM 7807 C C . ILE B 1 459 ? 122.327 124.482 115.619 1.00 92.85 481 ILE B C 1
ATOM 7808 O O . ILE B 1 459 ? 121.509 124.113 116.468 1.00 92.85 481 ILE B O 1
ATOM 7813 N N . TYR B 1 460 ? 123.619 124.654 115.919 1.00 92.12 482 TYR B N 1
ATOM 7814 C CA . TYR B 1 460 ? 124.071 124.557 117.305 1.00 92.12 482 TYR B CA 1
ATOM 7815 C C . TYR B 1 460 ? 123.413 125.629 118.164 1.00 92.12 482 TYR B C 1
ATOM 7816 O O . TYR B 1 460 ? 122.937 125.357 119.276 1.00 92.12 482 TYR B O 1
ATOM 7825 N N . LEU B 1 461 ? 123.380 126.863 117.656 1.00 93.79 483 LEU B N 1
ATOM 7826 C CA . LEU B 1 461 ? 122.657 127.933 118.332 1.00 93.79 483 LEU B CA 1
ATOM 7827 C C . LEU B 1 461 ? 121.207 127.546 118.578 1.00 93.79 483 LEU B C 1
ATOM 7828 O O . LEU B 1 461 ? 120.676 127.743 119.678 1.00 93.79 483 LEU B O 1
ATOM 7833 N N . ALA B 1 462 ? 120.558 126.980 117.561 1.00 95.93 484 ALA B N 1
ATOM 7834 C CA . ALA B 1 462 ? 119.145 126.641 117.664 1.00 95.93 484 ALA B CA 1
ATOM 7835 C C . ALA B 1 462 ? 118.910 125.544 118.691 1.00 95.93 484 ALA B C 1
ATOM 7836 O O . ALA B 1 462 ? 117.949 125.611 119.462 1.00 95.93 484 ALA B O 1
ATOM 7838 N N . VAL B 1 463 ? 119.762 124.518 118.708 1.00 91.94 485 VAL B N 1
ATOM 7839 C CA . VAL B 1 463 ? 119.551 123.427 119.652 1.00 91.94 485 VAL B CA 1
ATOM 7840 C C . VAL B 1 463 ? 119.796 123.905 121.076 1.00 91.94 485 VAL B C 1
ATOM 7841 O O . VAL B 1 463 ? 119.068 123.525 121.998 1.00 91.94 485 VAL B O 1
ATOM 7845 N N . LEU B 1 464 ? 120.797 124.768 121.284 1.00 91.53 486 LEU B N 1
ATOM 7846 C CA . LEU B 1 464 ? 120.968 125.348 122.614 1.00 91.53 486 LEU B CA 1
ATOM 7847 C C . LEU B 1 464 ? 119.748 126.168 123.017 1.00 91.53 486 LEU B C 1
ATOM 7848 O O . LEU B 1 464 ? 119.261 126.059 124.151 1.00 91.53 486 LEU B O 1
ATOM 7853 N N . ALA B 1 465 ? 119.236 126.988 122.096 1.00 96.49 487 ALA B N 1
ATOM 7854 C CA . ALA B 1 465 ? 118.090 127.835 122.407 1.00 96.49 487 ALA B CA 1
ATOM 7855 C C . ALA B 1 465 ? 116.861 127.002 122.750 1.00 96.49 487 ALA B C 1
ATOM 7856 O O . ALA B 1 465 ? 116.155 127.289 123.723 1.00 96.49 487 ALA B O 1
ATOM 7858 N N . ILE B 1 466 ? 116.589 125.961 121.9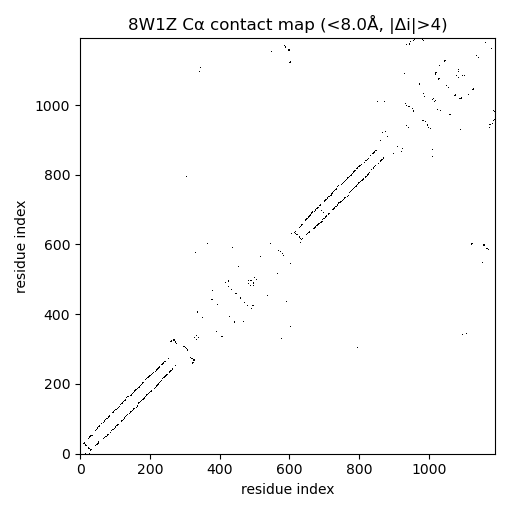60 1.00 97.00 488 ILE B N 1
ATOM 7859 C CA . ILE B 1 466 ? 115.412 125.138 122.220 1.00 97.00 488 ILE B CA 1
ATOM 7860 C C . ILE B 1 466 ? 115.603 124.305 123.480 1.00 97.00 488 ILE B C 1
ATOM 7861 O O . ILE B 1 466 ? 114.633 124.028 124.196 1.00 97.00 488 ILE B O 1
ATOM 7866 N N . ALA B 1 467 ? 116.838 123.890 123.779 1.00 92.62 489 ALA B N 1
ATOM 7867 C CA . ALA B 1 467 ? 117.091 123.179 125.025 1.00 92.62 489 ALA B CA 1
ATOM 7868 C C . ALA B 1 467 ? 116.784 124.066 126.219 1.00 92.62 489 ALA B C 1
ATOM 7869 O O . ALA B 1 467 ? 116.155 123.628 127.189 1.00 92.62 489 ALA B O 1
ATOM 7871 N N . ASP B 1 468 ? 117.216 125.326 126.163 1.00 107.37 490 ASP B N 1
ATOM 7872 C CA . ASP B 1 468 ? 116.839 126.261 127.216 1.00 107.37 490 ASP B CA 1
ATOM 7873 C C . ASP B 1 468 ? 115.328 126.436 127.270 1.00 107.37 490 ASP B C 1
ATOM 7874 O O . ASP B 1 468 ? 114.737 126.472 128.356 1.00 107.37 490 ASP B O 1
ATOM 7879 N N . ALA B 1 469 ? 114.687 126.553 126.105 1.00 106.79 491 ALA B N 1
ATOM 7880 C CA . ALA B 1 469 ? 113.237 126.712 126.066 1.00 106.79 491 ALA B CA 1
ATOM 7881 C C . ALA B 1 469 ? 112.529 125.485 126.623 1.00 106.79 491 ALA B C 1
ATOM 7882 O O . ALA B 1 469 ? 111.548 125.609 127.365 1.00 106.79 491 ALA B O 1
ATOM 7884 N N . LYS B 1 470 ? 113.006 124.289 126.269 1.00 100.25 492 LYS B N 1
ATOM 7885 C CA . LYS B 1 470 ? 112.373 123.068 126.757 1.00 100.25 492 LYS B CA 1
ATOM 7886 C C . LYS B 1 470 ? 112.458 122.974 128.273 1.00 100.25 492 LYS B C 1
ATOM 7887 O O . LYS B 1 470 ? 111.522 122.503 128.929 1.00 100.25 492 LYS B O 1
ATOM 7893 N N . MET B 1 471 ? 113.570 123.424 128.847 1.00 105.75 493 MET B N 1
ATOM 7894 C CA . MET B 1 471 ? 113.817 123.317 130.278 1.00 105.75 493 MET B CA 1
ATOM 7895 C C . MET B 1 471 ? 113.692 124.666 130.978 1.00 105.75 493 MET B C 1
ATOM 7896 O O . MET B 1 471 ? 114.399 124.933 131.952 1.00 105.75 493 MET B O 1
ATOM 7901 N N . SER B 1 472 ? 112.808 125.527 130.479 1.00 105.03 494 SER B N 1
ATOM 7902 C CA . SER B 1 472 ? 112.584 126.834 131.085 1.00 105.03 494 SER B CA 1
ATOM 7903 C C . SER B 1 472 ? 112.228 126.690 132.557 1.00 105.03 494 SER B C 1
ATOM 7904 O O . SER B 1 472 ? 111.249 126.024 132.905 1.00 105.03 494 SER B O 1
ATOM 7907 N N . ASP B 1 473 ? 113.043 127.298 133.418 1.00 110.71 495 ASP B N 1
ATOM 7908 C CA . ASP B 1 473 ? 112.914 127.284 134.872 1.00 110.71 495 ASP B CA 1
ATOM 7909 C C . ASP B 1 473 ? 113.084 125.891 135.465 1.00 110.71 495 ASP B C 1
ATOM 7910 O O . ASP B 1 473 ? 112.965 125.737 136.686 1.00 110.71 495 ASP B O 1
ATOM 7915 N N . GLU B 1 474 ? 113.356 124.872 134.651 1.00 111.24 496 GLU B N 1
ATOM 7916 C CA . GLU B 1 474 ? 113.406 123.492 135.114 1.00 111.24 496 GLU B CA 1
ATOM 7917 C C . GLU B 1 474 ? 114.819 122.970 135.340 1.00 111.24 496 GLU B C 1
ATOM 7918 O O . GLU B 1 474 ? 114.972 121.795 135.692 1.00 111.24 496 GLU B O 1
ATOM 7924 N N . TYR B 1 475 ? 115.850 123.794 135.147 1.00 103.11 497 TYR B N 1
ATOM 7925 C CA . TYR B 1 475 ? 117.221 123.293 135.034 1.00 103.11 497 TYR B CA 1
ATOM 7926 C C . TYR B 1 475 ? 117.853 123.029 136.407 1.00 103.11 497 TYR B C 1
ATOM 7927 O O . TYR B 1 475 ? 118.940 123.501 136.737 1.00 103.11 497 TYR B O 1
ATOM 7936 N N . TYR B 1 476 ? 117.132 122.268 137.221 1.00 105.77 498 TYR B N 1
ATOM 7937 C CA . TYR B 1 476 ? 117.744 121.491 138.294 1.00 105.77 498 TYR B CA 1
ATOM 7938 C C . TYR B 1 476 ? 117.256 120.055 138.339 1.00 105.77 498 TYR B C 1
ATOM 7939 O O . TYR B 1 476 ? 117.996 119.187 138.814 1.00 105.77 498 TYR B O 1
ATOM 7948 N N . ARG B 1 477 ? 116.043 119.777 137.877 1.00 93.21 499 ARG B N 1
ATOM 7949 C CA . ARG B 1 477 ? 115.652 118.420 137.544 1.00 93.21 499 ARG B CA 1
ATOM 7950 C C . ARG B 1 477 ? 116.193 118.057 136.169 1.00 93.21 499 ARG B C 1
ATOM 7951 O O . ARG B 1 477 ? 116.309 118.914 135.288 1.00 93.21 499 ARG B O 1
ATOM 7959 N N . HIS B 1 478 ? 116.575 116.788 136.012 1.00 85.71 500 HIS B N 1
ATOM 7960 C CA . HIS B 1 478 ? 117.080 116.196 134.772 1.00 85.71 500 HIS B CA 1
ATOM 7961 C C . HIS B 1 478 ? 118.223 116.992 134.148 1.00 85.71 500 HIS B C 1
ATOM 7962 O O . HIS B 1 478 ? 118.514 116.831 132.959 1.00 85.71 500 HIS B O 1
ATOM 7969 N N . ALA B 1 479 ? 118.878 117.844 134.939 1.00 79.22 501 ALA B N 1
ATOM 7970 C CA . ALA B 1 479 ? 120.026 118.591 134.439 1.00 79.22 501 ALA B CA 1
ATOM 7971 C C . ALA B 1 479 ? 121.173 117.663 134.061 1.00 79.22 501 ALA B C 1
ATOM 7972 O O . ALA B 1 479 ? 121.865 117.893 133.063 1.00 79.22 501 ALA B O 1
ATOM 7974 N N . VAL B 1 480 ? 121.392 116.613 134.853 1.00 73.26 502 VAL B N 1
ATOM 7975 C CA . VAL B 1 480 ? 122.570 115.768 134.681 1.00 73.26 502 VAL B CA 1
ATOM 7976 C C . VAL B 1 480 ? 122.529 115.036 133.345 1.00 73.26 502 VAL B C 1
ATOM 7977 O O . VAL B 1 480 ? 123.554 114.912 132.660 1.00 73.26 502 VAL B O 1
ATOM 7981 N N . TRP B 1 481 ? 121.355 114.537 132.954 1.00 73.03 503 TRP B N 1
ATOM 7982 C CA . TRP B 1 481 ? 121.255 113.739 131.737 1.00 73.03 503 TRP B CA 1
ATOM 7983 C C . TRP B 1 481 ? 121.632 114.540 130.498 1.00 73.03 503 TRP B C 1
ATOM 7984 O O . TRP B 1 481 ? 122.200 113.986 129.551 1.00 73.03 503 TRP B O 1
ATOM 7995 N N . TRP B 1 482 ? 121.324 115.836 130.482 1.00 76.46 504 TRP B N 1
ATOM 7996 C CA . TRP B 1 482 ? 121.688 116.662 129.337 1.00 76.46 504 TRP B CA 1
ATOM 7997 C C . TRP B 1 482 ? 123.196 116.869 129.271 1.00 76.46 504 TRP B C 1
ATOM 7998 O O . TRP B 1 482 ? 123.798 116.787 128.194 1.00 76.46 504 TRP B O 1
ATOM 8009 N N . GLN B 1 483 ? 123.824 117.137 130.417 1.00 73.42 505 GLN B N 1
ATOM 8010 C CA . GLN B 1 483 ? 125.256 117.415 130.428 1.00 73.42 505 GLN B CA 1
ATOM 8011 C C . GLN B 1 483 ? 126.069 116.172 130.095 1.00 73.42 505 GLN B C 1
ATOM 8012 O O . GLN B 1 483 ? 127.030 116.239 129.320 1.00 73.42 505 GLN B O 1
ATOM 8018 N N . THR B 1 484 ? 125.717 115.027 130.680 1.00 62.46 506 THR B N 1
ATOM 8019 C CA . THR B 1 484 ? 126.546 113.848 130.468 1.00 62.46 506 THR B CA 1
ATOM 8020 C C . THR B 1 484 ? 126.008 112.894 129.410 1.00 62.46 506 THR B C 1
ATOM 8021 O O . THR B 1 484 ? 126.809 112.256 128.714 1.00 62.46 506 THR B O 1
ATOM 8025 N N . GLY B 1 485 ? 124.688 112.769 129.261 1.00 72.39 507 GLY B N 1
ATOM 8026 C CA . GLY B 1 485 ? 124.194 111.644 128.492 1.00 72.39 507 GLY B CA 1
ATOM 8027 C C . GLY B 1 485 ? 124.464 111.706 127.003 1.00 72.39 507 GLY B C 1
ATOM 8028 O O . GLY B 1 485 ? 125.350 111.003 126.510 1.00 72.39 507 GLY B O 1
ATOM 8029 N N . TRP B 1 486 ? 123.724 112.536 126.269 1.00 74.13 508 TRP B N 1
ATOM 8030 C CA . TRP B 1 486 ? 124.098 112.826 124.887 1.00 74.13 508 TRP B CA 1
ATOM 8031 C C . TRP B 1 486 ? 123.876 114.269 124.455 1.00 74.13 508 TRP B C 1
ATOM 8032 O O . TRP B 1 486 ? 124.522 114.700 123.495 1.00 74.13 508 TRP B O 1
ATOM 8043 N N . GLY B 1 487 ? 122.994 115.029 125.108 1.00 75.54 509 GLY B N 1
ATOM 8044 C CA . GLY B 1 487 ? 122.662 116.355 124.607 1.00 75.54 509 GLY B CA 1
ATOM 8045 C C . GLY B 1 487 ? 123.863 117.277 124.540 1.00 75.54 509 GLY B C 1
ATOM 8046 O O . GLY B 1 487 ? 124.176 117.837 123.485 1.00 75.54 509 GLY B O 1
ATOM 8047 N N . CYS B 1 488 ? 124.563 117.437 125.664 1.00 71.41 510 CYS B N 1
ATOM 8048 C CA . CYS B 1 488 ? 125.739 118.296 125.660 1.00 71.41 510 CYS B CA 1
ATOM 8049 C C . CYS B 1 488 ? 126.849 117.717 124.800 1.00 71.41 510 CYS B C 1
ATOM 8050 O O . CYS B 1 488 ? 127.601 118.474 124.181 1.00 71.41 510 CYS B O 1
ATOM 8053 N N . ARG B 1 489 ? 126.963 116.389 124.736 1.00 69.36 511 ARG B N 1
ATOM 8054 C CA . ARG B 1 489 ? 128.003 115.783 123.912 1.00 69.36 511 ARG B CA 1
ATOM 8055 C C . ARG B 1 489 ? 127.829 116.172 122.450 1.00 69.36 511 ARG B C 1
ATOM 8056 O O . ARG B 1 489 ? 128.757 116.689 121.814 1.00 69.36 511 ARG B O 1
ATOM 8064 N N . ALA B 1 490 ? 126.623 115.979 121.915 1.00 71.26 512 ALA B N 1
ATOM 8065 C CA . ALA B 1 490 ? 126.371 116.327 120.521 1.00 71.26 512 ALA B CA 1
ATOM 8066 C C . ALA B 1 490 ? 126.425 117.833 120.303 1.00 71.26 512 ALA B C 1
ATOM 8067 O O . ALA B 1 490 ? 126.934 118.296 119.276 1.00 71.26 512 ALA B O 1
ATOM 8069 N N . ALA B 1 491 ? 125.890 118.616 121.244 1.00 73.67 513 ALA B N 1
ATOM 8070 C CA . ALA B 1 491 ? 125.897 120.064 121.076 1.00 73.67 513 ALA B CA 1
ATOM 8071 C C . ALA B 1 491 ? 127.319 120.610 121.026 1.00 73.67 513 ALA B C 1
ATOM 8072 O O . ALA B 1 491 ? 127.642 121.444 120.170 1.00 73.67 513 ALA B O 1
ATOM 8074 N N . GLY B 1 492 ? 128.183 120.156 121.935 1.00 73.77 514 GLY B N 1
ATOM 8075 C CA . GLY B 1 492 ? 129.569 120.580 121.894 1.00 73.77 514 GLY B CA 1
ATOM 8076 C C . GLY B 1 492 ? 130.281 120.085 120.654 1.00 73.77 514 GLY B C 1
ATOM 8077 O O . GLY B 1 492 ? 131.115 120.796 120.082 1.00 73.77 514 GLY B O 1
ATOM 8078 N N . PHE B 1 493 ? 129.966 118.857 120.222 1.00 74.94 515 PHE B N 1
ATOM 8079 C CA . PHE B 1 493 ? 130.494 118.361 118.957 1.00 74.94 515 PHE B CA 1
ATOM 8080 C C . PHE B 1 493 ? 130.181 119.332 117.830 1.00 74.94 515 PHE B C 1
ATOM 8081 O O . PHE B 1 493 ? 131.075 119.753 117.088 1.00 74.94 515 PHE B O 1
ATOM 8089 N N . LEU B 1 494 ? 128.910 119.716 117.712 1.00 75.18 516 LEU B N 1
ATOM 8090 C CA . LEU B 1 494 ? 128.497 120.634 116.657 1.00 75.18 516 LEU B CA 1
ATOM 8091 C C . LEU B 1 494 ? 129.208 121.973 116.787 1.00 75.18 516 LEU B C 1
ATOM 8092 O O . LEU B 1 494 ? 129.711 122.514 115.800 1.00 75.18 516 LEU B O 1
ATOM 8097 N N . ALA B 1 495 ? 129.265 122.520 118.002 1.00 74.52 517 ALA B N 1
ATOM 8098 C CA . ALA B 1 495 ? 129.848 123.845 118.193 1.00 74.52 517 ALA B CA 1
ATOM 8099 C C . ALA B 1 495 ? 131.313 123.873 117.778 1.00 74.52 517 ALA B C 1
ATOM 8100 O O . ALA B 1 495 ? 131.730 124.719 116.972 1.00 74.52 517 ALA B O 1
ATOM 8102 N N . VAL B 1 496 ? 132.111 122.946 118.309 1.00 72.53 518 VAL B N 1
ATOM 8103 C CA . VAL B 1 496 ? 133.538 122.969 118.011 1.00 72.53 518 VAL B CA 1
ATOM 8104 C C . VAL B 1 496 ? 133.795 122.573 116.561 1.00 72.53 518 VAL B C 1
ATOM 8105 O O . VAL B 1 496 ? 134.693 123.123 115.911 1.00 72.53 518 VAL B O 1
ATOM 8109 N N . PHE B 1 497 ? 133.017 121.626 116.022 1.00 84.57 519 PHE B N 1
ATOM 8110 C CA . PHE B 1 497 ? 133.174 121.260 114.619 1.00 84.57 519 PHE B CA 1
ATOM 8111 C C . PHE B 1 497 ? 132.878 122.442 113.714 1.00 84.57 519 PHE B C 1
ATOM 8112 O O . PHE B 1 497 ? 133.610 122.697 112.753 1.00 84.57 519 PHE B O 1
ATOM 8120 N N . ALA B 1 498 ? 131.809 123.179 114.013 1.00 83.34 520 ALA B N 1
ATOM 8121 C CA . ALA B 1 498 ? 131.458 124.352 113.229 1.00 83.34 520 ALA B CA 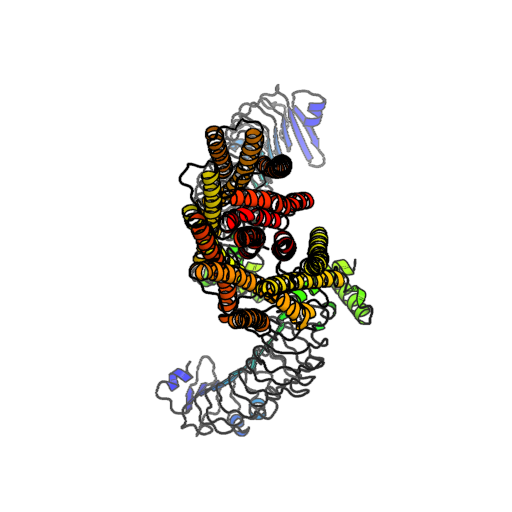1
ATOM 8122 C C . ALA B 1 498 ? 132.561 125.395 113.286 1.00 83.34 520 ALA B C 1
ATOM 8123 O O . ALA B 1 498 ? 132.985 125.925 112.253 1.00 83.34 520 ALA B O 1
ATOM 8125 N N . SER B 1 499 ? 133.042 125.700 114.492 1.00 91.89 521 SER B N 1
ATOM 8126 C CA . SER B 1 499 ? 134.082 126.714 114.629 1.00 91.89 521 SER B CA 1
ATOM 8127 C C . SER B 1 499 ? 135.349 126.309 113.885 1.00 91.89 521 SER B C 1
ATOM 8128 O O . SER B 1 499 ? 135.938 127.113 113.152 1.00 91.89 521 SER B O 1
ATOM 8131 N N . GLU B 1 500 ? 135.777 125.056 114.049 1.00 95.61 522 GLU B N 1
ATOM 8132 C CA . GLU B 1 500 ? 137.029 124.628 113.440 1.00 95.61 522 GLU B CA 1
ATOM 8133 C C . GLU B 1 500 ? 136.901 124.529 111.926 1.00 95.61 522 GLU B C 1
ATOM 8134 O O . GLU B 1 500 ? 137.841 124.866 111.199 1.00 95.61 522 GLU B O 1
ATOM 8140 N N . LEU B 1 501 ? 135.744 124.081 111.428 1.00 101.32 523 LEU B N 1
ATOM 8141 C CA . LEU B 1 501 ? 135.525 124.051 109.988 1.00 101.32 523 LEU B CA 1
ATOM 8142 C C . LEU B 1 501 ? 135.524 125.456 109.407 1.00 101.32 523 LEU B C 1
ATOM 8143 O O . LEU B 1 501 ? 136.115 125.698 108.349 1.00 101.32 523 LEU B O 1
ATOM 8148 N N . GLY B 1 502 ? 134.865 126.397 110.086 1.00 100.54 524 GLY B N 1
ATOM 8149 C CA . GLY B 1 502 ? 134.891 127.773 109.625 1.00 100.54 524 GLY B CA 1
ATOM 8150 C C . GLY B 1 502 ? 136.296 128.339 109.577 1.00 100.54 524 GLY B C 1
ATOM 8151 O O . GLY B 1 502 ? 136.687 128.967 108.591 1.00 100.54 524 GLY B O 1
ATOM 8152 N N . ILE B 1 503 ? 137.081 128.100 110.628 1.00 109.79 525 ILE B N 1
ATOM 8153 C CA . ILE B 1 503 ? 138.452 128.601 110.656 1.00 109.79 525 ILE B CA 1
ATOM 8154 C C . ILE B 1 503 ? 139.284 127.965 109.550 1.00 109.79 525 ILE B C 1
ATOM 8155 O O . ILE B 1 503 ? 140.060 128.646 108.867 1.00 109.79 525 ILE B O 1
ATOM 8160 N N . ILE B 1 504 ? 139.151 126.651 109.359 1.00 110.28 526 ILE B N 1
ATOM 8161 C CA . ILE B 1 504 ? 139.997 125.971 108.386 1.00 110.28 526 ILE B CA 1
ATOM 8162 C C . ILE B 1 504 ? 139.620 126.381 106.965 1.00 110.28 526 ILE B C 1
ATOM 8163 O O . ILE B 1 504 ? 140.489 126.524 106.100 1.00 110.28 526 ILE B O 1
ATOM 8168 N N . SER B 1 505 ? 138.329 126.604 106.705 1.00 120.68 527 SER B N 1
ATOM 8169 C CA . SER B 1 505 ? 137.923 127.126 105.403 1.00 120.68 527 SER B CA 1
ATOM 8170 C C . SER B 1 505 ? 138.402 128.561 105.213 1.00 120.68 527 SER B C 1
ATOM 8171 O O . SER B 1 505 ? 138.781 128.955 104.102 1.00 120.68 527 SER B O 1
ATOM 8174 N N . MET B 1 506 ? 138.384 129.355 106.286 1.00 120.33 528 MET B N 1
ATOM 8175 C CA . MET B 1 506 ? 138.910 130.713 106.231 1.00 120.33 528 MET B CA 1
ATOM 8176 C C . MET B 1 506 ? 140.395 130.716 105.901 1.00 120.33 528 MET B C 1
ATOM 8177 O O . MET B 1 506 ? 140.888 131.638 105.242 1.00 120.33 528 MET B O 1
ATOM 8182 N N . PHE B 1 507 ? 141.123 129.704 106.371 1.00 122.13 529 PHE B N 1
ATOM 8183 C CA . PHE B 1 507 ? 142.527 129.564 106.002 1.00 122.13 529 PHE B CA 1
ATOM 8184 C C . PHE B 1 507 ? 142.671 129.117 104.553 1.00 122.13 529 PHE B C 1
ATOM 8185 O O . PHE B 1 507 ? 143.509 129.642 103.808 1.00 122.13 529 PHE B O 1
ATOM 8193 N N . LEU B 1 508 ? 141.863 128.138 104.140 1.00 122.80 530 LEU B N 1
ATOM 8194 C CA . LEU B 1 508 ? 141.983 127.576 102.800 1.00 122.80 530 LEU B CA 1
ATOM 8195 C C . LEU B 1 508 ? 141.671 128.597 101.715 1.00 122.80 530 LEU B C 1
ATOM 8196 O O . LEU B 1 508 ? 142.297 128.572 100.653 1.00 122.80 530 LEU B O 1
ATOM 8201 N N . ILE B 1 509 ? 140.699 129.483 101.942 1.00 118.95 531 ILE B N 1
ATOM 8202 C CA . ILE B 1 509 ? 140.365 130.458 100.907 1.00 118.95 531 ILE B CA 1
ATOM 8203 C C . ILE B 1 509 ? 141.531 131.414 100.680 1.00 118.95 531 ILE B C 1
ATOM 8204 O O . ILE B 1 509 ? 141.878 131.733 99.536 1.00 118.95 531 ILE B O 1
ATOM 8209 N N . ALA B 1 510 ? 142.172 131.862 101.760 1.00 123.93 532 ALA B N 1
ATOM 8210 C CA . ALA B 1 510 ? 143.349 132.712 101.615 1.00 123.93 532 ALA B CA 1
ATOM 8211 C C . ALA B 1 510 ? 144.507 131.952 100.982 1.00 123.93 532 ALA B C 1
ATOM 8212 O O . ALA B 1 510 ? 145.278 132.520 100.200 1.00 123.93 532 ALA B O 1
ATOM 8214 N N . PHE B 1 511 ? 144.663 130.670 101.328 1.00 130.94 533 PHE B N 1
ATOM 8215 C CA . PHE B 1 511 ? 145.708 129.864 100.703 1.00 130.94 533 PHE B CA 1
ATOM 8216 C C . PHE B 1 511 ? 145.488 129.756 99.199 1.00 130.94 533 PHE B C 1
ATOM 8217 O O . PHE B 1 511 ? 146.436 129.872 98.413 1.00 130.94 533 PHE B O 1
ATOM 8225 N N . GLU B 1 512 ? 144.239 129.537 98.785 1.00 134.07 534 GLU B N 1
ATOM 8226 C CA . GLU B 1 512 ? 143.912 129.511 97.364 1.00 134.07 534 GLU B CA 1
ATOM 8227 C C . GLU B 1 512 ? 144.219 130.854 96.716 1.00 134.07 534 GLU B C 1
ATOM 8228 O O . GLU B 1 512 ? 144.790 130.911 95.622 1.00 134.07 534 GLU B O 1
ATOM 8234 N N . MET B 1 513 ? 143.852 131.951 97.384 1.00 128.31 535 MET B N 1
ATOM 8235 C CA . MET B 1 513 ? 144.109 133.274 96.824 1.00 128.31 535 MET B CA 1
ATOM 8236 C C . MET B 1 513 ? 145.599 133.508 96.626 1.00 128.31 535 MET B C 1
ATOM 8237 O O . MET B 1 513 ? 146.025 133.996 95.573 1.00 128.31 535 MET B O 1
ATOM 8242 N N . SER B 1 514 ? 146.408 133.140 97.620 1.00 117.46 536 SER B N 1
ATOM 8243 C CA . SER B 1 514 ? 147.847 133.362 97.533 1.00 117.46 536 SER B CA 1
ATOM 8244 C C . SER B 1 514 ? 148.477 132.478 96.465 1.00 117.46 536 SER B C 1
ATOM 8245 O O . SER B 1 514 ? 149.291 132.945 95.660 1.00 117.46 536 SER B O 1
ATOM 8248 N N . TYR B 1 515 ? 148.117 131.192 96.446 1.00 118.23 537 TYR B N 1
ATOM 8249 C CA . TYR B 1 515 ? 148.707 130.281 95.473 1.00 118.23 537 TYR B CA 1
ATOM 8250 C C . TYR B 1 515 ? 148.322 130.665 94.050 1.00 118.23 537 TYR B C 1
ATOM 8251 O O . TYR B 1 515 ? 149.172 130.667 93.152 1.00 118.23 537 TYR B O 1
ATOM 8260 N N . ASN B 1 516 ? 147.049 131.000 93.824 1.00 118.34 538 ASN B N 1
ATOM 8261 C CA . ASN B 1 516 ? 146.617 131.401 92.491 1.00 118.34 538 ASN B CA 1
ATOM 8262 C C . ASN B 1 516 ? 147.246 132.726 92.080 1.00 118.34 538 ASN B C 1
ATOM 8263 O O . ASN B 1 516 ? 147.635 132.897 90.921 1.00 118.34 538 ASN B O 1
ATOM 8268 N N . THR B 1 517 ? 147.361 133.676 93.012 1.00 122.07 539 THR B N 1
ATOM 8269 C CA . THR B 1 517 ? 147.934 134.974 92.671 1.00 122.07 539 THR B CA 1
ATOM 8270 C C . THR B 1 517 ? 149.393 134.837 92.248 1.00 122.07 539 THR B C 1
ATOM 8271 O O . THR B 1 517 ? 149.815 135.406 91.235 1.00 122.07 539 THR B O 1
ATOM 8275 N N . ARG B 1 518 ? 150.176 134.075 93.012 1.00 122.24 540 ARG B N 1
ATOM 8276 C CA . ARG B 1 518 ? 151.602 133.950 92.727 1.00 122.24 540 ARG B CA 1
ATOM 8277 C C . ARG B 1 518 ? 151.850 133.115 91.475 1.00 122.24 540 ARG B C 1
ATOM 8278 O O . ARG B 1 518 ? 152.655 133.493 90.615 1.00 122.24 540 ARG B O 1
ATOM 8286 N N . GLN B 1 519 ? 151.165 131.976 91.352 1.00 124.27 541 GLN B N 1
ATOM 8287 C CA . GLN B 1 519 ? 151.466 131.048 90.265 1.00 124.27 541 GLN B CA 1
ATOM 8288 C C . GLN B 1 519 ? 150.932 131.546 88.927 1.00 124.27 541 GLN B C 1
ATOM 8289 O O . GLN B 1 519 ? 151.557 131.320 87.885 1.00 124.27 541 GLN B O 1
ATOM 8295 N N . SER B 1 520 ? 149.776 132.217 88.929 1.00 125.74 542 SER B N 1
ATOM 8296 C CA . SER B 1 520 ? 149.186 132.669 87.670 1.00 125.74 542 SER B CA 1
ATOM 8297 C C . SER B 1 520 ? 150.078 133.688 86.973 1.00 125.74 542 SER B C 1
ATOM 8298 O O . SER B 1 520 ? 150.207 133.672 85.743 1.00 125.74 542 SER B O 1
ATOM 8301 N N . PHE B 1 521 ? 150.694 134.590 87.741 1.00 130.61 543 PHE B N 1
ATOM 8302 C CA . PHE B 1 521 ? 151.630 135.540 87.148 1.00 130.61 543 PHE B CA 1
ATOM 8303 C C . PHE B 1 521 ? 152.831 134.816 86.553 1.00 130.61 543 PHE B C 1
ATOM 8304 O O . PHE B 1 521 ? 153.330 135.195 85.486 1.00 130.61 543 PHE B O 1
ATOM 8312 N N . ARG B 1 522 ? 153.309 133.769 87.230 1.00 126.95 544 ARG B N 1
ATOM 8313 C CA . ARG B 1 522 ? 154.375 132.949 86.668 1.00 126.95 544 ARG B CA 1
ATOM 8314 C C . ARG B 1 522 ? 153.864 132.059 85.541 1.00 126.95 544 ARG B C 1
ATOM 8315 O O . ARG B 1 522 ? 154.619 131.739 84.616 1.00 126.95 544 ARG B O 1
ATOM 8323 N N . GLY B 1 523 ? 152.597 131.651 85.600 1.00 127.67 545 GLY B N 1
ATOM 8324 C CA . GLY B 1 523 ? 152.010 130.850 84.543 1.00 127.67 545 GLY B CA 1
ATOM 8325 C C . GLY B 1 523 ? 151.639 129.440 84.957 1.00 127.67 545 GLY B C 1
ATOM 8326 O O . GLY B 1 523 ? 151.673 128.520 84.133 1.00 127.67 545 GLY B O 1
ATOM 8327 N N . ARG B 1 524 ? 151.286 129.252 86.226 1.00 126.79 546 ARG B N 1
ATOM 8328 C CA . ARG B 1 524 ? 150.899 127.949 86.749 1.00 126.79 546 ARG B CA 1
ATOM 8329 C C . ARG B 1 524 ? 149.648 128.092 87.609 1.00 126.79 546 ARG B C 1
ATOM 8330 O O . ARG B 1 524 ? 149.178 129.198 87.885 1.00 126.79 546 ARG B O 1
ATOM 8338 N N . ARG B 1 525 ? 149.104 126.950 88.027 1.00 121.29 547 ARG B N 1
ATOM 8339 C CA . ARG B 1 525 ? 147.881 126.927 88.817 1.00 121.29 547 ARG B CA 1
ATOM 8340 C C . ARG B 1 525 ? 147.890 125.709 89.730 1.00 121.29 547 ARG B C 1
ATOM 8341 O O . ARG B 1 525 ? 148.465 124.669 89.398 1.00 121.29 547 ARG B O 1
ATOM 8349 N N . LEU B 1 526 ? 147.248 125.853 90.888 1.00 114.53 548 LEU B N 1
ATOM 8350 C CA . LEU B 1 526 ? 147.126 124.752 91.833 1.00 114.53 548 LEU B CA 1
ATOM 8351 C C . LEU B 1 526 ? 146.271 123.631 91.252 1.00 114.53 548 LEU B C 1
ATOM 8352 O O . LEU B 1 526 ? 145.293 123.877 90.541 1.00 114.53 548 LEU B O 1
ATOM 8357 N N . SER B 1 527 ? 146.648 122.395 91.558 1.00 106.52 549 SER B N 1
ATOM 8358 C CA . SER B 1 527 ? 145.905 121.241 91.065 1.00 106.52 549 SER B CA 1
ATOM 8359 C C . SER B 1 527 ? 144.516 121.199 91.692 1.00 106.52 549 SER B C 1
ATOM 8360 O O . SER B 1 527 ? 144.396 121.244 92.922 1.00 106.52 549 SER B O 1
ATOM 8363 N N . PRO B 1 528 ? 143.447 121.125 90.891 1.00 107.46 550 PRO B N 1
ATOM 8364 C CA . PRO B 1 528 ? 142.100 121.027 91.482 1.00 107.46 550 PRO B CA 1
ATOM 8365 C C . PRO B 1 528 ? 141.903 119.785 92.334 1.00 107.46 550 PRO B C 1
ATOM 8366 O O . PRO B 1 528 ? 141.216 119.845 93.363 1.00 107.46 550 PRO B O 1
ATOM 8370 N N . LYS B 1 529 ? 142.491 118.655 91.932 1.00 104.99 551 LYS B N 1
ATOM 8371 C CA . LYS B 1 529 ? 142.397 117.447 92.745 1.00 104.99 551 LYS B CA 1
ATOM 8372 C C . LYS B 1 529 ? 143.061 117.650 94.100 1.00 104.99 551 LYS B C 1
ATOM 8373 O O . LYS B 1 529 ? 142.529 117.225 95.132 1.00 104.99 551 LYS B O 1
ATOM 8379 N N . VAL B 1 530 ? 144.224 118.307 94.113 1.00 119.18 552 VAL B N 1
ATOM 8380 C CA . VAL B 1 530 ? 144.902 118.611 95.370 1.00 119.18 552 VAL B CA 1
ATOM 8381 C C . VAL B 1 530 ? 144.037 119.515 96.236 1.00 119.18 552 VAL B C 1
ATOM 8382 O O . VAL B 1 530 ? 143.928 119.315 97.450 1.00 119.18 552 VAL B O 1
ATOM 8386 N N . GLY B 1 531 ? 143.413 120.527 95.629 1.00 113.45 553 GLY B N 1
ATOM 8387 C CA . GLY B 1 531 ? 142.553 121.416 96.394 1.00 113.45 553 GLY B CA 1
ATOM 8388 C C . GLY B 1 531 ? 141.376 120.694 97.022 1.00 113.45 553 GLY B C 1
ATOM 8389 O O . GLY B 1 531 ? 141.059 120.900 98.196 1.00 113.45 553 GLY B O 1
ATOM 8390 N N . VAL B 1 532 ? 140.710 119.837 96.245 1.00 110.92 554 VAL B N 1
ATOM 8391 C CA . VAL B 1 532 ? 139.568 119.095 96.774 1.00 110.92 554 VAL B CA 1
ATOM 8392 C C . VAL B 1 532 ? 140.012 118.150 97.882 1.00 110.92 554 VAL B C 1
ATOM 8393 O O . VAL B 1 532 ? 139.353 118.035 98.925 1.00 110.92 554 VAL B O 1
ATOM 8397 N N . LEU B 1 533 ? 141.137 117.460 97.679 1.00 110.35 555 LEU B N 1
ATOM 8398 C CA . LEU B 1 533 ? 141.629 116.539 98.697 1.00 110.35 555 LEU B CA 1
ATOM 8399 C C . LEU B 1 533 ? 142.007 117.280 99.973 1.00 110.35 555 LEU B C 1
ATOM 8400 O O . LEU B 1 533 ? 141.761 116.789 101.078 1.00 110.35 555 LEU B O 1
ATOM 8405 N N . LEU B 1 534 ? 142.597 118.471 99.841 1.00 112.37 556 LEU B N 1
ATOM 8406 C CA . LEU B 1 534 ? 142.964 119.255 101.016 1.00 112.37 556 LEU B CA 1
ATOM 8407 C C . LEU B 1 534 ? 141.731 119.786 101.737 1.00 112.37 556 LEU B C 1
ATOM 8408 O O . LEU B 1 534 ? 141.712 119.860 102.970 1.00 112.37 556 LEU B O 1
ATOM 8413 N N . MET B 1 535 ? 140.697 120.174 100.989 1.00 110.82 557 MET B N 1
ATOM 8414 C CA . MET B 1 535 ? 139.450 120.588 101.623 1.00 110.82 557 MET B CA 1
ATOM 8415 C C . MET B 1 535 ? 138.824 119.436 102.398 1.00 110.82 557 MET B C 1
ATOM 8416 O O . MET B 1 535 ? 138.348 119.618 103.526 1.00 110.82 557 MET B O 1
ATOM 8421 N N . ILE B 1 536 ? 138.835 118.234 101.817 1.00 103.89 558 ILE B N 1
ATOM 8422 C CA . ILE B 1 536 ? 138.319 117.068 102.529 1.00 103.89 558 ILE B CA 1
ATOM 8423 C C . ILE B 1 536 ? 139.177 116.768 103.753 1.00 103.89 558 ILE B C 1
ATOM 8424 O O . ILE B 1 536 ? 138.663 116.395 104.816 1.00 103.89 558 ILE B O 1
ATOM 8429 N N . GLY B 1 537 ? 140.495 116.927 103.627 1.00 105.30 559 GLY B N 1
ATOM 8430 C CA . GLY B 1 537 ? 141.373 116.707 104.765 1.00 105.30 559 GLY B CA 1
ATOM 8431 C C . GLY B 1 537 ? 141.124 117.687 105.895 1.00 105.30 559 GLY B C 1
ATOM 8432 O O . GLY B 1 537 ? 141.169 117.319 107.070 1.00 105.30 559 GLY B O 1
ATOM 8433 N N . GLY B 1 538 ? 140.862 118.949 105.557 1.00 100.66 560 GLY B N 1
ATOM 8434 C CA . GLY B 1 538 ? 140.510 119.920 106.581 1.00 100.66 560 GLY B CA 1
ATOM 8435 C C . GLY B 1 538 ? 139.169 119.621 107.222 1.00 100.66 560 GLY B C 1
ATOM 8436 O O . GLY B 1 538 ? 138.986 119.816 108.430 1.00 100.66 560 GLY B O 1
ATOM 8437 N N . TRP B 1 539 ? 138.212 119.144 106.425 1.00 89.77 561 TRP B N 1
ATOM 8438 C CA . TRP B 1 539 ? 136.938 118.717 106.990 1.00 89.77 561 TRP B CA 1
ATOM 8439 C C . TRP B 1 539 ? 137.147 117.580 107.981 1.00 89.77 561 TRP B C 1
ATOM 8440 O O . TRP B 1 539 ? 136.557 117.570 109.070 1.00 89.77 561 TRP B O 1
ATOM 8451 N N . LEU B 1 540 ? 138.015 116.628 107.634 1.00 86.13 562 LEU B N 1
ATOM 8452 C CA . LEU B 1 540 ? 138.323 115.534 108.548 1.00 86.13 562 LEU B CA 1
ATOM 8453 C C . LEU B 1 540 ? 139.075 116.021 109.781 1.00 86.13 562 LEU B C 1
ATOM 8454 O O . LEU B 1 540 ? 138.895 115.466 110.869 1.00 86.13 562 LEU B O 1
ATOM 8459 N N . PHE B 1 541 ? 139.928 117.037 109.632 1.00 84.49 563 PHE B N 1
ATOM 8460 C CA . PHE B 1 541 ? 140.607 117.611 110.791 1.00 84.49 563 PHE B CA 1
ATOM 8461 C C . PHE B 1 541 ? 139.607 118.225 111.760 1.00 84.49 563 PHE B C 1
ATOM 8462 O O . PHE B 1 541 ? 139.693 118.015 112.976 1.00 84.49 563 PHE B O 1
ATOM 8470 N N . ALA B 1 542 ? 138.635 118.970 111.234 1.00 82.45 564 ALA B N 1
ATOM 8471 C CA . ALA B 1 542 ? 137.580 119.509 112.085 1.00 82.45 564 ALA B CA 1
ATOM 8472 C C . ALA B 1 542 ? 136.788 118.390 112.749 1.00 82.45 564 ALA B C 1
ATOM 8473 O O . ALA B 1 542 ? 136.469 118.466 113.943 1.00 82.45 564 ALA B O 1
ATOM 8475 N N . ILE B 1 543 ? 136.474 117.335 111.995 1.00 72.57 565 ILE B N 1
ATOM 8476 C CA . ILE B 1 543 ? 135.694 116.231 112.548 1.00 72.57 565 ILE B CA 1
ATOM 8477 C C . ILE B 1 543 ? 136.450 115.552 113.686 1.00 72.57 565 ILE B C 1
ATOM 8478 O O . ILE B 1 543 ? 135.884 115.280 114.752 1.00 72.57 565 ILE B O 1
ATOM 8483 N N . ILE B 1 544 ? 137.736 115.261 113.479 1.00 71.12 566 ILE B N 1
ATOM 8484 C CA . ILE B 1 544 ? 138.504 114.556 114.503 1.00 71.12 566 ILE B CA 1
ATOM 8485 C C . ILE B 1 544 ? 138.718 115.447 115.720 1.00 71.12 566 ILE B C 1
ATOM 8486 O O . ILE B 1 544 ? 138.733 114.965 116.859 1.00 71.12 566 ILE B O 1
ATOM 8491 N N . MET B 1 545 ? 138.886 116.756 115.509 1.00 70.29 567 MET B N 1
ATOM 8492 C CA . MET B 1 545 ? 138.969 117.660 116.648 1.00 70.29 567 MET B CA 1
ATOM 8493 C C . MET B 1 545 ? 137.665 117.685 117.430 1.00 70.29 567 MET B C 1
ATOM 8494 O O . MET B 1 545 ? 137.682 117.798 118.660 1.00 70.29 567 MET B O 1
ATOM 8499 N N . ALA B 1 546 ? 136.530 117.578 116.737 1.00 70.43 568 ALA B N 1
ATOM 8500 C CA . ALA B 1 546 ? 135.242 117.631 117.419 1.00 70.43 568 ALA B CA 1
ATOM 8501 C C . ALA B 1 546 ? 134.938 116.336 118.160 1.00 70.43 568 ALA B C 1
ATOM 8502 O O . ALA B 1 546 ? 134.353 116.361 119.249 1.00 70.43 568 ALA B O 1
ATOM 8504 N N . ILE B 1 547 ? 135.307 115.193 117.581 1.00 66.41 569 ILE B N 1
ATOM 8505 C CA . ILE B 1 547 ? 134.943 113.909 118.174 1.00 66.41 569 ILE B CA 1
ATOM 8506 C C . ILE B 1 547 ? 135.757 113.620 119.428 1.00 66.41 569 ILE B C 1
ATOM 8507 O O . ILE B 1 547 ? 135.249 112.996 120.365 1.00 66.41 569 ILE B O 1
ATOM 8512 N N . LEU B 1 548 ? 137.011 114.068 119.477 1.00 68.50 570 LEU B N 1
ATOM 8513 C CA . LEU B 1 548 ? 137.909 113.715 120.579 1.00 68.50 570 LEU B CA 1
ATOM 8514 C C . LEU B 1 548 ? 137.330 113.994 121.961 1.00 68.50 570 LEU B C 1
ATOM 8515 O O . LEU B 1 548 ? 137.410 113.104 122.824 1.00 68.50 570 LEU B O 1
ATOM 8520 N N . PRO B 1 549 ? 136.733 115.156 122.247 1.00 67.28 571 PRO B N 1
ATOM 8521 C CA . PRO B 1 549 ? 136.191 115.386 123.597 1.00 67.28 571 PRO B CA 1
ATOM 8522 C C . PRO B 1 549 ? 135.062 114.446 123.993 1.00 67.28 571 PRO B C 1
ATOM 8523 O O . PRO B 1 549 ? 134.695 114.433 125.175 1.00 67.28 571 PRO B O 1
ATOM 8527 N N . TRP B 1 550 ? 134.484 113.685 123.060 1.00 72.04 572 TRP B N 1
ATOM 8528 C CA . TRP B 1 550 ? 133.570 112.617 123.456 1.00 72.04 572 TRP B CA 1
ATOM 8529 C C . TRP B 1 550 ? 134.245 111.693 124.459 1.00 72.04 572 TRP B C 1
ATOM 8530 O O . TRP B 1 550 ? 133.633 111.262 125.443 1.00 72.04 572 TRP B O 1
ATOM 8541 N N . PHE B 1 551 ? 135.514 111.377 124.220 1.00 80.63 573 PHE B N 1
ATOM 8542 C CA . PHE B 1 551 ? 136.306 110.585 125.144 1.00 80.63 573 PHE B CA 1
ATOM 8543 C C . PHE B 1 551 ? 136.776 111.457 126.308 1.00 80.63 573 PHE B C 1
ATOM 8544 O O . PHE B 1 551 ? 136.370 112.612 126.461 1.00 80.63 573 PHE B O 1
ATOM 8552 N N . ASP B 1 552 ? 137.653 110.900 127.140 1.00 81.48 574 ASP B N 1
ATOM 8553 C CA . ASP B 1 552 ? 138.109 111.575 128.348 1.00 81.48 574 ASP B CA 1
ATOM 8554 C C . ASP B 1 552 ? 139.299 112.503 128.120 1.00 81.48 574 ASP B C 1
ATOM 8555 O O . ASP B 1 552 ? 139.931 112.914 129.099 1.00 81.48 574 ASP B O 1
ATOM 8560 N N . VAL B 1 553 ? 139.632 112.834 126.872 1.00 69.02 575 VAL B N 1
ATOM 8561 C CA . VAL B 1 553 ? 140.702 113.802 126.645 1.00 69.02 575 VAL B CA 1
ATOM 8562 C C . VAL B 1 553 ? 140.283 115.187 127.127 1.00 69.02 575 VAL B C 1
ATOM 8563 O O . VAL B 1 553 ? 141.118 115.974 127.587 1.00 69.02 575 VAL B O 1
ATOM 8567 N N . SER B 1 554 ? 138.997 115.501 127.040 1.00 63.44 576 SER B N 1
ATOM 8568 C CA . SER B 1 554 ? 138.424 116.724 127.588 1.00 63.44 576 SER B CA 1
ATOM 8569 C C . SER B 1 554 ? 137.003 116.385 128.025 1.00 63.44 576 SER B C 1
ATOM 8570 O O . SER B 1 554 ? 136.648 115.208 128.150 1.00 63.44 576 SER B O 1
ATOM 8573 N N . SER B 1 555 ? 136.178 117.403 128.253 1.00 66.94 577 SER B N 1
ATOM 8574 C CA . SER B 1 555 ? 134.812 117.128 128.679 1.00 66.94 577 SER B CA 1
ATOM 8575 C C . SER B 1 555 ? 133.857 118.207 128.199 1.00 66.94 577 SER B C 1
ATOM 8576 O O . SER B 1 555 ? 134.114 119.399 128.383 1.00 66.94 577 SER B O 1
ATOM 8579 N N . TYR B 1 556 ? 132.757 117.774 127.584 1.00 61.43 578 TYR B N 1
ATOM 8580 C CA . TYR B 1 556 ? 131.597 118.627 127.376 1.00 61.43 578 TYR B CA 1
ATOM 8581 C C . TYR B 1 556 ? 130.713 118.710 128.609 1.00 61.43 578 TYR B C 1
ATOM 8582 O O . TYR B 1 556 ? 129.839 119.581 128.673 1.00 61.43 578 TYR B O 1
ATOM 8591 N N . SER B 1 557 ? 130.920 117.823 129.581 1.00 54.07 579 SER B N 1
ATOM 8592 C CA . SER B 1 557 ? 129.945 117.615 130.641 1.00 54.07 579 SER B CA 1
ATOM 8593 C C . SER B 1 557 ? 129.901 118.751 131.653 1.00 54.07 579 SER B C 1
ATOM 8594 O O . SER B 1 557 ? 128.889 118.900 132.345 1.00 54.07 579 SER B O 1
ATOM 8597 N N . GLU B 1 558 ? 130.957 119.556 131.757 1.00 67.17 580 GLU B N 1
ATOM 8598 C CA . GLU B 1 558 ? 131.102 120.509 132.851 1.00 67.17 580 GLU B CA 1
ATOM 8599 C C . GLU B 1 558 ? 130.558 121.892 132.511 1.00 67.17 580 GLU B C 1
ATOM 8600 O O . GLU B 1 558 ? 131.045 122.893 133.047 1.00 67.17 580 GLU B O 1
ATOM 8606 N N . SER B 1 559 ? 129.561 121.974 131.635 1.00 71.76 581 SER B N 1
ATOM 8607 C CA . SER B 1 559 ? 128.932 123.256 131.354 1.00 71.76 581 SER B CA 1
ATOM 8608 C C . SER B 1 559 ? 127.558 123.018 130.752 1.00 71.76 581 SER B C 1
ATOM 8609 O O . SER B 1 559 ? 127.387 122.128 129.916 1.00 71.76 581 SER B O 1
ATOM 8612 N N . SER B 1 560 ? 126.584 123.819 131.187 1.00 75.43 582 SER B N 1
ATOM 8613 C CA . SER B 1 560 ? 125.265 123.771 130.570 1.00 75.43 582 SER B CA 1
ATOM 8614 C C . SER B 1 560 ? 125.318 124.247 129.127 1.00 75.43 582 SER B C 1
ATOM 8615 O O . SER B 1 560 ? 124.496 123.831 128.303 1.00 75.43 582 SER B O 1
ATOM 8618 N N . VAL B 1 561 ? 126.276 125.117 128.802 1.00 74.81 583 VAL B N 1
ATOM 8619 C CA . VAL B 1 561 ? 126.470 125.557 127.426 1.00 74.81 583 VAL B CA 1
ATOM 8620 C C . VAL B 1 561 ? 127.142 124.493 126.573 1.00 74.81 583 VAL B C 1
ATOM 8621 O O . VAL B 1 561 ? 127.267 124.672 125.357 1.00 74.81 583 VAL B O 1
ATOM 8625 N N . CYS B 1 562 ? 127.588 123.398 127.187 1.00 64.88 584 CYS B N 1
ATOM 8626 C CA . CYS B 1 562 ? 128.136 122.212 126.534 1.00 64.88 584 CYS B CA 1
ATOM 8627 C C . CYS B 1 562 ? 129.467 122.460 125.840 1.00 64.88 584 CYS B C 1
ATOM 8628 O O . CYS B 1 562 ? 129.933 121.593 125.092 1.00 64.88 584 CYS B O 1
ATOM 8631 N N . LEU B 1 563 ? 130.090 123.609 126.049 1.00 57.62 585 LEU B N 1
ATOM 8632 C CA . LEU B 1 563 ? 131.390 123.843 125.450 1.00 57.62 585 LEU B CA 1
ATOM 8633 C C . LEU B 1 563 ? 132.473 123.092 126.218 1.00 57.62 585 LEU B C 1
ATOM 8634 O O . LEU B 1 563 ? 132.305 122.774 127.397 1.00 57.62 585 LEU B O 1
ATOM 8639 N N . PRO B 1 564 ? 133.598 122.786 125.566 1.00 53.95 586 PRO B N 1
ATOM 8640 C CA . PRO B 1 564 ? 134.693 122.053 126.238 1.00 53.95 586 PRO B CA 1
ATOM 8641 C C . PRO B 1 564 ? 135.500 122.936 127.186 1.00 53.95 586 PRO B C 1
ATOM 8642 O O . PRO B 1 564 ? 136.526 123.523 126.850 1.00 53.95 586 PRO B O 1
ATOM 8646 N N . LEU B 1 565 ? 135.019 123.029 128.424 1.00 65.95 587 LEU B N 1
ATOM 8647 C CA . LEU B 1 565 ? 135.572 123.946 129.411 1.00 65.95 587 LEU B CA 1
ATOM 8648 C C . LEU B 1 565 ? 136.591 123.310 130.347 1.00 65.95 587 LEU B C 1
ATOM 8649 O O . LEU B 1 565 ? 137.432 124.028 130.898 1.00 65.95 587 LEU B O 1
ATOM 8654 N N . ARG B 1 566 ? 136.541 121.995 130.551 1.00 69.40 588 ARG B N 1
ATOM 8655 C CA . ARG B 1 566 ? 137.437 121.353 131.506 1.00 69.40 588 ARG B CA 1
ATOM 8656 C C . ARG B 1 566 ? 138.887 121.444 131.046 1.00 69.40 588 ARG B C 1
ATOM 8657 O O . ARG B 1 566 ? 139.188 121.324 129.855 1.00 69.40 588 ARG B O 1
ATOM 8665 N N . ALA B 1 567 ? 139.792 121.676 132.004 1.00 69.02 589 ALA B N 1
ATOM 8666 C CA . ALA B 1 567 ? 141.225 121.722 131.733 1.00 69.02 589 ALA B CA 1
ATOM 8667 C C . ALA B 1 567 ? 142.031 121.097 132.868 1.00 69.02 589 ALA B C 1
ATOM 8668 O O . ALA B 1 567 ? 143.153 121.532 133.145 1.00 69.02 589 ALA B O 1
ATOM 8670 N N . ALA B 1 568 ? 141.482 120.079 133.530 1.00 74.79 590 ALA B N 1
ATOM 8671 C CA . ALA B 1 568 ? 142.066 119.552 134.762 1.00 74.79 590 ALA B CA 1
ATOM 8672 C C . ALA B 1 568 ? 143.189 118.551 134.496 1.00 74.79 590 ALA B C 1
ATOM 8673 O O . ALA B 1 568 ? 144.286 118.680 135.047 1.00 74.79 590 ALA B O 1
ATOM 8675 N N . THR B 1 569 ? 142.925 117.547 133.665 1.00 75.91 591 THR B N 1
ATOM 8676 C CA . THR B 1 569 ? 143.909 116.514 133.385 1.00 75.91 591 THR B CA 1
ATOM 8677 C C . THR B 1 569 ? 145.092 117.091 132.608 1.00 75.91 591 THR B C 1
ATOM 8678 O O . THR B 1 569 ? 145.015 118.170 132.015 1.00 75.91 591 THR B O 1
ATOM 8682 N N . ILE B 1 570 ? 146.205 116.354 132.626 1.00 71.38 592 ILE B N 1
ATOM 8683 C CA . ILE B 1 570 ? 147.418 116.812 131.954 1.00 71.38 592 ILE B CA 1
ATOM 8684 C C . ILE B 1 570 ? 147.197 116.906 130.448 1.00 71.38 592 ILE B C 1
ATOM 8685 O O . ILE B 1 570 ? 147.640 117.863 129.801 1.00 71.38 592 ILE B O 1
ATOM 8690 N N . PHE B 1 571 ? 146.510 115.921 129.866 1.00 72.67 593 PHE B N 1
ATOM 8691 C CA . PHE B 1 571 ? 146.252 115.954 128.430 1.00 72.67 593 PHE B CA 1
ATOM 8692 C C . PHE B 1 571 ? 145.209 117.004 128.067 1.00 72.67 593 PHE B C 1
ATOM 8693 O O . PHE B 1 571 ? 145.232 117.539 126.951 1.00 72.67 593 PHE B O 1
ATOM 8701 N N . ASP B 1 572 ? 144.284 117.299 128.984 1.00 77.03 594 ASP B N 1
ATOM 8702 C CA . ASP B 1 572 ? 143.226 118.261 128.693 1.00 77.03 594 ASP B CA 1
ATOM 8703 C C . ASP B 1 572 ? 143.794 119.653 128.451 1.00 77.03 594 ASP B C 1
ATOM 8704 O O . ASP B 1 572 ? 143.359 120.360 127.530 1.00 77.03 594 ASP B O 1
ATOM 8709 N N . LYS B 1 573 ? 144.753 120.072 129.280 1.00 79.81 595 LYS B N 1
ATOM 8710 C CA . LYS B 1 573 ? 145.395 121.365 129.072 1.00 79.81 595 LYS B CA 1
ATOM 8711 C C . LYS B 1 573 ? 146.062 121.425 127.707 1.00 79.81 595 LYS B C 1
ATOM 8712 O O . LYS B 1 573 ? 145.949 122.429 126.995 1.00 79.81 595 LYS B O 1
ATOM 8718 N N . SER B 1 574 ? 146.754 120.350 127.324 1.00 75.08 596 SER B N 1
ATOM 8719 C CA . SER B 1 574 ? 147.396 120.309 126.016 1.00 75.08 596 SER B CA 1
ATOM 8720 C C . SER B 1 574 ? 146.370 120.454 124.903 1.00 75.08 596 SER B C 1
ATOM 8721 O O . SER B 1 574 ? 146.535 121.277 123.999 1.00 75.08 596 SER B O 1
ATOM 8724 N N . TYR B 1 575 ? 145.293 119.671 124.967 1.00 68.38 597 TYR B N 1
ATOM 8725 C CA . TYR B 1 575 ? 144.256 119.731 123.940 1.00 68.38 597 TYR B CA 1
ATOM 8726 C C . TYR B 1 575 ? 143.696 121.140 123.802 1.00 68.38 597 TYR B C 1
ATOM 8727 O O . TYR B 1 575 ? 143.656 121.704 122.700 1.00 68.38 597 TYR B O 1
ATOM 8736 N N . LEU B 1 576 ? 143.289 121.738 124.922 1.00 69.48 598 LEU B N 1
ATOM 8737 C CA . LEU B 1 576 ? 142.624 123.035 124.877 1.00 69.48 598 LEU B CA 1
ATOM 8738 C C . LEU B 1 576 ? 143.572 124.133 124.401 1.00 69.48 598 LEU B C 1
ATOM 8739 O O . LEU B 1 576 ? 143.229 124.924 123.505 1.00 69.48 598 LEU B O 1
ATOM 8744 N N . ILE B 1 577 ? 144.769 124.207 124.993 1.00 80.39 599 ILE B N 1
ATOM 8745 C CA . ILE B 1 577 ? 145.694 125.269 124.625 1.00 80.39 599 ILE B CA 1
ATOM 8746 C C . ILE B 1 577 ? 146.165 125.088 123.190 1.00 80.39 599 ILE B C 1
ATOM 8747 O O . ILE B 1 577 ? 146.355 126.074 122.470 1.00 80.39 599 ILE B O 1
ATOM 8752 N N . PHE B 1 578 ? 146.334 123.841 122.735 1.00 90.37 600 PHE B N 1
ATOM 8753 C CA . PHE B 1 578 ? 146.696 123.603 121.346 1.00 90.37 600 PHE B CA 1
ATOM 8754 C C . PHE B 1 578 ? 145.601 124.082 120.411 1.00 90.37 600 PHE B C 1
ATOM 8755 O O . PHE B 1 578 ? 145.887 124.725 119.398 1.00 90.37 600 PHE B O 1
ATOM 8763 N N . GLY B 1 579 ? 144.340 123.799 120.740 1.00 90.66 601 GLY B N 1
ATOM 8764 C CA . GLY B 1 579 ? 143.260 124.266 119.887 1.00 90.66 601 GLY B CA 1
ATOM 8765 C C . GLY B 1 579 ? 143.234 125.777 119.765 1.00 90.66 601 GLY B C 1
ATOM 8766 O O . GLY B 1 579 ? 143.200 126.328 118.658 1.00 90.66 601 GLY B O 1
ATOM 8767 N N . LEU B 1 580 ? 143.298 126.472 120.904 1.00 89.62 602 LEU B N 1
ATOM 8768 C CA . LEU B 1 580 ? 143.212 127.931 120.866 1.00 89.62 602 LEU B CA 1
ATOM 8769 C C . LEU B 1 580 ? 144.421 128.539 120.160 1.00 89.62 602 LEU B C 1
ATOM 8770 O O . LEU B 1 580 ? 144.280 129.434 119.308 1.00 89.62 602 LEU B O 1
ATOM 8775 N N . SER B 1 581 ? 145.623 128.068 120.504 1.00 99.38 603 SER B N 1
ATOM 8776 C CA . SER B 1 581 ? 146.833 128.609 119.901 1.00 99.38 603 SER B CA 1
ATOM 8777 C C . SER B 1 581 ? 146.870 128.332 118.406 1.00 99.38 603 SER B C 1
ATOM 8778 O O . SER B 1 581 ? 147.300 129.187 117.626 1.00 99.38 603 SER B O 1
ATOM 8781 N N . PHE B 1 582 ? 146.426 127.145 117.985 1.00 106.32 604 PHE B N 1
ATOM 8782 C CA . PHE B 1 582 ? 146.375 126.839 116.562 1.00 106.32 604 PHE B CA 1
ATOM 8783 C C . PHE B 1 582 ? 145.404 127.758 115.839 1.00 106.32 604 PHE B C 1
ATOM 8784 O O . PHE B 1 582 ? 145.702 128.235 114.739 1.00 106.32 604 PHE B O 1
ATOM 8792 N N . ASN B 1 583 ? 144.240 128.025 116.437 1.00 103.56 605 ASN B N 1
ATOM 8793 C CA . ASN B 1 583 ? 143.295 128.936 115.797 1.00 103.56 605 ASN B CA 1
ATOM 8794 C C . ASN B 1 583 ? 143.919 130.311 115.591 1.00 103.56 605 ASN B C 1
ATOM 8795 O O . ASN B 1 583 ? 143.882 130.870 114.484 1.00 103.56 605 ASN B O 1
ATOM 8800 N N . PHE B 1 584 ? 144.519 130.865 116.645 1.00 112.32 606 PHE B N 1
ATOM 8801 C CA . PHE B 1 584 ? 145.061 132.216 116.522 1.00 112.32 606 PHE B CA 1
ATOM 8802 C C . PHE B 1 584 ? 146.274 132.258 115.595 1.00 112.32 606 PHE B C 1
ATOM 8803 O O . PHE B 1 584 ? 146.449 133.222 114.839 1.00 112.32 606 PHE B O 1
ATOM 8811 N N . LEU B 1 585 ? 147.121 131.225 115.631 1.00 111.59 607 LEU B N 1
ATOM 8812 C CA . LEU B 1 585 ? 148.270 131.181 114.733 1.00 111.59 607 LEU B CA 1
ATOM 8813 C C . LEU B 1 585 ? 147.831 131.069 113.280 1.00 111.59 607 LEU B C 1
ATOM 8814 O O . LEU B 1 585 ? 148.434 131.683 112.393 1.00 111.59 607 LEU B O 1
ATOM 8819 N N . ALA B 1 586 ? 146.787 130.279 113.014 1.00 119.27 608 ALA B N 1
ATOM 8820 C CA . ALA B 1 586 ? 146.253 130.196 111.661 1.00 119.27 608 ALA B CA 1
ATOM 8821 C C . ALA B 1 586 ? 145.716 131.544 111.206 1.00 119.27 608 ALA B C 1
ATOM 8822 O O . ALA B 1 586 ? 145.928 131.951 110.058 1.00 119.27 608 ALA B O 1
ATOM 8824 N N . PHE B 1 587 ? 145.020 132.256 112.096 1.00 115.89 609 PHE B N 1
ATOM 8825 C CA . PHE B 1 587 ? 144.531 133.586 111.740 1.00 115.89 609 PHE B CA 1
ATOM 8826 C C . PHE B 1 587 ? 145.682 134.535 111.419 1.00 115.89 609 PHE B C 1
ATOM 8827 O O . PHE B 1 587 ? 145.619 135.297 110.445 1.00 115.89 609 PHE B O 1
ATOM 8835 N N . ALA B 1 588 ? 146.741 134.505 112.230 1.00 122.40 610 ALA B N 1
ATOM 8836 C CA . ALA B 1 588 ? 147.884 135.383 111.990 1.00 122.40 610 ALA B CA 1
ATOM 8837 C C . ALA B 1 588 ? 148.578 135.046 110.675 1.00 122.40 610 ALA B C 1
ATOM 8838 O O . ALA B 1 588 ? 148.972 135.946 109.921 1.00 122.40 610 ALA B O 1
ATOM 8840 N N . ALA B 1 589 ? 148.745 133.754 110.387 1.00 126.83 611 ALA B N 1
ATOM 8841 C CA . ALA B 1 589 ? 149.343 133.350 109.119 1.00 126.83 611 ALA B CA 1
ATOM 8842 C C . ALA B 1 589 ? 148.478 133.785 107.944 1.00 126.83 611 ALA B C 1
ATOM 8843 O O . ALA B 1 589 ? 148.996 134.195 106.899 1.00 126.83 611 ALA B O 1
ATOM 8845 N N . MET B 1 590 ? 147.155 133.698 108.097 1.00 126.32 612 MET B N 1
ATOM 8846 C CA . MET B 1 590 ? 146.255 134.164 107.048 1.00 126.32 612 MET B CA 1
ATOM 8847 C C . MET B 1 590 ? 146.411 135.658 106.816 1.00 126.32 612 MET B C 1
ATOM 8848 O O . MET B 1 590 ? 146.425 136.122 105.668 1.00 126.32 612 MET B O 1
ATOM 8853 N N . ALA B 1 591 ? 146.514 136.430 107.898 1.00 118.13 613 ALA B N 1
ATOM 8854 C CA . ALA B 1 591 ? 146.712 137.868 107.756 1.00 118.13 613 ALA B CA 1
ATOM 8855 C C . ALA B 1 591 ? 148.027 138.172 107.054 1.00 118.13 613 ALA B C 1
ATOM 8856 O O . ALA B 1 591 ? 148.095 139.071 106.209 1.00 118.13 613 ALA B O 1
ATOM 8858 N N . LEU B 1 592 ? 149.087 137.435 107.394 1.00 128.08 614 LEU B N 1
ATOM 8859 C CA . LEU B 1 592 ? 150.371 137.636 106.726 1.00 128.08 614 LEU B CA 1
ATOM 8860 C C . LEU B 1 592 ? 150.282 137.296 105.242 1.00 128.08 614 LEU B C 1
ATOM 8861 O O . LEU B 1 592 ? 150.857 137.995 104.396 1.00 128.08 614 LEU B O 1
ATOM 8866 N N . SER B 1 593 ? 149.566 136.221 104.906 1.00 132.20 615 SER B N 1
ATOM 8867 C CA . SER B 1 593 ? 149.394 135.854 103.505 1.00 132.20 615 SER B CA 1
ATOM 8868 C C . SER B 1 593 ? 148.633 136.933 102.744 1.00 132.20 615 SER B C 1
ATOM 8869 O O . SER B 1 593 ? 148.994 137.278 101.612 1.00 132.20 615 SER B O 1
ATOM 8872 N N . TYR B 1 594 ? 147.583 137.487 103.351 1.00 133.91 616 TYR B N 1
ATOM 8873 C CA . TYR B 1 594 ? 146.853 138.555 102.680 1.00 133.91 616 TYR B CA 1
ATOM 8874 C C . TYR B 1 594 ? 147.681 139.829 102.582 1.00 133.91 616 TYR B C 1
ATOM 8875 O O . TYR B 1 594 ? 147.517 140.599 101.631 1.00 133.91 616 TYR B O 1
ATOM 8884 N N . GLY B 1 595 ? 148.566 140.074 103.549 1.00 131.28 617 GLY B N 1
ATOM 8885 C CA . GLY B 1 595 ? 149.491 141.188 103.418 1.00 131.28 617 GLY B CA 1
ATOM 8886 C C . GLY B 1 595 ? 150.440 141.006 102.250 1.00 131.28 617 GLY B C 1
ATOM 8887 O O . GLY B 1 595 ? 150.716 141.949 101.505 1.00 131.28 617 GLY B O 1
ATOM 8888 N N . PHE B 1 596 ? 150.944 139.784 102.069 1.00 133.41 618 PHE B N 1
ATOM 8889 C CA . PHE B 1 596 ? 151.735 139.480 100.880 1.00 133.41 618 PHE B CA 1
ATOM 8890 C C . PHE B 1 596 ? 150.925 139.715 99.610 1.00 133.41 618 PHE B C 1
ATOM 8891 O O . PHE B 1 596 ? 151.436 140.274 98.630 1.00 133.41 618 PHE B O 1
ATOM 8899 N N . ILE B 1 597 ? 149.659 139.292 99.612 1.00 133.59 619 ILE B N 1
ATOM 8900 C CA . ILE B 1 597 ? 148.803 139.463 98.438 1.00 133.59 619 ILE B CA 1
ATOM 8901 C C . ILE B 1 597 ? 148.632 140.941 98.109 1.00 133.59 619 ILE B C 1
ATOM 8902 O O . ILE B 1 597 ? 148.759 141.357 96.950 1.00 133.59 619 ILE B O 1
ATOM 8907 N N . VAL B 1 598 ? 148.332 141.756 99.122 1.00 131.96 620 VAL B N 1
ATOM 8908 C CA . VAL B 1 598 ? 148.104 143.175 98.871 1.00 131.96 620 VAL B CA 1
ATOM 8909 C C . VAL B 1 598 ? 149.401 143.863 98.461 1.00 131.96 620 VAL B C 1
ATOM 8910 O O . VAL B 1 598 ? 149.381 144.792 97.645 1.00 131.96 620 VAL B O 1
ATOM 8914 N N . LYS B 1 599 ? 150.545 143.421 98.992 1.00 134.09 621 LYS B N 1
ATOM 8915 C CA . LYS B 1 599 ? 151.822 143.971 98.547 1.00 134.09 621 LYS B CA 1
ATOM 8916 C C . LYS B 1 599 ? 152.068 143.657 97.075 1.00 134.09 621 LYS B C 1
ATOM 8917 O O . LYS B 1 599 ? 152.502 144.524 96.304 1.00 134.09 621 LYS B O 1
ATOM 8923 N N . MET B 1 600 ? 151.791 142.416 96.667 1.00 134.98 622 MET B N 1
ATOM 8924 C CA . MET B 1 600 ? 151.935 142.045 95.262 1.00 134.98 622 MET B CA 1
ATOM 8925 C C . MET B 1 600 ? 151.015 142.881 94.381 1.00 134.98 622 MET B C 1
ATOM 8926 O O . MET B 1 600 ? 151.422 143.364 93.318 1.00 134.98 622 MET B O 1
ATOM 8931 N N . LEU B 1 601 ? 149.765 143.064 94.814 1.00 140.45 623 LEU B N 1
ATOM 8932 C CA . LEU B 1 601 ? 148.817 143.861 94.040 1.00 140.45 623 LEU B CA 1
ATOM 8933 C C . LEU B 1 601 ? 149.275 145.309 93.925 1.00 140.45 623 LEU B C 1
ATOM 8934 O O . LEU B 1 601 ? 149.109 145.940 92.874 1.00 140.45 623 LEU B O 1
ATOM 8939 N N . LYS B 1 602 ? 149.837 145.860 95.002 1.00 141.50 624 LYS B N 1
ATOM 8940 C CA . LYS B 1 602 ? 150.350 147.224 94.950 1.00 141.50 624 LYS B CA 1
ATOM 8941 C C . LYS B 1 602 ? 151.530 147.333 93.992 1.00 141.50 624 LYS B C 1
ATOM 8942 O O . LYS B 1 602 ? 151.644 148.314 93.247 1.00 141.50 624 LYS B O 1
ATOM 8948 N N . GLU B 1 603 ? 152.420 146.338 93.997 1.00 143.40 625 GLU B N 1
ATOM 8949 C CA . GLU B 1 603 ? 153.583 146.393 93.117 1.00 143.40 625 GLU B CA 1
ATOM 8950 C C . GLU B 1 603 ? 153.213 146.120 91.662 1.00 143.40 625 GLU B C 1
ATOM 8951 O O . GLU B 1 603 ? 153.718 146.795 90.758 1.00 143.40 625 GLU B O 1
ATOM 8957 N N . ASN B 1 604 ? 152.341 145.144 91.414 1.00 141.02 626 ASN B N 1
ATOM 8958 C CA . ASN B 1 604 ? 151.981 144.744 90.060 1.00 141.02 626 ASN B CA 1
ATOM 8959 C C . ASN B 1 604 ? 150.467 144.697 89.905 1.00 141.02 626 ASN B C 1
ATOM 8960 O O . ASN B 1 604 ? 149.757 144.227 90.798 1.00 141.02 626 ASN B O 1
ATOM 8965 N N . GLU B 1 605 ? 149.983 145.176 88.761 1.00 151.85 627 GLU B N 1
ATOM 8966 C CA . GLU B 1 605 ? 148.555 145.209 88.467 1.00 151.85 627 GLU B CA 1
ATOM 8967 C C . GLU B 1 605 ? 148.158 143.956 87.693 1.00 151.85 627 GLU B C 1
ATOM 8968 O O . GLU B 1 605 ? 148.730 143.665 86.637 1.00 151.85 627 GLU B O 1
ATOM 8974 N N . THR B 1 606 ? 147.183 143.219 88.220 1.00 152.67 628 THR B N 1
ATOM 8975 C CA . THR B 1 606 ? 146.693 142.008 87.581 1.00 152.67 628 THR B CA 1
ATOM 8976 C C . THR B 1 606 ? 145.620 142.338 86.543 1.00 152.67 628 THR B C 1
ATOM 8977 O O . THR B 1 606 ? 145.222 143.492 86.360 1.00 152.67 628 THR B O 1
ATOM 8981 N N . ARG B 1 607 ? 145.162 141.298 85.847 1.00 153.35 629 ARG B N 1
ATOM 8982 C CA . ARG B 1 607 ? 144.105 141.460 84.856 1.00 153.35 629 ARG B CA 1
ATOM 8983 C C . ARG B 1 607 ? 142.824 141.961 85.514 1.00 153.35 629 ARG B C 1
ATOM 8984 O O . ARG B 1 607 ? 142.481 141.558 86.629 1.00 153.35 629 ARG B O 1
ATOM 8992 N N . GLU B 1 608 ? 142.112 142.845 84.807 1.00 151.81 630 GLU B N 1
ATOM 8993 C CA . GLU B 1 608 ? 140.921 143.473 85.373 1.00 151.81 630 GLU B CA 1
ATOM 8994 C C . GLU B 1 608 ? 139.842 142.454 85.716 1.00 151.81 630 GLU B C 1
ATOM 8995 O O . GLU B 1 608 ? 139.123 142.628 86.707 1.00 151.81 630 GLU B O 1
ATOM 9001 N N . GLU B 1 609 ? 139.702 141.398 84.912 1.00 147.30 631 GLU B N 1
ATOM 9002 C CA . GLU B 1 609 ? 138.732 140.354 85.229 1.00 147.30 631 GLU B CA 1
ATOM 9003 C C . GLU B 1 609 ? 139.045 139.714 86.576 1.00 147.30 631 GLU B C 1
ATOM 9004 O O . GLU B 1 609 ? 138.151 139.510 87.405 1.00 147.30 631 GLU B O 1
ATOM 9010 N N . ASP B 1 610 ? 140.318 139.390 86.812 1.00 142.17 632 ASP B N 1
ATOM 9011 C CA . ASP B 1 610 ? 140.722 138.899 88.124 1.00 142.17 632 ASP B CA 1
ATOM 9012 C C . ASP B 1 610 ? 140.793 140.025 89.148 1.00 142.17 632 ASP B C 1
ATOM 9013 O O . ASP B 1 610 ? 140.536 139.795 90.335 1.00 142.17 632 ASP B O 1
ATOM 9018 N N . ARG B 1 611 ? 141.133 141.241 88.710 1.00 148.46 633 ARG B N 1
ATOM 9019 C CA . ARG B 1 611 ? 141.309 142.348 89.646 1.00 148.46 633 ARG B CA 1
ATOM 9020 C C . ARG B 1 611 ? 140.016 142.655 90.391 1.00 148.46 633 ARG B C 1
ATOM 9021 O O . ARG B 1 611 ? 140.034 142.896 91.603 1.00 148.46 633 ARG B O 1
ATOM 9029 N N . ALA B 1 612 ? 138.885 142.657 89.684 1.00 150.83 634 ALA B N 1
ATOM 9030 C CA . ALA B 1 612 ? 137.601 142.858 90.349 1.00 150.83 634 ALA B CA 1
ATOM 9031 C C . ALA B 1 612 ? 137.311 141.726 91.326 1.00 150.83 634 ALA B C 1
ATOM 9032 O O . ALA B 1 612 ? 136.892 141.963 92.466 1.00 150.83 634 ALA B O 1
ATOM 9034 N N . LEU B 1 613 ? 137.536 140.482 90.894 1.00 150.02 635 LEU B N 1
ATOM 9035 C CA . LEU B 1 613 ? 137.346 139.342 91.785 1.00 150.02 635 LEU B CA 1
ATOM 9036 C C . LEU B 1 613 ? 138.318 139.395 92.955 1.00 150.02 635 LEU B C 1
ATOM 9037 O O . LEU B 1 613 ? 137.950 139.080 94.093 1.00 150.02 635 LEU B O 1
ATOM 9042 N N . ILE B 1 614 ? 139.565 139.794 92.693 1.00 150.01 636 ILE B N 1
ATOM 9043 C CA . ILE B 1 614 ? 140.552 139.907 93.763 1.00 150.01 636 ILE B CA 1
ATOM 9044 C C . ILE B 1 614 ? 140.105 140.936 94.794 1.00 150.01 636 ILE B C 1
ATOM 9045 O O . ILE B 1 614 ? 140.201 140.703 96.002 1.00 150.01 636 ILE B O 1
ATOM 9050 N N . THR B 1 615 ? 139.596 142.083 94.335 1.00 148.59 637 THR B N 1
ATOM 9051 C CA . THR B 1 615 ? 139.142 143.115 95.263 1.00 148.59 637 THR B CA 1
ATOM 9052 C C . THR B 1 615 ? 137.927 142.651 96.057 1.00 148.59 637 THR B C 1
ATOM 9053 O O . THR B 1 615 ? 137.849 142.875 97.273 1.00 148.59 637 THR B O 1
ATOM 9057 N N . LYS B 1 616 ? 136.970 142.002 95.388 1.00 151.32 638 LYS B N 1
ATOM 9058 C CA . LYS B 1 616 ? 135.788 141.503 96.084 1.00 151.32 638 LYS B CA 1
ATOM 9059 C C . LYS B 1 616 ? 136.173 140.493 97.158 1.00 151.32 638 LYS B C 1
ATOM 9060 O O . LYS B 1 616 ? 135.687 140.561 98.293 1.00 151.32 638 LYS B O 1
ATOM 9066 N N . MET B 1 617 ? 137.063 139.556 96.823 1.00 147.47 639 MET B N 1
ATOM 9067 C CA . MET B 1 617 ? 137.472 138.552 97.798 1.00 147.47 639 MET B CA 1
ATOM 9068 C C . MET B 1 617 ? 138.328 139.151 98.909 1.00 147.47 639 MET B C 1
ATOM 9069 O O . MET B 1 617 ? 138.256 138.692 100.053 1.00 147.47 639 MET B O 1
ATOM 9074 N N . THR B 1 618 ? 139.133 140.171 98.602 1.00 151.11 640 THR B N 1
ATOM 9075 C CA . THR B 1 618 ? 139.894 140.852 99.645 1.00 151.11 640 THR B CA 1
ATOM 9076 C C . THR B 1 618 ? 138.962 141.523 100.644 1.00 151.11 640 THR B C 1
ATOM 9077 O O . THR B 1 618 ? 139.145 141.406 101.863 1.00 151.11 640 THR B O 1
ATOM 9081 N N . VAL B 1 619 ? 137.945 142.225 100.139 1.00 154.08 641 VAL B N 1
ATOM 9082 C CA . VAL B 1 619 ? 136.954 142.838 101.019 1.00 154.08 641 VAL B CA 1
ATOM 9083 C C . VAL B 1 619 ? 136.255 141.767 101.845 1.00 154.08 641 VAL B C 1
ATOM 9084 O O . VAL B 1 619 ? 136.077 141.909 103.061 1.00 154.08 641 VAL B O 1
ATOM 9088 N N . LEU B 1 620 ? 135.865 140.670 101.193 1.00 152.06 642 LEU B N 1
ATOM 9089 C CA . LEU B 1 620 ? 135.218 139.558 101.881 1.00 152.06 642 LEU B CA 1
ATOM 9090 C C . LEU B 1 620 ? 136.064 139.066 103.051 1.00 152.06 642 LEU B C 1
ATOM 9091 O O . LEU B 1 620 ? 135.583 138.964 104.185 1.00 152.06 642 LEU B O 1
ATOM 9096 N N . VAL B 1 621 ? 137.339 138.774 102.789 1.00 153.83 643 VAL B N 1
ATOM 9097 C CA . VAL B 1 621 ? 138.199 138.183 103.809 1.00 153.83 643 VAL B CA 1
ATOM 9098 C C . VAL B 1 621 ? 138.448 139.169 104.945 1.00 153.83 643 VAL B C 1
ATOM 9099 O O . VAL B 1 621 ? 138.400 138.801 106.124 1.00 153.83 643 VAL B O 1
ATOM 9103 N N . VAL B 1 622 ? 138.724 140.434 104.613 1.00 154.67 644 VAL B N 1
ATOM 9104 C CA . VAL B 1 622 ? 138.998 141.418 105.659 1.00 154.67 644 VAL B CA 1
ATOM 9105 C C . VAL B 1 622 ? 137.773 141.615 106.545 1.00 154.67 644 VAL B C 1
ATOM 9106 O O . VAL B 1 622 ? 137.879 141.653 107.780 1.00 154.67 644 VAL B O 1
ATOM 9110 N N . THR B 1 623 ? 136.592 141.737 105.933 1.00 156.50 645 THR B N 1
ATOM 9111 C CA . THR B 1 623 ? 135.369 141.908 106.710 1.00 156.50 645 THR B CA 1
ATOM 9112 C C . THR B 1 623 ? 135.091 140.687 107.579 1.00 156.50 645 THR B C 1
ATOM 9113 O O . THR B 1 623 ? 134.651 140.821 108.730 1.00 156.50 645 THR B O 1
ATOM 9117 N N . ASP B 1 624 ? 135.340 139.487 107.046 1.00 153.24 646 ASP B N 1
ATOM 9118 C CA . ASP B 1 624 ? 135.186 138.279 107.848 1.00 153.24 646 ASP B CA 1
ATOM 9119 C C . ASP B 1 624 ? 136.136 138.290 109.038 1.00 153.24 646 ASP B C 1
ATOM 9120 O O . ASP B 1 624 ? 135.762 137.877 110.141 1.00 153.24 646 ASP B O 1
ATOM 9125 N N . LEU B 1 625 ? 137.371 138.755 108.832 1.00 149.94 647 LEU B N 1
ATOM 9126 C CA . LEU B 1 625 ? 138.318 138.877 109.937 1.00 149.94 647 LEU B CA 1
ATOM 9127 C C . LEU B 1 625 ? 137.771 139.790 111.026 1.00 149.94 647 LEU B C 1
ATOM 9128 O O . LEU B 1 625 ? 137.771 139.436 112.216 1.00 149.94 647 LEU B O 1
ATOM 9133 N N . ILE B 1 626 ? 137.297 140.975 110.630 1.00 152.20 648 ILE B N 1
ATOM 9134 C CA . ILE B 1 626 ? 136.803 141.942 111.609 1.00 152.20 648 ILE B CA 1
ATOM 9135 C C . ILE B 1 626 ? 135.626 141.363 112.380 1.00 152.20 648 ILE B C 1
ATOM 9136 O O . ILE B 1 626 ? 135.534 141.507 113.605 1.00 152.20 648 ILE B O 1
ATOM 9141 N N . CYS B 1 627 ? 134.702 140.706 111.674 1.00 150.23 649 CYS B N 1
ATOM 9142 C CA . CYS B 1 627 ? 133.549 140.113 112.343 1.00 150.23 649 CYS B CA 1
ATOM 9143 C C . CYS B 1 627 ? 133.966 138.997 113.297 1.00 150.23 649 CYS B C 1
ATOM 9144 O O . CYS B 1 627 ? 133.435 138.891 114.409 1.00 150.23 649 CYS B O 1
ATOM 9147 N N . TRP B 1 628 ? 134.912 138.153 112.878 1.00 140.99 650 TRP B N 1
ATOM 9148 C CA . TRP B 1 628 ? 135.236 136.941 113.624 1.00 140.99 650 TRP B CA 1
ATOM 9149 C C . TRP B 1 628 ? 136.060 137.219 114.878 1.00 140.99 650 TRP B C 1
ATOM 9150 O O . TRP B 1 628 ? 135.792 136.633 115.933 1.00 140.99 650 TRP B O 1
ATOM 9161 N N . PHE B 1 629 ? 137.053 138.109 114.789 1.00 139.30 651 PHE B N 1
ATOM 9162 C CA . PHE B 1 629 ? 138.160 138.083 115.748 1.00 139.30 651 PHE B CA 1
ATOM 9163 C C . PHE B 1 629 ? 137.762 138.235 117.217 1.00 139.30 651 PHE B C 1
ATOM 9164 O O . PHE B 1 629 ? 138.210 137.413 118.036 1.00 139.30 651 PHE B O 1
ATOM 9172 N N . PRO B 1 630 ? 136.960 139.228 117.630 1.00 145.25 652 PRO B N 1
ATOM 9173 C CA . PRO B 1 630 ? 136.849 139.522 119.075 1.00 145.25 652 PRO B CA 1
ATOM 9174 C C . PRO B 1 630 ? 136.209 138.421 119.916 1.00 145.25 652 PRO B C 1
ATOM 9175 O O . PRO B 1 630 ? 136.397 138.421 121.145 1.00 145.25 652 PRO B O 1
ATOM 9179 N N . THR B 1 631 ? 135.453 137.504 119.305 1.00 146.98 653 THR B N 1
ATOM 9180 C CA . THR B 1 631 ? 134.691 136.526 120.078 1.00 146.98 653 THR B CA 1
ATOM 9181 C C . THR B 1 631 ? 135.603 135.679 120.957 1.00 146.98 653 THR B C 1
ATOM 9182 O O . THR B 1 631 ? 135.355 135.521 122.159 1.00 146.98 653 THR B O 1
ATOM 9186 N N . LEU B 1 632 ? 136.676 135.138 120.375 1.00 143.49 654 LEU B N 1
ATOM 9187 C CA . LEU B 1 632 ? 137.606 134.338 121.163 1.00 143.49 654 LEU B CA 1
ATOM 9188 C C . LEU B 1 632 ? 138.346 135.186 122.186 1.00 143.49 654 LEU B C 1
ATOM 9189 O O . LEU B 1 632 ? 138.649 134.701 123.284 1.00 143.49 654 LEU B O 1
ATOM 9194 N N . PHE B 1 633 ? 138.640 136.447 121.856 1.00 149.10 655 PHE B N 1
ATOM 9195 C CA . PHE B 1 633 ? 139.297 137.317 122.824 1.00 149.10 655 PHE B CA 1
ATOM 9196 C C . PHE B 1 633 ? 138.469 137.433 124.092 1.00 149.10 655 PHE B C 1
ATOM 9197 O O . PHE B 1 633 ? 138.991 137.272 125.201 1.00 149.10 655 PHE B O 1
ATOM 9205 N N . PHE B 1 634 ? 137.171 137.724 123.953 1.00 153.00 656 PHE B N 1
ATOM 9206 C CA . PHE B 1 634 ? 136.342 137.804 125.152 1.00 153.00 656 PHE B CA 1
ATOM 9207 C C . PHE B 1 634 ? 136.180 136.443 125.812 1.00 153.00 656 PHE B C 1
ATOM 9208 O O . PHE B 1 634 ? 136.222 136.340 127.043 1.00 153.00 656 PHE B O 1
ATOM 9216 N N . GLY B 1 635 ? 135.974 135.389 125.015 1.00 152.44 657 GLY B N 1
ATOM 9217 C CA . GLY B 1 635 ? 135.833 134.064 125.591 1.00 152.44 657 GLY B CA 1
ATOM 9218 C C . GLY B 1 635 ? 137.023 133.666 126.438 1.00 152.44 657 GLY B C 1
ATOM 9219 O O . GLY B 1 635 ? 136.889 132.874 127.375 1.00 152.44 657 GLY B O 1
ATOM 9220 N N . PHE B 1 636 ? 138.199 134.209 126.126 1.00 152.32 658 PHE B N 1
ATOM 9221 C CA . PHE B 1 636 ? 139.386 133.899 126.913 1.00 152.32 658 PHE B CA 1
ATOM 9222 C C . PHE B 1 636 ? 139.540 134.852 128.094 1.00 152.32 658 PHE B C 1
ATOM 9223 O O . PHE B 1 636 ? 139.778 134.415 129.225 1.00 152.32 658 PHE B O 1
ATOM 9231 N N . THR B 1 637 ? 139.412 136.160 127.851 1.00 157.36 659 THR B N 1
ATOM 9232 C CA . THR B 1 637 ? 139.695 137.140 128.893 1.00 157.36 659 THR B CA 1
ATOM 9233 C C . THR B 1 637 ? 138.601 137.214 129.953 1.00 157.36 659 THR B C 1
ATOM 9234 O O . THR B 1 637 ? 138.858 137.723 131.049 1.00 157.36 659 THR B O 1
ATOM 9238 N N . ALA B 1 638 ? 137.398 136.730 129.659 1.00 162.35 660 ALA B N 1
ATOM 9239 C CA . ALA B 1 638 ? 136.298 136.791 130.614 1.00 162.35 660 ALA B CA 1
ATOM 9240 C C . ALA B 1 638 ? 136.563 135.898 131.822 1.00 162.35 660 ALA B C 1
ATOM 9241 O O . ALA B 1 638 ? 136.603 136.371 132.958 1.00 162.35 660 ALA B O 1
ATOM 9243 N N . SER B 1 648 ? 127.142 133.046 131.700 1.00 143.65 670 SER B N 1
ATOM 9244 C CA . SER B 1 648 ? 126.589 134.395 131.741 1.00 143.65 670 SER B CA 1
ATOM 9245 C C . SER B 1 648 ? 126.936 135.168 130.473 1.00 143.65 670 SER B C 1
ATOM 9246 O O . SER B 1 648 ? 126.526 134.793 129.374 1.00 143.65 670 SER B O 1
ATOM 9249 N N . SER B 1 649 ? 127.696 136.255 130.633 1.00 147.70 671 SER B N 1
ATOM 9250 C CA . SER B 1 649 ? 128.062 137.067 129.478 1.00 147.70 671 SER B CA 1
ATOM 9251 C C . SER B 1 649 ? 129.024 136.333 128.553 1.00 147.70 671 SER B C 1
ATOM 9252 O O . SER B 1 649 ? 129.030 136.591 127.346 1.00 147.70 671 SER B O 1
ATOM 9255 N N . ALA B 1 650 ? 129.841 135.424 129.089 1.00 143.78 672 ALA B N 1
ATOM 9256 C CA . ALA B 1 650 ? 130.686 134.601 128.228 1.00 143.78 672 ALA B CA 1
ATOM 9257 C C . ALA B 1 650 ? 129.836 133.748 127.294 1.00 143.78 672 ALA B C 1
ATOM 9258 O O . ALA B 1 650 ? 130.066 133.713 126.076 1.00 143.78 672 ALA B O 1
ATOM 9260 N N . LYS B 1 651 ? 128.841 133.054 127.855 1.00 128.35 673 LYS B N 1
ATOM 9261 C CA . LYS B 1 651 ? 127.902 132.303 127.031 1.00 128.35 673 LYS B CA 1
ATOM 9262 C C . LYS B 1 651 ? 127.192 133.215 126.044 1.00 128.35 673 LYS B C 1
ATOM 9263 O O . LYS B 1 651 ? 127.042 132.867 124.868 1.00 128.35 673 LYS B O 1
ATOM 9269 N N . PHE B 1 652 ? 126.751 134.391 126.503 1.00 140.01 674 PHE B N 1
ATOM 9270 C CA . PHE B 1 652 ? 126.040 135.306 125.615 1.00 140.01 674 PHE B CA 1
ATOM 9271 C C . PHE B 1 652 ? 126.905 135.713 124.434 1.00 140.01 674 PHE B C 1
ATOM 9272 O O . PHE B 1 652 ? 126.433 135.738 123.296 1.00 140.01 674 PHE B O 1
ATOM 9280 N N . VAL B 1 653 ? 128.170 136.045 124.682 1.00 139.51 675 VAL B N 1
ATOM 9281 C CA . VAL B 1 653 ? 129.030 136.504 123.599 1.00 139.51 675 VAL B CA 1
ATOM 9282 C C . VAL B 1 653 ? 129.336 135.366 122.638 1.00 139.51 675 VAL B C 1
ATOM 9283 O O . VAL B 1 653 ? 129.226 135.528 121.416 1.00 139.51 675 VAL B O 1
ATOM 9287 N N . LEU B 1 654 ? 129.696 134.193 123.168 1.00 132.36 676 LEU B N 1
ATOM 9288 C CA . LEU B 1 654 ? 129.975 133.049 122.305 1.00 132.36 676 LEU B CA 1
ATOM 9289 C C . LEU B 1 654 ? 128.747 132.657 121.490 1.00 132.36 676 LEU B C 1
ATOM 9290 O O . LEU B 1 654 ? 128.871 132.143 120.373 1.00 132.36 676 LEU B O 1
ATOM 9295 N N . VAL B 1 655 ? 127.552 132.884 122.040 1.00 139.93 677 VAL B N 1
ATOM 9296 C CA . VAL B 1 655 ? 126.318 132.504 121.362 1.00 139.93 677 VAL B CA 1
ATOM 9297 C C . VAL B 1 655 ? 125.844 133.596 120.404 1.00 139.93 677 VAL B C 1
ATOM 9298 O O . VAL B 1 655 ? 125.082 133.321 119.471 1.00 139.93 677 VAL B O 1
ATOM 9302 N N . PHE B 1 656 ? 126.253 134.846 120.627 1.00 143.63 678 PHE B N 1
ATOM 9303 C CA . PHE B 1 656 ? 125.722 135.987 119.888 1.00 143.63 678 PHE B CA 1
ATOM 9304 C C . PHE B 1 656 ? 126.678 136.491 118.811 1.00 143.63 678 PHE B C 1
ATOM 9305 O O . PHE B 1 656 ? 126.321 136.530 117.631 1.00 143.63 678 PHE B O 1
ATOM 9313 N N . PHE B 1 657 ? 127.899 136.869 119.197 1.00 148.63 679 PHE B N 1
ATOM 9314 C CA . PHE B 1 657 ? 128.771 137.583 118.269 1.00 148.63 679 PHE B CA 1
ATOM 9315 C C . PHE B 1 657 ? 129.352 136.652 117.214 1.00 148.63 679 PHE B C 1
ATOM 9316 O O . PHE B 1 657 ? 129.447 137.022 116.039 1.00 148.63 679 PHE B O 1
ATOM 9324 N N . PHE B 1 658 ? 129.760 135.450 117.611 1.00 140.70 680 PHE B N 1
ATOM 9325 C CA . PHE B 1 658 ? 130.299 134.502 116.638 1.00 140.70 680 PHE B CA 1
ATOM 9326 C C . PHE B 1 658 ? 129.270 134.096 115.590 1.00 140.70 680 PHE B C 1
ATOM 9327 O O . PHE B 1 658 ? 129.602 134.124 114.392 1.00 140.70 680 PHE B O 1
ATOM 9335 N N . PRO B 1 659 ? 128.035 133.715 115.939 1.00 147.97 681 PRO B N 1
ATOM 9336 C CA . PRO B 1 659 ? 127.022 133.517 114.888 1.00 147.97 681 PRO B CA 1
ATOM 9337 C C . PRO B 1 659 ? 126.696 134.784 114.121 1.00 147.97 681 PRO B C 1
ATOM 9338 O O . PRO B 1 659 ? 126.302 134.704 112.949 1.00 147.97 681 PRO B O 1
ATOM 9342 N N . ILE B 1 660 ? 126.830 135.954 114.751 1.00 149.35 682 ILE B N 1
ATOM 9343 C CA . ILE B 1 660 ? 126.658 137.205 114.017 1.00 149.35 682 ILE B CA 1
ATOM 9344 C C . ILE B 1 660 ? 127.685 137.297 112.899 1.00 149.35 682 ILE B C 1
ATOM 9345 O O . ILE B 1 660 ? 127.354 137.623 111.754 1.00 149.35 682 ILE B O 1
ATOM 9350 N N . ASN B 1 661 ? 128.944 136.983 113.208 1.00 151.06 683 ASN B N 1
ATOM 9351 C CA . ASN B 1 661 ? 129.958 136.890 112.164 1.00 151.06 683 ASN B CA 1
ATOM 9352 C C . ASN B 1 661 ? 129.581 135.838 111.131 1.00 151.06 683 ASN B C 1
ATOM 9353 O O . ASN B 1 661 ? 129.722 136.063 109.923 1.00 151.06 683 ASN B O 1
ATOM 9358 N N . ALA B 1 662 ? 129.088 134.686 111.592 1.00 144.95 684 ALA B N 1
ATOM 9359 C CA . ALA B 1 662 ? 128.810 133.576 110.688 1.00 144.95 684 ALA B CA 1
ATOM 9360 C C . ALA B 1 662 ? 127.761 133.950 109.648 1.00 144.95 684 ALA B C 1
ATOM 9361 O O . ALA B 1 662 ? 127.897 133.603 108.470 1.00 144.95 684 ALA B O 1
ATOM 9363 N N . PHE B 1 663 ? 126.703 134.648 110.063 1.00 146.71 685 PHE B N 1
ATOM 9364 C CA . PHE B 1 663 ? 125.665 135.007 109.101 1.00 146.71 685 PHE B CA 1
ATOM 9365 C C . PHE B 1 663 ? 125.965 136.325 108.392 1.00 146.71 685 PHE B C 1
ATOM 9366 O O . PHE B 1 663 ? 125.433 136.566 107.303 1.00 146.71 685 PHE B O 1
ATOM 9374 N N . ALA B 1 664 ? 126.805 137.186 108.975 1.00 150.90 686 ALA B N 1
ATOM 9375 C CA . ALA B 1 664 ? 127.171 138.428 108.305 1.00 150.90 686 ALA B CA 1
ATOM 9376 C C . ALA B 1 664 ? 128.194 138.198 107.202 1.00 150.90 686 ALA B C 1
ATOM 9377 O O . ALA B 1 664 ? 128.240 138.966 106.236 1.00 150.90 686 ALA B O 1
ATOM 9379 N N . ASN B 1 665 ? 129.027 137.165 107.333 1.00 151.18 687 ASN B N 1
ATOM 9380 C CA . ASN B 1 665 ? 130.042 136.909 106.316 1.00 151.18 687 ASN B CA 1
ATOM 9381 C C . ASN B 1 665 ? 129.464 136.670 104.924 1.00 151.18 687 ASN B C 1
ATOM 9382 O O . ASN B 1 665 ? 130.001 137.247 103.964 1.00 151.18 687 ASN B O 1
ATOM 9387 N N . PRO B 1 666 ? 128.412 135.864 104.731 1.00 153.15 688 PRO B N 1
ATOM 9388 C CA . PRO B 1 666 ? 127.854 135.726 103.374 1.00 153.15 688 PRO B CA 1
ATOM 9389 C C . PRO B 1 666 ? 127.335 137.028 102.784 1.00 153.15 688 PRO B C 1
ATOM 9390 O O . PRO B 1 666 ? 127.306 137.168 101.554 1.00 153.15 688 PRO B O 1
ATOM 9394 N N . PHE B 1 667 ? 126.909 137.981 103.617 1.00 153.31 689 PHE B N 1
ATOM 9395 C CA . PHE B 1 667 ? 126.562 139.300 103.096 1.00 153.31 689 PHE B CA 1
ATOM 9396 C C . PHE B 1 667 ? 127.765 139.939 102.417 1.00 153.31 689 PHE B C 1
ATOM 9397 O O . PHE B 1 667 ? 127.638 140.554 101.351 1.00 153.31 689 PHE B O 1
ATOM 9405 N N . LEU B 1 668 ? 128.943 139.800 103.026 1.00 158.34 690 LEU B N 1
ATOM 9406 C CA . LEU B 1 668 ? 130.180 140.274 102.423 1.00 158.34 690 LEU B CA 1
ATOM 9407 C C . LEU B 1 668 ? 130.635 139.382 101.275 1.00 158.34 690 LEU B C 1
ATOM 9408 O O . LEU B 1 668 ? 131.426 139.825 100.435 1.00 158.34 690 LEU B O 1
ATOM 9413 N N . TYR B 1 669 ? 130.162 138.134 101.231 1.00 155.57 691 TYR B N 1
ATOM 9414 C CA . TYR B 1 669 ? 130.389 137.287 100.065 1.00 155.57 691 TYR B CA 1
ATOM 9415 C C . TYR B 1 669 ? 129.643 137.826 98.852 1.00 155.57 691 TYR B C 1
ATOM 9416 O O . TYR B 1 669 ? 130.209 137.939 97.758 1.00 155.57 691 TYR B O 1
ATOM 9425 N N . VAL B 1 670 ? 128.373 138.169 99.033 1.00 153.28 692 VAL B N 1
ATOM 9426 C CA . VAL B 1 670 ? 127.551 138.678 97.943 1.00 153.28 692 VAL B CA 1
ATOM 9427 C C . VAL B 1 670 ? 127.322 140.175 98.109 1.00 153.28 692 VAL B C 1
ATOM 9428 O O . VAL B 1 670 ? 127.734 140.972 97.266 1.00 153.28 692 VAL B O 1
#

Radius of gyration: 41.39 Å; Cα contacts (8 Å, |Δi|>4): 2378; chains: 2; bounding box: 67×110×120 Å

Solvent-accessible surface area: 53739 Å² total; per-residue (Å²): 137,0,20,114,41,12,114,92,135,116,29,72,26,38,52,46,83,137,36,208,204,114,37,39,14,21,0,0,1,17,5,107,132,13,52,112,45,54,128,139,26,46,47,79,0,0,26,6,38,6,38,37,2,33,7,66,67,0,66,79,112,29,10,65,148,10,90,42,1,80,14,0,57,6,23,44,1,52,83,2,72,44,9,32,2,66,0,13,9,85,1,55,105,1,90,31,2,6,8,24,121,0,74,77,2,143,68,22,32,33,118,5,2,37,125,0,45,79,0,55,19,4,46,10,88,95,4,15,1,49,57,7,1,24,6,121,14,60,131,53,30,162,71,74,4,49,85,9,1,5,16,28,1,108,0,104,98,0,62,94,39,37,7,88,29,3,68,4,103,23,6,14,2,6,88,0,86,0,68,66,0,28,17,77,0,2,9,66,0,85,2,78,85,0,54,0,28,66,0,78,46,0,129,69,16,30,109,38,0,0,72,79,28,48,22,3,82,34,0,15,0,20,86,6,30,1,81,83,6,6,64,63,32,3,75,126,3,58,36,1,51,0,72,65,0,68,51,5,77,81,19,25,65,8,14,25,9,9,28,1,93,43,0,43,9,47,22,31,2,10,0,5,40,1,92,85,2,87,92,52,5,69,92,65,105,40,168,22,45,143,19,5,106,99,7,15,99,107,37,12,93,166,108,161,50,59,72,80,51,70,67,50,6,87,2,2,12,96,33,2,68,98,5,74,3,168,26,94,35,51,86,26,9,26,22,58,35,9,29,26,60,46,24,54,70,27,0,10,97,12,0,7,106,9,0,41,58,3,1,82,20,2,130,48,3,22,51,62,35,96,28,185,188,152,52,29,10,22,70,1,2,95,9,1,1,51,0,0,54,18,7,0,70,11,4,23,34,11,3,93,10,2,59,142,6,36,91,75,0,16,156,78,0,13,168,32,5,33,14,157,26,0,75,34,1,0,36,41,14,11,12,1,7,13,1,0,4,18,2,4,61,5,1,1,68,3,12,9,66,32,10,52,20,54,63,166,63,161,123,32,52,50,154,64,0,67,122,47,31,73,36,3,66,110,37,0,54,102,12,0,55,60,1,76,145,107,49,2,21,4,29,65,0,3,10,0,12,18,37,40,54,73,55,126,158,0,84,65,39,70,96,107,11,97,46,35,32,107,108,7,27,32,32,5,30,137,20,1,41,85,9,57,113,4,50,168,96,72,158,43,132,120,104,12,80,34,15,27,22,7,7,56,6,2,24,68,7,4,53,47,3,15,109,16,13,36,100,26,43,150,70,25,113,134,38,75,104,79,84,11,52,34,34,42,46,35,24,61,17,4,5,5,3,9,5,0,0,2,0,2,4,1,3,15,186,28,5,109,51,56,61,82,146,131,18,100,21,51,61,53,106,135,23,203,208,105,45,63,14,10,6,11,10,36,0,113,114,10,55,89,79,26,124,131,49,54,75,71,8,2,38,13,53,13,16,57,5,25,15,43,85,13,70,57,110,22,6,83,134,8,81,27,0,82,13,2,57,10,35,56,0,63,107,0,67,44,7,13,0,49,1,8,8,89,5,29,85,0,93,80,0,17,5,34,97,0,87,92,1,142,66,13,44,40,104,4,1,25,105,1,26,106,1,48,14,0,40,1,94,66,0,16,0,54,64,6,0,34,3,88,3,50,138,79,24,131,43,129,2,44,95,4,3,1,12,26,4,120,1,108,105,1,44,93,51,41,5,106,47,1,84,1,52,25,6,28,2,9,87,0,86,0,55,46,0,28,8,100,0,2,14,58,0,43,4,12,54,0,59,0,27,63,0,74,38,0,124,64,8,32,100,34,0,0,63,74,17,62,7,1,57,15,0,1,0,14,92,3,25,0,86,55,4,4,87,36,20,0,65,138,1,57,34,0,41,1,53,77,4,82,52,5,91,76,20,24,42,0,8,14,2,13,15,3,88,43,0,25,9,48,54,35,6,16,4,0,26,3,81,59,0,80,64,28,15,93,92,70,101,42,164,35,60,172,14,19,95,116,20,45,131,107,17,58,120,163,170,105,84,12,127,56,12,16,124,29,5,64,79,5,76,5,164,26,100,49,83,66,49,12,34,19,66,20,3,7,42,57,96,57,24,48,98,14,5,107,88,3,10,96,33,0,62,78,4,3,90,81,11,142,65,48,41,62,136,64,103,70,194,165,132,63,21,30,20,68,8,15,64,6,18,18,54,3,8,34,19,4,4,63,9,0,36,46,1,7,94,5,2,35,172,16,45,98,64,0,17,77,95,1,23,155,44,16,30,23,134,14,0,52,40,4,0,40,36,10,26,14,1,33,7,3,10,5,22,3,4,77,6,4,2,67,13,0,13,67,24,4,103,23,50,88,176,61,152,132,25,55,66,162,79,0,55,131,74,22,78,37,6,69,100,60,0,40,94,18,0,50,63,4,80,133,128,36,2,11,6,36,61,3,0,19,0,34,24,20,70,1,70,61,126,140,0,75,67,24,9,57,99,13,24,36,69,12,16,115,17,3,13,55,3,0,100,30,4,0,66,0,49,100,43,34,125,113,78,136,16,129,120,123,40,84,49,76,13,45,141,27,23,41,8,2,6,1,2,0,5,8,11,6,1,2,28,2,0,8,6,9,15,48,22,34,15,10,0,40,2,27,5,23,0,15,3,8,37,14,6,10,99,54,49,103

InterPro domains:
  IPR000276 G protein-coupled receptor, rhodopsin-like [PF00001] (446-691)
  IPR000276 G protein-coupled receptor, rhodopsin-like [PR00237] (431-455)
  IPR000276 G protein-coupled receptor, rhodopsin-like [PR00237] (465-486)
  IPR000276 G protein-coupled receptor, rhodopsin-like [PR00237] (635-659)
  IPR000276 G protein-coupled receptor, rhodopsin-like [PR00237] (673-699)
  IPR001611 Leucine-rich repeat [PF13855] (233-283)
  IPR002131 Glycoprotein hormone receptor family [PR00373] (420-437)
  IPR002131 Glycoprotein hormone receptor family [PR00373] (497-510)
  IPR002131 Glycoprotein hormone receptor family [PR00373] (510-524)
  IPR002131 Glycoprotein hormone receptor family [PR00373] (570-581)
  IPR002131 Glycoprotein hormone receptor family [PR00373] (631-649)
  IPR002131 Glycoprotein hormone receptor family [PR00373] (665-681)
  IPR017452 GPCR, rhodopsin-like, 7TM [PS50262] (446-691)
  IPR032675 Leucine-rich repeat domain superfamily [G3DSA:3.80.10.10] (50-429)